Protein AF-0000000080534906 (afdb_homodimer)

Secondary structure (DSSP, 8-state):
----GGGGGGSS-------SS----EEPHHHHHHHHHHH-HHHHHHHHHHHHHHHHHHHHTSPPPEEEEEEEES-SB-GGGBBSTT-EEEEEEEEEE--TTHHHHHHHHHHHHHHHHHHHHHHHHHHHHHHHHHHHHHHHHHHHHHHHHHHHHHHHHHHHHHHHHHHHTTSS-HHHHHHHHHHHHHHHHHHHHHHHHHHHHHHHHHHTTT-SS---SEE---TTSPPPPPPHHHHHHGGGGSHHHHHHHHHHHHHHHHHHHHHHTTSPPEEEEEEEEEETTTTEEEEEEEEEEES-HHHHHHHHHHHHHHHHHHHHHHHHHHHHHHHHHHHHHHHHHHHHHHHHHHIIIIIHHHHHHHHHHHHHHHHTTSS-HHHHHHHHHHHHHHHHHHHHHHHHHHHHHHHHHHHH--GGGG--/----GGGGGGSS-------SS----EE-HHHHHHHHHHH-HHHHHHHHHHHHHHHHHHHHTSPPPEEEEEEEEEESBSGGGBBSTT-EEEEEEEEEE--TTHHHHHHHHHHHHHHHHHHHHHHHHHHHHHHHHHHHHHHHHHHHHHHHHHHHHHHHHHHHHHHHHHHHTTSS-HHHHHHHHHHHHHHHHHHHHHHHHHHHHHHHHHHTTT-SS---SEE---TTSPPPPPPHHHHHHGGGGSHHHHHHHHHHHHHHHHHHHHHHTTSPPEEEEEEEEEETTTTEEEEEEEEE----HHHHHHHHHHHHHHHHHHHHHHHHHHHHHHHHHHHHHHHHHHHHHHHHHHIIIIIHHHHHHHHHHHHHHHHTTSS-HHHHHHHHHHHHHHHHHHHHHHHHHHHHHHHHHHHH--GGGG--

InterPro domains:
  IPR003423 Outer membrane efflux protein [PF02321] (239-399)
  IPR051906 Outer membrane protein TolC-like [PTHR30026] (5-407)

Structure (mmCIF, N/CA/C/O backbone):
data_AF-0000000080534906-model_v1
#
loop_
_entity.id
_entity.type
_entity.pdbx_description
1 polymer 'Cation efflux transporter component'
#
loop_
_atom_site.group_PDB
_atom_site.id
_atom_site.type_symbol
_atom_site.label_atom_id
_atom_site.label_alt_id
_atom_site.label_comp_id
_atom_site.label_asym_id
_atom_site.label_entity_id
_atom_site.label_seq_id
_atom_site.pdbx_PDB_ins_code
_atom_site.Cartn_x
_atom_site.Cartn_y
_atom_site.Cartn_z
_atom_site.occupancy
_atom_site.B_iso_or_equiv
_atom_site.auth_seq_id
_atom_site.auth_comp_id
_atom_site.auth_asym_id
_atom_site.auth_atom_id
_atom_site.pdbx_PDB_model_num
ATOM 1 N N . MET A 1 1 ? 21.875 11.039 -13.227 1 22 1 MET A N 1
ATOM 2 C CA . MET A 1 1 ? 20.453 11.32 -13.086 1 22 1 MET A CA 1
ATOM 3 C C . MET A 1 1 ? 20.203 12.328 -11.977 1 22 1 MET A C 1
ATOM 5 O O . MET A 1 1 ? 20.469 12.047 -10.805 1 22 1 MET A O 1
ATOM 9 N N . LYS A 1 2 ? 20.25 13.625 -12.305 1 30.27 2 LYS A N 1
ATOM 10 C CA . LYS A 1 2 ? 20.484 14.828 -11.516 1 30.27 2 LYS A CA 1
ATOM 11 C C . LYS A 1 2 ? 19.266 15.156 -10.648 1 30.27 2 LYS A C 1
ATOM 13 O O . LYS A 1 2 ? 18.156 15.328 -11.156 1 30.27 2 LYS A O 1
ATOM 18 N N . LEU A 1 3 ? 19.094 14.641 -9.57 1 35.41 3 LEU A N 1
ATOM 19 C CA . LEU A 1 3 ? 18.297 15.398 -8.609 1 35.41 3 LEU A CA 1
ATOM 20 C C . LEU A 1 3 ? 18.562 16.891 -8.742 1 35.41 3 LEU A C 1
ATOM 22 O O . LEU A 1 3 ? 19.547 17.406 -8.219 1 35.41 3 LEU A O 1
ATOM 26 N N . ARG A 1 4 ? 18.266 17.5 -9.805 1 37.47 4 ARG A N 1
ATOM 27 C CA . ARG A 1 4 ? 18.703 18.734 -10.445 1 37.47 4 ARG A CA 1
ATOM 28 C C . ARG A 1 4 ? 18.453 19.938 -9.539 1 37.47 4 ARG A C 1
ATOM 30 O O . ARG A 1 4 ? 19.25 20.875 -9.5 1 37.47 4 ARG A O 1
ATOM 37 N N . SER A 1 5 ? 17.219 19.812 -8.961 1 41.75 5 SER A N 1
ATOM 38 C CA . SER A 1 5 ? 16.875 21.125 -8.406 1 41.75 5 SER A CA 1
ATOM 39 C C . SER A 1 5 ? 17.672 21.406 -7.137 1 41.75 5 SER A C 1
ATOM 41 O O . SER A 1 5 ? 17.891 22.578 -6.781 1 41.75 5 SER A O 1
ATOM 43 N N . LEU A 1 6 ? 17.984 20.344 -6.441 1 44.34 6 LEU A N 1
ATOM 44 C CA . LEU A 1 6 ? 18.719 20.641 -5.211 1 44.34 6 LEU A CA 1
ATOM 45 C C . LEU A 1 6 ? 20.172 20.953 -5.508 1 44.34 6 LEU A C 1
ATOM 47 O O . LEU A 1 6 ? 20.969 21.172 -4.59 1 44.34 6 LEU A O 1
ATOM 51 N N . TRP A 1 7 ? 20.625 20.906 -6.789 1 43.66 7 TRP A N 1
ATOM 52 C CA . TRP A 1 7 ? 22.031 21.156 -7.09 1 43.66 7 TRP A CA 1
ATOM 53 C C . TRP A 1 7 ? 22.422 22.578 -6.727 1 43.66 7 TRP A C 1
ATOM 55 O O . TRP A 1 7 ? 23.609 22.922 -6.758 1 43.66 7 TRP A O 1
ATOM 65 N N . ALA A 1 8 ? 21.344 23.375 -6.707 1 41.06 8 ALA A N 1
ATOM 66 C CA . ALA A 1 8 ? 21.781 24.766 -6.562 1 41.06 8 ALA A CA 1
ATOM 67 C C . ALA A 1 8 ? 22.406 25 -5.199 1 41.06 8 ALA A C 1
ATOM 69 O O . ALA A 1 8 ? 22.953 26.078 -4.941 1 41.06 8 ALA A O 1
ATOM 70 N N . LEU A 1 9 ? 22.25 24.031 -4.383 1 41.94 9 LEU A N 1
ATOM 71 C CA . LEU A 1 9 ? 22.828 24.328 -3.078 1 41.94 9 LEU A CA 1
ATOM 72 C C . LEU A 1 9 ? 24.359 24.188 -3.123 1 41.94 9 LEU A C 1
ATOM 74 O O . LEU A 1 9 ? 25.047 24.531 -2.158 1 41.94 9 LEU A O 1
ATOM 78 N N . ALA A 1 10 ? 24.984 23.672 -4.262 1 40.16 10 ALA A N 1
ATOM 79 C CA . ALA A 1 10 ? 26.359 23.203 -4.199 1 40.16 10 ALA A CA 1
ATOM 80 C C . ALA A 1 10 ? 27.344 24.375 -4.305 1 40.16 10 ALA A C 1
ATOM 82 O O . ALA A 1 10 ? 28.547 24.188 -4.105 1 40.16 10 ALA A O 1
ATOM 83 N N . ILE A 1 11 ? 27.078 25.516 -5.008 1 37.44 11 ILE A N 1
ATOM 84 C CA . ILE A 1 11 ? 28.234 26.156 -5.621 1 37.44 11 ILE A CA 1
ATOM 85 C C . ILE A 1 11 ? 28.969 27 -4.586 1 37.44 11 ILE A C 1
ATOM 87 O O . ILE A 1 11 ? 29.938 27.703 -4.906 1 37.44 11 ILE A O 1
ATOM 91 N N . ALA A 1 12 ? 28.516 27.422 -3.387 1 34.06 12 ALA A N 1
ATOM 92 C CA . ALA A 1 12 ? 29.234 28.609 -2.943 1 34.06 12 ALA A CA 1
ATOM 93 C C . ALA A 1 12 ? 30.688 28.297 -2.59 1 34.06 12 ALA A C 1
ATOM 95 O O . ALA A 1 12 ? 31.609 28.953 -3.07 1 34.06 12 ALA A O 1
ATOM 96 N N . GLY A 1 13 ? 31.094 28.047 -1.197 1 33.25 13 GLY A N 1
ATOM 97 C CA . GLY A 1 13 ? 32.125 28.703 -0.424 1 33.25 13 GLY A CA 1
ATOM 98 C C . GLY A 1 13 ? 33.5 28.078 -0.599 1 33.25 13 GLY A C 1
ATOM 99 O O . GLY A 1 13 ? 34.5 28.609 -0.115 1 33.25 13 GLY A O 1
ATOM 100 N N . ALA A 1 14 ? 33.875 26.766 -0.84 1 32.97 14 ALA A N 1
ATOM 101 C CA . ALA A 1 14 ? 34.906 26.25 0.05 1 32.97 14 ALA A CA 1
ATOM 102 C C . ALA A 1 14 ? 36.312 26.562 -0.478 1 32.97 14 ALA A C 1
ATOM 104 O O . ALA A 1 14 ? 36.875 25.797 -1.259 1 32.97 14 ALA A O 1
ATOM 105 N N . TYR A 1 15 ? 36.625 27.672 -0.857 1 33.22 15 TYR A N 1
ATOM 106 C CA . TYR A 1 15 ? 38.062 27.578 -1.204 1 33.22 15 TYR A CA 1
ATOM 107 C C . TYR A 1 15 ? 38.906 27.266 0.026 1 33.22 15 TYR A C 1
ATOM 109 O O . TYR A 1 15 ? 40.094 27.609 0.073 1 33.22 15 TYR A O 1
ATOM 117 N N . GLY A 1 16 ? 38.406 27 1.328 1 32.84 16 GLY A N 1
ATOM 118 C CA . GLY A 1 16 ? 39.406 27.125 2.367 1 32.84 16 GLY A CA 1
ATOM 119 C C . GLY A 1 16 ? 40.469 26.047 2.295 1 32.84 16 GLY A C 1
ATOM 120 O O . GLY A 1 16 ? 40.219 24.938 1.82 1 32.84 16 GLY A O 1
ATOM 121 N N . VAL A 1 17 ? 41.75 26.328 2.57 1 33.94 17 VAL A N 1
ATOM 122 C CA . VAL A 1 17 ? 43 25.625 2.705 1 33.94 17 VAL A CA 1
ATOM 123 C C . VAL A 1 17 ? 42.906 24.562 3.807 1 33.94 17 VAL A C 1
ATOM 125 O O . VAL A 1 17 ? 42.656 24.891 4.969 1 33.94 17 VAL A O 1
ATOM 128 N N . ALA A 1 18 ? 42.656 23.297 3.598 1 34.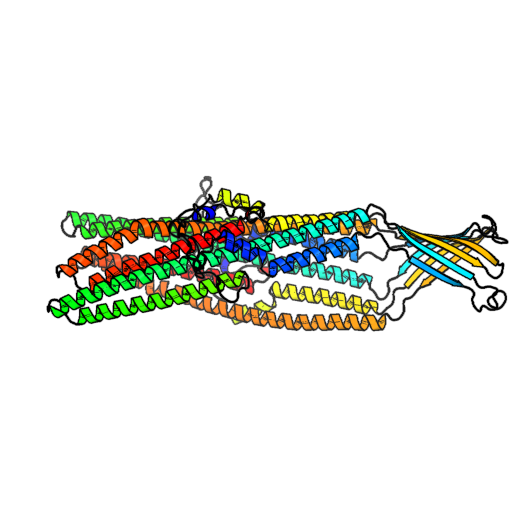84 18 ALA A N 1
ATOM 129 C CA . ALA A 1 18 ? 42.531 22.172 4.52 1 34.84 18 ALA A CA 1
ATOM 130 C C . ALA A 1 18 ? 43.875 21.859 5.191 1 34.84 18 ALA A C 1
ATOM 132 O O . ALA A 1 18 ? 44.844 21.562 4.52 1 34.84 18 ALA A O 1
ATOM 133 N N . VAL A 1 19 ? 44.156 22.406 6.371 1 35.31 19 VAL A N 1
ATOM 134 C CA . VAL A 1 19 ? 45.188 21.844 7.227 1 35.31 19 VAL A CA 1
ATOM 135 C C . VAL A 1 19 ? 44.906 20.375 7.484 1 35.31 19 VAL A C 1
ATOM 137 O O . VAL A 1 19 ? 43.75 19.969 7.602 1 35.31 19 VAL A O 1
ATOM 140 N N . PRO A 1 20 ? 45.844 19.375 7.477 1 37.91 20 PRO A N 1
ATOM 141 C CA . PRO A 1 20 ? 45.688 17.922 7.492 1 37.91 20 PRO A CA 1
ATOM 142 C C . PRO A 1 20 ? 44.906 17.406 8.703 1 37.91 20 PRO A C 1
ATOM 144 O O . PRO A 1 20 ? 44.969 16.219 9.008 1 37.91 20 PRO A O 1
ATOM 147 N N . GLY A 1 21 ? 44.656 18.203 9.805 1 36.16 21 GLY A N 1
ATOM 148 C CA . GLY A 1 21 ? 43.938 17.594 10.914 1 36.16 21 GLY A CA 1
ATOM 149 C C . GLY A 1 21 ? 42.656 16.938 10.484 1 36.16 21 GLY A C 1
ATOM 150 O O . GLY A 1 21 ? 42.094 17.25 9.422 1 36.16 21 GLY A O 1
ATOM 151 N N . HIS A 1 22 ? 42.188 15.727 11.086 1 39.41 22 HIS A N 1
ATOM 152 C CA . HIS A 1 22 ? 40.906 15.07 10.734 1 39.41 22 HIS A CA 1
ATOM 153 C C . HIS A 1 22 ? 39.812 16.094 10.461 1 39.41 22 HIS A C 1
ATOM 155 O O . HIS A 1 22 ? 39.156 16.562 11.391 1 39.41 22 HIS A O 1
ATOM 161 N N . ALA A 1 23 ? 40.031 17.094 9.797 1 42.72 23 ALA A N 1
ATOM 162 C CA . ALA A 1 23 ? 39.125 18.172 9.391 1 42.72 23 ALA A CA 1
ATOM 163 C C . ALA A 1 23 ? 37.75 17.641 9.047 1 42.72 23 ALA A C 1
ATOM 165 O O . ALA A 1 23 ? 37.594 16.719 8.25 1 42.72 23 ALA A O 1
ATOM 166 N N . ALA A 1 24 ? 36.812 17.594 9.977 1 53.94 24 ALA A N 1
ATOM 167 C CA . ALA A 1 24 ? 35.406 17.188 9.836 1 53.94 24 ALA A CA 1
ATOM 168 C C . ALA A 1 24 ? 34.875 17.5 8.445 1 53.94 24 ALA A C 1
ATOM 170 O O . ALA A 1 24 ? 34.875 18.672 8.031 1 53.94 24 ALA A O 1
ATOM 171 N N . GLU A 1 25 ? 35.094 16.609 7.469 1 70.81 25 GLU A N 1
ATOM 172 C CA . GLU A 1 25 ? 34.719 16.656 6.059 1 70.81 25 GLU A CA 1
ATOM 173 C C . GLU A 1 25 ? 33.281 17.109 5.879 1 70.81 25 GLU A C 1
ATOM 175 O O . GLU A 1 25 ? 32.406 16.719 6.648 1 70.81 25 GLU A O 1
ATOM 180 N N . VAL A 1 26 ? 33.156 18.219 5.109 1 88.44 26 VAL A N 1
ATOM 181 C CA . VAL A 1 26 ? 31.828 18.719 4.73 1 88.44 26 VAL A CA 1
ATOM 182 C C . VAL A 1 26 ? 31.188 17.781 3.717 1 88.44 26 VAL A C 1
ATOM 184 O O . VAL A 1 26 ? 31.781 17.484 2.682 1 88.44 26 VAL A O 1
ATOM 187 N N . LEU A 1 27 ? 30.141 17.219 4.125 1 92.25 27 LEU A N 1
ATOM 188 C CA . LEU A 1 27 ? 29.438 16.234 3.303 1 92.25 27 LEU A CA 1
ATOM 189 C C . LEU A 1 27 ? 28.375 16.906 2.438 1 92.25 27 LEU A C 1
ATOM 191 O O . LEU A 1 27 ? 27.578 17.703 2.936 1 92.25 27 LEU A O 1
ATOM 195 N N . ARG A 1 28 ? 28.469 16.609 1.106 1 93.19 28 ARG A N 1
ATOM 196 C CA . ARG A 1 28 ? 27.469 17.125 0.175 1 93.19 28 ARG A CA 1
ATOM 197 C C . ARG A 1 28 ? 26.359 16.109 -0.065 1 93.19 28 ARG A C 1
ATOM 199 O O . ARG A 1 28 ? 26.531 14.914 0.229 1 93.19 28 ARG A O 1
ATOM 206 N N . LEU A 1 29 ? 25.203 16.703 -0.519 1 91.44 29 LEU A N 1
ATOM 207 C CA . LEU A 1 29 ? 24.047 15.828 -0.746 1 91.44 29 LEU A CA 1
ATOM 208 C C . LEU A 1 29 ? 24.391 14.719 -1.732 1 91.44 29 LEU A C 1
ATOM 210 O O . LEU A 1 29 ? 24.031 13.562 -1.516 1 91.44 29 LEU A O 1
ATOM 214 N N . GLU A 1 30 ? 25.141 15.039 -2.826 1 90.38 30 GLU A N 1
ATOM 215 C CA . GLU A 1 30 ? 25.484 14.062 -3.846 1 90.38 30 GLU A CA 1
ATOM 216 C C . GLU A 1 30 ? 26.344 12.938 -3.26 1 90.38 30 GLU A C 1
ATOM 218 O O . GLU A 1 30 ? 26.172 11.773 -3.627 1 90.38 30 GLU A O 1
ATOM 223 N N . ASP A 1 31 ? 27.141 13.359 -2.328 1 91.44 31 ASP A N 1
ATOM 224 C CA . ASP A 1 31 ? 28.016 12.383 -1.677 1 91.44 31 ASP A CA 1
ATOM 225 C C . ASP A 1 31 ? 27.203 11.469 -0.759 1 91.44 31 ASP A C 1
ATOM 227 O O . ASP A 1 31 ? 27.469 10.266 -0.692 1 91.44 31 ASP A O 1
ATOM 231 N N . VAL A 1 32 ? 26.25 12.07 -0.11 1 93.44 32 VAL A N 1
ATOM 232 C CA . VAL A 1 32 ? 25.406 11.32 0.814 1 93.44 32 VAL A CA 1
ATOM 233 C C . VAL A 1 32 ? 24.609 10.266 0.049 1 93.44 32 VAL A C 1
ATOM 235 O O . VAL A 1 32 ? 24.578 9.102 0.44 1 93.44 32 VAL A O 1
ATOM 238 N N . VAL A 1 33 ? 24.109 10.656 -1.079 1 93.38 33 VAL A N 1
ATOM 239 C CA . VAL A 1 33 ? 23.297 9.75 -1.884 1 93.38 33 VAL A CA 1
ATOM 240 C C . VAL A 1 33 ? 24.172 8.656 -2.479 1 93.38 33 VAL A C 1
ATOM 242 O O . VAL A 1 33 ? 23.812 7.48 -2.471 1 93.38 33 VAL A O 1
ATOM 245 N N . ALA A 1 34 ? 25.344 9.008 -2.949 1 92.75 34 ALA A N 1
ATOM 246 C CA . ALA A 1 34 ? 26.281 8.047 -3.529 1 92.75 34 ALA A CA 1
ATOM 247 C C . ALA A 1 34 ? 26.719 7.016 -2.49 1 92.75 34 ALA A C 1
ATOM 249 O O . ALA A 1 34 ? 26.766 5.816 -2.771 1 92.75 34 ALA A O 1
ATOM 250 N N . ARG A 1 35 ? 26.922 7.5 -1.3 1 92.44 35 ARG A N 1
ATOM 251 C CA . ARG A 1 35 ? 27.344 6.609 -0.225 1 92.44 35 ARG A CA 1
ATOM 252 C C . ARG A 1 35 ? 26.219 5.668 0.181 1 92.44 35 ARG A C 1
ATOM 254 O O . ARG A 1 35 ? 26.438 4.473 0.385 1 92.44 35 ARG A O 1
ATOM 261 N N . ALA A 1 36 ? 25.109 6.25 0.319 1 93.94 36 ALA A N 1
ATOM 262 C CA . ALA A 1 36 ? 23.953 5.438 0.706 1 93.94 36 ALA A CA 1
ATOM 263 C C . ALA A 1 36 ? 23.688 4.344 -0.323 1 93.94 36 ALA A C 1
ATOM 265 O O . ALA A 1 36 ? 23.5 3.178 0.034 1 93.94 36 ALA A O 1
ATOM 266 N N . LEU A 1 37 ? 23.734 4.668 -1.606 1 92.81 37 LEU A N 1
ATOM 267 C CA . LEU A 1 37 ? 23.438 3.721 -2.674 1 92.81 37 LEU A CA 1
ATOM 268 C C . LEU A 1 37 ? 24.562 2.703 -2.832 1 92.81 37 LEU A C 1
ATOM 270 O O . LEU A 1 37 ? 24.328 1.568 -3.254 1 92.81 37 LEU A O 1
ATOM 274 N N . GLY A 1 38 ? 25.719 3.037 -2.471 1 91.94 38 GLY A N 1
ATOM 275 C CA . GLY A 1 38 ? 26.875 2.154 -2.621 1 91.94 38 GLY A CA 1
ATOM 276 C C . GLY A 1 38 ? 27 1.152 -1.49 1 91.94 38 GLY A C 1
ATOM 277 O O . GLY A 1 38 ? 27.547 0.065 -1.68 1 91.94 38 GLY A O 1
ATOM 278 N N . THR A 1 39 ? 26.406 1.502 -0.361 1 91.06 39 THR A N 1
ATOM 279 C CA . THR A 1 39 ? 26.734 0.671 0.789 1 91.06 39 THR A CA 1
ATOM 280 C C . THR A 1 39 ? 25.484 0.114 1.444 1 91.06 39 THR A C 1
ATOM 282 O O . THR A 1 39 ? 25.547 -0.822 2.244 1 91.06 39 THR A O 1
ATOM 285 N N . HIS A 1 40 ? 24.359 0.608 1.161 1 92 40 HIS A N 1
ATOM 286 C CA . HIS A 1 40 ? 23.156 0.164 1.851 1 92 40 HIS A CA 1
ATOM 287 C C . HIS A 1 40 ? 22.875 -1.31 1.575 1 92 40 HIS A C 1
ATOM 289 O O . HIS A 1 40 ? 22.844 -1.734 0.418 1 92 40 HIS A O 1
ATOM 295 N N . PRO A 1 41 ? 22.562 -2.043 2.617 1 94 41 PRO A N 1
ATOM 296 C CA . PRO A 1 41 ? 22.359 -3.486 2.465 1 94 41 PRO A CA 1
ATOM 297 C C . PRO A 1 41 ? 21.172 -3.83 1.573 1 94 41 PRO A C 1
ATOM 299 O O . PRO A 1 41 ? 21.156 -4.879 0.927 1 94 41 PRO A O 1
ATOM 302 N N . SER A 1 42 ? 20.156 -3.047 1.546 1 94.5 42 SER A N 1
ATOM 303 C CA . SER A 1 42 ? 19 -3.322 0.703 1 94.5 42 SER A CA 1
ATOM 304 C C . SER A 1 42 ? 19.375 -3.316 -0.775 1 94.5 42 SER A C 1
ATOM 306 O O . SER A 1 42 ? 18.797 -4.051 -1.574 1 94.5 42 SER A O 1
ATOM 308 N N . VAL A 1 43 ? 20.328 -2.424 -1.152 1 93.62 43 VAL A N 1
ATOM 309 C CA . VAL A 1 43 ? 20.797 -2.398 -2.535 1 93.62 43 VAL A CA 1
ATOM 310 C C . VAL A 1 43 ? 21.516 -3.701 -2.857 1 93.62 43 VAL A C 1
ATOM 312 O O . VAL A 1 43 ? 21.312 -4.289 -3.92 1 93.62 43 VAL A O 1
ATOM 315 N N . GLN A 1 44 ? 22.297 -4.184 -1.909 1 94.25 44 GLN A N 1
ATOM 316 C CA . GLN A 1 44 ? 23.016 -5.445 -2.078 1 94.25 44 GLN A CA 1
ATOM 317 C C . GLN A 1 44 ? 22.047 -6.625 -2.135 1 94.25 44 GLN A C 1
ATOM 319 O O . GLN A 1 44 ? 22.25 -7.562 -2.906 1 94.25 44 GLN A O 1
ATOM 324 N N . ALA A 1 45 ? 21.031 -6.547 -1.333 1 96.62 45 ALA A N 1
ATOM 325 C CA . ALA A 1 45 ? 20.016 -7.594 -1.337 1 96.62 45 ALA A CA 1
ATOM 326 C C . ALA A 1 45 ? 19.328 -7.691 -2.697 1 96.62 45 ALA A C 1
ATOM 328 O O . ALA A 1 45 ? 19.109 -8.789 -3.211 1 96.62 45 ALA A O 1
ATOM 329 N N . ASP A 1 46 ? 19.062 -6.582 -3.32 1 96.06 46 ASP A N 1
ATOM 330 C CA . ASP A 1 46 ? 18.406 -6.57 -4.625 1 96.06 46 ASP A CA 1
ATOM 331 C C . ASP A 1 46 ? 19.344 -7.098 -5.711 1 96.06 46 ASP A C 1
ATOM 333 O O . ASP A 1 46 ? 18.906 -7.77 -6.645 1 96.06 46 ASP A O 1
ATOM 337 N N . THR A 1 47 ? 20.641 -6.801 -5.574 1 95.56 47 THR A N 1
ATOM 338 C CA . THR A 1 47 ? 21.609 -7.32 -6.523 1 95.56 47 THR A CA 1
ATOM 339 C C . THR A 1 47 ? 21.656 -8.844 -6.469 1 95.56 47 THR A C 1
ATOM 341 O O . THR A 1 47 ? 21.688 -9.508 -7.508 1 95.56 47 THR A O 1
ATOM 344 N N . ALA A 1 48 ? 21.641 -9.359 -5.227 1 97.19 48 ALA A N 1
ATOM 345 C CA . ALA A 1 48 ? 21.641 -10.812 -5.062 1 97.19 48 ALA A CA 1
ATOM 346 C C . ALA A 1 48 ? 20.344 -11.414 -5.598 1 97.19 48 ALA A C 1
ATOM 348 O O . ALA A 1 48 ? 20.359 -12.477 -6.223 1 97.19 48 ALA A O 1
ATOM 349 N N . ARG A 1 49 ? 19.281 -10.789 -5.367 1 97.19 49 ARG A N 1
ATOM 350 C CA . ARG A 1 49 ? 17.984 -11.258 -5.859 1 97.19 49 ARG A CA 1
ATOM 351 C C . ARG A 1 49 ? 17.969 -11.289 -7.387 1 97.19 49 ARG A C 1
ATOM 353 O O . ARG A 1 49 ? 17.422 -12.227 -7.984 1 97.19 49 ARG A O 1
ATOM 360 N N . LEU A 1 50 ? 18.547 -10.273 -8.039 1 96.81 50 LEU A N 1
ATOM 361 C CA . LEU A 1 50 ? 18.625 -10.234 -9.5 1 96.81 50 LEU A CA 1
ATOM 362 C C . LEU A 1 50 ? 19.406 -11.438 -10.023 1 96.81 50 LEU A C 1
ATOM 364 O O . LEU A 1 50 ? 18.984 -12.062 -11.008 1 96.81 50 LEU A O 1
ATOM 368 N N . GLU A 1 51 ? 20.438 -11.812 -9.297 1 97.12 51 GLU A N 1
ATOM 369 C CA . GLU A 1 51 ? 21.219 -12.969 -9.703 1 97.12 51 GLU A CA 1
ATOM 370 C C . GLU A 1 51 ? 20.422 -14.266 -9.516 1 97.12 51 GLU A C 1
ATOM 372 O O . GLU A 1 51 ? 20.547 -15.195 -10.32 1 97.12 51 GLU A O 1
ATOM 377 N N . ALA A 1 52 ? 19.641 -14.297 -8.461 1 97.75 52 ALA A N 1
ATOM 378 C CA . ALA A 1 52 ? 18.781 -15.453 -8.242 1 97.75 52 ALA A CA 1
ATOM 379 C C . ALA A 1 52 ? 17.781 -15.602 -9.383 1 97.75 52 ALA A C 1
ATOM 381 O O . ALA A 1 52 ? 17.578 -16.703 -9.891 1 97.75 52 ALA A O 1
ATOM 382 N N . VAL A 1 53 ? 17.219 -14.523 -9.82 1 97.5 53 VAL A N 1
ATOM 383 C CA . VAL A 1 53 ? 16.234 -14.547 -10.898 1 97.5 53 VAL A CA 1
ATOM 384 C C . VAL A 1 53 ? 16.922 -14.945 -12.203 1 97.5 53 VAL A C 1
ATOM 386 O O . VAL A 1 53 ? 16.359 -15.703 -13 1 97.5 53 VAL A O 1
ATOM 389 N N . ARG A 1 54 ? 18.125 -14.484 -12.438 1 97.19 54 ARG A N 1
ATOM 390 C CA . ARG A 1 54 ? 18.891 -14.852 -13.625 1 97.19 54 ARG A CA 1
ATOM 391 C C . ARG A 1 54 ? 19.172 -16.344 -13.648 1 97.19 54 ARG A C 1
ATOM 393 O O . ARG A 1 54 ? 19.078 -16.984 -14.703 1 97.19 54 ARG A O 1
ATOM 400 N N . SER A 1 55 ? 19.516 -16.828 -12.43 1 97.38 55 SER A N 1
ATOM 401 C CA . SER A 1 55 ? 19.766 -18.266 -12.344 1 97.38 55 SER A CA 1
ATOM 402 C C . SER A 1 55 ? 18.516 -19.062 -12.656 1 97.38 55 SER A C 1
ATOM 404 O O . SER A 1 55 ? 18.578 -20.078 -13.367 1 97.38 55 SER A O 1
ATOM 406 N N . ARG A 1 56 ? 17.422 -18.625 -12.172 1 97.06 56 ARG A N 1
ATOM 407 C CA . ARG A 1 56 ? 16.156 -19.297 -12.469 1 97.06 56 ARG A CA 1
ATOM 408 C C . ARG A 1 56 ? 15.828 -19.203 -13.961 1 97.06 56 ARG A C 1
ATOM 410 O O . ARG A 1 56 ? 15.383 -20.188 -14.555 1 97.06 56 ARG A O 1
ATOM 417 N N . ALA A 1 57 ? 16.047 -18.047 -14.555 1 96.31 57 ALA A N 1
ATOM 418 C CA . ALA A 1 57 ? 15.812 -17.859 -15.984 1 96.31 57 ALA A CA 1
ATOM 419 C C . ALA A 1 57 ? 16.688 -18.812 -16.797 1 96.31 57 ALA A C 1
ATOM 421 O O . ALA A 1 57 ? 16.234 -19.375 -17.797 1 96.31 57 ALA A O 1
ATOM 422 N N . GLY A 1 58 ? 17.953 -19 -16.328 1 95.69 58 GLY A N 1
ATOM 423 C CA . GLY A 1 58 ? 18.844 -19.922 -16.984 1 95.69 58 GLY A CA 1
ATOM 424 C C . GLY A 1 58 ? 18.344 -21.359 -16.953 1 95.69 58 GLY A C 1
ATOM 425 O O . GLY A 1 58 ? 18.438 -22.078 -17.953 1 95.69 58 GLY A O 1
ATOM 426 N N . ARG A 1 59 ? 17.781 -21.719 -15.867 1 95.06 59 ARG A N 1
ATOM 427 C CA . ARG A 1 59 ? 17.234 -23.062 -15.727 1 95.06 59 ARG A CA 1
ATOM 428 C C . ARG A 1 59 ? 16.031 -23.266 -16.641 1 95.06 59 ARG A C 1
ATOM 430 O O . ARG A 1 59 ? 15.914 -24.312 -17.297 1 95.06 59 ARG A O 1
ATOM 437 N N . GLU A 1 60 ? 15.18 -22.281 -16.703 1 92.12 60 GLU A N 1
ATOM 438 C CA . GLU A 1 60 ? 13.938 -22.391 -17.469 1 92.12 60 GLU A CA 1
ATOM 439 C C . GLU A 1 60 ? 14.211 -22.344 -18.969 1 92.12 60 GLU A C 1
ATOM 441 O O . GLU A 1 60 ? 13.367 -22.75 -19.766 1 92.12 60 GLU A O 1
ATOM 446 N N . ALA A 1 61 ? 15.406 -21.844 -19.359 1 93.75 61 ALA A N 1
ATOM 447 C CA . ALA A 1 61 ? 15.773 -21.734 -20.766 1 93.75 61 ALA A CA 1
ATOM 448 C C . ALA A 1 61 ? 16.328 -23.047 -21.297 1 93.75 61 ALA A C 1
ATOM 450 O O . ALA A 1 61 ? 16.469 -23.234 -22.516 1 93.75 61 ALA A O 1
ATOM 451 N N . LEU A 1 62 ? 16.578 -24 -20.453 1 94.19 62 LEU A N 1
ATOM 452 C CA . LEU A 1 62 ? 17.172 -25.266 -20.859 1 94.19 62 LEU A CA 1
ATOM 453 C C . LEU A 1 62 ? 16.172 -26.109 -21.641 1 94.19 62 LEU A C 1
ATOM 455 O O . LEU A 1 62 ? 14.977 -26.094 -21.359 1 94.19 62 LEU A O 1
ATOM 459 N N . PRO A 1 63 ? 16.672 -26.766 -22.656 1 93.5 63 PRO A N 1
ATOM 460 C CA . PRO A 1 63 ? 15.781 -27.688 -23.359 1 93.5 63 PRO A CA 1
ATOM 461 C C . PRO A 1 63 ? 15.344 -28.859 -22.484 1 93.5 63 PRO A C 1
ATOM 463 O O . PRO A 1 63 ? 15.883 -29.062 -21.391 1 93.5 63 PRO A O 1
ATOM 466 N N . THR A 1 64 ? 14.367 -29.578 -22.969 1 93.56 64 THR A N 1
ATOM 467 C CA . THR A 1 64 ? 13.875 -30.734 -22.219 1 93.56 64 THR A CA 1
ATOM 468 C C . THR A 1 64 ? 14.992 -31.766 -22.031 1 93.56 64 THR A C 1
ATOM 470 O O . THR A 1 64 ? 15.836 -31.938 -22.906 1 93.56 64 THR A O 1
ATOM 473 N N . PRO A 1 65 ? 15 -32.469 -20.953 1 92.31 65 PRO A N 1
ATOM 474 C CA . PRO A 1 65 ? 16.062 -33.438 -20.688 1 92.31 65 PRO A CA 1
ATOM 475 C C . PRO A 1 65 ? 15.891 -34.719 -21.516 1 92.31 65 PRO A C 1
ATOM 477 O O . PRO A 1 65 ? 14.781 -35.031 -21.938 1 92.31 65 PRO A O 1
ATOM 480 N N . LEU A 1 66 ? 17.078 -35.469 -21.719 1 94.12 66 LEU A N 1
ATOM 481 C CA . LEU A 1 66 ? 17.094 -36.812 -22.266 1 94.12 66 LEU A CA 1
ATOM 482 C C . LEU A 1 66 ? 16.812 -37.844 -21.172 1 94.12 66 LEU A C 1
ATOM 484 O O . LEU A 1 66 ? 17.297 -37.719 -20.047 1 94.12 66 LEU A O 1
ATOM 488 N N . VAL A 1 67 ? 16 -38.781 -21.547 1 93.44 67 VAL A N 1
ATOM 489 C CA . VAL A 1 67 ? 15.703 -39.844 -20.594 1 93.44 67 VAL A CA 1
ATOM 490 C C . VAL A 1 67 ? 16.25 -41.188 -21.094 1 93.44 67 VAL A C 1
ATOM 492 O O . VAL A 1 67 ? 15.93 -41.594 -22.219 1 93.44 67 VAL A O 1
ATOM 495 N N . LEU A 1 68 ? 17.156 -41.812 -20.25 1 93.62 68 LEU A N 1
ATOM 496 C CA . LEU A 1 68 ? 17.672 -43.156 -20.547 1 93.62 68 LEU A CA 1
ATOM 497 C C . LEU A 1 68 ? 16.906 -44.219 -19.781 1 93.62 68 LEU A C 1
ATOM 499 O O . LEU A 1 68 ? 16.625 -44.062 -18.578 1 93.62 68 LEU A O 1
ATOM 503 N N . GLY A 1 69 ? 16.453 -45.156 -20.656 1 90.06 69 GLY A N 1
ATOM 504 C CA . GLY A 1 69 ? 15.742 -46.281 -20.031 1 90.06 69 GLY A CA 1
ATOM 505 C C . GLY A 1 69 ? 16.25 -47.625 -20.453 1 90.06 69 GLY A C 1
ATOM 506 O O . GLY A 1 69 ? 16.75 -47.812 -21.562 1 90.06 69 GLY A O 1
ATOM 507 N N . GLY A 1 70 ? 16.234 -48.688 -19.438 1 85.75 70 GLY A N 1
ATOM 508 C CA . GLY A 1 70 ? 16.516 -50.062 -19.688 1 85.75 70 GLY A CA 1
ATOM 509 C C . GLY A 1 70 ? 15.438 -51 -19.172 1 85.75 70 GLY A C 1
ATOM 510 O O . GLY A 1 70 ? 14.859 -50.75 -18.109 1 85.75 70 GLY A O 1
ATOM 511 N N . GLU A 1 71 ? 15.117 -51.906 -20.156 1 82.75 71 GLU A N 1
ATOM 512 C CA . GLU A 1 71 ? 14.102 -52.875 -19.781 1 82.75 71 GLU A CA 1
ATOM 513 C C . GLU A 1 71 ? 14.609 -54.312 -20.016 1 82.75 71 GLU A C 1
ATOM 515 O O . GLU A 1 71 ? 15.227 -54.594 -21.031 1 82.75 71 GLU A O 1
ATOM 520 N N . LEU A 1 72 ? 14.5 -55.156 -19.016 1 78.69 72 LEU A N 1
ATOM 521 C CA . LEU A 1 72 ? 14.781 -56.594 -19.125 1 78.69 72 LEU A CA 1
ATOM 522 C C . LEU A 1 72 ? 13.5 -57.406 -18.969 1 78.69 72 LEU A C 1
ATOM 524 O O . LEU A 1 72 ? 12.766 -57.25 -18 1 78.69 72 LEU A O 1
ATOM 528 N N . GLU A 1 73 ? 13.273 -58.062 -20.156 1 75.44 73 GLU A N 1
ATOM 529 C CA . GLU A 1 73 ? 12.062 -58.875 -20.156 1 75.44 73 GLU A CA 1
ATOM 530 C C . GLU A 1 73 ? 12.398 -60.344 -20.219 1 75.44 73 GLU A C 1
ATOM 532 O O . GLU A 1 73 ? 13.477 -60.719 -20.672 1 75.44 73 GLU A O 1
ATOM 537 N N . ASN A 1 74 ? 11.398 -61.125 -19.859 1 68.44 74 ASN A N 1
ATOM 538 C CA . ASN A 1 74 ? 11.406 -62.562 -19.953 1 68.44 74 ASN A CA 1
ATOM 539 C C . ASN A 1 74 ? 12.602 -63.188 -19.203 1 68.44 74 ASN A C 1
ATOM 541 O O . ASN A 1 74 ? 13.273 -64.062 -19.719 1 68.44 74 ASN A O 1
ATOM 545 N N . VAL A 1 75 ? 12.812 -62.469 -18.125 1 68 75 VAL A N 1
ATOM 546 C CA . VAL A 1 75 ? 13.852 -63.031 -17.266 1 68 75 VAL A CA 1
ATOM 547 C C . VAL A 1 75 ? 13.242 -64.062 -16.328 1 68 75 VAL A C 1
ATOM 549 O O . VAL A 1 75 ? 12.188 -63.844 -15.727 1 68 75 VAL A O 1
ATOM 552 N N . ALA A 1 76 ? 13.758 -65.25 -16.25 1 66.56 76 ALA A N 1
ATOM 553 C CA . ALA A 1 76 ? 13.391 -66.312 -15.336 1 66.56 76 ALA A CA 1
ATOM 554 C C . ALA A 1 76 ? 12.016 -66.875 -15.672 1 66.56 76 ALA A C 1
ATOM 556 O O . ALA A 1 76 ? 11.203 -67.125 -14.773 1 66.56 76 ALA A O 1
ATOM 557 N N . GLY A 1 77 ? 11.625 -66.875 -17.016 1 65 77 GLY A N 1
ATOM 558 C CA . GLY A 1 77 ? 10.328 -67.375 -17.406 1 65 77 GLY A CA 1
ATOM 559 C C . GLY A 1 77 ? 10.273 -68.875 -17.422 1 65 77 GLY A C 1
ATOM 560 O O . GLY A 1 77 ? 11.211 -69.562 -16.984 1 65 77 GLY A O 1
ATOM 561 N N . SER A 1 78 ? 9.062 -69.438 -17.594 1 68.38 78 SER A N 1
ATOM 562 C CA . SER A 1 78 ? 8.844 -70.875 -17.641 1 68.38 78 SER A CA 1
ATOM 563 C C . SER A 1 78 ? 8.609 -71.312 -19.078 1 68.38 78 SER A C 1
ATOM 565 O O . SER A 1 78 ? 8.336 -70.5 -19.969 1 68.38 78 SER A O 1
ATOM 567 N N . GLY A 1 79 ? 8.852 -72.625 -19.328 1 60.06 79 GLY A N 1
ATOM 568 C CA . GLY A 1 79 ? 8.625 -73.25 -20.609 1 60.06 79 GLY A CA 1
ATOM 569 C C . GLY A 1 79 ? 9.547 -72.75 -21.703 1 60.06 79 GLY A C 1
ATOM 570 O O . GLY A 1 79 ? 10.766 -72.75 -21.531 1 60.06 79 GLY A O 1
ATOM 571 N N . GLY A 1 80 ? 8.773 -72.312 -22.797 1 55.41 80 GLY A N 1
ATOM 572 C CA . GLY A 1 80 ? 9.516 -71.75 -23.938 1 55.41 80 GLY A CA 1
ATOM 573 C C . GLY A 1 80 ? 10.266 -70.5 -23.609 1 55.41 80 GLY A C 1
ATOM 574 O O . GLY A 1 80 ? 11.125 -70.062 -24.375 1 55.41 80 GLY A O 1
ATOM 575 N N . LEU A 1 81 ? 9.969 -69.875 -22.484 1 60 81 LEU A N 1
ATOM 576 C CA . LEU A 1 81 ? 10.625 -68.688 -22 1 60 81 LEU A CA 1
ATOM 577 C C . LEU A 1 81 ? 11.539 -69 -20.812 1 60 81 LEU A C 1
ATOM 579 O O . LEU A 1 81 ? 11.883 -68.062 -20.047 1 60 81 LEU A O 1
ATOM 583 N N . SER A 1 82 ? 11.875 -70.312 -20.609 1 60.75 82 SER A N 1
ATOM 584 C CA . SER A 1 82 ? 12.672 -70.75 -19.484 1 60.75 82 SER A CA 1
ATOM 585 C C . SER A 1 82 ? 14.133 -70.312 -19.625 1 60.75 82 SER A C 1
ATOM 587 O O . SER A 1 82 ? 14.672 -70.312 -20.734 1 60.75 82 SER A O 1
ATOM 589 N N . GLY A 1 83 ? 14.688 -69.875 -18.375 1 61.59 83 GLY A N 1
ATOM 590 C CA . GLY A 1 83 ? 16.078 -69.5 -18.25 1 61.59 83 GLY A CA 1
ATOM 591 C C . GLY A 1 83 ? 16.375 -68.125 -18.734 1 61.59 83 GLY A C 1
ATOM 592 O O . GLY A 1 83 ? 15.461 -67.25 -18.812 1 61.59 83 GLY A O 1
ATOM 593 N N . LEU A 1 84 ? 17.562 -67.75 -18.797 1 64.31 84 LEU A N 1
ATOM 594 C CA . LEU A 1 84 ? 18.078 -66.5 -19.312 1 64.31 84 LEU A CA 1
ATOM 595 C C . LEU A 1 84 ? 18.156 -66.5 -20.828 1 64.31 84 LEU A C 1
ATOM 597 O O . LEU A 1 84 ? 18.438 -65.5 -21.453 1 64.31 84 LEU A O 1
ATOM 601 N N . ASP A 1 85 ? 17.703 -67.75 -21.359 1 65.25 85 ASP A N 1
ATOM 602 C CA . ASP A 1 85 ? 17.859 -67.875 -22.797 1 65.25 85 ASP A CA 1
ATOM 603 C C . ASP A 1 85 ? 16.781 -67.125 -23.562 1 65.25 85 ASP A C 1
ATOM 605 O O . ASP A 1 85 ? 16.969 -66.812 -24.734 1 65.25 85 ASP A O 1
ATOM 609 N N . ALA A 1 86 ? 15.672 -66.875 -22.922 1 66.88 86 ALA A N 1
ATOM 610 C CA . ALA A 1 86 ? 14.578 -66.125 -23.578 1 66.88 86 ALA A CA 1
ATOM 611 C C . ALA A 1 86 ? 14.531 -64.688 -23.141 1 66.88 86 ALA A C 1
ATOM 613 O O . ALA A 1 86 ? 13.602 -63.938 -23.484 1 66.88 86 ALA A O 1
ATOM 614 N N . ALA A 1 87 ? 15.688 -64.25 -22.578 1 75.75 87 ALA A N 1
ATOM 615 C CA . ALA A 1 87 ? 15.734 -62.875 -22.031 1 75.75 87 ALA A CA 1
ATOM 616 C C . ALA A 1 87 ? 15.781 -61.844 -23.141 1 75.75 87 ALA A C 1
ATOM 618 O O . ALA A 1 87 ? 16.422 -62.062 -24.172 1 75.75 87 ALA A O 1
ATOM 619 N N . GLU A 1 88 ? 14.945 -60.781 -22.922 1 78.25 88 GLU A N 1
ATOM 620 C CA . GLU A 1 88 ? 14.945 -59.625 -23.828 1 78.25 88 GLU A CA 1
ATOM 621 C C . GLU A 1 88 ? 15.367 -58.344 -23.125 1 78.25 88 GLU A C 1
ATOM 623 O O . GLU A 1 88 ? 14.867 -58.031 -22.031 1 78.25 88 GLU A O 1
ATOM 628 N N . SER A 1 89 ? 16.453 -57.812 -23.656 1 83 89 SER A N 1
ATOM 629 C CA . SER A 1 89 ? 16.922 -56.531 -23.125 1 83 89 SER A CA 1
ATOM 630 C C . SER A 1 89 ? 16.641 -55.375 -24.109 1 83 89 SER A C 1
ATOM 632 O O . SER A 1 89 ? 16.859 -55.531 -25.312 1 83 89 SER A O 1
ATOM 634 N N . THR A 1 90 ? 16 -54.344 -23.547 1 85.25 90 THR A N 1
ATOM 635 C CA . THR A 1 90 ? 15.734 -53.156 -24.359 1 85.25 90 THR A CA 1
ATOM 636 C C . THR A 1 90 ? 16.375 -51.906 -23.734 1 85.25 90 THR A C 1
ATOM 638 O O . THR A 1 90 ? 16.203 -51.656 -22.547 1 85.25 90 THR A O 1
ATOM 641 N N . PHE A 1 91 ? 17.234 -51.312 -24.453 1 89.62 91 PHE A N 1
ATOM 642 C CA . PHE A 1 91 ? 17.781 -50 -24.078 1 89.62 91 PHE A CA 1
ATOM 643 C C . PHE A 1 91 ? 17.141 -48.906 -24.922 1 89.62 91 PHE A C 1
ATOM 645 O O . PHE A 1 91 ? 17.062 -49 -26.141 1 89.62 91 PHE A O 1
ATOM 652 N N . ARG A 1 92 ? 16.641 -47.875 -24.172 1 91.44 92 ARG A N 1
ATOM 653 C CA . ARG A 1 92 ? 15.914 -46.844 -24.891 1 91.44 92 ARG A CA 1
ATOM 654 C C . ARG A 1 92 ? 16.391 -45.469 -24.453 1 91.44 92 ARG A C 1
ATOM 656 O O . ARG A 1 92 ? 16.719 -45.219 -23.297 1 91.44 92 ARG A O 1
ATOM 663 N N . ILE A 1 93 ? 16.422 -44.469 -25.391 1 93.38 93 ILE A N 1
ATOM 664 C CA . ILE A 1 93 ? 16.609 -43.062 -25.188 1 93.38 93 ILE A CA 1
ATOM 665 C C . ILE A 1 93 ? 15.375 -42.281 -25.641 1 93.38 93 ILE A C 1
ATOM 667 O O . ILE A 1 93 ? 14.875 -42.5 -26.75 1 93.38 93 ILE A O 1
ATOM 671 N N . SER A 1 94 ? 14.867 -41.5 -24.781 1 93.5 94 SER A N 1
ATOM 672 C CA . SER A 1 94 ? 13.672 -40.75 -25.141 1 93.5 94 SER A CA 1
ATOM 673 C C . SER A 1 94 ? 13.844 -39.25 -24.859 1 93.5 94 SER A C 1
ATOM 675 O O . SER A 1 94 ? 14.688 -38.875 -24.047 1 93.5 94 SER A O 1
ATOM 677 N N . LYS A 1 95 ? 13.086 -38.375 -25.594 1 94.44 95 LYS A N 1
ATOM 678 C CA . LYS A 1 95 ? 13.125 -36.938 -25.453 1 94.44 95 LYS A CA 1
ATOM 679 C C . LYS A 1 95 ? 11.766 -36.312 -25.797 1 94.44 95 LYS A C 1
ATOM 681 O O . LYS A 1 95 ? 11.062 -36.781 -26.688 1 94.44 95 LYS A O 1
ATOM 686 N N . VAL A 1 96 ? 11.469 -35.344 -25 1 94.31 96 VAL A N 1
ATOM 687 C CA . VAL A 1 96 ? 10.258 -34.594 -25.312 1 94.31 96 VAL A CA 1
ATOM 688 C C . VAL A 1 96 ? 10.586 -33.469 -26.266 1 94.31 96 VAL A C 1
ATOM 690 O O . VAL A 1 96 ? 11.453 -32.625 -25.984 1 94.31 96 VAL A O 1
ATOM 693 N N . LEU A 1 97 ? 10.008 -33.438 -27.375 1 94.88 97 LEU A N 1
ATOM 694 C CA . LEU A 1 97 ? 10.141 -32.344 -28.344 1 94.88 97 LEU A CA 1
ATOM 695 C C . LEU A 1 97 ? 9.031 -31.328 -28.141 1 94.88 97 LEU A C 1
ATOM 697 O O . LEU A 1 97 ? 7.855 -31.625 -28.344 1 94.88 97 LEU A O 1
ATOM 701 N N . GLU A 1 98 ? 9.492 -30.219 -27.766 1 93.38 98 GLU A N 1
ATOM 702 C CA . GLU A 1 98 ? 8.547 -29.125 -27.562 1 93.38 98 GLU A CA 1
ATOM 703 C C . GLU A 1 98 ? 8.234 -28.422 -28.875 1 93.38 98 GLU A C 1
ATOM 705 O O . GLU A 1 98 ? 9.141 -28 -29.594 1 93.38 98 GLU A O 1
ATOM 710 N N . LEU A 1 99 ? 6.988 -28.281 -29.156 1 92.31 99 LEU A N 1
ATOM 711 C CA . LEU A 1 99 ? 6.566 -27.625 -30.391 1 92.31 99 LEU A CA 1
ATOM 712 C C . LEU A 1 99 ? 5.914 -26.281 -30.094 1 92.31 99 LEU A C 1
ATOM 714 O O . LEU A 1 99 ? 5.668 -25.938 -28.938 1 92.31 99 LEU A O 1
ATOM 718 N N . GLY A 1 100 ? 5.777 -25.438 -31.141 1 92.88 100 GLY A N 1
ATOM 719 C CA . GLY A 1 100 ? 5.066 -24.172 -31.016 1 92.88 100 GLY A CA 1
ATOM 720 C C . GLY A 1 100 ? 5.945 -23.031 -30.516 1 92.88 100 GLY A C 1
ATOM 721 O O . GLY A 1 100 ? 5.445 -21.969 -30.156 1 92.88 100 GLY A O 1
ATOM 722 N N . GLY A 1 101 ? 7.254 -23.234 -30.344 1 94.25 101 GLY A N 1
ATOM 723 C CA . GLY A 1 101 ? 8.156 -22.188 -29.891 1 94.25 101 GLY A CA 1
ATOM 724 C C . GLY A 1 101 ? 8.156 -22.016 -28.375 1 94.25 101 GLY A C 1
ATOM 725 O O . GLY A 1 101 ? 8.383 -20.906 -27.875 1 94.25 101 GLY A O 1
ATOM 726 N N . LYS A 1 102 ? 7.812 -23 -27.656 1 95.31 102 LYS A N 1
ATOM 727 C CA . LYS A 1 102 ? 7.688 -22.953 -26.203 1 95.31 102 LYS A CA 1
ATOM 728 C C . LYS A 1 102 ? 9.016 -22.578 -25.547 1 95.31 102 LYS A C 1
ATOM 730 O O . LYS A 1 102 ? 9.047 -21.797 -24.594 1 95.31 102 LYS A O 1
ATOM 735 N N . ARG A 1 103 ? 10.125 -23.125 -26.078 1 94.62 103 ARG A N 1
ATOM 736 C CA . ARG A 1 103 ? 11.422 -22.812 -25.484 1 94.62 103 ARG A CA 1
ATOM 737 C C . ARG A 1 103 ? 11.727 -21.328 -25.609 1 94.62 103 ARG A C 1
ATOM 739 O O . ARG A 1 103 ? 12.133 -20.688 -24.641 1 94.62 103 ARG A O 1
ATOM 746 N N . ALA A 1 104 ? 11.547 -20.812 -26.828 1 95.75 104 ALA A N 1
ATOM 747 C CA . ALA A 1 104 ? 11.766 -19.375 -27.031 1 95.75 104 ALA A CA 1
ATOM 748 C C . ALA A 1 104 ? 10.859 -18.547 -26.125 1 95.75 104 ALA A C 1
ATOM 750 O O . ALA A 1 104 ? 11.281 -17.516 -25.594 1 95.75 104 ALA A O 1
ATOM 751 N N . ALA A 1 105 ? 9.633 -18.984 -25.906 1 96.56 105 ALA A N 1
ATOM 752 C CA . ALA A 1 105 ? 8.688 -18.281 -25.031 1 96.56 105 ALA A CA 1
ATOM 753 C C . ALA A 1 105 ? 9.141 -18.312 -23.578 1 96.56 105 ALA A C 1
ATOM 755 O O . ALA A 1 105 ? 9.023 -17.312 -22.859 1 96.56 105 ALA A O 1
ATOM 756 N N . ARG A 1 106 ? 9.672 -19.406 -23.125 1 96.12 106 ARG A N 1
ATOM 757 C CA . ARG A 1 106 ? 10.18 -19.531 -21.75 1 96.12 106 ARG A CA 1
ATOM 758 C C . ARG A 1 106 ? 11.398 -18.625 -21.547 1 96.12 106 ARG A C 1
ATOM 760 O O . ARG A 1 106 ? 11.555 -18.016 -20.484 1 96.12 106 ARG A O 1
ATOM 767 N N . GLN A 1 107 ? 12.227 -18.625 -22.609 1 96.81 107 GLN A N 1
ATOM 768 C CA . GLN A 1 107 ? 13.375 -17.734 -22.531 1 96.81 107 GLN A CA 1
ATOM 769 C C . GLN A 1 107 ? 12.938 -16.281 -22.422 1 96.81 107 GLN A C 1
ATOM 771 O O . GLN A 1 107 ? 13.492 -15.523 -21.625 1 96.81 107 GLN A O 1
ATOM 776 N N . ALA A 1 108 ? 11.961 -15.992 -23.188 1 96.81 108 ALA A N 1
ATOM 777 C CA . ALA A 1 108 ? 11.43 -14.633 -23.141 1 96.81 108 ALA A CA 1
ATOM 778 C C . ALA A 1 108 ? 10.844 -14.328 -21.766 1 96.81 108 ALA A C 1
ATOM 780 O O . ALA A 1 108 ? 10.984 -13.211 -21.25 1 96.81 108 ALA A O 1
ATOM 781 N N . LEU A 1 109 ? 10.156 -15.297 -21.109 1 97.38 109 LEU A N 1
ATOM 782 C CA . LEU A 1 109 ? 9.633 -15.125 -19.766 1 97.38 109 LEU A CA 1
ATOM 783 C C . LEU A 1 109 ? 10.758 -14.867 -18.766 1 97.38 109 LEU A C 1
ATOM 785 O O . LEU A 1 109 ? 10.656 -13.984 -17.922 1 97.38 109 LEU A O 1
ATOM 789 N N . GLY A 1 110 ? 11.789 -15.641 -18.953 1 97.25 110 GLY A N 1
ATOM 790 C CA . GLY A 1 110 ? 12.945 -15.414 -18.094 1 97.25 110 GLY A CA 1
ATOM 791 C C . GLY A 1 110 ? 13.516 -14.008 -18.219 1 97.25 110 GLY A C 1
ATOM 792 O O . GLY A 1 110 ? 13.812 -13.367 -17.203 1 97.25 110 GLY A O 1
ATOM 793 N N . GLY A 1 111 ? 13.672 -13.562 -19.438 1 97.44 111 GLY A N 1
ATOM 794 C CA . GLY A 1 111 ? 14.125 -12.203 -19.656 1 97.44 111 GLY A CA 1
ATOM 795 C C . GLY A 1 111 ? 13.211 -11.164 -19.047 1 97.44 111 GLY A C 1
ATOM 796 O O . GLY A 1 111 ? 13.672 -10.203 -18.438 1 97.44 111 GLY A O 1
ATOM 797 N N . ALA A 1 112 ? 11.914 -11.367 -19.203 1 97.69 112 ALA A N 1
ATOM 798 C CA . ALA A 1 112 ? 10.93 -10.438 -18.641 1 97.69 112 ALA A CA 1
ATOM 799 C C . ALA A 1 112 ? 10.992 -10.414 -17.125 1 97.69 112 ALA A C 1
ATOM 801 O O . ALA A 1 112 ? 10.844 -9.359 -16.5 1 97.69 112 ALA A O 1
ATOM 802 N N . GLU A 1 113 ? 11.195 -11.523 -16.516 1 97.62 113 GLU A N 1
ATOM 803 C CA . GLU A 1 113 ? 11.289 -11.609 -15.07 1 97.62 113 GLU A CA 1
ATOM 804 C C . GLU A 1 113 ? 12.523 -10.875 -14.555 1 97.62 113 GLU A C 1
ATOM 806 O O . GLU A 1 113 ? 12.477 -10.242 -13.492 1 97.62 113 GLU A O 1
ATOM 811 N N . VAL A 1 114 ? 13.602 -10.992 -15.305 1 97.38 114 VAL A N 1
ATOM 812 C CA . VAL A 1 114 ? 14.82 -10.273 -14.945 1 97.38 114 VAL A CA 1
ATOM 813 C C . VAL A 1 114 ? 14.57 -8.766 -15.023 1 97.38 114 VAL A C 1
ATOM 815 O O . VAL A 1 114 ? 14.969 -8.016 -14.125 1 97.38 114 VAL A O 1
ATOM 818 N N . ASP A 1 115 ? 13.906 -8.383 -16.062 1 97.19 115 ASP A N 1
ATOM 819 C CA . ASP A 1 115 ? 13.586 -6.969 -16.219 1 97.19 115 ASP A CA 1
ATOM 820 C C . ASP A 1 115 ? 12.703 -6.469 -15.078 1 97.19 115 ASP A C 1
ATOM 822 O O . ASP A 1 115 ? 12.891 -5.352 -14.586 1 97.19 115 ASP A O 1
ATOM 826 N N . ALA A 1 116 ? 11.695 -7.289 -14.68 1 97.19 116 ALA A N 1
ATOM 827 C CA . ALA A 1 116 ? 10.82 -6.93 -13.57 1 97.19 116 ALA A CA 1
ATOM 828 C C . ALA A 1 116 ? 11.617 -6.789 -12.273 1 97.19 116 ALA A C 1
ATOM 830 O O . ALA A 1 116 ? 11.398 -5.852 -11.5 1 97.19 116 ALA A O 1
ATOM 831 N N . ALA A 1 117 ? 12.539 -7.656 -12.102 1 96.75 117 ALA A N 1
ATOM 832 C CA . ALA A 1 117 ? 13.375 -7.598 -10.906 1 96.75 117 ALA A CA 1
ATOM 833 C C . ALA A 1 117 ? 14.258 -6.355 -10.914 1 96.75 117 ALA A C 1
ATOM 835 O O . ALA A 1 117 ? 14.461 -5.715 -9.875 1 96.75 117 ALA A O 1
ATOM 836 N N . ARG A 1 118 ? 14.797 -6.035 -12.07 1 96.44 118 ARG A N 1
ATOM 837 C CA . ARG A 1 118 ? 15.625 -4.84 -12.219 1 96.44 118 ARG A CA 1
ATOM 838 C C . ARG A 1 118 ? 14.82 -3.582 -11.906 1 96.44 118 ARG A C 1
ATOM 840 O O . ARG A 1 118 ? 15.32 -2.68 -11.227 1 96.44 118 ARG A O 1
ATOM 847 N N . SER A 1 119 ? 13.594 -3.529 -12.398 1 94.81 119 SER A N 1
ATOM 848 C CA . SER A 1 119 ? 12.727 -2.383 -12.156 1 94.81 119 SER A CA 1
ATOM 849 C C . SER A 1 119 ? 12.398 -2.244 -10.672 1 94.81 119 SER A C 1
ATOM 851 O O . SER A 1 119 ? 12.352 -1.132 -10.141 1 94.81 119 SER A O 1
ATOM 853 N N . GLU A 1 120 ? 12.203 -3.338 -9.969 1 94.38 120 GLU A N 1
ATOM 854 C CA . GLU A 1 120 ? 11.938 -3.318 -8.531 1 94.38 120 GLU A CA 1
ATOM 855 C C . GLU A 1 120 ? 13.148 -2.803 -7.762 1 94.38 120 GLU A C 1
ATOM 857 O O . GLU A 1 120 ? 13 -2.096 -6.766 1 94.38 120 GLU A O 1
ATOM 862 N N . ALA A 1 121 ? 14.305 -3.197 -8.258 1 94.5 121 ALA A N 1
ATOM 863 C CA . ALA A 1 121 ? 15.539 -2.719 -7.637 1 94.5 121 ALA A CA 1
ATOM 864 C C . ALA A 1 121 ? 15.656 -1.202 -7.754 1 94.5 121 ALA A C 1
ATOM 866 O O . ALA A 1 121 ? 16.109 -0.535 -6.824 1 94.5 121 ALA A O 1
ATOM 867 N N . ASP A 1 122 ? 15.25 -0.669 -8.852 1 92.88 122 ASP A N 1
ATOM 868 C CA . ASP A 1 122 ? 15.281 0.774 -9.062 1 92.88 122 ASP A CA 1
ATOM 869 C C . ASP A 1 122 ? 14.367 1.499 -8.086 1 92.88 122 ASP A C 1
ATOM 871 O O . ASP A 1 122 ? 14.695 2.586 -7.605 1 92.88 122 ASP A O 1
ATOM 875 N N . VAL A 1 123 ? 13.211 0.919 -7.773 1 92.56 123 VAL A N 1
ATOM 876 C CA . VAL A 1 123 ? 12.281 1.499 -6.809 1 92.56 123 VAL A CA 1
ATOM 877 C C . VAL A 1 123 ? 12.945 1.581 -5.434 1 92.56 123 VAL A C 1
ATOM 879 O O . VAL A 1 123 ? 12.844 2.602 -4.75 1 92.56 123 VAL A O 1
ATOM 882 N N . THR A 1 124 ? 13.68 0.561 -5.117 1 93.38 124 THR A N 1
ATOM 883 C CA . THR A 1 124 ? 14.375 0.514 -3.84 1 93.38 124 THR A CA 1
ATOM 884 C C . THR A 1 124 ? 15.461 1.588 -3.775 1 93.38 124 THR A C 1
ATOM 886 O O . THR A 1 124 ? 15.617 2.256 -2.752 1 93.38 124 THR A O 1
ATOM 889 N N . ARG A 1 125 ? 16.172 1.758 -4.824 1 92.94 125 ARG A N 1
ATOM 890 C CA . ARG A 1 125 ? 17.25 2.742 -4.879 1 92.94 125 ARG A CA 1
ATOM 891 C C . ARG A 1 125 ? 16.719 4.152 -4.656 1 92.94 125 ARG A C 1
ATOM 893 O O . ARG A 1 125 ? 17.297 4.934 -3.908 1 92.94 125 ARG A O 1
ATOM 900 N N . ILE A 1 126 ? 15.586 4.418 -5.262 1 91.88 126 ILE A N 1
ATOM 901 C CA . ILE A 1 126 ? 14.992 5.742 -5.121 1 91.88 126 ILE A CA 1
ATOM 902 C C . ILE A 1 126 ? 14.531 5.953 -3.68 1 91.88 126 ILE A C 1
ATOM 904 O O . ILE A 1 126 ? 14.688 7.047 -3.127 1 91.88 126 ILE A O 1
ATOM 908 N N . ALA A 1 127 ? 13.961 4.906 -3.088 1 91.81 127 ALA A N 1
ATOM 909 C CA . ALA A 1 127 ? 13.516 5 -1.7 1 91.81 127 ALA A CA 1
ATOM 910 C C . ALA A 1 127 ? 14.68 5.305 -0.768 1 91.81 127 ALA A C 1
ATOM 912 O O . ALA A 1 127 ? 14.562 6.137 0.134 1 91.81 127 ALA A O 1
ATOM 913 N N . ILE A 1 128 ? 15.812 4.723 -1.029 1 93.69 128 ILE A N 1
ATOM 914 C CA . ILE A 1 128 ? 17 4.914 -0.197 1 93.69 128 ILE A CA 1
ATOM 915 C C . ILE A 1 128 ? 17.547 6.316 -0.407 1 93.69 128 ILE A C 1
ATOM 917 O O . ILE A 1 128 ? 17.906 7 0.555 1 93.69 128 ILE A O 1
ATOM 921 N N . ALA A 1 129 ? 17.625 6.738 -1.657 1 93 129 ALA A N 1
ATOM 922 C CA . ALA A 1 129 ? 18.094 8.078 -1.963 1 93 129 ALA A CA 1
ATOM 923 C C . ALA A 1 129 ? 17.234 9.141 -1.296 1 93 129 ALA A C 1
ATOM 925 O O . ALA A 1 129 ? 17.734 10.125 -0.762 1 93 129 ALA A O 1
ATOM 926 N N . THR A 1 130 ? 15.922 8.914 -1.288 1 92.25 130 THR A N 1
ATOM 927 C CA . THR A 1 130 ? 14.977 9.844 -0.683 1 92.25 130 THR A CA 1
ATOM 928 C C . THR A 1 130 ? 15.18 9.906 0.829 1 92.25 130 THR A C 1
ATOM 930 O O . THR A 1 130 ? 15.188 10.992 1.411 1 92.25 130 THR A O 1
ATOM 933 N N . LEU A 1 131 ? 15.312 8.75 1.393 1 93.75 131 LEU A N 1
ATOM 934 C CA . LEU A 1 131 ? 15.547 8.688 2.832 1 93.75 131 LEU A CA 1
ATOM 935 C C . LEU A 1 131 ? 16.828 9.43 3.207 1 93.75 131 LEU A C 1
ATOM 937 O O . LEU A 1 131 ? 16.844 10.203 4.164 1 93.75 131 LEU A O 1
ATOM 941 N N . ALA A 1 132 ? 17.859 9.242 2.424 1 94.31 132 ALA A N 1
ATOM 942 C CA . ALA A 1 132 ? 19.141 9.898 2.668 1 94.31 132 ALA A CA 1
ATOM 943 C C . ALA A 1 132 ? 19.016 11.414 2.525 1 94.31 132 ALA A C 1
ATOM 945 O O . ALA A 1 132 ? 19.516 12.164 3.365 1 94.31 132 ALA A O 1
ATOM 946 N N . ALA A 1 133 ? 18.344 11.82 1.518 1 93.81 133 ALA A N 1
ATOM 947 C CA . ALA A 1 133 ? 18.141 13.25 1.292 1 93.81 133 ALA A CA 1
ATOM 948 C C . ALA A 1 133 ? 17.359 13.883 2.432 1 93.81 133 ALA A C 1
ATOM 950 O O . ALA A 1 133 ? 17.672 14.992 2.877 1 93.81 133 ALA A O 1
ATOM 951 N N . GLY A 1 134 ? 16.297 13.18 2.896 1 94.19 134 GLY A N 1
ATOM 952 C CA . GLY A 1 134 ? 15.523 13.672 4.02 1 94.19 134 GLY A CA 1
ATOM 953 C C . GLY A 1 134 ? 16.344 13.844 5.285 1 94.19 134 GLY A C 1
ATOM 954 O O . GLY A 1 134 ? 16.25 14.875 5.957 1 94.19 134 GLY A O 1
ATOM 955 N N . ARG A 1 135 ? 17.141 12.891 5.543 1 95.75 135 ARG A N 1
ATOM 956 C CA . ARG A 1 135 ? 17.984 12.945 6.738 1 95.75 135 ARG A CA 1
ATOM 957 C C . ARG A 1 135 ? 19.062 14.008 6.598 1 95.75 135 ARG A C 1
ATOM 959 O O . ARG A 1 135 ? 19.453 14.633 7.582 1 95.75 135 ARG A O 1
ATOM 966 N N . PHE A 1 136 ? 19.594 14.273 5.371 1 95.44 136 PHE A N 1
ATOM 967 C CA . PHE A 1 136 ? 20.516 15.359 5.086 1 95.44 136 PHE A CA 1
ATOM 968 C C . PHE A 1 136 ? 19.906 16.703 5.441 1 95.44 136 PHE A C 1
ATOM 970 O O . PHE A 1 136 ? 20.547 17.531 6.098 1 95.44 136 PHE A O 1
ATOM 977 N N . VAL A 1 137 ? 18.625 16.859 5.055 1 94.69 137 VAL A N 1
ATOM 978 C CA . VAL A 1 137 ? 17.906 18.094 5.332 1 94.69 137 VAL A CA 1
ATOM 979 C C . VAL A 1 137 ? 17.766 18.281 6.84 1 94.69 137 VAL A C 1
ATOM 981 O O . VAL A 1 137 ? 17.891 19.406 7.348 1 94.69 137 VAL A O 1
ATOM 984 N N . ASP A 1 138 ? 17.531 17.203 7.547 1 95.44 138 ASP A N 1
ATOM 985 C CA . ASP A 1 138 ? 17.391 17.266 9 1 95.44 138 ASP A CA 1
ATOM 986 C C . ASP A 1 138 ? 18.688 17.75 9.656 1 95.44 138 ASP A C 1
ATOM 988 O O . ASP A 1 138 ? 18.656 18.531 10.609 1 95.44 138 ASP A O 1
ATOM 992 N N . VAL A 1 139 ? 19.812 17.281 9.141 1 96.25 139 VAL A N 1
ATOM 993 C CA . VAL A 1 139 ? 21.109 17.719 9.672 1 96.25 139 VAL A CA 1
ATOM 994 C C . VAL A 1 139 ? 21.328 19.188 9.344 1 96.25 139 VAL A C 1
ATOM 996 O O . VAL A 1 139 ? 21.766 19.969 10.203 1 96.25 139 VAL A O 1
ATOM 999 N N . LEU A 1 140 ? 20.984 19.547 8.148 1 95 140 LEU A N 1
ATOM 1000 C CA . LEU A 1 140 ? 21.125 20.938 7.727 1 95 140 LEU A CA 1
ATOM 1001 C C . LEU A 1 140 ? 20.328 21.859 8.641 1 95 140 LEU A C 1
ATOM 1003 O O . LEU A 1 140 ? 20.844 22.875 9.102 1 95 140 LEU A O 1
ATOM 1007 N N . ALA A 1 141 ? 19.094 21.484 8.922 1 94.88 141 ALA A N 1
ATOM 1008 C CA . ALA A 1 141 ? 18.234 22.281 9.797 1 94.88 141 ALA A CA 1
ATOM 1009 C C . ALA A 1 141 ? 18.797 22.328 11.219 1 94.88 141 ALA A C 1
ATOM 1011 O O . ALA A 1 141 ? 18.828 23.391 11.844 1 94.88 141 ALA A O 1
ATOM 1012 N N . ALA A 1 142 ? 19.266 21.188 11.68 1 96.06 142 ALA A N 1
ATOM 1013 C CA . ALA A 1 142 ? 19.797 21.109 13.039 1 96.06 142 ALA A CA 1
ATOM 1014 C C . ALA A 1 142 ? 21.047 21.969 13.18 1 96.06 142 ALA A C 1
ATOM 1016 O O . ALA A 1 142 ? 21.25 22.609 14.211 1 96.06 142 ALA A O 1
ATOM 1017 N N . GLN A 1 143 ? 21.891 22.062 12.188 1 95.62 143 GLN A N 1
ATOM 1018 C CA . GLN A 1 143 ? 23.094 22.891 12.172 1 95.62 143 GLN A CA 1
ATOM 1019 C C . GLN A 1 143 ? 22.734 24.375 12.281 1 95.62 143 GLN A C 1
ATOM 1021 O O . GLN A 1 143 ? 23.391 25.125 13.023 1 95.62 143 GLN A O 1
ATOM 1026 N N . GLU A 1 144 ? 21.766 24.703 11.555 1 94.31 144 GLU A N 1
ATOM 1027 C CA . GLU A 1 144 ? 21.344 26.094 11.578 1 94.31 144 GLU A CA 1
ATOM 1028 C C . GLU A 1 144 ? 20.75 26.469 12.938 1 94.31 144 GLU A C 1
ATOM 1030 O O . GLU A 1 144 ? 20.969 27.578 13.43 1 94.31 144 GLU A O 1
ATOM 1035 N N . HIS A 1 145 ? 20.047 25.531 13.578 1 94.5 145 HIS A N 1
ATOM 1036 C CA . HIS A 1 145 ? 19.5 25.766 14.906 1 94.5 145 HIS A CA 1
ATOM 1037 C C . HIS A 1 145 ? 20.625 26 15.922 1 94.5 145 HIS A C 1
ATOM 1039 O O . HIS A 1 145 ? 20.484 26.844 16.812 1 94.5 145 HIS A O 1
ATOM 1045 N N . VAL A 1 146 ? 21.719 25.297 15.781 1 95.94 146 VAL A N 1
ATOM 1046 C CA . VAL A 1 146 ? 22.844 25.469 16.688 1 95.94 146 VAL A CA 1
ATOM 1047 C C . VAL A 1 146 ? 23.469 26.844 16.453 1 95.94 146 VAL A C 1
ATOM 1049 O O . VAL A 1 146 ? 23.797 27.547 17.422 1 95.94 146 VAL A O 1
ATOM 1052 N N . GLU A 1 147 ? 23.594 27.219 15.234 1 94.25 147 GLU A N 1
ATOM 1053 C CA . GLU A 1 147 ? 24.156 28.531 14.906 1 94.25 147 GLU A CA 1
ATOM 1054 C C . GLU A 1 147 ? 23.312 29.656 15.508 1 94.25 147 GLU A C 1
ATOM 1056 O O . GLU A 1 147 ? 23.844 30.594 16.109 1 94.25 147 GLU A O 1
ATOM 1061 N N . HIS A 1 148 ? 22 29.469 15.391 1 93.12 148 HIS A N 1
ATOM 1062 C CA . HIS A 1 148 ? 21.109 30.484 15.945 1 93.12 148 HIS A CA 1
ATOM 1063 C C . HIS A 1 148 ? 21.141 30.484 17.469 1 93.12 148 HIS A C 1
ATOM 1065 O O . HIS A 1 148 ? 21.078 31.547 18.094 1 93.12 148 HIS A O 1
ATOM 1071 N N . ALA A 1 149 ? 21.281 29.312 18.031 1 95.25 149 ALA A N 1
ATOM 1072 C CA . ALA A 1 149 ? 21.344 29.219 19.484 1 95.25 149 ALA A CA 1
ATOM 1073 C C . ALA A 1 149 ? 22.625 29.875 20.016 1 95.25 149 ALA A C 1
ATOM 1075 O O . ALA A 1 149 ? 22.609 30.516 21.062 1 95.25 149 ALA A O 1
ATOM 1076 N N . GLU A 1 150 ? 23.703 29.734 19.281 1 95.94 150 GLU A N 1
ATOM 1077 C CA . GLU A 1 150 ? 24.969 30.359 19.672 1 95.94 150 GLU A CA 1
ATOM 1078 C C . GLU A 1 150 ? 24.875 31.875 19.578 1 95.94 150 GLU A C 1
ATOM 1080 O O . GLU A 1 150 ? 25.391 32.594 20.453 1 95.94 150 GLU A O 1
ATOM 1085 N N . GLU A 1 151 ? 24.188 32.312 18.609 1 93.94 151 GLU A N 1
ATOM 1086 C CA . GLU A 1 151 ? 23.969 33.75 18.469 1 93.94 151 GLU A CA 1
ATOM 1087 C C . GLU A 1 151 ? 23.109 34.281 19.609 1 93.94 151 GLU A C 1
ATOM 1089 O O . GLU A 1 151 ? 23.344 35.406 20.109 1 93.94 151 GLU A O 1
ATOM 1094 N N . ARG A 1 152 ? 22.141 33.5 19.984 1 94.25 152 ARG A N 1
ATOM 1095 C CA . ARG A 1 152 ? 21.266 33.875 21.094 1 94.25 152 ARG A CA 1
ATOM 1096 C C . ARG A 1 152 ? 22.062 34 22.391 1 94.25 152 ARG A C 1
ATOM 1098 O O . ARG A 1 152 ? 21.828 34.938 23.172 1 94.25 152 ARG A O 1
ATOM 1105 N N . ILE A 1 153 ? 23 33.156 22.625 1 95.5 153 ILE A N 1
ATOM 1106 C CA . ILE A 1 153 ? 23.828 33.188 23.828 1 95.5 153 ILE A CA 1
ATOM 1107 C C . ILE A 1 153 ? 24.719 34.438 23.812 1 95.5 153 ILE A C 1
ATOM 1109 O O . ILE A 1 153 ? 24.859 35.125 24.828 1 95.5 153 ILE A O 1
ATOM 1113 N N . LYS A 1 154 ? 25.266 34.781 22.688 1 95.19 154 LYS A N 1
ATOM 1114 C CA . LYS A 1 154 ? 26.094 35.969 22.562 1 95.19 154 LYS A CA 1
ATOM 1115 C C . LYS A 1 154 ? 25.312 37.219 22.875 1 95.19 154 LYS A C 1
ATOM 1117 O O . LYS A 1 154 ? 25.781 38.094 23.625 1 95.19 154 LYS A O 1
ATOM 1122 N N . MET A 1 155 ? 24.125 37.188 22.391 1 91.75 155 MET A N 1
ATOM 1123 C CA . MET A 1 155 ? 23.281 38.375 22.625 1 91.75 155 MET A CA 1
ATOM 1124 C C . MET A 1 155 ? 22.828 38.438 24.078 1 91.75 155 MET A C 1
ATOM 1126 O O . MET A 1 155 ? 22.875 39.531 24.688 1 91.75 155 MET A O 1
ATOM 1130 N N . ALA A 1 156 ? 22.453 37.312 24.609 1 93.56 156 ALA A N 1
ATOM 1131 C CA . ALA A 1 156 ? 22 37.281 26 1 93.56 156 ALA A CA 1
ATOM 1132 C C . ALA A 1 156 ? 23.141 37.625 26.953 1 93.56 156 ALA A C 1
ATOM 1134 O O . ALA A 1 156 ? 22.938 38.312 27.953 1 93.56 156 ALA A O 1
ATOM 1135 N N . SER A 1 157 ? 24.359 37.219 26.672 1 95.19 157 SER A N 1
ATOM 1136 C CA . SER A 1 157 ? 25.531 37.5 27.484 1 95.19 157 SER A CA 1
ATOM 1137 C C . SER A 1 157 ? 25.875 39 27.438 1 95.19 157 SER A C 1
ATOM 1139 O O . SER A 1 157 ? 26.203 39.594 28.469 1 95.19 157 SER A O 1
ATOM 1141 N N . ALA A 1 158 ? 25.766 39.531 26.312 1 92 158 ALA A N 1
ATOM 1142 C CA . ALA A 1 158 ? 26 40.969 26.156 1 92 158 ALA A CA 1
ATOM 1143 C C . ALA A 1 158 ? 24.969 41.781 26.938 1 92 158 ALA A C 1
ATOM 1145 O O . ALA A 1 158 ? 25.312 42.781 27.578 1 92 158 ALA A O 1
ATOM 1146 N N . MET A 1 159 ? 23.781 41.25 26.828 1 90.81 159 MET A N 1
ATOM 1147 C CA . MET A 1 159 ? 22.703 41.938 27.531 1 90.81 159 MET A CA 1
ATOM 1148 C C . MET A 1 159 ? 22.891 41.844 29.031 1 90.81 159 MET A C 1
ATOM 1150 O O . MET A 1 159 ? 22.703 42.844 29.75 1 90.81 159 MET A O 1
ATOM 1154 N N . ARG A 1 160 ? 23.266 40.719 29.547 1 94.25 160 ARG A N 1
ATOM 1155 C CA . ARG A 1 160 ? 23.5 40.531 30.969 1 94.25 160 ARG A CA 1
ATOM 1156 C C . ARG A 1 160 ? 24.594 41.469 31.469 1 94.25 160 ARG A C 1
ATOM 1158 O O . ARG A 1 160 ? 24.469 42.094 32.531 1 94.25 160 ARG A O 1
ATOM 1165 N N . ARG A 1 161 ? 25.625 41.656 30.734 1 94.25 161 ARG A N 1
ATOM 1166 C CA . ARG A 1 161 ? 26.75 42.531 31.094 1 94.25 161 ARG A CA 1
ATOM 1167 C C . ARG A 1 161 ? 26.297 44 31.141 1 94.25 161 ARG A C 1
ATOM 1169 O O . ARG A 1 161 ? 26.672 44.719 32.062 1 94.25 161 ARG A O 1
ATOM 1176 N N . GLU A 1 162 ? 25.516 44.281 30.141 1 89.12 162 GLU A N 1
ATOM 1177 C CA . GLU A 1 162 ? 25.031 45.656 30.078 1 89.12 162 GLU A CA 1
ATOM 1178 C C . GLU A 1 162 ? 24.109 45.969 31.266 1 89.12 162 GLU A C 1
ATOM 1180 O O . GLU A 1 162 ? 24.234 47.031 31.891 1 89.12 162 GLU A O 1
ATOM 1185 N N . VAL A 1 163 ? 23.25 45.031 31.594 1 91.62 163 VAL A N 1
ATOM 1186 C CA . VAL A 1 163 ? 22.312 45.25 32.688 1 91.62 163 VAL A CA 1
ATOM 1187 C C . VAL A 1 163 ? 23.078 45.25 34.031 1 91.62 163 VAL A C 1
ATOM 1189 O O . VAL A 1 163 ? 22.719 46 34.938 1 91.62 163 VAL A O 1
ATOM 1192 N N . ALA A 1 164 ? 24.094 44.469 34.188 1 93 164 ALA A N 1
ATOM 1193 C CA . ALA A 1 164 ? 24.922 44.469 35.375 1 93 164 ALA A CA 1
ATOM 1194 C C . ALA A 1 164 ? 25.547 45.812 35.625 1 93 164 ALA A C 1
ATOM 1196 O O . ALA A 1 164 ? 25.609 46.281 36.75 1 93 164 ALA A O 1
ATOM 1197 N N . ARG A 1 165 ? 25.953 46.469 34.562 1 91.38 165 ARG A N 1
ATOM 1198 C CA . ARG A 1 165 ? 26.547 47.781 34.656 1 91.38 165 ARG A CA 1
ATOM 1199 C C . ARG A 1 165 ? 25.516 48.844 35.094 1 91.38 165 ARG A C 1
ATOM 1201 O O . ARG A 1 165 ? 25.828 49.719 35.906 1 91.38 165 ARG A O 1
ATOM 1208 N N . TRP A 1 166 ? 24.375 48.656 34.625 1 89 166 TRP A N 1
ATOM 1209 C CA . TRP A 1 166 ? 23.328 49.625 34.938 1 89 166 TRP A CA 1
ATOM 1210 C C . TRP A 1 166 ? 22.844 49.406 36.375 1 89 166 TRP A C 1
ATOM 1212 O O . TRP A 1 166 ? 22.516 50.375 37.062 1 89 166 TRP A O 1
ATOM 1222 N N . VAL A 1 167 ? 22.781 48.188 36.875 1 89.5 167 VAL A N 1
ATOM 1223 C CA . VAL A 1 167 ? 22.391 47.906 38.25 1 89.5 167 VAL A CA 1
ATOM 1224 C C . VAL A 1 167 ? 23.453 48.438 39.219 1 89.5 167 VAL A C 1
ATOM 1226 O O . VAL A 1 167 ? 23.125 49 40.281 1 89.5 167 VAL A O 1
ATOM 1229 N N . ALA A 1 168 ? 24.656 48.312 38.844 1 90.81 168 ALA A N 1
ATOM 1230 C CA . ALA A 1 168 ? 25.75 48.812 39.656 1 90.81 168 ALA A CA 1
ATOM 1231 C C . ALA A 1 168 ? 25.703 50.344 39.75 1 90.81 168 ALA A C 1
ATOM 1233 O O . ALA A 1 168 ? 26.094 50.906 40.781 1 90.81 168 ALA A O 1
ATOM 1234 N N . ALA A 1 169 ? 25.125 50.938 38.719 1 90 169 ALA A N 1
ATOM 1235 C CA . ALA A 1 169 ? 25 52.406 38.688 1 90 169 ALA A CA 1
ATOM 1236 C C . ALA A 1 169 ? 23.672 52.844 39.281 1 90 169 ALA A C 1
ATOM 1238 O O . ALA A 1 169 ? 23.344 54.031 39.25 1 90 169 ALA A O 1
ATOM 1239 N N . ALA A 1 170 ? 22.875 51.906 39.875 1 86.06 170 ALA A N 1
ATOM 1240 C CA . ALA A 1 170 ? 21.609 52.156 40.531 1 86.06 170 ALA A CA 1
ATOM 1241 C C . ALA A 1 170 ? 20.562 52.719 39.594 1 86.06 170 ALA A C 1
ATOM 1243 O O . ALA A 1 170 ? 19.688 53.5 40 1 86.06 170 ALA A O 1
ATOM 1244 N N . ARG A 1 171 ? 20.781 52.375 38.375 1 83.94 171 ARG A N 1
ATOM 1245 C CA . ARG A 1 171 ? 19.844 52.844 37.344 1 83.94 171 ARG A CA 1
ATOM 1246 C C . ARG A 1 171 ? 18.734 51.812 37.125 1 83.94 171 ARG A C 1
ATOM 1248 O O . ARG A 1 171 ? 17.641 52.188 36.688 1 83.94 171 ARG A O 1
ATOM 1255 N N . ASN A 1 172 ? 19.062 50.531 37.406 1 85.19 172 ASN A N 1
ATOM 1256 C CA . ASN A 1 172 ? 18.109 49.438 37.25 1 85.19 172 ASN A CA 1
ATOM 1257 C C . ASN A 1 172 ? 18.016 48.594 38.5 1 85.19 172 ASN A C 1
ATOM 1259 O O . ASN A 1 172 ? 18.984 48.5 39.25 1 85.19 172 ASN A O 1
ATOM 1263 N N . PRO A 1 173 ? 16.828 48.125 38.719 1 88.5 173 PRO A N 1
ATOM 1264 C CA . PRO A 1 173 ? 16.688 47.25 39.906 1 88.5 173 PRO A CA 1
ATOM 1265 C C . PRO A 1 173 ? 17.406 45.906 39.75 1 88.5 173 PRO A C 1
ATOM 1267 O O . PRO A 1 173 ? 17.703 45.5 38.625 1 88.5 173 PRO A O 1
ATOM 1270 N N . ASP A 1 174 ? 17.609 45.25 40.875 1 91.31 174 ASP A N 1
ATOM 1271 C CA . ASP A 1 174 ? 18.281 43.969 40.875 1 91.31 174 ASP A CA 1
ATOM 1272 C C . ASP A 1 174 ? 17.453 42.906 40.156 1 91.31 174 ASP A C 1
ATOM 1274 O O . ASP A 1 174 ? 17.984 41.938 39.625 1 91.31 174 ASP A O 1
ATOM 1278 N N . SER A 1 175 ? 16.203 43.094 40.094 1 90.19 175 SER A N 1
ATOM 1279 C CA . SER A 1 175 ? 15.305 42.156 39.438 1 90.19 175 SER A CA 1
ATOM 1280 C C . SER A 1 175 ? 15.617 42.062 37.938 1 90.19 175 SER A C 1
ATOM 1282 O O . SER A 1 175 ? 15.5 41 37.344 1 90.19 175 SER A O 1
ATOM 1284 N N . ASP A 1 176 ? 16.125 43.188 37.406 1 89.88 176 ASP A N 1
ATOM 1285 C CA . ASP A 1 176 ? 16.484 43.156 36 1 89.88 176 ASP A CA 1
ATOM 1286 C C . ASP A 1 176 ? 17.703 42.281 35.719 1 89.88 176 ASP A C 1
ATOM 1288 O O . ASP A 1 176 ? 17.75 41.562 34.719 1 89.88 176 ASP A O 1
ATOM 1292 N N . LEU A 1 177 ? 18.594 42.344 36.656 1 91.88 177 LEU A N 1
ATOM 1293 C CA . LEU A 1 177 ? 19.797 41.531 36.5 1 91.88 177 LEU A CA 1
ATOM 1294 C C . LEU A 1 177 ? 19.453 40.031 36.625 1 91.88 177 LEU A C 1
ATOM 1296 O O . LEU A 1 177 ? 19.969 39.219 35.875 1 91.88 177 LEU A O 1
ATOM 1300 N N . ARG A 1 178 ? 18.547 39.719 37.562 1 94.19 178 ARG A N 1
ATOM 1301 C CA . ARG A 1 178 ? 18.125 38.344 37.688 1 94.19 178 ARG A CA 1
ATOM 1302 C C . ARG A 1 178 ? 17.391 37.844 36.438 1 94.19 178 ARG A C 1
ATOM 1304 O O . ARG A 1 178 ? 17.609 36.719 36 1 94.19 178 ARG A O 1
ATOM 1311 N N . SER A 1 179 ? 16.578 38.688 35.875 1 92.12 179 SER A N 1
ATOM 1312 C CA . SER A 1 179 ? 15.859 38.344 34.625 1 92.12 179 SER A CA 1
ATOM 1313 C C . SER A 1 179 ? 16.828 38.125 33.469 1 92.12 179 SER A C 1
ATOM 1315 O O . SER A 1 179 ? 16.656 37.188 32.688 1 92.12 179 SER A O 1
ATOM 1317 N N . ALA A 1 180 ? 17.844 38.906 33.406 1 93.25 180 ALA A N 1
ATOM 1318 C CA . ALA A 1 180 ? 18.859 38.75 32.375 1 93.25 180 ALA A CA 1
ATOM 1319 C C . ALA A 1 180 ? 19.641 37.469 32.531 1 93.25 180 ALA A C 1
ATOM 1321 O O . ALA A 1 180 ? 19.984 36.812 31.562 1 93.25 180 ALA A O 1
ATOM 1322 N N . GLU A 1 181 ? 19.875 37.156 33.781 1 94.62 181 GLU A N 1
ATOM 1323 C CA . GLU A 1 181 ? 20.578 35.906 34.062 1 94.62 181 GLU A CA 1
ATOM 1324 C C . GLU A 1 181 ? 19.734 34.688 33.688 1 94.62 181 GLU A C 1
ATOM 1326 O O . GLU A 1 181 ? 20.25 33.719 33.125 1 94.62 181 GLU A O 1
ATOM 1331 N N . ILE A 1 182 ? 18.469 34.719 33.906 1 94 182 ILE A N 1
ATOM 1332 C CA . ILE A 1 182 ? 17.562 33.656 33.531 1 94 182 ILE A CA 1
ATOM 1333 C C . ILE A 1 182 ? 17.516 33.531 32 1 94 182 ILE A C 1
ATOM 1335 O O . ILE A 1 182 ? 17.516 32.406 31.469 1 94 182 ILE A O 1
ATOM 1339 N N . ALA A 1 183 ? 17.422 34.656 31.328 1 92.38 183 ALA A N 1
ATOM 1340 C CA . ALA A 1 183 ? 17.406 34.656 29.859 1 92.38 183 ALA A CA 1
ATOM 1341 C C . ALA A 1 183 ? 18.656 33.969 29.312 1 92.38 183 ALA A C 1
ATOM 1343 O O . ALA A 1 183 ? 18.594 33.25 28.328 1 92.38 183 ALA A O 1
ATOM 1344 N N . LEU A 1 184 ? 19.797 34.25 29.922 1 94 184 LEU A N 1
ATOM 1345 C CA . LEU A 1 184 ? 21.047 33.656 29.5 1 94 184 LEU A CA 1
ATOM 1346 C C . LEU A 1 184 ? 21.031 32.125 29.75 1 94 184 LEU A C 1
ATOM 1348 O O . LEU A 1 184 ? 21.438 31.359 28.891 1 94 184 LEU A O 1
ATOM 1352 N N . LEU A 1 185 ? 20.469 31.734 30.906 1 95.56 185 LEU A N 1
ATOM 1353 C CA . LEU A 1 185 ? 20.359 30.328 31.234 1 95.56 185 LEU A CA 1
ATOM 1354 C C . LEU A 1 185 ? 19.438 29.609 30.234 1 95.56 185 LEU A C 1
ATOM 1356 O O . LEU A 1 185 ? 19.719 28.484 29.812 1 95.56 185 LEU A O 1
ATOM 1360 N N . ASP A 1 186 ? 18.359 30.219 29.844 1 93.5 186 ASP A N 1
ATOM 1361 C CA . ASP A 1 186 ? 17.438 29.656 28.859 1 93.5 186 ASP A CA 1
ATOM 1362 C C . ASP A 1 186 ? 18.109 29.484 27.5 1 93.5 186 ASP A C 1
ATOM 1364 O O . ASP A 1 186 ? 17.906 28.484 26.812 1 93.5 186 ASP A O 1
ATOM 1368 N N . ALA A 1 187 ? 18.875 30.469 27.094 1 94.69 187 ALA A N 1
ATOM 1369 C CA . ALA A 1 187 ? 19.594 30.391 25.828 1 94.69 187 ALA A CA 1
ATOM 1370 C C . ALA A 1 187 ? 20.594 29.25 25.828 1 94.69 187 ALA A C 1
ATOM 1372 O O . ALA A 1 187 ? 20.75 28.547 24.828 1 94.69 187 ALA A O 1
ATOM 1373 N N . GLU A 1 188 ? 21.234 29.094 27 1 96.31 188 GLU A N 1
ATOM 1374 C CA . GLU A 1 188 ? 22.203 28 27.109 1 96.31 188 GLU A CA 1
ATOM 1375 C C . GLU A 1 188 ? 21.516 26.641 27.031 1 96.31 188 GLU A C 1
ATOM 1377 O O . GLU A 1 188 ? 22.031 25.719 26.406 1 96.31 188 GLU A O 1
ATOM 1382 N N . LEU A 1 189 ? 20.391 26.562 27.641 1 95.56 189 LEU A N 1
ATOM 1383 C CA . LEU A 1 189 ? 19.609 25.328 27.562 1 95.56 189 LEU A CA 1
ATOM 1384 C C . LEU A 1 189 ? 19.203 25.016 26.125 1 95.56 189 LEU A C 1
ATOM 1386 O O . LEU A 1 189 ? 19.297 23.875 25.688 1 95.56 189 LEU A O 1
ATOM 1390 N N . LYS A 1 190 ? 18.719 25.969 25.438 1 95 190 LYS A N 1
ATOM 1391 C CA . LYS A 1 190 ? 18.312 25.797 24.047 1 95 190 LYS A CA 1
ATOM 1392 C C . LYS A 1 190 ? 19.469 25.359 23.172 1 95 190 LYS A C 1
ATOM 1394 O O . LYS A 1 190 ? 19.297 24.562 22.25 1 95 190 LYS A O 1
ATOM 1399 N N . ARG A 1 191 ? 20.656 25.938 23.453 1 96.19 191 ARG A N 1
ATOM 1400 C CA . ARG A 1 191 ? 21.844 25.516 22.703 1 96.19 191 ARG A CA 1
ATOM 1401 C C . ARG A 1 191 ? 22.156 24.047 22.969 1 96.19 191 ARG A C 1
ATOM 1403 O O . ARG A 1 191 ? 22.469 23.297 22.031 1 96.19 191 ARG A O 1
ATOM 1410 N N . GLU A 1 192 ? 22.047 23.641 24.188 1 96.94 192 GLU A N 1
ATOM 1411 C CA . GLU A 1 192 ? 22.281 22.234 24.516 1 96.94 192 GLU A CA 1
ATOM 1412 C C . GLU A 1 192 ? 21.281 21.328 23.797 1 96.94 192 GLU A C 1
ATOM 1414 O O . GLU A 1 192 ? 21.656 20.266 23.281 1 96.94 192 GLU A O 1
ATOM 1419 N N . GLN A 1 193 ? 20.031 21.719 23.719 1 96.62 193 GLN A N 1
ATOM 1420 C CA . GLN A 1 193 ? 19 20.953 23.031 1 96.62 193 GLN A CA 1
ATOM 1421 C C . GLN A 1 193 ? 19.297 20.891 21.531 1 96.62 193 GLN A C 1
ATOM 1423 O O . GLN A 1 193 ? 19.125 19.844 20.906 1 96.62 193 GLN A O 1
ATOM 1428 N N . ALA A 1 194 ? 19.703 21.969 20.984 1 96.81 194 ALA A N 1
ATOM 1429 C CA . ALA A 1 194 ? 20.016 22.016 19.562 1 96.81 194 ALA A CA 1
ATOM 1430 C C . ALA A 1 194 ? 21.219 21.125 19.234 1 96.81 194 ALA A C 1
ATOM 1432 O O . ALA A 1 194 ? 21.234 20.453 18.203 1 96.81 194 ALA A O 1
ATOM 1433 N N . LEU A 1 195 ? 22.156 21.125 20.188 1 96.69 195 LEU A N 1
ATOM 1434 C CA . LEU A 1 195 ? 23.344 20.281 19.984 1 96.69 195 LEU A CA 1
ATOM 1435 C C . LEU A 1 195 ? 22.969 18.812 20.047 1 96.69 195 LEU A C 1
ATOM 1437 O O . LEU A 1 195 ? 23.469 18.016 19.234 1 96.69 195 LEU A O 1
ATOM 1441 N N . GLN A 1 196 ? 22.125 18.5 20.922 1 97.06 196 GLN A N 1
ATOM 1442 C CA . GLN A 1 196 ? 21.656 17.125 21 1 97.06 196 GLN A CA 1
ATOM 1443 C C . GLN A 1 196 ? 20.891 16.719 19.75 1 97.06 196 GLN A C 1
ATOM 1445 O O . GLN A 1 196 ? 21.047 15.609 19.234 1 97.06 196 GLN A O 1
ATOM 1450 N N . ALA A 1 197 ? 20.031 17.562 19.297 1 96.75 197 ALA A N 1
ATOM 1451 C CA . ALA A 1 197 ? 19.281 17.297 18.078 1 96.75 197 ALA A CA 1
ATOM 1452 C C . ALA A 1 197 ? 20.203 17.109 16.875 1 96.75 197 ALA A C 1
ATOM 1454 O O . ALA A 1 197 ? 19.969 16.266 16.031 1 96.75 197 ALA A O 1
ATOM 1455 N N . LEU A 1 198 ? 21.25 17.969 16.812 1 96.69 198 LEU A N 1
ATOM 1456 C CA . LEU A 1 198 ? 22.203 17.859 15.719 1 96.69 198 LEU A CA 1
ATOM 1457 C C . LEU A 1 198 ? 22.938 16.516 15.766 1 96.69 198 LEU A C 1
ATOM 1459 O O . LEU A 1 198 ? 23.094 15.859 14.742 1 96.69 198 LEU A O 1
ATOM 1463 N N . GLU A 1 199 ? 23.281 16.141 16.969 1 95.88 199 GLU A N 1
ATOM 1464 C CA . GLU A 1 199 ? 23.953 14.844 17.125 1 95.88 199 GLU A CA 1
ATOM 1465 C C . GLU A 1 199 ? 23.047 13.695 16.703 1 95.88 199 GLU A C 1
ATOM 1467 O O . GLU A 1 199 ? 23.484 12.766 16.016 1 95.88 199 GLU A O 1
ATOM 1472 N N . SER A 1 200 ? 21.812 13.758 17.094 1 96.81 200 SER A N 1
ATOM 1473 C CA . SER A 1 200 ? 20.828 12.742 16.719 1 96.81 200 SER A CA 1
ATOM 1474 C C . SER A 1 200 ? 20.656 12.695 15.203 1 96.81 200 SER A C 1
ATOM 1476 O O . SER A 1 200 ? 20.594 11.617 14.609 1 96.81 200 SER A O 1
ATOM 1478 N N . ALA A 1 201 ? 20.547 13.875 14.602 1 96.94 201 ALA A N 1
ATOM 1479 C CA . ALA A 1 201 ? 20.375 13.953 13.156 1 96.94 201 ALA A CA 1
ATOM 1480 C C . ALA A 1 201 ? 21.578 13.391 12.422 1 96.94 201 ALA A C 1
ATOM 1482 O O . ALA A 1 201 ? 21.438 12.672 11.43 1 96.94 201 ALA A O 1
ATOM 1483 N N . ARG A 1 202 ? 22.781 13.734 12.914 1 95.88 202 ARG A N 1
ATOM 1484 C CA . ARG A 1 202 ? 24 13.227 12.305 1 95.88 202 ARG A CA 1
ATOM 1485 C C . ARG A 1 202 ? 24.078 11.711 12.414 1 95.88 202 ARG A C 1
ATOM 1487 O O . ARG A 1 202 ? 24.5 11.039 11.477 1 95.88 202 ARG A O 1
ATOM 1494 N N . MET A 1 203 ? 23.672 11.234 13.531 1 95.5 203 MET A N 1
ATOM 1495 C CA . MET A 1 203 ? 23.656 9.789 13.727 1 95.5 203 MET A CA 1
ATOM 1496 C C . MET A 1 203 ? 22.672 9.117 12.773 1 95.5 203 MET A C 1
ATOM 1498 O O . MET A 1 203 ? 22.984 8.078 12.188 1 95.5 203 MET A O 1
ATOM 1502 N N . SER A 1 204 ? 21.531 9.672 12.664 1 95.75 204 SER A N 1
ATOM 1503 C CA . SER A 1 204 ? 20.516 9.133 11.766 1 95.75 204 SER A CA 1
ATOM 1504 C C . SER A 1 204 ? 21 9.133 10.32 1 95.75 204 SER A C 1
ATOM 1506 O O . SER A 1 204 ? 20.75 8.188 9.57 1 95.75 204 SER A O 1
ATOM 1508 N N . LEU A 1 205 ? 21.703 10.211 9.93 1 95.44 205 LEU A N 1
ATOM 1509 C CA . LEU A 1 205 ? 22.234 10.297 8.57 1 95.44 205 LEU A CA 1
ATOM 1510 C C . LEU A 1 205 ? 23.312 9.25 8.344 1 95.44 205 LEU A C 1
ATOM 1512 O O . LEU A 1 205 ? 23.297 8.547 7.332 1 95.44 205 LEU A O 1
ATOM 1516 N N . ALA A 1 206 ? 24.141 9.125 9.328 1 93.56 206 ALA A N 1
ATOM 1517 C CA . ALA A 1 206 ? 25.219 8.141 9.227 1 93.56 206 ALA A CA 1
ATOM 1518 C C . ALA A 1 206 ? 24.656 6.719 9.156 1 93.56 206 ALA A C 1
ATOM 1520 O O . ALA A 1 206 ? 25.219 5.863 8.461 1 93.56 206 ALA A O 1
ATOM 1521 N N . ALA A 1 207 ? 23.547 6.469 9.805 1 92.62 207 ALA A N 1
ATOM 1522 C CA . ALA A 1 207 ? 22.922 5.152 9.836 1 92.62 207 ALA A CA 1
ATOM 1523 C C . ALA A 1 207 ? 22.422 4.754 8.445 1 92.62 207 ALA A C 1
ATOM 1525 O O . ALA A 1 207 ? 22.234 3.568 8.164 1 92.62 207 ALA A O 1
ATOM 1526 N N . THR A 1 208 ? 22.203 5.703 7.59 1 92.19 208 THR A N 1
ATOM 1527 C CA . THR A 1 208 ? 21.688 5.43 6.258 1 92.19 208 THR A CA 1
ATOM 1528 C C . THR A 1 208 ? 22.672 4.602 5.445 1 92.19 208 THR A C 1
ATOM 1530 O O . THR A 1 208 ? 22.281 3.842 4.559 1 92.19 208 THR A O 1
ATOM 1533 N N . TRP A 1 209 ? 23.969 4.727 5.77 1 89.56 209 TRP A N 1
ATOM 1534 C CA . TRP A 1 209 ? 24.938 3.896 5.059 1 89.56 209 TRP A CA 1
ATOM 1535 C C . TRP A 1 209 ? 25.625 2.928 6.016 1 89.56 209 TRP A C 1
ATOM 1537 O O . TRP A 1 209 ? 26.719 2.428 5.723 1 89.56 209 TRP A O 1
ATOM 1547 N N . GLY A 1 210 ? 25.031 2.689 7.164 1 87.38 210 GLY A N 1
ATOM 1548 C CA . GLY A 1 210 ? 25.422 1.62 8.07 1 87.38 210 GLY A CA 1
ATOM 1549 C C . GLY A 1 210 ? 26.562 2.014 9 1 87.38 210 GLY A C 1
ATOM 1550 O O . GLY A 1 210 ? 27.141 1.159 9.664 1 87.38 210 GLY A O 1
ATOM 1551 N N . ALA A 1 211 ? 26.875 3.291 9.047 1 88.5 211 ALA A N 1
ATOM 1552 C CA . ALA A 1 211 ? 27.938 3.727 9.945 1 88.5 211 ALA A CA 1
ATOM 1553 C C . ALA A 1 211 ? 27.422 3.852 11.375 1 88.5 211 ALA A C 1
ATOM 1555 O O . ALA A 1 211 ? 26.359 4.449 11.617 1 88.5 211 ALA A O 1
ATOM 1556 N N . PRO A 1 212 ? 28.062 3.27 12.312 1 88.94 212 PRO A N 1
ATOM 1557 C CA . PRO A 1 212 ? 27.625 3.365 13.703 1 88.94 212 PRO A CA 1
ATOM 1558 C C . PRO A 1 212 ? 27.812 4.762 14.289 1 88.94 212 PRO A C 1
ATOM 1560 O O . PRO A 1 212 ? 27.156 5.121 15.273 1 88.94 212 PRO A O 1
ATOM 1563 N N . SER A 1 213 ? 28.828 5.512 13.742 1 91.19 213 SER A N 1
ATOM 1564 C CA . SER A 1 213 ? 29.078 6.891 14.164 1 91.19 213 SER A CA 1
ATOM 1565 C C . SER A 1 213 ? 29.344 7.789 12.961 1 91.19 213 SER A C 1
ATOM 1567 O O . SER A 1 213 ? 29.844 7.332 11.93 1 91.19 213 SER A O 1
ATOM 1569 N N . PRO A 1 214 ? 28.953 8.992 13.141 1 90.94 214 PRO A N 1
ATOM 1570 C CA . PRO A 1 214 ? 29.188 9.914 12.031 1 90.94 214 PRO A CA 1
ATOM 1571 C C . PRO A 1 214 ? 30.656 10.156 11.75 1 90.94 214 PRO A C 1
ATOM 1573 O O . PRO A 1 214 ? 31.453 10.281 12.688 1 90.94 214 PRO A O 1
ATOM 1576 N N . ASP A 1 215 ? 31.078 10.172 10.508 1 88.69 215 ASP A N 1
ATOM 1577 C CA . ASP A 1 215 ? 32.438 10.445 10.086 1 88.69 215 ASP A CA 1
ATOM 1578 C C . ASP A 1 215 ? 32.562 11.82 9.438 1 88.69 215 ASP A C 1
ATOM 1580 O O . ASP A 1 215 ? 33.5 12.094 8.695 1 88.69 215 ASP A O 1
ATOM 1584 N N . PHE A 1 216 ? 31.562 12.586 9.555 1 90.94 216 PHE A N 1
ATOM 1585 C CA . PHE A 1 216 ? 31.531 13.945 9.031 1 90.94 216 PHE A CA 1
ATOM 1586 C C . PHE A 1 216 ? 31.156 14.945 10.125 1 90.94 216 PHE A C 1
ATOM 1588 O O . PHE A 1 216 ? 30.578 14.57 11.141 1 90.94 216 PHE A O 1
ATOM 1595 N N . GLY A 1 217 ? 31.594 16.188 9.906 1 89.19 217 GLY A N 1
ATOM 1596 C CA . GLY A 1 217 ? 31.312 17.219 10.883 1 89.19 217 GLY A CA 1
ATOM 1597 C C . GLY A 1 217 ? 30.094 18.062 10.539 1 89.19 217 GLY A C 1
ATOM 1598 O O . GLY A 1 217 ? 29.25 18.297 11.398 1 89.19 217 GLY A O 1
ATOM 1599 N N . SER A 1 218 ? 30.031 18.438 9.305 1 92.44 218 SER A N 1
ATOM 1600 C CA . SER A 1 218 ? 28.953 19.297 8.852 1 92.44 218 SER A CA 1
ATOM 1601 C C . SER A 1 218 ? 28.516 18.938 7.43 1 92.44 218 SER A C 1
ATOM 1603 O O . SER A 1 218 ? 29.188 18.156 6.75 1 92.44 218 SER A O 1
ATOM 1605 N N . VAL A 1 219 ? 27.328 19.312 7.18 1 93.44 219 VAL A N 1
ATOM 1606 C CA . VAL A 1 219 ? 26.828 19.125 5.816 1 93.44 219 VAL A CA 1
ATOM 1607 C C . VAL A 1 219 ? 26.781 20.469 5.094 1 93.44 219 VAL A C 1
ATOM 1609 O O . VAL A 1 219 ? 26.594 21.516 5.727 1 93.44 219 VAL A O 1
ATOM 1612 N N . ALA A 1 220 ? 27.047 20.312 3.814 1 89.31 220 ALA A N 1
ATOM 1613 C CA . ALA A 1 220 ? 27.016 21.531 3 1 89.31 220 ALA A CA 1
ATOM 1614 C C . ALA A 1 220 ? 25.594 21.891 2.602 1 89.31 220 ALA A C 1
ATOM 1616 O O . ALA A 1 220 ? 24.797 21 2.275 1 89.31 220 ALA A O 1
ATOM 1617 N N . GLY A 1 221 ? 25.188 23.141 2.756 1 83.56 221 GLY A N 1
ATOM 1618 C CA . GLY A 1 221 ? 23.875 23.609 2.312 1 83.56 221 GLY A CA 1
ATOM 1619 C C . GLY A 1 221 ? 23.406 24.859 3.039 1 83.56 221 GLY A C 1
ATOM 1620 O O . GLY A 1 221 ? 23.969 25.219 4.078 1 83.56 221 GLY A O 1
ATOM 1621 N N . ASP A 1 222 ? 22.609 25.562 2.297 1 76.62 222 ASP A N 1
ATOM 1622 C CA . ASP A 1 222 ? 22.047 26.797 2.852 1 76.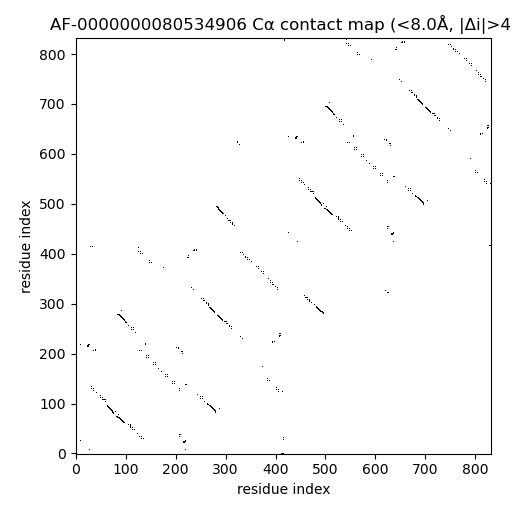62 222 ASP A CA 1
ATOM 1623 C C . ASP A 1 222 ? 20.516 26.781 2.781 1 76.62 222 ASP A C 1
ATOM 1625 O O . ASP A 1 222 ? 19.938 26.719 1.692 1 76.62 222 ASP A O 1
ATOM 1629 N N . THR A 1 223 ? 19.969 26.812 3.967 1 80.69 223 THR A N 1
ATOM 1630 C CA . THR A 1 223 ? 18.5 26.844 3.998 1 80.69 223 THR A CA 1
ATOM 1631 C C . THR A 1 223 ? 17.984 28.203 3.531 1 80.69 223 THR A C 1
ATOM 1633 O O . THR A 1 223 ? 16.781 28.359 3.316 1 80.69 223 THR A O 1
ATOM 1636 N N . ALA A 1 224 ? 18.922 29.109 3.305 1 76.94 224 ALA A N 1
ATOM 1637 C CA . ALA A 1 224 ? 18.516 30.469 2.928 1 76.94 224 ALA A CA 1
ATOM 1638 C C . ALA A 1 224 ? 18.047 30.516 1.476 1 76.94 224 ALA A C 1
ATOM 1640 O O . ALA A 1 224 ? 17.281 31.406 1.097 1 76.94 224 ALA A O 1
ATOM 1641 N N . VAL A 1 225 ? 18.531 29.625 0.732 1 79.38 225 VAL A N 1
ATOM 1642 C CA . VAL A 1 225 ? 18.125 29.594 -0.672 1 79.38 225 VAL A CA 1
ATOM 1643 C C . VAL A 1 225 ? 17.25 28.375 -0.93 1 79.38 225 VAL A C 1
ATOM 1645 O O . VAL A 1 225 ? 17.703 27.234 -0.841 1 79.38 225 VAL A O 1
ATOM 1648 N N . LEU A 1 226 ? 15.969 28.734 -1.142 1 87.56 226 LEU A N 1
ATOM 1649 C CA . LEU A 1 226 ? 15.039 27.656 -1.445 1 87.56 226 LEU A CA 1
ATOM 1650 C C . LEU A 1 226 ? 14.984 27.375 -2.945 1 87.56 226 LEU A C 1
ATOM 1652 O O . LEU A 1 226 ? 14.875 28.312 -3.744 1 87.56 226 LEU A O 1
ATOM 1656 N N . PRO A 1 227 ? 15.203 26.109 -3.289 1 87.25 227 PRO A N 1
ATOM 1657 C CA . PRO A 1 227 ? 15.039 25.766 -4.703 1 87.25 227 PRO A CA 1
ATOM 1658 C C . PRO A 1 227 ? 13.648 26.109 -5.234 1 87.25 227 PRO A C 1
ATOM 1660 O O . PRO A 1 227 ? 12.664 26.062 -4.488 1 87.25 227 PRO A O 1
ATOM 1663 N N . PRO A 1 228 ? 13.617 26.484 -6.492 1 86.56 228 PRO A N 1
ATOM 1664 C CA . PRO A 1 228 ? 12.312 26.828 -7.074 1 86.56 228 PRO A CA 1
ATOM 1665 C C . PRO A 1 228 ? 11.391 25.609 -7.188 1 86.56 228 PRO A C 1
ATOM 1667 O O . PRO A 1 228 ? 11.867 24.484 -7.293 1 86.56 228 PRO A O 1
ATOM 1670 N N . LEU A 1 229 ? 10.148 25.906 -7.062 1 88.38 229 LEU A N 1
ATOM 1671 C CA . LEU A 1 229 ? 9.133 24.875 -7.199 1 88.38 229 LEU A CA 1
ATOM 1672 C C . LEU A 1 229 ? 8.586 24.828 -8.625 1 88.38 229 LEU A C 1
ATOM 1674 O O . LEU A 1 229 ? 8.094 25.844 -9.133 1 88.38 229 LEU A O 1
ATOM 1678 N N . ASP A 1 230 ? 8.703 23.672 -9.312 1 87.75 230 ASP A N 1
ATOM 1679 C CA . ASP A 1 230 ? 8.133 23.484 -10.648 1 87.75 230 ASP A CA 1
ATOM 1680 C C . ASP A 1 230 ? 6.609 23.547 -10.609 1 87.75 230 ASP A C 1
ATOM 1682 O O . ASP A 1 230 ? 6 23.328 -9.562 1 87.75 230 ASP A O 1
ATOM 1686 N N . ASP A 1 231 ? 6.07 23.781 -11.758 1 91.06 231 ASP A N 1
ATOM 1687 C CA . ASP A 1 231 ? 4.617 23.812 -11.852 1 91.06 231 ASP A CA 1
ATOM 1688 C C . ASP A 1 231 ? 4.023 22.422 -11.625 1 91.06 231 ASP A C 1
ATOM 1690 O O . ASP A 1 231 ? 4.633 21.406 -12 1 91.06 231 ASP A O 1
ATOM 1694 N N . PHE A 1 232 ? 2.84 22.469 -11.062 1 89.06 232 PHE A N 1
ATOM 1695 C CA . PHE A 1 232 ? 2.195 21.203 -10.734 1 89.06 232 PHE A CA 1
ATOM 1696 C C . PHE A 1 232 ? 2.006 20.344 -11.984 1 89.06 232 PHE A C 1
ATOM 1698 O O . PHE A 1 232 ? 2.188 19.125 -11.945 1 89.06 232 PHE A O 1
ATOM 1705 N N . ASP A 1 233 ? 1.658 20.969 -13.047 1 87.81 233 ASP A N 1
ATOM 1706 C CA . ASP A 1 233 ? 1.417 20.234 -14.289 1 87.81 233 ASP A CA 1
ATOM 1707 C C . ASP A 1 233 ? 2.689 19.531 -14.773 1 87.81 233 ASP A C 1
ATOM 1709 O O . ASP A 1 233 ? 2.641 18.406 -15.25 1 87.81 233 ASP A O 1
ATOM 1713 N N . ASP A 1 234 ? 3.771 20.219 -14.664 1 89 234 ASP A N 1
ATOM 1714 C CA . ASP A 1 234 ? 5.051 19.641 -15.062 1 89 234 ASP A CA 1
ATOM 1715 C C . ASP A 1 234 ? 5.41 18.453 -14.172 1 89 234 ASP A C 1
ATOM 1717 O O . ASP A 1 234 ? 5.836 17.406 -14.672 1 89 234 ASP A O 1
ATOM 1721 N N . LEU A 1 235 ? 5.184 18.609 -12.898 1 89.88 235 LEU A N 1
ATOM 1722 C CA . LEU A 1 235 ? 5.461 17.531 -11.961 1 89.88 235 LEU A CA 1
ATOM 1723 C C . LEU A 1 235 ? 4.531 16.344 -12.211 1 89.88 235 LEU A C 1
ATOM 1725 O O . LEU A 1 235 ? 4.965 15.195 -12.164 1 89.88 235 LEU A O 1
ATOM 1729 N N . SER A 1 236 ? 3.291 16.641 -12.539 1 89.12 236 SER A N 1
ATOM 1730 C CA . SER A 1 236 ? 2.293 15.602 -12.766 1 89.12 236 SER A CA 1
ATOM 1731 C C . SER A 1 236 ? 2.617 14.781 -14.008 1 89.12 236 SER A C 1
ATOM 1733 O O . SER A 1 236 ? 2.352 13.578 -14.047 1 89.12 236 SER A O 1
ATOM 1735 N N . ARG A 1 237 ? 3.225 15.336 -14.992 1 88.81 237 ARG A N 1
ATOM 1736 C CA . ARG A 1 237 ? 3.588 14.633 -16.219 1 88.81 237 ARG A CA 1
ATOM 1737 C C . ARG A 1 237 ? 4.703 13.625 -15.969 1 88.81 237 ARG A C 1
ATOM 1739 O O . ARG A 1 237 ? 4.781 12.594 -16.641 1 88.81 237 ARG A O 1
ATOM 1746 N N . ARG A 1 238 ? 5.453 13.859 -15.016 1 90.38 238 ARG A N 1
ATOM 1747 C CA . ARG A 1 238 ? 6.582 12.984 -14.703 1 90.38 238 ARG A CA 1
ATOM 1748 C C . ARG A 1 238 ? 6.121 11.727 -13.984 1 90.38 238 ARG A C 1
ATOM 1750 O O . ARG A 1 238 ? 6.867 10.742 -13.898 1 90.38 238 ARG A O 1
ATOM 1757 N N . LEU A 1 239 ? 4.883 11.75 -13.523 1 90.06 239 LEU A N 1
ATOM 1758 C CA . LEU A 1 239 ? 4.355 10.617 -12.773 1 90.06 239 LEU A CA 1
ATOM 1759 C C . LEU A 1 239 ? 4.277 9.375 -13.648 1 90.06 239 LEU A C 1
ATOM 1761 O O . LEU A 1 239 ? 4.406 8.25 -13.156 1 90.06 239 LEU A O 1
ATOM 1765 N N . ALA A 1 240 ? 4.172 9.57 -14.961 1 87.69 240 ALA A N 1
ATOM 1766 C CA . ALA A 1 240 ? 3.967 8.461 -15.883 1 87.69 240 ALA A CA 1
ATOM 1767 C C . ALA A 1 240 ? 5.258 7.68 -16.094 1 87.69 240 ALA A C 1
ATOM 1769 O O . ALA A 1 240 ? 5.23 6.539 -16.562 1 87.69 240 ALA A O 1
ATOM 1770 N N . THR A 1 241 ? 6.375 8.234 -15.703 1 87.44 241 THR A N 1
ATOM 1771 C CA . THR A 1 241 ? 7.645 7.598 -16.031 1 87.44 241 THR A CA 1
ATOM 1772 C C . THR A 1 241 ? 8.438 7.289 -14.773 1 87.44 241 THR A C 1
ATOM 1774 O O . THR A 1 241 ? 9.664 7.168 -14.812 1 87.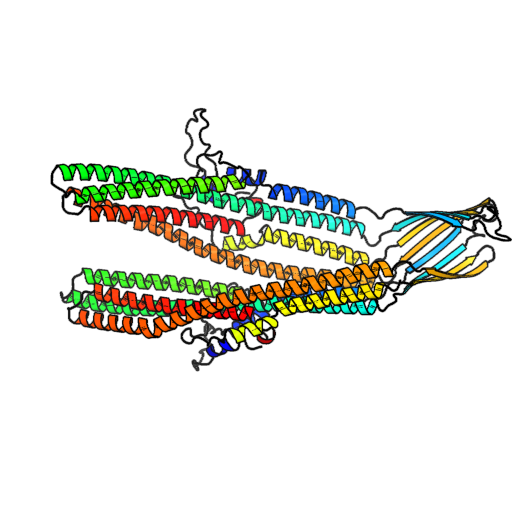44 241 THR A O 1
ATOM 1777 N N . THR A 1 242 ? 7.727 7.176 -13.688 1 89.75 242 THR A N 1
ATOM 1778 C CA . THR A 1 242 ? 8.391 6.879 -12.422 1 89.75 242 THR A CA 1
ATOM 1779 C C . THR A 1 242 ? 8.812 5.414 -12.359 1 89.75 242 THR A C 1
ATOM 1781 O O . THR A 1 242 ? 8.258 4.574 -13.078 1 89.75 242 THR A O 1
ATOM 1784 N N . PRO A 1 243 ? 9.828 5.121 -11.57 1 89.06 243 PRO A N 1
ATOM 1785 C CA . PRO A 1 243 ? 10.25 3.725 -11.414 1 89.06 243 PRO A CA 1
ATOM 1786 C C . PRO A 1 243 ? 9.102 2.811 -10.984 1 89.06 243 PRO A C 1
ATOM 1788 O O . PRO A 1 243 ? 9.047 1.646 -11.383 1 89.06 243 PRO A O 1
ATOM 1791 N N . GLN A 1 244 ? 8.188 3.314 -10.211 1 89.69 244 GLN A N 1
ATOM 1792 C CA . GLN A 1 244 ? 7.039 2.514 -9.797 1 89.69 244 GLN A CA 1
ATOM 1793 C C . GLN A 1 244 ? 6.176 2.133 -11 1 89.69 244 GLN A C 1
ATOM 1795 O O . GLN A 1 244 ? 5.723 0.991 -11.109 1 89.69 244 GLN A O 1
ATOM 1800 N N . GLN A 1 245 ? 5.965 3.107 -11.883 1 91.5 245 GLN A N 1
ATOM 1801 C CA . GLN A 1 245 ? 5.195 2.828 -13.094 1 91.5 245 GLN A CA 1
ATOM 1802 C C . GLN A 1 245 ? 5.961 1.896 -14.031 1 91.5 245 GLN A C 1
ATOM 1804 O O . GLN A 1 245 ? 5.367 1.023 -14.664 1 91.5 245 GLN A O 1
ATOM 1809 N N . ARG A 1 246 ? 7.258 2.047 -14.086 1 91.69 246 ARG A N 1
ATOM 1810 C CA . ARG A 1 246 ? 8.086 1.163 -14.898 1 91.69 246 ARG A CA 1
ATOM 1811 C C . ARG A 1 246 ? 8.047 -0.264 -14.359 1 91.69 246 ARG A C 1
ATOM 1813 O O . ARG A 1 246 ? 8.078 -1.225 -15.133 1 91.69 246 ARG A O 1
ATOM 1820 N N . ALA A 1 247 ? 8.039 -0.355 -13.047 1 93.56 247 ALA A N 1
ATOM 1821 C CA . ALA A 1 247 ? 7.934 -1.68 -12.438 1 93.56 247 ALA A CA 1
ATOM 1822 C C . ALA A 1 247 ? 6.625 -2.363 -12.828 1 93.56 247 ALA A C 1
ATOM 1824 O O . ALA A 1 247 ? 6.602 -3.568 -13.094 1 93.56 247 ALA A O 1
ATOM 1825 N N . LEU A 1 248 ? 5.535 -1.636 -12.961 1 93.94 248 LEU A N 1
ATOM 1826 C CA . LEU A 1 248 ? 4.258 -2.197 -13.383 1 93.94 248 LEU A CA 1
ATOM 1827 C C . LEU A 1 248 ? 4.297 -2.582 -14.859 1 93.94 248 LEU A C 1
ATOM 1829 O O . LEU A 1 248 ? 3.725 -3.6 -15.258 1 93.94 248 LEU A O 1
ATOM 1833 N N . ASP A 1 249 ? 5 -1.768 -15.656 1 94.38 249 ASP A N 1
ATOM 1834 C CA . ASP A 1 249 ? 5.184 -2.105 -17.062 1 94.38 249 ASP A CA 1
ATOM 1835 C C . ASP A 1 249 ? 5.965 -3.408 -17.219 1 94.38 249 ASP A C 1
ATOM 1837 O O . ASP A 1 249 ? 5.625 -4.246 -18.062 1 94.38 249 ASP A O 1
ATOM 1841 N N . ALA A 1 250 ? 6.984 -3.516 -16.375 1 96.31 250 ALA A N 1
ATOM 1842 C CA . ALA A 1 250 ? 7.773 -4.742 -16.406 1 96.31 250 ALA A CA 1
ATOM 1843 C C . ALA A 1 250 ? 6.938 -5.949 -15.992 1 96.31 250 ALA A C 1
ATOM 1845 O O . ALA A 1 250 ? 7.09 -7.039 -16.547 1 96.31 250 ALA A O 1
ATOM 1846 N N . GLN A 1 251 ? 6.051 -5.746 -15.07 1 96.62 251 GLN A N 1
ATOM 1847 C CA . GLN A 1 251 ? 5.156 -6.824 -14.664 1 96.62 251 GLN A CA 1
ATOM 1848 C C . GLN A 1 251 ? 4.207 -7.207 -15.797 1 96.62 251 GLN A C 1
ATOM 1850 O O . GLN A 1 251 ? 3.891 -8.383 -15.977 1 96.62 251 GLN A O 1
ATOM 1855 N N . ALA A 1 252 ? 3.756 -6.195 -16.531 1 97.25 252 ALA A N 1
ATOM 1856 C CA . ALA A 1 252 ? 2.943 -6.48 -17.719 1 97.25 252 ALA A CA 1
ATOM 1857 C C . ALA A 1 252 ? 3.719 -7.328 -18.719 1 97.25 252 ALA A C 1
ATOM 1859 O O . ALA A 1 252 ? 3.158 -8.234 -19.344 1 97.25 252 ALA A O 1
ATOM 1860 N N . GLY A 1 253 ? 5.027 -6.992 -18.844 1 97.5 253 GLY A N 1
ATOM 1861 C CA . GLY A 1 253 ? 5.887 -7.785 -19.703 1 97.5 253 GLY A CA 1
ATOM 1862 C C . GLY A 1 253 ? 5.969 -9.242 -19.281 1 97.5 253 GLY A C 1
ATOM 1863 O O . GLY A 1 253 ? 5.98 -10.141 -20.125 1 97.5 253 GLY A O 1
ATOM 1864 N N . VAL A 1 254 ? 5.957 -9.516 -18.031 1 97.69 254 VAL A N 1
ATOM 1865 C CA . VAL A 1 254 ? 6 -10.875 -17.5 1 97.69 254 VAL A CA 1
ATOM 1866 C C . VAL A 1 254 ? 4.703 -11.609 -17.844 1 97.69 254 VAL A C 1
ATOM 1868 O O . VAL A 1 254 ? 4.734 -12.742 -18.328 1 97.69 254 VAL A O 1
ATOM 1871 N N . ILE A 1 255 ? 3.559 -10.945 -17.672 1 97.75 255 ILE A N 1
ATOM 1872 C CA . ILE A 1 255 ? 2.268 -11.555 -17.953 1 97.75 255 ILE A CA 1
ATOM 1873 C C . ILE A 1 255 ? 2.133 -11.797 -19.453 1 97.75 255 ILE A C 1
ATOM 1875 O O . ILE A 1 255 ? 1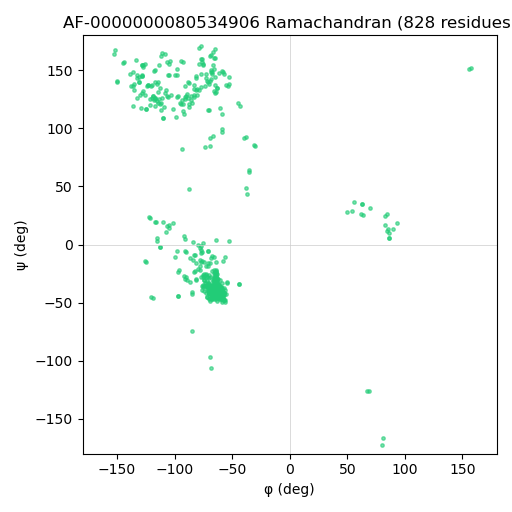.606 -12.836 -19.875 1 97.75 255 ILE A O 1
ATOM 1879 N N . ASP A 1 256 ? 2.631 -10.898 -20.25 1 97.62 256 ASP A N 1
ATOM 1880 C CA . ASP A 1 256 ? 2.617 -11.07 -21.703 1 97.62 256 ASP A CA 1
ATOM 1881 C C . ASP A 1 256 ? 3.439 -12.281 -22.125 1 97.62 256 ASP A C 1
ATOM 1883 O O . ASP A 1 256 ? 3.025 -13.047 -23 1 97.62 256 ASP A O 1
ATOM 1887 N N . ALA A 1 257 ? 4.598 -12.383 -21.469 1 97.5 257 ALA A N 1
ATOM 1888 C CA . ALA A 1 257 ? 5.434 -13.547 -21.766 1 97.5 257 ALA A CA 1
ATOM 1889 C C . ALA A 1 257 ? 4.742 -14.844 -21.344 1 97.5 257 ALA A C 1
ATOM 1891 O O . ALA A 1 257 ? 4.828 -15.852 -22.047 1 97.5 257 ALA A O 1
ATOM 1892 N N . ARG A 1 258 ? 4.074 -14.836 -20.25 1 97.19 258 ARG A N 1
ATOM 1893 C CA . ARG A 1 258 ? 3.301 -16 -19.812 1 97.19 258 ARG A CA 1
ATOM 1894 C C . ARG A 1 258 ? 2.176 -16.297 -20.797 1 97.19 258 ARG A C 1
ATOM 1896 O O . ARG A 1 258 ? 1.86 -17.469 -21.047 1 97.19 258 ARG A O 1
ATOM 1903 N N . ARG A 1 259 ? 1.582 -15.266 -21.328 1 97.69 259 ARG A N 1
ATOM 1904 C CA . ARG A 1 259 ? 0.545 -15.422 -22.344 1 97.69 259 ARG A CA 1
ATOM 1905 C C . ARG A 1 259 ? 1.094 -16.125 -23.578 1 97.69 259 ARG A C 1
ATOM 1907 O O . ARG A 1 259 ? 0.427 -16.984 -24.156 1 97.69 259 ARG A O 1
ATOM 1914 N N . GLU A 1 260 ? 2.305 -15.789 -23.938 1 97 260 GLU A N 1
ATOM 1915 C CA . GLU A 1 260 ? 2.936 -16.406 -25.109 1 97 260 GLU A CA 1
ATOM 1916 C C . GLU A 1 260 ? 3.217 -17.891 -24.844 1 97 260 GLU A C 1
ATOM 1918 O O . GLU A 1 260 ? 3.084 -18.719 -25.75 1 97 260 GLU A O 1
ATOM 1923 N N . ILE A 1 261 ? 3.582 -18.188 -23.641 1 95.75 261 ILE A N 1
ATOM 1924 C CA . ILE A 1 261 ? 3.758 -19.594 -23.297 1 95.75 261 ILE A CA 1
ATOM 1925 C C . ILE A 1 261 ? 2.416 -20.328 -23.375 1 95.75 261 ILE A C 1
ATOM 1927 O O . ILE A 1 261 ? 2.338 -21.438 -23.875 1 95.75 261 ILE A O 1
ATOM 1931 N N . ALA A 1 262 ? 1.379 -19.672 -22.859 1 96.25 262 ALA A N 1
ATOM 1932 C CA . ALA A 1 262 ? 0.039 -20.25 -22.938 1 96.25 262 ALA A CA 1
ATOM 1933 C C . ALA A 1 262 ? -0.386 -20.484 -24.375 1 96.25 262 ALA A C 1
ATOM 1935 O O . ALA A 1 262 ? -0.92 -21.547 -24.719 1 96.25 262 ALA A O 1
ATOM 1936 N N . ARG A 1 263 ? -0.105 -19.609 -25.234 1 96.62 263 ARG A N 1
ATOM 1937 C CA . ARG A 1 263 ? -0.448 -19.734 -26.641 1 96.62 263 ARG A CA 1
ATOM 1938 C C . ARG A 1 263 ? 0.341 -20.859 -27.312 1 96.62 263 ARG A C 1
ATOM 1940 O O . ARG A 1 263 ? -0.218 -21.656 -28.062 1 96.62 263 ARG A O 1
ATOM 1947 N N . ALA A 1 264 ? 1.625 -20.859 -26.938 1 95.5 264 ALA A N 1
ATOM 1948 C CA . ALA A 1 264 ? 2.484 -21.891 -27.5 1 95.5 264 ALA A CA 1
ATOM 1949 C C . ALA A 1 264 ? 2.057 -23.281 -27.031 1 95.5 264 ALA A C 1
ATOM 1951 O O . ALA A 1 264 ? 2.283 -24.281 -27.719 1 95.5 264 ALA A O 1
ATOM 1952 N N . SER A 1 265 ? 1.399 -23.359 -25.922 1 94.75 265 SER A N 1
ATOM 1953 C CA . SER A 1 265 ? 1.008 -24.625 -25.328 1 94.75 265 SER A CA 1
ATOM 1954 C C . SER A 1 265 ? -0.203 -25.219 -26.031 1 94.75 265 SER A C 1
ATOM 1956 O O . SER A 1 265 ? -0.623 -26.344 -25.734 1 94.75 265 SER A O 1
ATOM 1958 N N . ALA A 1 266 ? -0.788 -24.469 -27.047 1 94.81 266 ALA A N 1
ATOM 1959 C CA . ALA A 1 266 ? -1.881 -25.016 -27.844 1 94.81 266 ALA A CA 1
ATOM 1960 C C . ALA A 1 266 ? -1.411 -26.203 -28.688 1 94.81 266 ALA A C 1
ATOM 1962 O O . ALA A 1 266 ? -2.191 -27.109 -28.984 1 94.81 266 ALA A O 1
ATOM 1963 N N . LYS A 1 267 ? -0.116 -26.078 -29.047 1 94.81 267 LYS A N 1
ATOM 1964 C CA . LYS A 1 267 ? 0.48 -27.203 -29.75 1 94.81 267 LYS A CA 1
ATOM 1965 C C . LYS A 1 267 ? 1.008 -28.25 -28.781 1 94.81 267 LYS A C 1
ATOM 1967 O O . LYS A 1 267 ? 1.784 -27.922 -27.875 1 94.81 267 LYS A O 1
ATOM 1972 N N . PRO A 1 268 ? 0.614 -29.453 -28.875 1 93.56 268 PRO A N 1
ATOM 1973 C CA . PRO A 1 268 ? 1.047 -30.484 -27.922 1 93.56 268 PRO A CA 1
ATOM 1974 C C . PRO A 1 268 ? 2.535 -30.797 -28.031 1 93.56 268 PRO A C 1
ATOM 1976 O O . PRO A 1 268 ? 3.125 -30.625 -29.109 1 93.56 268 PRO A O 1
ATOM 1979 N N . ASP A 1 269 ? 3.152 -31.281 -26.953 1 92.38 269 ASP A N 1
ATOM 1980 C CA . ASP A 1 269 ? 4.516 -31.812 -26.969 1 92.38 269 ASP A CA 1
ATOM 1981 C C . ASP A 1 269 ? 4.543 -33.25 -27.469 1 92.38 269 ASP A C 1
ATOM 1983 O O . ASP A 1 269 ? 3.584 -34 -27.266 1 92.38 269 ASP A O 1
ATOM 1987 N N . VAL A 1 270 ? 5.625 -33.594 -28.203 1 94.06 270 VAL A N 1
ATOM 1988 C CA . VAL A 1 270 ? 5.781 -34.938 -28.734 1 94.06 270 VAL A CA 1
ATOM 1989 C C . VAL A 1 270 ? 6.941 -35.625 -28.031 1 94.06 270 VAL A C 1
ATOM 1991 O O . VAL A 1 270 ? 8.062 -35.125 -28 1 94.06 270 VAL A O 1
ATOM 1994 N N . SER A 1 271 ? 6.594 -36.719 -27.438 1 93.94 271 SER A N 1
ATOM 1995 C CA . SER A 1 271 ? 7.656 -37.531 -26.875 1 93.94 271 SER A CA 1
ATOM 1996 C C . SER A 1 271 ? 8.117 -38.594 -27.859 1 93.94 271 SER A C 1
ATOM 1998 O O . SER A 1 271 ? 7.312 -39.375 -28.359 1 93.94 271 SER A O 1
ATOM 2000 N N . VAL A 1 272 ? 9.477 -38.594 -28.156 1 93.75 272 VAL A N 1
ATOM 2001 C CA . VAL A 1 272 ? 10.047 -39.562 -29.062 1 93.75 272 VAL A CA 1
ATOM 2002 C C . VAL A 1 272 ? 11.062 -40.438 -28.328 1 93.75 272 VAL A C 1
ATOM 2004 O O . VAL A 1 272 ? 11.789 -39.938 -27.469 1 93.75 272 VAL A O 1
ATOM 2007 N N . GLY A 1 273 ? 10.984 -41.656 -28.688 1 92.31 273 GLY A N 1
ATOM 2008 C CA . GLY A 1 273 ? 11.93 -42.594 -28.094 1 92.31 273 GLY A CA 1
ATOM 2009 C C . GLY A 1 273 ? 12.523 -43.531 -29.125 1 92.31 273 GLY A C 1
ATOM 2010 O O . GLY A 1 273 ? 11.852 -43.938 -30.062 1 92.31 273 GLY A O 1
ATOM 2011 N N . LEU A 1 274 ? 13.875 -43.781 -29 1 90.62 274 LEU A N 1
ATOM 2012 C CA . LEU A 1 274 ? 14.609 -44.781 -29.781 1 90.62 274 LEU A CA 1
ATOM 2013 C C . LEU A 1 274 ? 15.32 -45.781 -28.875 1 90.62 274 LEU A C 1
ATOM 2015 O O . LEU A 1 274 ? 15.875 -45.406 -27.844 1 90.62 274 LEU A O 1
ATOM 2019 N N . GLY A 1 275 ? 15.211 -47.031 -29.281 1 87.75 275 GLY A N 1
ATOM 2020 C CA . GLY A 1 275 ? 15.859 -48.031 -28.469 1 87.75 275 GLY A CA 1
ATOM 2021 C C . GLY A 1 275 ? 16.297 -49.25 -29.25 1 87.75 275 GLY A C 1
ATOM 2022 O O . GLY A 1 275 ? 16.062 -49.312 -30.453 1 87.75 275 GLY A O 1
ATOM 2023 N N . ILE A 1 276 ? 17.156 -50.125 -28.625 1 85.12 276 ILE A N 1
ATOM 2024 C CA . ILE A 1 276 ? 17.625 -51.375 -29.188 1 85.12 276 ILE A CA 1
ATOM 2025 C C . ILE A 1 276 ? 17.188 -52.531 -28.281 1 85.12 276 ILE A C 1
ATOM 2027 O O . ILE A 1 276 ? 17.344 -52.469 -27.062 1 85.12 276 ILE A O 1
ATOM 2031 N N . ARG A 1 277 ? 16.547 -53.406 -28.984 1 83.19 277 ARG A N 1
ATOM 2032 C CA . ARG A 1 277 ? 16.094 -54.594 -28.281 1 83.19 277 ARG A CA 1
ATOM 2033 C C . ARG A 1 277 ? 16.906 -55.812 -28.672 1 83.19 277 ARG A C 1
ATOM 2035 O O . ARG A 1 277 ? 17.172 -56.031 -29.859 1 83.19 277 ARG A O 1
ATOM 2042 N N . ARG A 1 278 ? 17.359 -56.594 -27.766 1 80.5 278 ARG A N 1
ATOM 2043 C CA . ARG A 1 278 ? 18.109 -57.844 -28.016 1 80.5 278 ARG A CA 1
ATOM 2044 C C . ARG A 1 278 ? 17.359 -59.031 -27.453 1 80.5 278 ARG A C 1
ATOM 2046 O O . ARG A 1 278 ? 16.938 -59.031 -26.297 1 80.5 278 ARG A O 1
ATOM 2053 N N . LEU A 1 279 ? 17.234 -59.969 -28.438 1 75.31 279 LEU A N 1
ATOM 2054 C CA . LEU A 1 279 ? 16.641 -61.219 -28.047 1 75.31 279 LEU A CA 1
ATOM 2055 C C . LEU A 1 279 ? 17.703 -62.281 -27.859 1 75.31 279 LEU A C 1
ATOM 2057 O O . LEU A 1 279 ? 18.375 -62.688 -28.812 1 75.31 279 LEU A O 1
ATOM 2061 N N . GLU A 1 280 ? 17.781 -62.688 -26.734 1 73.44 280 GLU A N 1
ATOM 2062 C CA . GLU A 1 280 ? 18.844 -63.656 -26.438 1 73.44 280 GLU A CA 1
ATOM 2063 C C . GLU A 1 280 ? 18.516 -65.062 -27.016 1 73.44 280 GLU A C 1
ATOM 2065 O O . GLU A 1 280 ? 19.422 -65.812 -27.391 1 73.44 280 GLU A O 1
ATOM 2070 N N . ALA A 1 281 ? 17.281 -65.312 -27.062 1 69.12 281 ALA A N 1
ATOM 2071 C CA . ALA A 1 281 ? 16.891 -66.625 -27.562 1 69.12 281 ALA A CA 1
ATOM 2072 C C . ALA A 1 281 ? 17.375 -66.812 -29 1 69.12 281 ALA A C 1
ATOM 2074 O O . ALA A 1 281 ? 17.859 -67.875 -29.359 1 69.12 281 ALA A O 1
ATOM 2075 N N . THR A 1 282 ? 17.344 -65.812 -29.75 1 69.88 282 THR A N 1
ATOM 2076 C CA . THR A 1 282 ? 17.719 -65.938 -31.156 1 69.88 282 THR A CA 1
ATOM 2077 C C . THR A 1 282 ? 18.969 -65.125 -31.438 1 69.88 282 THR A C 1
ATOM 2079 O O . THR A 1 282 ? 19.453 -65.125 -32.562 1 69.88 282 THR A O 1
ATOM 2082 N N . LYS A 1 283 ? 19.531 -64.562 -30.328 1 72.75 283 LYS A N 1
ATOM 2083 C CA . LYS A 1 283 ? 20.703 -63.688 -30.453 1 72.75 283 LYS A CA 1
ATOM 2084 C C . LYS A 1 283 ? 20.5 -62.594 -31.516 1 72.75 283 LYS A C 1
ATOM 2086 O O . LYS A 1 283 ? 21.391 -62.312 -32.312 1 72.75 283 LYS A O 1
ATOM 2091 N N . ASP A 1 284 ? 19.25 -62.25 -31.688 1 74.25 284 ASP A N 1
ATOM 2092 C CA . ASP A 1 284 ? 18.906 -61.219 -32.656 1 74.25 284 ASP A CA 1
ATOM 2093 C C . ASP A 1 284 ? 18.703 -59.844 -31.984 1 74.25 284 ASP A C 1
ATOM 2095 O O . ASP A 1 284 ? 18.438 -59.781 -30.781 1 74.25 284 ASP A O 1
ATOM 2099 N N . SER A 1 285 ? 19.078 -58.812 -32.688 1 76.94 285 SER A N 1
ATOM 2100 C CA . SER A 1 285 ? 18.859 -57.438 -32.219 1 76.94 285 SER A CA 1
ATOM 2101 C C . SER A 1 285 ? 17.906 -56.688 -33.125 1 76.94 285 SER A C 1
ATOM 2103 O O . SER A 1 285 ? 17.844 -56.938 -34.312 1 76.94 285 SER A O 1
ATOM 2105 N N . GLY A 1 286 ? 16.938 -55.875 -32.469 1 78.19 286 GLY A N 1
ATOM 2106 C CA . GLY A 1 286 ? 16.016 -55.031 -33.25 1 78.19 286 GLY A CA 1
ATOM 2107 C C . GLY A 1 286 ? 15.914 -53.625 -32.719 1 78.19 286 GLY A C 1
ATOM 2108 O O . GLY A 1 286 ? 16.312 -53.344 -31.578 1 78.19 286 GLY A O 1
ATOM 2109 N N . LEU A 1 287 ? 15.469 -52.719 -33.625 1 83.62 287 LEU A N 1
ATOM 2110 C CA . LEU A 1 287 ? 15.273 -51.312 -33.281 1 83.62 287 LEU A CA 1
ATOM 2111 C C . LEU A 1 287 ? 13.852 -51.094 -32.812 1 83.62 287 LEU A C 1
ATOM 2113 O O . LEU A 1 287 ? 12.898 -51.656 -33.344 1 83.62 287 LEU A O 1
ATOM 2117 N N . VAL A 1 288 ? 13.734 -50.281 -31.688 1 85.31 288 VAL A N 1
ATOM 2118 C CA . VAL A 1 288 ? 12.422 -49.906 -31.172 1 85.31 288 VAL A CA 1
ATOM 2119 C C . VAL A 1 288 ? 12.273 -48.375 -31.234 1 85.31 288 VAL A C 1
ATOM 2121 O O . VAL A 1 288 ? 13.211 -47.625 -30.906 1 85.31 288 VAL A O 1
ATOM 2124 N N . MET A 1 289 ? 11.156 -47.938 -31.859 1 89.81 289 MET A N 1
ATOM 2125 C CA . MET A 1 289 ? 10.82 -46.5 -31.922 1 89.81 289 MET A CA 1
ATOM 2126 C C . MET A 1 289 ? 9.469 -46.219 -31.281 1 89.81 289 MET A C 1
ATOM 2128 O O . MET A 1 289 ? 8.539 -47.031 -31.391 1 89.81 289 MET A O 1
ATOM 2132 N N . SER A 1 290 ? 9.414 -45.188 -30.516 1 90.44 290 SER A N 1
ATOM 2133 C CA . SER A 1 290 ? 8.148 -44.812 -29.875 1 90.44 290 SER A CA 1
ATOM 2134 C C . SER A 1 290 ? 7.859 -43.312 -30.031 1 90.44 290 SER A C 1
ATOM 2136 O O . SER A 1 290 ? 8.781 -42.5 -30.047 1 90.44 290 SER A O 1
ATOM 2138 N N . VAL A 1 291 ? 6.562 -42.969 -30.219 1 92.75 291 VAL A N 1
ATOM 2139 C CA . VAL A 1 291 ? 6.062 -41.594 -30.281 1 92.75 291 VAL A CA 1
ATOM 2140 C C . VAL A 1 291 ? 4.793 -41.469 -29.438 1 92.75 291 VAL A C 1
ATOM 2142 O O . VAL A 1 291 ? 3.955 -42.375 -29.438 1 92.75 291 VAL A O 1
ATOM 2145 N N . SER A 1 292 ? 4.73 -40.438 -28.625 1 93.06 292 SER A N 1
ATOM 2146 C CA . SER A 1 292 ? 3.535 -40.188 -27.828 1 93.06 292 SER A CA 1
ATOM 2147 C C . SER A 1 292 ? 3.15 -38.719 -27.844 1 93.06 292 SER A C 1
ATOM 2149 O O . SER A 1 292 ? 4.016 -37.844 -27.734 1 93.06 292 SER A O 1
ATOM 2151 N N . VAL A 1 293 ? 1.811 -38.375 -28 1 93.94 293 VAL A N 1
ATOM 2152 C CA . VAL A 1 293 ? 1.288 -37 -28.094 1 93.94 293 VAL A CA 1
ATOM 2153 C C . VAL A 1 293 ? 0.038 -36.875 -27.234 1 93.94 293 VAL A C 1
ATOM 2155 O O . VAL A 1 293 ? -0.94 -37.594 -27.422 1 93.94 293 VAL A O 1
ATOM 2158 N N . PRO A 1 294 ? 0.107 -36 -26.266 1 91.94 294 PRO A N 1
ATOM 2159 C CA . PRO A 1 294 ? -1.126 -35.75 -25.531 1 91.94 294 PRO A CA 1
ATOM 2160 C C . PRO A 1 294 ? -2.139 -34.938 -26.344 1 91.94 294 PRO A C 1
ATOM 2162 O O . PRO A 1 294 ? -1.754 -34.031 -27.094 1 91.94 294 PRO A O 1
ATOM 2165 N N . LEU A 1 295 ? -3.436 -35.219 -26.125 1 91.88 295 LEU A N 1
ATOM 2166 C CA . LEU A 1 295 ? -4.492 -34.531 -26.859 1 91.88 295 LEU A CA 1
ATOM 2167 C C . LEU A 1 295 ? -5.211 -33.531 -25.969 1 91.88 295 LEU A C 1
ATOM 2169 O O . LEU A 1 295 ? -5.137 -33.625 -24.734 1 91.88 295 LEU A O 1
ATOM 2173 N N . GLY A 1 296 ? -5.871 -32.5 -26.609 1 90.31 296 GLY A N 1
ATOM 2174 C CA . GLY A 1 296 ? -6.691 -31.531 -25.891 1 90.31 296 GLY A CA 1
ATOM 2175 C C . GLY A 1 296 ? -5.918 -30.312 -25.422 1 90.31 296 GLY A C 1
ATOM 2176 O O . GLY A 1 296 ? -6.355 -29.594 -24.516 1 90.31 296 GLY A O 1
ATOM 2177 N N . SER A 1 297 ? -4.762 -30.125 -25.906 1 91.88 297 SER A N 1
ATOM 2178 C CA . SER A 1 297 ? -3.898 -29.016 -25.516 1 91.88 297 SER A CA 1
ATOM 2179 C C . SER A 1 297 ? -4.516 -27.672 -25.906 1 91.88 297 SER A C 1
ATOM 2181 O O . SER A 1 297 ? -4.371 -26.688 -25.172 1 91.88 297 SER A O 1
ATOM 2183 N N . ARG A 1 298 ? -5.332 -27.609 -26.922 1 93.88 298 ARG A N 1
ATOM 2184 C CA . ARG A 1 298 ? -5.871 -26.359 -27.422 1 93.88 298 ARG A CA 1
ATOM 2185 C C . ARG A 1 298 ? -6.859 -25.75 -26.438 1 93.88 298 ARG A C 1
ATOM 2187 O O . ARG A 1 298 ? -6.789 -24.547 -26.141 1 93.88 298 ARG A O 1
ATOM 2194 N N . ARG A 1 299 ? -7.785 -26.547 -25.953 1 93.06 299 ARG A N 1
ATOM 2195 C CA . ARG A 1 299 ? -8.797 -26.031 -25.031 1 93.06 299 ARG A CA 1
ATOM 2196 C C . ARG A 1 299 ? -8.156 -25.516 -23.75 1 93.06 299 ARG A C 1
ATOM 2198 O O . ARG A 1 299 ? -8.547 -24.453 -23.25 1 93.06 299 ARG A O 1
ATOM 2205 N N . ARG A 1 300 ? -7.215 -26.219 -23.219 1 93.81 300 ARG A N 1
ATOM 2206 C CA . ARG A 1 300 ? -6.504 -25.781 -22.016 1 93.81 300 ARG A CA 1
ATOM 2207 C C . ARG A 1 300 ? -5.723 -24.5 -22.266 1 93.81 300 ARG A C 1
ATOM 2209 O O . ARG A 1 300 ? -5.688 -23.609 -21.406 1 93.81 300 ARG A O 1
ATOM 2216 N N . SER A 1 301 ? -5.109 -24.453 -23.406 1 94.81 301 SER A N 1
ATOM 2217 C CA . SER A 1 301 ? -4.379 -23.25 -23.797 1 94.81 301 SER A CA 1
ATOM 2218 C C . SER A 1 301 ? -5.301 -22.047 -23.859 1 94.81 301 SER A C 1
ATOM 2220 O O . SER A 1 301 ? -4.934 -20.953 -23.406 1 94.81 301 SER A O 1
ATOM 2222 N N . ASP A 1 302 ? -6.527 -22.281 -24.344 1 95.75 302 ASP A N 1
ATOM 2223 C CA . ASP A 1 302 ? -7.492 -21.188 -24.453 1 95.75 302 ASP A CA 1
ATOM 2224 C C . ASP A 1 302 ? -7.812 -20.594 -23.078 1 95.75 302 ASP A C 1
ATOM 2226 O O . ASP A 1 302 ? -7.871 -19.375 -22.922 1 95.75 302 ASP A O 1
ATOM 2230 N N . PHE A 1 303 ? -8.016 -21.406 -22.125 1 95.38 303 PHE A N 1
ATOM 2231 C CA . PHE A 1 303 ? -8.305 -20.938 -20.766 1 95.38 303 PHE A CA 1
ATOM 2232 C C . PHE A 1 303 ? -7.105 -20.203 -20.188 1 95.38 303 PHE A C 1
ATOM 2234 O O . PHE A 1 303 ? -7.266 -19.172 -19.516 1 95.38 303 PHE A O 1
ATOM 2241 N N . SER A 1 304 ? -5.883 -20.688 -20.438 1 96 304 SER A N 1
ATOM 2242 C CA . SER A 1 304 ? -4.676 -20.047 -19.922 1 96 304 SER A CA 1
ATOM 2243 C C . SER A 1 304 ? -4.445 -18.688 -20.578 1 96 304 SER A C 1
ATOM 2245 O O . SER A 1 304 ? -4.016 -17.75 -19.922 1 96 304 SER A O 1
ATOM 2247 N N . VAL A 1 305 ? -4.711 -18.625 -21.859 1 97.5 305 VAL A N 1
ATOM 2248 C CA . VAL A 1 305 ? -4.59 -17.359 -22.578 1 97.5 305 VAL A CA 1
ATOM 2249 C C . VAL A 1 305 ? -5.613 -16.359 -22.031 1 97.5 305 VAL A C 1
ATOM 2251 O O . VAL A 1 305 ? -5.289 -15.203 -21.781 1 97.5 305 VAL A O 1
ATOM 2254 N N . ALA A 1 306 ? -6.84 -16.859 -21.828 1 97.25 306 ALA A N 1
ATOM 2255 C CA . ALA A 1 306 ? -7.879 -16 -21.281 1 97.25 306 ALA A CA 1
ATOM 2256 C C . ALA A 1 306 ? -7.492 -15.492 -19.891 1 97.25 306 ALA A C 1
ATOM 2258 O O . ALA A 1 306 ? -7.684 -14.312 -19.594 1 97.25 306 ALA A O 1
ATOM 2259 N N . GLU A 1 307 ? -6.941 -16.344 -19.062 1 96.94 307 GLU A N 1
ATOM 2260 C CA . GLU A 1 307 ? -6.473 -15.938 -17.734 1 96.94 307 GLU A CA 1
ATOM 2261 C C . GLU A 1 307 ? -5.438 -14.82 -17.828 1 96.94 307 GLU A C 1
ATOM 2263 O O . GLU A 1 307 ? -5.551 -13.805 -17.141 1 96.94 307 GLU A O 1
ATOM 2268 N N . ALA A 1 308 ? -4.488 -15.008 -18.703 1 97 308 ALA A N 1
ATOM 2269 C CA . ALA A 1 308 ? -3.432 -14.008 -18.875 1 97 308 ALA A CA 1
ATOM 2270 C C . ALA A 1 308 ? -3.998 -12.695 -19.391 1 97 308 ALA A C 1
ATOM 2272 O O . ALA A 1 308 ? -3.582 -11.617 -18.953 1 97 308 ALA A O 1
ATOM 2273 N N . ASP A 1 309 ? -4.969 -12.797 -20.328 1 97.69 309 ASP A N 1
ATOM 2274 C CA . ASP A 1 309 ? -5.598 -11.602 -20.875 1 97.69 309 ASP A CA 1
ATOM 2275 C C . ASP A 1 309 ? -6.309 -10.805 -19.781 1 97.69 309 ASP A C 1
ATOM 2277 O O . ASP A 1 309 ? -6.16 -9.578 -19.719 1 97.69 309 ASP A O 1
ATOM 2281 N N . TYR A 1 310 ? -6.996 -11.508 -18.969 1 97.44 310 TYR A N 1
ATOM 2282 C CA . TYR A 1 310 ? -7.715 -10.828 -17.906 1 97.44 310 TYR A CA 1
ATOM 2283 C C . TYR A 1 310 ? -6.75 -10.281 -16.859 1 97.44 310 TYR A C 1
ATOM 2285 O O . TYR A 1 310 ? -6.996 -9.234 -16.266 1 97.44 310 TYR A O 1
ATOM 2293 N N . GLU A 1 311 ? -5.652 -10.977 -16.641 1 97 311 GLU A N 1
ATOM 2294 C CA . GLU A 1 311 ? -4.629 -10.461 -15.727 1 97 311 GLU A CA 1
ATOM 2295 C C . GLU A 1 311 ? -4.02 -9.164 -16.266 1 97 311 GLU A C 1
ATOM 2297 O O . GLU A 1 311 ? -3.756 -8.234 -15.492 1 97 311 GLU A O 1
ATOM 2302 N N . LEU A 1 312 ? -3.793 -9.156 -17.594 1 97.19 312 LEU A N 1
ATOM 2303 C CA . LEU A 1 312 ? -3.275 -7.945 -18.219 1 97.19 312 LEU A CA 1
ATOM 2304 C C . LEU A 1 312 ? -4.27 -6.797 -18.078 1 97.19 312 LEU A C 1
ATOM 2306 O O . LEU A 1 312 ? -3.877 -5.664 -17.797 1 97.19 312 LEU A O 1
ATOM 2310 N N . THR A 1 313 ? -5.535 -7.125 -18.25 1 97.12 313 THR A N 1
ATOM 2311 C CA . THR A 1 313 ? -6.578 -6.117 -18.094 1 97.12 313 THR A CA 1
ATOM 2312 C C . THR A 1 313 ? -6.629 -5.602 -16.656 1 97.12 313 THR A C 1
ATOM 2314 O O . THR A 1 313 ? -6.73 -4.395 -16.422 1 97.12 313 THR A O 1
ATOM 2317 N N . SER A 1 314 ? -6.523 -6.496 -15.719 1 96.56 314 SER A N 1
ATOM 2318 C CA . SER A 1 314 ? -6.512 -6.125 -14.305 1 96.56 314 SER A CA 1
ATOM 2319 C C . SER A 1 314 ? -5.332 -5.211 -13.992 1 96.56 314 SER A C 1
ATOM 2321 O O . SER A 1 314 ? -5.492 -4.191 -13.312 1 96.56 314 SER A O 1
ATOM 2323 N N . LEU A 1 315 ? -4.203 -5.559 -14.531 1 96 315 LEU A N 1
ATOM 2324 C CA . LEU A 1 315 ? -3 -4.77 -14.273 1 96 315 LEU A CA 1
ATOM 2325 C C . LEU A 1 315 ? -3.123 -3.379 -14.883 1 96 315 LEU A C 1
ATOM 2327 O O . LEU A 1 315 ? -2.662 -2.396 -14.297 1 96 315 LEU A O 1
ATOM 2331 N N . LYS A 1 316 ? -3.73 -3.311 -16.016 1 96.12 316 LYS A N 1
ATOM 2332 C CA . LYS A 1 316 ? -3.961 -2.023 -16.656 1 96.12 316 LYS A CA 1
ATOM 2333 C C . LYS A 1 316 ? -4.777 -1.094 -15.766 1 96.12 316 LYS A C 1
ATOM 2335 O O . LYS A 1 316 ? -4.41 0.065 -15.57 1 96.12 316 LYS A O 1
ATOM 2340 N N . TYR A 1 317 ? -5.805 -1.646 -15.195 1 94.5 317 TYR A N 1
ATOM 2341 C CA . TYR A 1 317 ? -6.66 -0.835 -14.336 1 94.5 317 TYR A CA 1
ATOM 2342 C C . TYR A 1 317 ? -5.973 -0.537 -13.008 1 94.5 317 TYR A C 1
ATOM 2344 O O . TYR A 1 317 ? -6.16 0.539 -12.43 1 94.5 317 TYR A O 1
ATOM 2352 N N . ARG A 1 318 ? -5.203 -1.412 -12.523 1 94.12 318 ARG A N 1
ATOM 2353 C CA . ARG A 1 318 ? -4.441 -1.158 -11.312 1 94.12 318 ARG A CA 1
ATOM 2354 C C . ARG A 1 318 ? -3.441 -0.022 -11.516 1 94.12 318 ARG A C 1
ATOM 2356 O O . ARG A 1 318 ? -3.236 0.799 -10.617 1 94.12 318 ARG A O 1
ATOM 2363 N N . ARG A 1 319 ? -2.848 -0.01 -12.656 1 93.19 319 ARG A N 1
ATOM 2364 C CA . ARG A 1 319 ? -1.931 1.073 -12.992 1 93.19 319 ARG A CA 1
ATOM 2365 C C . ARG A 1 319 ? -2.65 2.418 -13 1 93.19 319 ARG A C 1
ATOM 2367 O O . ARG A 1 319 ? -2.139 3.406 -12.469 1 93.19 319 ARG A O 1
ATOM 2374 N N . GLN A 1 320 ? -3.809 2.377 -13.562 1 91.75 320 GLN A N 1
ATOM 2375 C CA . GLN A 1 320 ? -4.598 3.604 -13.602 1 91.75 320 GLN A CA 1
ATOM 2376 C C . GLN A 1 320 ? -4.965 4.062 -12.188 1 91.75 320 GLN A C 1
ATOM 2378 O O . GLN A 1 320 ? -4.891 5.254 -11.883 1 91.75 320 GLN A O 1
ATOM 2383 N N . ALA A 1 321 ? -5.355 3.092 -11.352 1 90.5 321 ALA A N 1
ATOM 2384 C CA . ALA A 1 321 ? -5.691 3.412 -9.969 1 90.5 321 ALA A CA 1
ATOM 2385 C C . ALA A 1 321 ? -4.492 3.994 -9.227 1 90.5 321 ALA A C 1
ATOM 2387 O O . ALA A 1 321 ? -4.621 4.973 -8.492 1 90.5 321 ALA A O 1
ATOM 2388 N N . GLN A 1 322 ? -3.396 3.436 -9.445 1 90.25 322 GLN A N 1
ATOM 2389 C CA . GLN A 1 322 ? -2.18 3.906 -8.797 1 90.25 322 GLN A CA 1
ATOM 2390 C C . GLN A 1 322 ? -1.805 5.305 -9.273 1 90.25 322 GLN A C 1
ATOM 2392 O O . GLN A 1 322 ? -1.354 6.141 -8.484 1 90.25 322 GLN A O 1
ATOM 2397 N N . MET A 1 323 ? -1.994 5.547 -10.516 1 89.5 323 MET A N 1
ATOM 2398 C CA . MET A 1 323 ? -1.717 6.871 -11.078 1 89.5 323 MET A CA 1
ATOM 2399 C C . MET A 1 323 ? -2.609 7.926 -10.438 1 89.5 323 MET A C 1
ATOM 2401 O O . MET A 1 323 ? -2.145 9.016 -10.102 1 89.5 323 MET A O 1
ATOM 2405 N N . LEU A 1 324 ? -3.854 7.57 -10.266 1 85.75 324 LEU A N 1
ATOM 2406 C CA . LEU A 1 324 ? -4.789 8.484 -9.625 1 85.75 324 LEU A CA 1
ATOM 2407 C C . LEU A 1 324 ? -4.363 8.789 -8.195 1 85.75 324 LEU A C 1
ATOM 2409 O O . LEU A 1 324 ? -4.375 9.945 -7.766 1 85.75 324 LEU A O 1
ATOM 2413 N N . GLU A 1 325 ? -4 7.793 -7.516 1 85.62 325 GLU A N 1
ATOM 2414 C CA . GLU A 1 325 ? -3.574 7.953 -6.129 1 85.62 325 GLU A CA 1
ATOM 2415 C C . GLU A 1 325 ? -2.297 8.781 -6.039 1 85.62 325 GLU A C 1
ATOM 2417 O O . GLU A 1 325 ? -2.172 9.641 -5.168 1 85.62 325 GLU A O 1
ATOM 2422 N N . MET A 1 326 ? -1.354 8.531 -6.93 1 88.81 326 MET A N 1
ATOM 2423 C CA . MET A 1 326 ? -0.087 9.258 -6.93 1 88.81 326 MET A CA 1
ATOM 2424 C C . MET A 1 326 ? -0.303 10.727 -7.266 1 88.81 326 MET A C 1
ATOM 2426 O O . MET A 1 326 ? 0.35 11.602 -6.691 1 88.81 326 MET A O 1
ATOM 2430 N N . ARG A 1 327 ? -1.164 10.984 -8.164 1 88.19 327 ARG A N 1
ATOM 2431 C CA . ARG A 1 327 ? -1.456 12.367 -8.516 1 88.19 327 ARG A CA 1
ATOM 2432 C C . ARG A 1 327 ? -2.064 13.117 -7.34 1 88.19 327 ARG A C 1
ATOM 2434 O O . ARG A 1 327 ? -1.72 14.273 -7.09 1 88.19 327 ARG A O 1
ATOM 2441 N N . GLN A 1 328 ? -2.955 12.43 -6.668 1 85.06 328 GLN A N 1
ATOM 2442 C CA . GLN A 1 328 ? -3.559 13.047 -5.488 1 85.06 328 GLN A CA 1
ATOM 2443 C C . GLN A 1 328 ? -2.516 13.297 -4.406 1 85.06 328 GLN A C 1
ATOM 2445 O O . GLN A 1 328 ? -2.525 14.344 -3.758 1 85.06 328 GLN A O 1
ATOM 2450 N N . GLU A 1 329 ? -1.683 12.328 -4.195 1 87.25 329 GLU A N 1
ATOM 2451 C CA . GLU A 1 329 ? -0.609 12.484 -3.221 1 87.25 329 GLU A CA 1
ATOM 2452 C C . GLU A 1 329 ? 0.311 13.648 -3.592 1 87.25 329 GLU A C 1
ATOM 2454 O O . GLU A 1 329 ? 0.669 14.461 -2.74 1 87.25 329 GLU A O 1
ATOM 2459 N N . LEU A 1 330 ? 0.646 13.734 -4.848 1 90.06 330 LEU A N 1
ATOM 2460 C CA . LEU A 1 330 ? 1.489 14.82 -5.336 1 90.06 330 LEU A CA 1
ATOM 2461 C C . LEU A 1 330 ? 0.81 16.172 -5.133 1 90.06 330 LEU A C 1
ATOM 2463 O O . LEU A 1 330 ? 1.46 17.156 -4.754 1 90.06 330 LEU A O 1
ATOM 2467 N N . PHE A 1 331 ? -0.468 16.203 -5.352 1 86.75 331 PHE A N 1
ATOM 2468 C CA . PHE A 1 331 ? -1.202 17.453 -5.16 1 86.75 331 PHE A CA 1
ATOM 2469 C C . PHE A 1 331 ? -1.146 17.906 -3.705 1 86.75 331 PHE A C 1
ATOM 2471 O O . PHE A 1 331 ? -0.939 19.078 -3.42 1 86.75 331 PHE A O 1
ATOM 2478 N N . GLY A 1 332 ? -1.353 16.891 -2.844 1 85.06 332 GLY A N 1
ATOM 2479 C CA . GLY A 1 332 ? -1.245 17.219 -1.43 1 85.06 332 GLY A CA 1
ATOM 2480 C C . GLY A 1 332 ? 0.118 17.75 -1.041 1 85.06 332 GLY A C 1
ATOM 2481 O O . GLY A 1 332 ? 0.214 18.766 -0.35 1 85.06 332 GLY A O 1
ATOM 2482 N N . ILE A 1 333 ? 1.118 17.156 -1.497 1 91.81 333 ILE A N 1
ATOM 2483 C CA . ILE A 1 333 ? 2.484 17.594 -1.212 1 91.81 333 ILE A CA 1
ATOM 2484 C C . ILE A 1 333 ? 2.734 18.969 -1.822 1 91.81 333 ILE A C 1
ATOM 2486 O O . ILE A 1 333 ? 3.348 19.828 -1.19 1 91.81 333 ILE A O 1
ATOM 2490 N N . TYR A 1 334 ? 2.227 19.172 -2.963 1 90.12 334 TYR A N 1
ATOM 2491 C CA . TYR A 1 334 ? 2.4 20.438 -3.672 1 90.12 334 TYR A CA 1
ATOM 2492 C C . TYR A 1 334 ? 1.747 21.594 -2.91 1 90.12 334 TYR A C 1
ATOM 2494 O O . TYR A 1 334 ? 2.328 22.672 -2.785 1 90.12 334 TYR A O 1
ATOM 2502 N N . GLN A 1 335 ? 0.621 21.297 -2.441 1 84.94 335 GLN A N 1
ATOM 2503 C CA . GLN A 1 335 ? -0.061 22.312 -1.646 1 84.94 335 GLN A CA 1
ATOM 2504 C C . GLN A 1 335 ? 0.725 22.641 -0.381 1 84.94 335 GLN A C 1
ATOM 2506 O O . GLN A 1 335 ? 0.856 23.812 -0.01 1 84.94 335 GLN A O 1
ATOM 2511 N N . GLN A 1 336 ? 1.22 21.641 0.226 1 88.81 336 GLN A N 1
ATOM 2512 C CA . GLN A 1 336 ? 2.027 21.859 1.423 1 88.81 336 GLN A CA 1
ATOM 2513 C C . GLN A 1 336 ? 3.314 22.609 1.092 1 88.81 336 GLN A C 1
ATOM 2515 O O . GLN A 1 336 ? 3.775 23.438 1.879 1 88.81 336 GLN A O 1
ATOM 2520 N N . LEU A 1 337 ? 3.867 22.375 -0.049 1 91.56 337 LEU A N 1
ATOM 2521 C CA . LEU A 1 337 ? 5.062 23.062 -0.515 1 91.56 337 LEU A CA 1
ATOM 2522 C C . LEU A 1 337 ? 4.777 24.547 -0.719 1 91.56 337 LEU A C 1
ATOM 2524 O O . LEU A 1 337 ? 5.543 25.406 -0.261 1 91.56 337 LEU A O 1
ATOM 2528 N N . LYS A 1 338 ? 3.688 24.797 -1.297 1 88 338 LYS A N 1
ATOM 2529 C CA . LYS A 1 338 ? 3.311 26.188 -1.52 1 88 338 LYS A CA 1
ATOM 2530 C C . LYS A 1 338 ? 3.086 26.922 -0.196 1 88 338 LYS A C 1
ATOM 2532 O O . LYS A 1 338 ? 3.488 28.078 -0.04 1 88 338 LYS A O 1
ATOM 2537 N N . GLN A 1 339 ? 2.512 26.172 0.656 1 84.38 339 GLN A N 1
ATOM 2538 C CA . GLN A 1 339 ? 2.281 26.75 1.977 1 84.38 339 GLN A CA 1
ATOM 2539 C C . GLN A 1 339 ? 3.598 27.016 2.699 1 84.38 339 GLN A C 1
ATOM 2541 O O . GLN A 1 339 ? 3.785 28.078 3.283 1 84.38 339 GLN A O 1
ATOM 2546 N N . ALA A 1 340 ? 4.465 26.062 2.662 1 89.44 340 ALA A N 1
ATOM 2547 C CA . ALA A 1 340 ? 5.762 26.219 3.312 1 89.44 340 ALA A CA 1
ATOM 2548 C C . ALA A 1 340 ? 6.566 27.344 2.66 1 89.44 340 ALA A C 1
ATOM 2550 O O . ALA A 1 340 ? 7.215 28.125 3.35 1 89.44 340 ALA A O 1
ATOM 2551 N N . GLN A 1 341 ? 6.508 27.438 1.372 1 89.44 341 GLN A N 1
ATOM 2552 C CA . GLN A 1 341 ? 7.191 28.5 0.636 1 89.44 341 GLN A CA 1
ATOM 2553 C C . GLN A 1 341 ? 6.668 29.875 1.037 1 89.44 341 GLN A C 1
ATOM 2555 O O . GLN A 1 341 ? 7.453 30.781 1.329 1 89.44 341 GLN A O 1
ATOM 2560 N N . SER A 1 342 ? 5.402 29.984 1.096 1 86 342 SER A N 1
ATOM 2561 C CA . SER A 1 342 ? 4.781 31.25 1.494 1 86 342 SER A CA 1
ATOM 2562 C C . SER A 1 342 ? 5.141 31.609 2.932 1 86 342 SER A C 1
ATOM 2564 O O . SER A 1 342 ? 5.371 32.781 3.242 1 86 342 SER A O 1
ATOM 2566 N N . GLU A 1 343 ? 5.211 30.594 3.697 1 85.44 343 GLU A N 1
ATOM 2567 C CA . GLU A 1 343 ? 5.574 30.844 5.094 1 85.44 343 GLU A CA 1
ATOM 2568 C C . GLU A 1 343 ? 7.004 31.359 5.211 1 85.44 343 GLU A C 1
ATOM 2570 O O . GLU A 1 343 ? 7.266 32.312 5.934 1 85.44 343 GLU A O 1
ATOM 2575 N N . VAL A 1 344 ? 7.906 30.797 4.527 1 89.44 344 VAL A N 1
ATOM 2576 C CA . VAL A 1 344 ? 9.297 31.234 4.555 1 89.44 344 VAL A CA 1
ATOM 2577 C C . VAL A 1 344 ? 9.398 32.656 4.047 1 89.44 344 VAL A C 1
ATOM 2579 O O . VAL A 1 344 ? 10.062 33.5 4.66 1 89.44 344 VAL A O 1
ATOM 2582 N N . GLU A 1 345 ? 8.703 32.938 3.029 1 86.44 345 GLU A N 1
ATOM 2583 C CA . GLU A 1 345 ? 8.742 34.281 2.439 1 86.44 345 GLU A CA 1
ATOM 2584 C C . GLU A 1 345 ? 8.148 35.312 3.387 1 86.44 345 GLU A C 1
ATOM 2586 O O . GLU A 1 345 ? 8.719 36.375 3.572 1 86.44 345 GLU A O 1
ATOM 2591 N N . SER A 1 346 ? 7.09 34.938 4.016 1 85.5 346 SER A N 1
ATOM 2592 C CA . SER A 1 346 ? 6.449 35.844 4.957 1 85.5 346 SER A CA 1
ATOM 2593 C C . SER A 1 346 ? 7.34 36.094 6.164 1 85.5 346 SER A C 1
ATOM 2595 O O . SER A 1 346 ? 7.52 37.25 6.562 1 85.5 346 SER A O 1
ATOM 2597 N N . VAL A 1 347 ? 7.965 35.062 6.668 1 86.44 347 VAL A N 1
ATOM 2598 C CA . VAL A 1 347 ? 8.805 35.219 7.855 1 86.44 347 VAL A CA 1
ATOM 2599 C C . VAL A 1 347 ? 10.062 36 7.504 1 86.44 347 VAL A C 1
ATOM 2601 O O . VAL A 1 347 ? 10.422 36.969 8.195 1 86.44 347 VAL A O 1
ATOM 2604 N N . ARG A 1 348 ? 10.672 35.75 6.43 1 86.75 348 ARG A N 1
ATOM 2605 C CA . ARG A 1 348 ? 11.945 36.375 6.039 1 86.75 348 ARG A CA 1
ATOM 2606 C C . ARG A 1 348 ? 11.758 37.812 5.582 1 86.75 348 ARG A C 1
ATOM 2608 O O . ARG A 1 348 ? 12.539 38.688 5.957 1 86.75 348 ARG A O 1
ATOM 2615 N N . GLN A 1 349 ? 10.727 38 4.879 1 86.25 349 GLN A N 1
ATOM 2616 C CA . GLN A 1 349 ? 10.617 39.312 4.211 1 86.25 349 GLN A CA 1
ATOM 2617 C C . GLN A 1 349 ? 9.766 40.281 5.027 1 86.25 349 GLN A C 1
ATOM 2619 O O . GLN A 1 349 ? 9.945 41.5 4.934 1 86.25 349 GLN A O 1
ATOM 2624 N N . ARG A 1 350 ? 8.961 39.719 5.859 1 81.94 350 ARG A N 1
ATOM 2625 C CA . ARG A 1 350 ? 8.031 40.625 6.531 1 81.94 350 ARG A CA 1
ATOM 2626 C C . ARG A 1 350 ? 8.227 40.562 8.047 1 81.94 350 ARG A C 1
ATOM 2628 O O . ARG A 1 350 ? 8.469 41.594 8.672 1 81.94 350 ARG A O 1
ATOM 2635 N N . GLN A 1 351 ? 8.336 39.375 8.602 1 83.5 351 GLN A N 1
ATOM 2636 C CA . GLN A 1 351 ? 8.273 39.25 10.055 1 83.5 351 GLN A CA 1
ATOM 2637 C C . GLN A 1 351 ? 9.641 39.5 10.68 1 83.5 351 GLN A C 1
ATOM 2639 O O . GLN A 1 351 ? 9.75 40.25 11.656 1 83.5 351 GLN A O 1
ATOM 2644 N N . LEU A 1 352 ? 10.625 39.031 10.117 1 88.38 352 LEU A N 1
ATOM 2645 C CA . LEU A 1 352 ? 11.953 39.094 10.711 1 88.38 352 LEU A CA 1
ATOM 2646 C C . LEU A 1 352 ? 12.469 40.531 10.711 1 88.38 352 LEU A C 1
ATOM 2648 O O . LEU A 1 352 ? 12.945 41.031 11.734 1 88.38 352 LEU A O 1
ATOM 2652 N N . PRO A 1 353 ? 12.367 41.25 9.609 1 89.25 353 PRO A N 1
ATOM 2653 C CA . PRO A 1 353 ? 12.82 42.656 9.617 1 89.25 353 PRO A CA 1
ATOM 2654 C C . PRO A 1 353 ? 12.07 43.5 10.633 1 89.25 353 PRO A C 1
ATOM 2656 O O . PRO A 1 353 ? 12.672 44.344 11.312 1 89.25 353 PRO A O 1
ATOM 2659 N N . LYS A 1 354 ? 10.789 43.219 10.789 1 83.5 354 LYS A N 1
ATOM 2660 C CA . LYS A 1 354 ? 10.008 43.969 11.758 1 83.5 354 LYS A CA 1
ATOM 2661 C C . LYS A 1 354 ? 10.414 43.625 13.188 1 83.5 354 LYS A C 1
ATOM 2663 O O . LYS A 1 354 ? 10.477 44.5 14.047 1 83.5 354 LYS A O 1
ATOM 2668 N N . ALA A 1 355 ? 10.648 42.344 13.398 1 86.75 355 ALA A N 1
ATOM 2669 C CA . ALA A 1 355 ? 11.094 41.906 14.719 1 86.75 355 ALA A CA 1
ATOM 2670 C C . ALA A 1 355 ? 12.469 42.469 15.047 1 86.75 355 ALA A C 1
ATOM 2672 O O . ALA A 1 355 ? 12.734 42.844 16.188 1 86.75 355 ALA A O 1
ATOM 2673 N N . GLN A 1 356 ? 13.367 42.625 14.133 1 89.75 356 GLN A N 1
ATOM 2674 C CA . GLN A 1 356 ? 14.688 43.219 14.32 1 89.75 356 GLN A CA 1
ATOM 2675 C C . GLN A 1 356 ? 14.578 44.688 14.656 1 89.75 356 GLN A C 1
ATOM 2677 O O . GLN A 1 356 ? 15.281 45.188 15.539 1 89.75 356 GLN A O 1
ATOM 2682 N N . GLN A 1 357 ? 13.664 45.375 14 1 89.31 357 GLN A N 1
ATOM 2683 C CA . GLN A 1 357 ? 13.43 46.781 14.273 1 89.31 357 GLN A CA 1
ATOM 2684 C C . GLN A 1 357 ? 12.891 47 15.68 1 89.31 357 GLN A C 1
ATOM 2686 O O . GLN A 1 357 ? 13.328 47.906 16.391 1 89.31 357 GLN A O 1
ATOM 2691 N N . ALA A 1 358 ? 11.969 46.062 15.961 1 85.31 358 ALA A N 1
ATOM 2692 C CA . ALA A 1 358 ? 11.398 46.156 17.297 1 85.31 358 ALA A CA 1
ATOM 2693 C C . ALA A 1 358 ? 12.461 45.906 18.375 1 85.31 358 ALA A C 1
ATOM 2695 O O . ALA A 1 358 ? 12.469 46.562 19.406 1 85.31 358 ALA A O 1
ATOM 2696 N N . PHE A 1 359 ? 13.367 45.094 18.219 1 89.75 359 PHE A N 1
ATOM 2697 C CA . PHE A 1 359 ? 14.461 44.781 19.141 1 89.75 359 PHE A CA 1
ATOM 2698 C C . PHE A 1 359 ? 15.406 45.969 19.266 1 89.75 359 PHE A C 1
ATOM 2700 O O . PHE A 1 359 ? 15.766 46.375 20.375 1 89.75 359 PHE A O 1
ATOM 2707 N N . ASP A 1 360 ? 15.719 46.562 18.109 1 90.62 360 ASP A N 1
ATOM 2708 C CA . ASP A 1 360 ? 16.625 47.688 18.109 1 90.62 360 ASP A CA 1
ATOM 2709 C C . ASP A 1 360 ? 16 48.906 18.828 1 90.62 360 ASP A C 1
ATOM 2711 O O . ASP A 1 360 ? 16.688 49.594 19.578 1 90.62 360 ASP A O 1
ATOM 2715 N N . GLN A 1 361 ? 14.703 49.031 18.594 1 89 361 GLN A N 1
ATOM 2716 C CA . GLN A 1 361 ? 14 50.125 19.266 1 89 361 GLN A CA 1
ATOM 2717 C C . GLN A 1 361 ? 13.906 49.875 20.766 1 89 361 GLN A C 1
ATOM 2719 O O . GLN A 1 361 ? 14.078 50.812 21.562 1 89 361 GLN A O 1
ATOM 2724 N N . SER A 1 362 ? 13.672 48.625 21.062 1 88.31 362 SER A N 1
ATOM 2725 C CA . SER A 1 362 ? 13.594 48.281 22.484 1 88.31 362 SER A CA 1
ATOM 2726 C C . SER A 1 362 ? 14.945 48.438 23.172 1 88.31 362 SER A C 1
ATOM 2728 O O . SER A 1 362 ? 15.016 48.875 24.328 1 88.31 362 SER A O 1
ATOM 2730 N N . ARG A 1 363 ? 15.984 48.156 22.484 1 88.06 363 ARG A N 1
ATOM 2731 C CA . ARG A 1 363 ? 17.328 48.312 23.016 1 88.06 363 ARG A CA 1
ATOM 2732 C C . ARG A 1 363 ? 17.672 49.781 23.25 1 88.06 363 ARG A C 1
ATOM 2734 O O . ARG A 1 363 ? 18.188 50.125 24.312 1 88.06 363 ARG A O 1
ATOM 2741 N N . ARG A 1 364 ? 17.328 50.656 22.375 1 89.62 364 ARG A N 1
ATOM 2742 C CA . ARG A 1 364 ? 17.562 52.094 22.516 1 89.62 364 ARG A CA 1
ATOM 2743 C C . ARG A 1 364 ? 16.719 52.688 23.656 1 89.62 364 ARG A C 1
ATOM 2745 O O . ARG A 1 364 ? 17.219 53.469 24.453 1 89.62 364 ARG A O 1
ATOM 2752 N N . GLY A 1 365 ? 15.523 52.25 23.641 1 88.62 365 GLY A N 1
ATOM 2753 C CA . GLY A 1 365 ? 14.648 52.688 24.703 1 88.62 365 GLY A CA 1
ATOM 2754 C C . GLY A 1 365 ? 15.109 52.25 26.094 1 88.62 365 GLY A C 1
ATOM 2755 O O . GLY A 1 365 ? 14.977 53 27.062 1 88.62 365 GLY A O 1
ATOM 2756 N N . PHE A 1 366 ? 15.625 51.125 26.203 1 86.62 366 PHE A N 1
ATOM 2757 C CA . PHE A 1 366 ? 16.141 50.594 27.469 1 86.62 366 PHE A CA 1
ATOM 2758 C C . PHE A 1 366 ? 17.391 51.375 27.891 1 86.62 366 PHE A C 1
ATOM 2760 O O . PHE A 1 366 ? 17.547 51.75 29.047 1 86.62 366 PHE A O 1
ATOM 2767 N N . GLU A 1 367 ? 18.25 51.688 26.906 1 84.25 367 GLU A N 1
ATOM 2768 C CA . GLU A 1 367 ? 19.484 52.438 27.172 1 84.25 367 GLU A CA 1
ATOM 2769 C C . GLU A 1 367 ? 19.156 53.844 27.625 1 84.25 367 GLU A C 1
ATOM 2771 O O . GLU A 1 367 ? 19.875 54.406 28.453 1 84.25 367 GLU A O 1
ATOM 2776 N N . GLU A 1 368 ? 18.016 54.344 27.172 1 87.19 368 GLU A N 1
ATOM 2777 C CA . GLU A 1 368 ? 17.594 55.719 27.531 1 87.19 368 GLU A CA 1
ATOM 2778 C C . GLU A 1 368 ? 16.75 55.688 28.797 1 87.19 368 GLU A C 1
ATOM 2780 O O . GLU A 1 368 ? 16.375 56.75 29.312 1 87.19 368 GLU A O 1
ATOM 2785 N N . GLY A 1 369 ? 16.438 54.531 29.281 1 81.56 369 GLY A N 1
ATOM 2786 C CA . GLY A 1 369 ? 15.68 54.375 30.5 1 81.56 369 GLY A CA 1
ATOM 2787 C C . GLY A 1 369 ? 14.18 54.5 30.281 1 81.56 369 GLY A C 1
ATOM 2788 O O . GLY A 1 369 ? 13.414 54.562 31.25 1 81.56 369 GLY A O 1
ATOM 2789 N N . ARG A 1 370 ? 13.797 54.375 29.031 1 84.81 370 ARG A N 1
ATOM 2790 C CA . ARG A 1 370 ? 12.391 54.562 28.688 1 84.81 370 ARG A CA 1
ATOM 2791 C C . ARG A 1 370 ? 11.625 53.25 28.734 1 84.81 370 ARG A C 1
ATOM 2793 O O . ARG A 1 370 ? 10.406 53.25 28.922 1 84.81 370 ARG A O 1
ATOM 2800 N N . PHE A 1 371 ? 12.344 52.188 28.453 1 85.69 371 PHE A N 1
ATOM 2801 C CA . PHE A 1 371 ? 11.695 50.875 28.453 1 85.69 371 PHE A CA 1
ATOM 2802 C C . PHE A 1 371 ? 12.297 49.969 29.516 1 85.69 371 PHE A C 1
ATOM 2804 O O . PHE A 1 371 ? 13.445 50.125 29.922 1 85.69 371 PHE A O 1
ATOM 2811 N N . SER A 1 372 ? 11.461 49.094 30 1 85.38 372 SER A N 1
ATOM 2812 C CA . SER A 1 372 ? 11.906 48.094 30.969 1 85.38 372 SER A CA 1
ATOM 2813 C C . SER A 1 372 ? 12.68 46.969 30.297 1 85.38 372 SER A C 1
ATOM 2815 O O . SER A 1 372 ? 12.609 46.812 29.078 1 85.38 372 SER A O 1
ATOM 2817 N N . PHE A 1 373 ? 13.445 46.281 31.078 1 85.56 373 PHE A N 1
ATOM 2818 C CA . PHE A 1 373 ? 14.172 45.125 30.562 1 85.56 373 PHE A CA 1
ATOM 2819 C C . PHE A 1 373 ? 13.219 44.062 30.016 1 85.56 373 PHE A C 1
ATOM 2821 O O . PHE A 1 373 ? 13.555 43.375 29.062 1 85.56 373 PHE A O 1
ATOM 2828 N N . LEU A 1 374 ? 12.055 44.031 30.625 1 83.19 374 LEU A N 1
ATOM 2829 C CA . LEU A 1 374 ? 11.055 43.062 30.188 1 83.19 374 LEU A CA 1
ATOM 2830 C C . LEU A 1 374 ? 10.68 43.281 28.719 1 83.19 374 LEU A C 1
ATOM 2832 O O . LEU A 1 374 ? 10.555 42.344 27.953 1 83.19 374 LEU A O 1
ATOM 2836 N N . VAL A 1 375 ? 10.523 44.562 28.391 1 81.88 375 VAL A N 1
ATOM 2837 C CA . VAL A 1 375 ? 10.18 44.938 27.031 1 81.88 375 VAL A CA 1
ATOM 2838 C C . VAL A 1 375 ? 11.297 44.5 26.078 1 81.88 375 VAL A C 1
ATOM 2840 O O . VAL A 1 375 ? 11.039 43.938 25.031 1 81.88 375 VAL A O 1
ATOM 2843 N N . LEU A 1 376 ? 12.523 44.719 26.453 1 85.88 376 LEU A N 1
ATOM 2844 C CA . LEU A 1 376 ? 13.688 44.344 25.656 1 85.88 376 LEU A CA 1
ATOM 2845 C C . LEU A 1 376 ? 13.789 42.844 25.531 1 85.88 376 LEU A C 1
ATOM 2847 O O . LEU A 1 376 ? 13.992 42.312 24.438 1 85.88 376 LEU A O 1
ATOM 2851 N N . SER A 1 377 ? 13.602 42.188 26.625 1 87.44 377 SER A N 1
ATOM 2852 C CA . SER A 1 377 ? 13.688 40.719 26.641 1 87.44 377 SER A CA 1
ATOM 2853 C C . SER A 1 377 ? 12.617 40.094 25.75 1 87.44 377 SER A C 1
ATOM 2855 O O . SER A 1 377 ? 12.883 39.125 25.047 1 87.44 377 SER A O 1
ATOM 2857 N N . GLN A 1 378 ? 11.445 40.625 25.781 1 86.19 378 GLN A N 1
ATOM 2858 C CA . GLN A 1 378 ? 10.344 40.094 24.969 1 86.19 378 GLN A CA 1
ATOM 2859 C C . GLN A 1 378 ? 10.609 40.312 23.484 1 86.19 378 GLN A C 1
ATOM 2861 O O . GLN A 1 378 ? 10.32 39.438 22.656 1 86.19 378 GLN A O 1
ATOM 2866 N N . ALA A 1 379 ? 11.125 41.469 23.156 1 86.56 379 ALA A N 1
ATOM 2867 C CA . ALA A 1 379 ? 11.477 41.75 21.766 1 86.56 379 ALA A CA 1
ATOM 2868 C C . ALA A 1 379 ? 12.562 40.781 21.266 1 86.56 379 ALA A C 1
ATOM 2870 O O . ALA A 1 379 ? 12.508 40.281 20.141 1 86.56 379 ALA A O 1
ATOM 2871 N N . GLN A 1 380 ? 13.508 40.531 22.094 1 87.94 380 GLN A N 1
ATOM 2872 C CA . GLN A 1 380 ? 14.578 39.594 21.766 1 87.94 380 GLN A CA 1
ATOM 2873 C C . GLN A 1 380 ? 14.047 38.188 21.578 1 87.94 380 GLN A C 1
ATOM 2875 O O . GLN A 1 380 ? 14.422 37.5 20.625 1 87.94 380 GLN A O 1
ATOM 2880 N N . GLN A 1 381 ? 13.203 37.781 22.469 1 87.94 381 GLN A N 1
ATOM 2881 C CA . GLN A 1 381 ? 12.617 36.469 22.375 1 87.94 381 GLN A CA 1
ATOM 2882 C C . GLN A 1 381 ? 11.828 36.281 21.078 1 87.94 381 GLN A C 1
ATOM 2884 O O . GLN A 1 381 ? 11.922 35.25 20.438 1 87.94 381 GLN A O 1
ATOM 2889 N N . ARG A 1 382 ? 11.07 37.25 20.734 1 84.94 382 ARG A N 1
ATOM 2890 C CA . ARG A 1 382 ? 10.281 37.188 19.516 1 84.94 382 ARG A CA 1
ATOM 2891 C C . ARG A 1 382 ? 11.18 37.062 18.297 1 84.94 382 ARG A C 1
ATOM 2893 O O . ARG A 1 382 ? 10.867 36.312 17.359 1 84.94 382 ARG A O 1
ATOM 2900 N N . LEU A 1 383 ? 12.242 37.844 18.312 1 88.38 383 LEU A N 1
ATOM 2901 C CA . LEU A 1 383 ? 13.195 37.75 17.219 1 88.38 383 LEU A CA 1
ATOM 2902 C C . LEU A 1 383 ? 13.742 36.344 17.062 1 88.38 383 LEU A C 1
ATOM 2904 O O . LEU A 1 383 ? 13.742 35.812 15.953 1 88.38 383 LEU A O 1
ATOM 2908 N N . PHE A 1 384 ? 14.07 35.719 18.094 1 89.56 384 PHE A N 1
ATOM 2909 C CA . PHE A 1 384 ? 14.672 34.406 18.031 1 89.56 384 PHE A CA 1
ATOM 2910 C C . PHE A 1 384 ? 13.617 33.344 17.688 1 89.56 384 PHE A C 1
ATOM 2912 O O . PHE A 1 384 ? 13.906 32.375 17 1 89.56 384 PHE A O 1
ATOM 2919 N N . ASP A 1 385 ? 12.406 33.5 18.203 1 89 385 ASP A N 1
ATOM 2920 C CA . ASP A 1 385 ? 11.312 32.594 17.859 1 89 385 ASP A CA 1
ATOM 2921 C C . ASP A 1 385 ? 11.07 32.594 16.344 1 89 385 ASP A C 1
ATOM 2923 O O . ASP A 1 385 ? 10.812 31.531 15.758 1 89 385 ASP A O 1
ATOM 2927 N N . LEU A 1 386 ? 11.133 33.75 15.82 1 87.31 386 LEU A N 1
ATOM 2928 C CA . LEU A 1 386 ? 10.906 33.875 14.383 1 87.31 386 LEU A CA 1
ATOM 2929 C C . LEU A 1 386 ? 12.055 33.25 13.594 1 87.31 386 LEU A C 1
ATOM 2931 O O . LEU A 1 386 ? 11.836 32.688 12.523 1 87.31 386 LEU A O 1
ATOM 2935 N N . ARG A 1 387 ? 13.227 33.438 14.117 1 88.5 387 ARG A N 1
ATOM 2936 C CA . ARG A 1 387 ? 14.367 32.781 13.461 1 88.5 387 ARG A CA 1
ATOM 2937 C C . ARG A 1 387 ? 14.219 31.266 13.469 1 88.5 387 ARG A C 1
ATOM 2939 O O . ARG A 1 387 ? 14.484 30.609 12.461 1 88.5 387 ARG A O 1
ATOM 2946 N N . GLU A 1 388 ? 13.812 30.734 14.539 1 89.56 388 GLU A N 1
ATOM 2947 C CA . GLU A 1 388 ? 13.57 29.312 14.641 1 89.56 388 GLU A CA 1
ATOM 2948 C C . GLU A 1 388 ? 12.469 28.859 13.68 1 89.56 388 GLU A C 1
ATOM 2950 O O . GLU A 1 388 ? 12.594 27.828 13.023 1 89.56 388 GLU A O 1
ATOM 2955 N N . ARG A 1 389 ? 11.453 29.609 13.617 1 88.75 389 ARG A N 1
ATOM 2956 C CA . ARG A 1 389 ? 10.336 29.312 12.727 1 88.75 389 ARG A CA 1
ATOM 2957 C C . ARG A 1 389 ? 10.773 29.328 11.266 1 88.75 389 ARG A C 1
ATOM 2959 O O . ARG A 1 389 ? 10.305 28.516 10.461 1 88.75 389 ARG A O 1
ATOM 2966 N N . GLU A 1 390 ? 11.594 30.328 10.953 1 89.44 390 GLU A N 1
ATOM 2967 C CA . GLU A 1 390 ? 12.109 30.422 9.586 1 89.44 390 GLU A CA 1
ATOM 2968 C C . GLU A 1 390 ? 12.852 29.141 9.195 1 89.44 390 GLU A C 1
ATOM 2970 O O . GLU A 1 390 ? 12.617 28.594 8.117 1 89.44 390 GLU A O 1
ATOM 2975 N N . VAL A 1 391 ? 13.727 28.672 10.031 1 91.06 391 VAL A N 1
ATOM 2976 C CA . VAL A 1 391 ? 14.516 27.484 9.773 1 91.06 391 VAL A CA 1
ATOM 2977 C C . VAL A 1 391 ? 13.586 26.266 9.633 1 91.06 391 VAL A C 1
ATOM 2979 O O . VAL A 1 391 ? 13.758 25.453 8.734 1 91.06 391 VAL A O 1
ATOM 2982 N N . GLU A 1 392 ? 12.594 26.172 10.5 1 92.25 392 GLU A N 1
ATOM 2983 C CA . GLU A 1 392 ? 11.664 25.047 10.469 1 92.25 392 GLU A CA 1
ATOM 2984 C C . GLU A 1 392 ? 10.836 25.047 9.188 1 92.25 392 GLU A C 1
ATOM 2986 O O . GLU A 1 392 ? 10.578 23.984 8.609 1 92.25 392 GLU A O 1
ATOM 2991 N N . ALA A 1 393 ? 10.43 26.234 8.805 1 90.56 393 ALA A N 1
ATOM 2992 C CA . ALA A 1 393 ? 9.648 26.344 7.57 1 90.56 393 ALA A CA 1
ATOM 2993 C C . ALA A 1 393 ? 10.492 25.969 6.352 1 90.56 393 ALA A C 1
ATOM 2995 O O . ALA A 1 393 ? 10.008 25.281 5.449 1 90.56 393 ALA A O 1
ATOM 2996 N N . ALA A 1 394 ? 11.695 26.469 6.367 1 92.25 394 ALA A N 1
ATOM 2997 C CA . ALA A 1 394 ? 12.602 26.141 5.273 1 92.25 394 ALA A CA 1
ATOM 2998 C C . ALA A 1 394 ? 12.883 24.641 5.223 1 92.25 394 ALA A C 1
ATOM 3000 O O . ALA A 1 394 ? 12.875 24.031 4.148 1 92.25 394 ALA A O 1
ATOM 3001 N N . ALA A 1 395 ? 13.117 24.047 6.367 1 93 395 ALA A N 1
ATOM 3002 C CA . ALA A 1 395 ? 13.352 22.609 6.449 1 93 395 ALA A CA 1
ATOM 3003 C C . ALA A 1 395 ? 12.141 21.828 5.969 1 93 395 ALA A C 1
ATOM 3005 O O . ALA A 1 395 ? 12.281 20.828 5.262 1 93 395 ALA A O 1
ATOM 3006 N N . ARG A 1 396 ? 11.008 22.219 6.379 1 93.94 396 ARG A N 1
ATOM 3007 C CA . ARG A 1 396 ? 9.773 21.578 5.941 1 93.94 396 ARG A CA 1
ATOM 3008 C C . ARG A 1 396 ? 9.633 21.641 4.422 1 93.94 396 ARG A C 1
ATOM 3010 O O . ARG A 1 396 ? 9.25 20.656 3.789 1 93.94 396 ARG A O 1
ATOM 3017 N N . TYR A 1 397 ? 9.906 22.859 3.912 1 93.12 397 TYR A N 1
ATOM 3018 C CA . TYR A 1 397 ? 9.867 23.031 2.463 1 93.12 397 TYR A CA 1
ATOM 3019 C C . TYR A 1 397 ? 10.812 22.047 1.781 1 93.12 397 TYR A C 1
ATOM 3021 O O . TYR A 1 397 ? 10.43 21.359 0.838 1 93.12 397 TYR A O 1
ATOM 3029 N N . LEU A 1 398 ? 12.008 21.969 2.266 1 93.25 398 LEU A N 1
ATOM 3030 C CA . LEU A 1 398 ? 13.016 21.109 1.657 1 93.25 398 LEU A CA 1
ATOM 3031 C C . LEU A 1 398 ? 12.633 19.641 1.782 1 93.25 398 LEU A C 1
ATOM 3033 O O . LEU A 1 398 ? 12.805 18.875 0.841 1 93.25 398 LEU A O 1
ATOM 3037 N N . ARG A 1 399 ? 12.102 19.219 2.885 1 93.88 399 ARG A N 1
ATOM 3038 C CA . ARG A 1 399 ? 11.664 17.844 3.08 1 93.88 399 ARG A CA 1
ATOM 3039 C C . ARG A 1 399 ? 10.531 17.484 2.125 1 93.88 399 ARG A C 1
ATOM 3041 O O . ARG A 1 399 ? 10.523 16.391 1.552 1 93.88 399 ARG A O 1
ATOM 3048 N N . LEU A 1 400 ? 9.609 18.438 1.996 1 93.69 400 LEU A N 1
ATOM 3049 C CA . LEU A 1 400 ? 8.492 18.219 1.083 1 93.69 400 LEU A CA 1
ATOM 3050 C C . LEU A 1 400 ? 8.977 18.141 -0.36 1 93.69 400 LEU A C 1
ATOM 3052 O O . LEU A 1 400 ? 8.43 17.375 -1.161 1 93.69 400 LEU A O 1
ATOM 3056 N N . LEU A 1 401 ? 9.984 18.938 -0.624 1 92.06 401 LEU A N 1
ATOM 3057 C CA . LEU A 1 401 ? 10.562 18.875 -1.963 1 92.06 401 LEU A CA 1
ATOM 3058 C C . LEU A 1 401 ? 11.188 17.516 -2.232 1 92.06 401 LEU A C 1
ATOM 3060 O O . LEU A 1 401 ? 11.047 16.969 -3.332 1 92.06 401 LEU A O 1
ATOM 3064 N N . VAL A 1 402 ? 11.844 16.969 -1.225 1 91 402 VAL A N 1
ATOM 3065 C CA . VAL A 1 402 ? 12.43 15.633 -1.322 1 91 402 VAL A CA 1
ATOM 3066 C C . VAL A 1 402 ? 11.328 14.609 -1.578 1 91 402 VAL A C 1
ATOM 3068 O O . VAL A 1 402 ? 11.484 13.711 -2.412 1 91 402 VAL A O 1
ATOM 3071 N N . GLU A 1 403 ? 10.234 14.742 -0.948 1 91.12 403 GLU A N 1
ATOM 3072 C CA . GLU A 1 403 ? 9.109 13.828 -1.116 1 91.12 403 GLU A CA 1
ATOM 3073 C C . GLU A 1 403 ? 8.492 13.961 -2.506 1 91.12 403 GLU A C 1
ATOM 3075 O O . GLU A 1 403 ? 8.094 12.961 -3.113 1 91.12 403 GLU A O 1
ATOM 3080 N N . ALA A 1 404 ? 8.352 15.188 -2.951 1 91 404 ALA A N 1
ATOM 3081 C CA . ALA A 1 404 ? 7.844 15.422 -4.297 1 91 404 ALA A CA 1
ATOM 3082 C C . ALA A 1 404 ? 8.758 14.789 -5.348 1 91 404 ALA A C 1
ATOM 3084 O O . ALA A 1 404 ? 8.281 14.203 -6.32 1 91 404 ALA A O 1
ATOM 3085 N N . ASP A 1 405 ? 10.023 14.914 -5.062 1 86.88 405 ASP A N 1
ATOM 3086 C CA . ASP A 1 405 ? 11 14.336 -5.977 1 86.88 405 ASP A CA 1
ATOM 3087 C C . ASP A 1 405 ? 10.914 12.812 -5.977 1 86.88 405 ASP A C 1
ATOM 3089 O O . ASP A 1 405 ? 11.055 12.18 -7.023 1 86.88 405 ASP A O 1
ATOM 3093 N N . ARG A 1 406 ? 10.688 12.273 -4.832 1 87.81 406 ARG A N 1
ATOM 3094 C CA . ARG A 1 406 ? 10.523 10.828 -4.734 1 87.81 406 ARG A CA 1
ATOM 3095 C C . ARG A 1 406 ? 9.383 10.352 -5.625 1 87.81 406 ARG A C 1
ATOM 3097 O O . ARG A 1 406 ? 9.516 9.352 -6.336 1 87.81 406 ARG A O 1
ATOM 3104 N N . LEU A 1 407 ? 8.32 11.094 -5.645 1 88.38 407 LEU A N 1
ATOM 3105 C CA . LEU A 1 407 ? 7.133 10.711 -6.398 1 88.38 407 LEU A CA 1
ATOM 3106 C C . LEU A 1 407 ? 7.344 10.93 -7.895 1 88.38 407 LEU A C 1
ATOM 3108 O O . LEU A 1 407 ? 6.738 10.242 -8.719 1 88.38 407 LEU A O 1
ATOM 3112 N N . THR A 1 408 ? 8.219 11.922 -8.203 1 87.12 408 THR A N 1
ATOM 3113 C CA . THR A 1 408 ? 8.305 12.312 -9.609 1 87.12 408 THR A CA 1
ATOM 3114 C C . THR A 1 408 ? 9.664 11.945 -10.195 1 87.12 408 THR A C 1
ATOM 3116 O O . THR A 1 408 ? 9.922 12.195 -11.367 1 87.12 408 THR A O 1
ATOM 3119 N N . ALA A 1 409 ? 10.484 11.422 -9.375 1 76.69 409 ALA A N 1
ATOM 3120 C CA . ALA A 1 409 ? 11.859 11.141 -9.789 1 76.69 409 ALA A CA 1
ATOM 3121 C C . ALA A 1 409 ? 11.891 10.078 -10.883 1 76.69 409 ALA A C 1
ATOM 3123 O O . ALA A 1 409 ? 11.062 9.164 -10.898 1 76.69 409 ALA A O 1
ATOM 3124 N N . SER A 1 410 ? 12.625 10.453 -11.883 1 67.5 410 SER A N 1
ATOM 3125 C CA . SER A 1 410 ? 12.938 9.438 -12.875 1 67.5 410 SER A CA 1
ATOM 3126 C C . SER A 1 410 ? 14.195 8.664 -12.492 1 67.5 410 SER A C 1
ATOM 3128 O O . SER A 1 410 ? 15.062 9.18 -11.781 1 67.5 410 SER A O 1
ATOM 3130 N N . ALA A 1 411 ? 14.188 7.348 -12.695 1 54.69 411 ALA A N 1
ATOM 3131 C CA . ALA A 1 411 ? 15.336 6.488 -12.406 1 54.69 411 ALA A CA 1
ATOM 3132 C C . ALA A 1 411 ? 16.625 7.117 -12.898 1 54.69 411 ALA A C 1
ATOM 3134 O O . ALA A 1 411 ? 17.703 6.898 -12.312 1 54.69 411 ALA A O 1
ATOM 3135 N N . LEU A 1 412 ? 16.562 7.809 -13.961 1 48.19 412 LEU A N 1
ATOM 3136 C CA . LEU A 1 412 ? 17.75 8.383 -14.578 1 48.19 412 LEU A CA 1
ATOM 3137 C C . LEU A 1 412 ? 18.297 9.539 -13.742 1 48.19 412 LEU A C 1
ATOM 3139 O O . LEU A 1 412 ? 19.453 9.914 -13.891 1 48.19 412 LEU A O 1
ATOM 3143 N N . ASP A 1 413 ? 17.469 9.992 -12.867 1 53.91 413 ASP A N 1
ATOM 3144 C CA . ASP A 1 413 ? 17.844 11.188 -12.133 1 53.91 413 ASP A CA 1
ATOM 3145 C C . ASP A 1 413 ? 18.734 10.844 -10.938 1 53.91 413 ASP A C 1
ATOM 3147 O O . ASP A 1 413 ? 19.344 11.727 -10.328 1 53.91 413 ASP A O 1
ATOM 3151 N N . ILE A 1 414 ? 18.75 9.461 -10.625 1 48.38 414 ILE A N 1
ATOM 3152 C CA . ILE A 1 414 ? 19.469 9.117 -9.398 1 48.38 414 ILE A CA 1
ATOM 3153 C C . ILE A 1 414 ? 20.875 8.656 -9.75 1 48.38 414 ILE A C 1
ATOM 3155 O O . ILE A 1 414 ? 21.641 8.242 -8.867 1 48.38 414 ILE A O 1
ATOM 3159 N N . ARG A 1 415 ? 21.234 8.508 -11.125 1 41.34 415 ARG A N 1
ATOM 3160 C CA . ARG A 1 415 ? 22.609 8.094 -11.391 1 41.34 415 ARG A CA 1
ATOM 3161 C C . ARG A 1 415 ? 23.609 9.109 -10.836 1 41.34 415 ARG A C 1
ATOM 3163 O O . ARG A 1 415 ? 23.484 10.312 -11.102 1 41.34 415 ARG A O 1
ATOM 3170 N N . PRO A 1 416 ? 24.391 8.578 -9.883 1 37.34 416 PRO A N 1
ATOM 3171 C CA . PRO A 1 416 ? 25.469 9.469 -9.461 1 37.34 416 PRO A CA 1
ATOM 3172 C C . PRO A 1 416 ? 26.25 10.055 -10.641 1 37.34 416 PRO A C 1
ATOM 3174 O O . PRO A 1 416 ? 26.266 9.461 -11.727 1 37.34 416 PRO A O 1
ATOM 3177 N N . MET B 1 1 ? -28.031 -1.904 0.208 1 22.78 1 MET B N 1
ATOM 3178 C CA . MET B 1 1 ? -27.516 -1.923 1.573 1 22.78 1 MET B CA 1
ATOM 3179 C C . MET B 1 1 ? -27.094 -0.526 2.012 1 22.78 1 MET B C 1
ATOM 3181 O O . MET B 1 1 ? -26.188 0.072 1.413 1 22.78 1 MET B O 1
ATOM 3185 N N . LYS B 1 2 ? -28.047 0.232 2.721 1 28.22 2 LYS B N 1
ATOM 3186 C CA . LYS B 1 2 ? -28.25 1.649 3.01 1 28.22 2 LYS B CA 1
ATOM 3187 C C . LYS B 1 2 ? -27.172 2.168 3.971 1 28.22 2 LYS B C 1
ATOM 3189 O O . LYS B 1 2 ? -27.016 1.646 5.078 1 28.22 2 LYS B O 1
ATOM 3194 N N . LEU B 1 3 ? -26.125 2.535 3.564 1 34.72 3 LEU B N 1
ATOM 3195 C CA . LEU B 1 3 ? -25.469 3.541 4.387 1 34.72 3 LEU B CA 1
ATOM 3196 C C . LEU B 1 3 ? -26.484 4.488 5.016 1 34.72 3 LEU B C 1
ATOM 3198 O O . LEU B 1 3 ? -26.906 5.457 4.387 1 34.72 3 LEU B O 1
ATOM 3202 N N . ARG B 1 4 ? -27.359 3.959 5.844 1 35.38 4 ARG B N 1
ATOM 3203 C CA . ARG B 1 4 ? -28.641 4.426 6.34 1 35.38 4 ARG B CA 1
ATOM 3204 C C . ARG B 1 4 ? -28.5 5.758 7.07 1 35.38 4 ARG B C 1
ATOM 3206 O O . ARG B 1 4 ? -29.359 6.633 6.957 1 35.38 4 ARG B O 1
ATOM 3213 N N . SER B 1 5 ? -27.438 5.711 7.953 1 41.59 5 SER B N 1
ATOM 3214 C CA . SER B 1 5 ? -27.578 6.82 8.891 1 41.59 5 SER B CA 1
ATOM 3215 C C . SER B 1 5 ? -27.25 8.156 8.219 1 41.59 5 SER B C 1
ATOM 3217 O O . SER B 1 5 ? -27.703 9.211 8.68 1 41.59 5 SER B O 1
ATOM 3219 N N . LEU B 1 6 ? -26.328 8.078 7.297 1 42.19 6 LEU B N 1
ATOM 3220 C CA . LEU B 1 6 ? -26.016 9.383 6.73 1 42.19 6 LEU B CA 1
ATOM 3221 C C . LEU B 1 6 ? -27.109 9.836 5.77 1 42.19 6 LEU B C 1
ATOM 3223 O O . LEU B 1 6 ? -26.984 10.875 5.121 1 42.19 6 LEU B O 1
ATOM 3227 N N . TRP B 1 7 ? -28.219 9.031 5.57 1 42.84 7 TRP B N 1
ATOM 3228 C CA . TRP B 1 7 ? -29.297 9.422 4.668 1 42.84 7 TRP B CA 1
ATOM 3229 C C . TRP B 1 7 ? -30 10.68 5.168 1 42.84 7 TRP B C 1
ATOM 3231 O O . TRP B 1 7 ? -30.859 11.242 4.48 1 42.84 7 TRP B O 1
ATOM 3241 N N . ALA B 1 8 ? -29.812 10.852 6.488 1 39.84 8 ALA B N 1
ATOM 3242 C CA . ALA B 1 8 ? -30.656 11.945 6.973 1 39.84 8 ALA B CA 1
ATOM 3243 C C . ALA B 1 8 ? -30.188 13.289 6.418 1 39.84 8 ALA B C 1
ATOM 3245 O O . ALA B 1 8 ? -30.844 14.312 6.609 1 39.84 8 ALA B O 1
ATOM 3246 N N . LEU B 1 9 ? -29.031 13.273 5.828 1 41.53 9 LEU B N 1
ATOM 3247 C CA . LEU B 1 9 ? -28.625 14.602 5.387 1 41.53 9 LEU B CA 1
ATOM 3248 C C . LEU B 1 9 ? -29.375 15.016 4.133 1 41.53 9 LEU B C 1
ATOM 3250 O O . LEU B 1 9 ? -29.203 16.125 3.627 1 41.53 9 LEU B O 1
ATOM 3254 N N . ALA B 1 10 ? -30.25 14.117 3.412 1 39.84 10 ALA B N 1
ATOM 3255 C CA . ALA B 1 10 ? -30.75 14.406 2.07 1 39.84 10 ALA B CA 1
ATOM 3256 C C . ALA B 1 10 ? -31.953 15.344 2.119 1 39.84 10 ALA B C 1
ATOM 3258 O O . ALA B 1 10 ? -32.469 15.742 1.078 1 39.84 10 ALA B O 1
ATOM 3259 N N . ILE B 1 11 ? -32.844 15.383 3.182 1 35.94 11 ILE B N 1
ATOM 3260 C CA . ILE B 1 11 ? -34.188 15.727 2.822 1 35.94 11 ILE B CA 1
ATOM 3261 C C . ILE B 1 11 ? -34.312 17.234 2.652 1 35.94 11 ILE B C 1
ATOM 3263 O O . ILE B 1 11 ? -35.406 17.75 2.391 1 35.94 11 ILE B O 1
ATOM 3267 N N . ALA B 1 12 ? -33.562 18.203 3.123 1 32.81 12 ALA B N 1
ATOM 3268 C CA . ALA B 1 12 ? -34.312 19.453 3.252 1 32.81 12 ALA B CA 1
ATOM 3269 C C . ALA B 1 12 ? -34.688 20.016 1.883 1 32.81 12 ALA B C 1
ATOM 3271 O O . ALA B 1 12 ? -35.844 20.312 1.618 1 32.81 12 ALA B O 1
ATOM 3272 N N . GLY B 1 13 ? -33.969 21.203 1.354 1 30.95 13 GLY B N 1
ATOM 3273 C CA . GLY B 1 13 ? -34.5 22.484 0.94 1 30.95 13 GLY B CA 1
ATOM 3274 C C . GLY B 1 13 ? -35 22.5 -0.49 1 30.95 13 GLY B C 1
ATOM 3275 O O . GLY B 1 13 ? -36.094 22.984 -0.765 1 30.95 13 GLY B O 1
ATOM 3276 N N . ALA B 1 14 ? -34.219 22.516 -1.688 1 31.55 14 ALA B N 1
ATOM 3277 C CA . ALA B 1 14 ? -34.281 23.609 -2.67 1 31.55 14 ALA B CA 1
ATOM 3278 C C . ALA B 1 14 ? -35.281 23.281 -3.775 1 31.55 14 ALA B C 1
ATOM 3280 O O . ALA B 1 14 ? -35.094 22.328 -4.543 1 31.55 14 ALA B O 1
ATOM 3281 N N . TYR B 1 15 ? -36.5 23.5 -3.57 1 33.25 15 TYR B N 1
ATOM 3282 C CA . TYR B 1 15 ? -37.344 23.562 -4.746 1 33.25 15 TYR B CA 1
ATOM 3283 C C . TYR B 1 15 ? -36.812 24.547 -5.777 1 33.25 15 TYR B C 1
ATOM 3285 O O . TYR B 1 15 ? -37.562 25.016 -6.641 1 33.25 15 TYR B O 1
ATOM 3293 N N . GLY B 1 16 ? -35.625 25.297 -5.695 1 32.69 16 GLY B N 1
ATOM 3294 C CA . GLY B 1 16 ? -35.562 26.391 -6.637 1 32.69 16 GLY B CA 1
ATOM 3295 C C . GLY B 1 16 ? -35.531 25.938 -8.086 1 32.69 16 GLY B C 1
ATOM 3296 O O . GLY B 1 16 ? -35.031 24.844 -8.391 1 32.69 16 GLY B O 1
ATOM 3297 N N . VAL B 1 17 ? -36.156 26.656 -8.969 1 33.91 17 VAL B N 1
ATOM 3298 C CA . VAL B 1 17 ? -36.312 26.672 -10.422 1 33.91 17 VAL B CA 1
ATOM 3299 C C . VAL B 1 17 ? -34.938 26.812 -11.086 1 33.91 17 VAL B C 1
ATOM 3301 O O . VAL B 1 17 ? -34.25 27.812 -10.891 1 33.91 17 VAL B O 1
ATOM 3304 N N . ALA B 1 18 ? -34.281 25.797 -11.586 1 34.66 18 ALA B N 1
ATOM 3305 C CA . ALA B 1 18 ? -32.969 25.734 -12.234 1 34.66 18 ALA B CA 1
ATOM 3306 C C . ALA B 1 18 ? -33 26.406 -13.594 1 34.66 18 ALA B C 1
ATOM 3308 O O . ALA B 1 18 ? -33.75 26.016 -14.484 1 34.66 18 ALA B O 1
ATOM 3309 N N . VAL B 1 19 ? -32.688 27.688 -13.68 1 35.72 19 VAL B N 1
ATOM 3310 C CA . VAL B 1 19 ? -32.344 28.281 -14.977 1 35.72 19 VAL B CA 1
ATOM 3311 C C . VAL B 1 19 ? -31.219 27.453 -15.633 1 35.72 19 VAL B C 1
ATOM 3313 O O . VAL B 1 19 ? -30.312 26.969 -14.953 1 35.72 19 VAL B O 1
ATOM 3316 N N . PRO B 1 20 ? -31.172 27.094 -16.922 1 38.12 20 PRO B N 1
ATOM 3317 C CA . PRO B 1 20 ? -30.312 26.156 -17.656 1 38.12 20 PRO B CA 1
ATOM 3318 C C . PRO B 1 20 ? -28.828 26.469 -17.516 1 38.12 20 PRO B C 1
ATOM 3320 O O . PRO B 1 20 ? -28.016 25.984 -18.297 1 38.12 20 PRO B O 1
ATOM 3323 N N . GLY B 1 21 ? -28.375 27.625 -16.969 1 35.84 21 GLY B N 1
ATOM 3324 C CA . GLY B 1 21 ? -26.938 27.844 -16.938 1 35.84 21 GLY B CA 1
ATOM 3325 C C . GLY B 1 21 ? -26.172 26.688 -16.312 1 35.84 21 GLY B C 1
ATOM 3326 O O . GLY B 1 21 ? -26.75 25.906 -15.555 1 35.84 21 GLY B O 1
ATOM 3327 N N . HIS B 1 22 ? -24.984 26.203 -16.828 1 39.59 22 HIS B N 1
ATOM 3328 C CA . HIS B 1 22 ? -24.203 25.109 -16.25 1 39.59 22 HIS B CA 1
ATOM 3329 C C . HIS B 1 22 ? -24.234 25.172 -14.727 1 39.59 22 HIS B C 1
ATOM 3331 O O . HIS B 1 22 ? -23.469 25.922 -14.109 1 39.59 22 HIS B O 1
ATOM 3337 N N . ALA B 1 23 ? -25.297 25.312 -14.109 1 42.47 23 ALA B N 1
ATOM 3338 C CA . ALA B 1 23 ? -25.609 25.359 -12.688 1 42.47 23 ALA B CA 1
ATOM 3339 C C . ALA B 1 23 ? -24.781 24.344 -11.906 1 42.47 23 ALA B C 1
ATOM 3341 O O . ALA B 1 23 ? -24.766 23.156 -12.242 1 42.47 23 ALA B O 1
ATOM 3342 N N . ALA B 1 24 ? -23.641 24.672 -11.383 1 55.06 24 ALA B N 1
ATOM 3343 C CA . ALA B 1 24 ? -22.75 23.859 -10.57 1 55.06 24 ALA B CA 1
ATOM 3344 C C . ALA B 1 24 ? -23.531 22.844 -9.742 1 55.06 24 ALA B C 1
ATOM 3346 O O . ALA B 1 24 ? -24.406 23.219 -8.961 1 55.06 24 ALA B O 1
ATOM 3347 N N . GLU B 1 25 ? -23.859 21.641 -10.312 1 71.88 25 GLU B N 1
ATOM 3348 C CA . GLU B 1 25 ? -24.609 20.5 -9.805 1 71.88 25 GLU B CA 1
ATOM 3349 C C . GLU B 1 25 ? -24.203 20.172 -8.367 1 71.88 25 GLU B C 1
ATOM 3351 O O . GLU B 1 25 ? -23.016 20.188 -8.031 1 71.88 25 GLU B O 1
ATOM 3356 N N . VAL B 1 26 ? -25.281 20.281 -7.492 1 88.25 26 VAL B N 1
ATOM 3357 C CA . VAL B 1 26 ? -25.109 19.875 -6.102 1 88.25 26 VAL B CA 1
ATOM 3358 C C . VAL B 1 26 ? -24.969 18.359 -6.027 1 88.25 26 VAL B C 1
ATOM 3360 O O . VAL B 1 26 ? -25.812 17.609 -6.531 1 88.25 26 VAL B O 1
ATOM 3363 N N . LEU B 1 27 ? -23.875 17.969 -5.613 1 92.75 27 LEU B N 1
ATOM 3364 C CA . LEU B 1 27 ? -23.547 16.562 -5.539 1 92.75 27 LEU B CA 1
ATOM 3365 C C . LEU B 1 27 ? -23.922 15.984 -4.176 1 92.75 27 LEU B C 1
ATOM 3367 O O . LEU B 1 27 ? -23.562 16.547 -3.141 1 92.75 27 LEU B O 1
ATOM 3371 N N . ARG B 1 28 ? -24.75 14.891 -4.246 1 93.38 28 ARG B N 1
ATOM 3372 C CA . ARG B 1 28 ? -25.125 14.203 -3.014 1 93.38 28 ARG B CA 1
ATOM 3373 C C . ARG B 1 28 ? -24.172 13.047 -2.719 1 93.38 28 ARG B C 1
ATOM 3375 O O . ARG B 1 28 ? -23.453 12.594 -3.607 1 93.38 28 ARG B O 1
ATOM 3382 N N . LEU B 1 29 ? -24.141 12.688 -1.384 1 91.75 29 LEU B N 1
ATOM 3383 C CA . LEU B 1 29 ? -23.234 11.625 -0.958 1 91.75 29 LEU B CA 1
ATOM 3384 C C . LEU B 1 29 ? -23.484 10.344 -1.752 1 91.75 29 LEU B C 1
ATOM 3386 O O . LEU B 1 29 ? -22.547 9.688 -2.197 1 91.75 29 LEU B O 1
ATOM 3390 N N . GLU B 1 30 ? -24.766 9.977 -1.979 1 90.81 30 GLU B N 1
ATOM 3391 C CA . GLU B 1 30 ? -25.125 8.766 -2.705 1 90.81 30 GLU B CA 1
ATOM 3392 C C . GLU B 1 30 ? -24.594 8.797 -4.133 1 90.81 30 GLU B C 1
ATOM 3394 O O . GLU B 1 30 ? -24.141 7.777 -4.66 1 90.81 30 GLU B O 1
ATOM 3399 N N . ASP B 1 31 ? -24.641 9.984 -4.652 1 91.69 31 ASP B N 1
ATOM 3400 C CA . ASP B 1 31 ? -24.156 10.156 -6.016 1 91.69 31 ASP B CA 1
ATOM 3401 C C . ASP B 1 31 ? -22.625 10.008 -6.066 1 91.69 31 ASP B C 1
ATOM 3403 O O . ASP B 1 31 ? -22.094 9.414 -7.004 1 91.69 31 ASP B O 1
ATOM 3407 N N . VAL B 1 32 ? -22 10.531 -5.016 1 93.56 32 VAL B N 1
ATOM 3408 C CA . VAL B 1 32 ? -20.547 10.477 -4.938 1 93.56 32 VAL B CA 1
ATOM 3409 C C . VAL B 1 32 ? -20.094 9.023 -4.84 1 93.56 32 VAL B C 1
ATOM 3411 O O . VAL B 1 32 ? -19.203 8.594 -5.574 1 93.56 32 VAL B O 1
ATOM 3414 N N . VAL B 1 33 ? -20.766 8.273 -4.051 1 93.31 33 VAL B N 1
ATOM 3415 C CA . VAL B 1 33 ? -20.406 6.875 -3.844 1 93.31 33 VAL B CA 1
ATOM 3416 C C . VAL B 1 33 ? -20.703 6.07 -5.105 1 93.31 33 VAL B C 1
ATOM 3418 O O . VAL B 1 33 ? -19.891 5.246 -5.531 1 93.31 33 VAL B O 1
ATOM 3421 N N . ALA B 1 34 ? -21.797 6.309 -5.742 1 93 34 ALA B N 1
ATOM 3422 C CA . ALA B 1 34 ? -22.172 5.609 -6.969 1 93 34 ALA B CA 1
ATOM 3423 C C . ALA B 1 34 ? -21.188 5.895 -8.094 1 93 34 ALA B C 1
ATOM 3425 O O . ALA B 1 34 ? -20.766 4.977 -8.805 1 93 34 ALA B O 1
ATOM 3426 N N . ARG B 1 35 ? -20.797 7.109 -8.164 1 92.25 35 ARG B N 1
ATOM 3427 C CA . ARG B 1 35 ? -19.844 7.492 -9.195 1 92.25 35 ARG B CA 1
ATOM 3428 C C . ARG B 1 35 ? -18.469 6.852 -8.938 1 92.25 35 ARG B C 1
ATOM 3430 O O . ARG B 1 35 ? -17.828 6.355 -9.867 1 92.25 35 ARG B O 1
ATOM 3437 N N . ALA B 1 36 ? -18.078 6.93 -7.676 1 93.25 36 ALA B N 1
ATOM 3438 C CA . ALA B 1 36 ? -16.797 6.348 -7.316 1 93.25 36 ALA B CA 1
ATOM 3439 C C . ALA B 1 36 ? -16.766 4.852 -7.613 1 93.25 36 ALA B C 1
ATOM 3441 O O . ALA B 1 36 ? -15.812 4.355 -8.234 1 93.25 36 ALA B O 1
ATOM 3442 N N . LEU B 1 37 ? -17.828 4.156 -7.289 1 92.81 37 LEU B N 1
ATOM 3443 C CA . LEU B 1 37 ? -17.891 2.711 -7.473 1 92.81 37 LEU B CA 1
ATOM 3444 C C . LEU B 1 37 ? -18.062 2.355 -8.945 1 92.81 37 LEU B C 1
ATOM 3446 O O . LEU B 1 37 ? -17.625 1.288 -9.383 1 92.81 37 LEU B O 1
ATOM 3450 N N . GLY B 1 38 ? -18.625 3.197 -9.711 1 91.88 38 GLY B N 1
ATOM 3451 C CA . GLY B 1 38 ? -18.875 2.932 -11.117 1 91.88 38 GLY B CA 1
ATOM 3452 C C . GLY B 1 38 ? -17.656 3.195 -12 1 91.88 38 GLY B C 1
ATOM 3453 O O . GLY B 1 38 ? -17.516 2.59 -13.062 1 91.88 38 GLY B O 1
ATOM 3454 N N . THR B 1 39 ? -16.797 3.998 -11.508 1 90.38 39 THR B N 1
ATOM 3455 C CA . THR B 1 39 ? -15.766 4.449 -12.445 1 90.38 39 THR B CA 1
ATOM 3456 C C . THR B 1 39 ? -14.367 4.184 -11.891 1 90.38 39 THR B C 1
ATOM 3458 O O . THR B 1 39 ? -13.383 4.238 -12.633 1 90.38 39 THR B O 1
ATOM 3461 N N . HIS B 1 40 ? -14.242 3.896 -10.641 1 91.06 40 HIS B N 1
ATOM 3462 C CA . HIS B 1 40 ? -12.906 3.74 -10.062 1 91.06 40 HIS B CA 1
ATOM 3463 C C . HIS B 1 40 ? -12.172 2.559 -10.688 1 91.06 40 HIS B C 1
ATOM 3465 O O . HIS B 1 40 ? -12.703 1.445 -10.734 1 91.06 40 HIS B O 1
ATOM 3471 N N . PRO B 1 41 ? -10.93 2.775 -11.109 1 93.44 41 PRO B N 1
ATOM 3472 C CA . PRO B 1 41 ? -10.18 1.73 -11.812 1 93.44 41 PRO B CA 1
ATOM 3473 C C . PRO B 1 41 ? -9.953 0.488 -10.953 1 93.44 41 PRO B C 1
ATOM 3475 O O . PRO B 1 41 ? -9.867 -0.624 -11.477 1 93.44 41 PRO B O 1
ATOM 3478 N N . SER B 1 42 ? -9.859 0.623 -9.656 1 94.19 42 SER B N 1
ATOM 3479 C CA . SER B 1 42 ? -9.648 -0.532 -8.789 1 94.19 42 SER B CA 1
ATOM 3480 C C . SER B 1 42 ? -10.82 -1.504 -8.859 1 94.19 42 SER B C 1
ATOM 3482 O O . SER B 1 42 ? -10.641 -2.715 -8.727 1 94.19 42 SER B O 1
ATOM 3484 N N . VAL B 1 43 ? -12.031 -0.957 -9.055 1 94.31 43 VAL B N 1
ATOM 3485 C CA . VAL B 1 43 ? -13.195 -1.816 -9.203 1 94.31 43 VAL B CA 1
ATOM 3486 C C . VAL B 1 43 ? -13.094 -2.605 -10.508 1 94.31 43 VAL B C 1
ATOM 3488 O O . VAL B 1 43 ? -13.359 -3.809 -10.531 1 94.31 43 VAL B O 1
ATOM 3491 N N . GLN B 1 44 ? -12.664 -1.92 -11.531 1 94.62 44 GLN B N 1
ATOM 3492 C CA . GLN B 1 44 ? -12.484 -2.574 -12.828 1 94.62 44 GLN B CA 1
ATOM 3493 C C . GLN B 1 44 ? -11.375 -3.621 -12.758 1 94.62 44 GLN B C 1
ATOM 3495 O O . GLN B 1 44 ? -11.484 -4.688 -13.367 1 94.62 44 GLN B O 1
ATOM 3500 N N . ALA B 1 45 ? -10.328 -3.307 -12.023 1 96.31 45 ALA B N 1
ATOM 3501 C CA . ALA B 1 45 ? -9.227 -4.258 -11.859 1 96.31 45 ALA B CA 1
ATOM 3502 C C . ALA B 1 45 ? -9.711 -5.535 -11.18 1 96.31 45 ALA B C 1
ATOM 3504 O O . ALA B 1 45 ? -9.352 -6.641 -11.594 1 96.31 45 ALA B O 1
ATOM 3505 N N . ASP B 1 46 ? -10.578 -5.375 -10.211 1 96.12 46 ASP B N 1
ATOM 3506 C CA . ASP B 1 46 ? -11.102 -6.535 -9.492 1 96.12 46 ASP B CA 1
ATOM 3507 C C . ASP B 1 46 ? -12.031 -7.359 -10.383 1 96.12 46 ASP B C 1
ATOM 3509 O O . ASP B 1 46 ? -12.047 -8.586 -10.297 1 96.12 46 ASP B O 1
ATOM 3513 N N . THR B 1 47 ? -12.797 -6.695 -11.227 1 96 47 THR B N 1
ATOM 3514 C CA . THR B 1 47 ? -13.672 -7.398 -12.164 1 96 47 THR B CA 1
ATOM 3515 C C . THR B 1 47 ? -12.852 -8.25 -13.125 1 96 47 THR B C 1
ATOM 3517 O O . THR B 1 47 ? -13.195 -9.414 -13.375 1 96 47 THR B O 1
ATOM 3520 N N . ALA B 1 48 ? -11.805 -7.66 -13.602 1 97.25 48 ALA B N 1
ATOM 3521 C CA . ALA B 1 48 ? -10.922 -8.406 -14.492 1 97.25 48 ALA B CA 1
ATOM 3522 C C . ALA B 1 48 ? -10.258 -9.57 -13.758 1 97.25 48 ALA B C 1
ATOM 3524 O O . ALA B 1 48 ? -10.125 -10.664 -14.305 1 97.25 48 ALA B O 1
ATOM 3525 N N . ARG B 1 49 ? -9.844 -9.383 -12.562 1 96.94 49 ARG B N 1
ATOM 3526 C CA . ARG B 1 49 ? -9.219 -10.43 -11.758 1 96.94 49 ARG B CA 1
ATOM 3527 C C . ARG B 1 49 ? -10.18 -11.586 -11.523 1 96.94 49 ARG B C 1
ATOM 3529 O O . ARG B 1 49 ? -9.781 -12.75 -11.57 1 96.94 49 ARG B O 1
ATOM 3536 N N . LEU B 1 50 ? -11.469 -11.25 -11.297 1 97 50 LEU B N 1
ATOM 3537 C CA . LEU B 1 50 ? -12.484 -12.281 -11.133 1 97 50 LEU B CA 1
ATOM 3538 C C . LEU B 1 50 ? -12.602 -13.141 -12.391 1 97 50 LEU B C 1
ATOM 3540 O O . LEU B 1 50 ? -12.688 -14.367 -12.297 1 97 50 LEU B O 1
ATOM 3544 N N . GLU B 1 51 ? -12.5 -12.492 -13.516 1 97.19 51 GLU B N 1
ATOM 3545 C CA . GLU B 1 51 ? -12.586 -13.227 -14.773 1 97.19 51 GLU B CA 1
ATOM 3546 C C . GLU B 1 51 ? -11.352 -14.102 -14.977 1 97.19 51 GLU B C 1
ATOM 3548 O O . GLU B 1 51 ? -11.445 -15.203 -15.516 1 97.19 51 GLU B O 1
ATOM 3553 N N . ALA B 1 52 ? -10.195 -13.602 -14.547 1 97.5 52 ALA B N 1
ATOM 3554 C CA . ALA B 1 52 ? -8.984 -14.406 -14.609 1 97.5 52 ALA B CA 1
ATOM 3555 C C . ALA B 1 52 ? -9.117 -15.664 -13.758 1 97.5 52 ALA B C 1
ATOM 3557 O O . ALA B 1 52 ? -8.781 -16.766 -14.203 1 97.5 52 ALA B O 1
ATOM 3558 N N . VAL B 1 53 ? -9.68 -15.508 -12.547 1 97.5 53 VAL B N 1
ATOM 3559 C CA . VAL B 1 53 ? -9.852 -16.641 -11.633 1 97.5 53 VAL B CA 1
ATOM 3560 C C . VAL B 1 53 ? -10.867 -17.609 -12.211 1 97.5 53 VAL B C 1
ATOM 3562 O O . VAL B 1 53 ? -10.695 -18.828 -12.102 1 97.5 53 VAL B O 1
ATOM 3565 N N . ARG B 1 54 ? -11.914 -17.109 -12.883 1 97.25 54 ARG B N 1
ATOM 3566 C CA . ARG B 1 54 ? -12.914 -17.969 -13.516 1 97.25 54 ARG B CA 1
ATOM 3567 C C . ARG B 1 54 ? -12.305 -18.781 -14.648 1 97.25 54 ARG B C 1
ATOM 3569 O O . ARG B 1 54 ? -12.625 -19.969 -14.812 1 97.25 54 ARG B O 1
ATOM 3576 N N . SER B 1 55 ? -11.469 -18.078 -15.398 1 96.81 55 SER B N 1
ATOM 3577 C CA . SER B 1 55 ? -10.781 -18.781 -16.469 1 96.81 55 SER B CA 1
ATOM 3578 C C . SER B 1 55 ? -9.906 -19.906 -15.93 1 96.81 55 SER B C 1
ATOM 3580 O O . SER B 1 55 ? -9.906 -21.016 -16.453 1 96.81 55 SER B O 1
ATOM 3582 N N . ARG B 1 56 ? -9.188 -19.641 -14.883 1 96.75 56 ARG B N 1
ATOM 3583 C CA . ARG B 1 56 ? -8.359 -20.656 -14.258 1 96.75 56 ARG B CA 1
ATOM 3584 C C . ARG B 1 56 ? -9.203 -21.812 -13.727 1 96.75 56 ARG B C 1
ATOM 3586 O O . ARG B 1 56 ? -8.852 -22.984 -13.883 1 96.75 56 ARG B O 1
ATOM 3593 N N . ALA B 1 57 ? -10.359 -21.484 -13.094 1 96.12 57 ALA B N 1
ATOM 3594 C CA . ALA B 1 57 ? -11.281 -22.5 -12.586 1 96.12 57 ALA B CA 1
ATOM 3595 C C . ALA B 1 57 ? -11.812 -23.375 -13.727 1 96.12 57 ALA B C 1
ATOM 3597 O O . ALA B 1 57 ? -11.961 -24.578 -13.57 1 96.12 57 ALA B O 1
ATOM 3598 N N . GLY B 1 58 ? -12.047 -22.719 -14.875 1 95.06 58 GLY B N 1
ATOM 3599 C CA . GLY B 1 58 ? -12.492 -23.469 -16.031 1 95.06 58 GLY B CA 1
ATOM 3600 C C . GLY B 1 58 ? -11.461 -24.453 -16.547 1 95.06 58 GLY B C 1
ATOM 3601 O O . GLY B 1 58 ? -11.797 -25.578 -16.922 1 95.06 58 GLY B O 1
ATOM 3602 N N . ARG B 1 59 ? -10.234 -24.062 -16.5 1 94.25 59 ARG B N 1
ATOM 3603 C CA . ARG B 1 59 ? -9.148 -24.938 -16.938 1 94.25 59 ARG B CA 1
ATOM 3604 C C . ARG B 1 59 ? -9.008 -26.141 -16 1 94.25 59 ARG B C 1
ATOM 3606 O O . ARG B 1 59 ? -8.859 -27.266 -16.469 1 94.25 59 ARG B O 1
ATOM 3613 N N . GLU B 1 60 ? -9.086 -25.844 -14.695 1 92.12 60 GLU B N 1
ATOM 3614 C CA . GLU B 1 60 ? -8.875 -26.891 -13.703 1 92.12 60 GLU B CA 1
ATOM 3615 C C . GLU B 1 60 ? -10.047 -27.875 -13.672 1 92.12 60 GLU B C 1
ATOM 3617 O O . GLU B 1 60 ? -9.914 -28.984 -13.156 1 92.12 60 GLU B O 1
ATOM 3622 N N . ALA B 1 61 ? -11.234 -27.516 -14.211 1 93.81 61 ALA B N 1
ATOM 3623 C CA . ALA B 1 61 ? -12.43 -28.344 -14.234 1 93.81 61 ALA B CA 1
ATOM 3624 C C . ALA B 1 61 ? -12.383 -29.344 -15.391 1 93.81 61 ALA B C 1
ATOM 3626 O O . ALA B 1 61 ? -13.172 -30.281 -15.438 1 93.81 61 ALA B O 1
ATOM 3627 N N . LEU B 1 62 ? -11.438 -29.25 -16.312 1 93.56 62 LEU B N 1
ATOM 3628 C CA . LEU B 1 62 ? -11.359 -30.109 -17.484 1 93.56 62 LEU B CA 1
ATOM 3629 C C . LEU B 1 62 ? -10.914 -31.516 -17.094 1 93.56 62 LEU B C 1
ATOM 3631 O O . LEU B 1 62 ? -10.102 -31.688 -16.172 1 93.56 62 LEU B O 1
ATOM 3635 N N . PRO B 1 63 ? -11.438 -32.5 -17.734 1 92.75 63 PRO B N 1
ATOM 3636 C CA . PRO B 1 63 ? -10.977 -33.844 -17.484 1 92.75 63 PRO B CA 1
ATOM 3637 C C . PRO B 1 63 ? -9.539 -34.094 -17.938 1 92.75 63 PRO B C 1
ATOM 3639 O O . PRO B 1 63 ? -8.969 -33.25 -18.641 1 92.75 63 PRO B O 1
ATOM 3642 N N . THR B 1 64 ? -8.969 -35.219 -17.453 1 92.19 64 THR B N 1
ATOM 3643 C CA . THR B 1 64 ? -7.605 -35.562 -17.844 1 92.19 64 THR B CA 1
ATOM 3644 C C . THR B 1 64 ? -7.5 -35.719 -19.359 1 92.19 64 THR B C 1
ATOM 3646 O O . THR B 1 64 ? -8.438 -36.188 -20 1 92.19 64 THR B O 1
ATOM 3649 N N . PRO B 1 65 ? -6.422 -35.438 -19.984 1 90.62 65 PRO B N 1
ATOM 3650 C CA . PRO B 1 65 ? -6.27 -35.562 -21.438 1 90.62 65 PRO B CA 1
ATOM 3651 C C . PRO B 1 65 ? -6.039 -37 -21.906 1 90.62 65 PRO B C 1
ATOM 3653 O O . PRO B 1 65 ? -5.57 -37.812 -21.125 1 90.62 65 PRO B O 1
ATOM 3656 N N . LEU B 1 66 ? -6.418 -37.219 -23.172 1 93.81 66 LEU B N 1
ATOM 3657 C CA . LEU B 1 66 ? -6.078 -38.469 -23.875 1 93.81 66 LEU B CA 1
ATOM 3658 C C . LEU B 1 66 ? -4.656 -38.406 -24.422 1 93.81 66 LEU B C 1
ATOM 3660 O O . LEU B 1 66 ? -4.203 -37.344 -24.875 1 93.81 66 LEU B O 1
ATOM 3664 N N . VAL B 1 67 ? -3.973 -39.531 -24.375 1 93.62 67 VAL B N 1
ATOM 3665 C CA . VAL B 1 67 ? -2.613 -39.594 -24.906 1 93.62 67 VAL B CA 1
ATOM 3666 C C . VAL B 1 67 ? -2.533 -40.656 -26.016 1 93.62 67 VAL B C 1
ATOM 3668 O O . VAL B 1 67 ? -2.924 -41.812 -25.797 1 93.62 67 VAL B O 1
ATOM 3671 N N . LEU B 1 68 ? -2.049 -40.25 -27.234 1 94.38 68 LEU B N 1
ATOM 3672 C CA . LEU B 1 68 ? -1.819 -41.156 -28.344 1 94.38 68 LEU B CA 1
ATOM 3673 C C . LEU B 1 68 ? -0.354 -41.594 -28.406 1 94.38 68 LEU B C 1
ATOM 3675 O O . LEU B 1 68 ? 0.541 -40.75 -28.281 1 94.38 68 LEU B O 1
ATOM 3679 N N . GLY B 1 69 ? -0.204 -42.875 -28.453 1 91.62 69 GLY B N 1
ATOM 3680 C CA . GLY B 1 69 ? 1.156 -43.375 -28.531 1 91.62 69 GLY B CA 1
ATOM 3681 C C . GLY B 1 69 ? 1.354 -44.406 -29.641 1 91.62 69 GLY B C 1
ATOM 3682 O O . GLY B 1 69 ? 0.446 -45.188 -29.953 1 91.62 69 GLY B O 1
ATOM 3683 N N . GLY B 1 70 ? 2.506 -44.344 -30.359 1 89.12 70 GLY B N 1
ATOM 3684 C CA . GLY B 1 70 ? 2.947 -45.344 -31.328 1 89.12 70 GLY B CA 1
ATOM 3685 C C . GLY B 1 70 ? 4.316 -45.906 -31.016 1 89.12 70 GLY B C 1
ATOM 3686 O O . GLY B 1 70 ? 5.199 -45.188 -30.547 1 89.12 70 GLY B O 1
ATOM 3687 N N . GLU B 1 71 ? 4.355 -47.219 -31.172 1 86.75 71 GLU B N 1
ATOM 3688 C CA . GLU B 1 71 ? 5.629 -47.875 -30.953 1 86.75 71 GLU B CA 1
ATOM 3689 C C . GLU B 1 71 ? 5.969 -48.812 -32.125 1 86.75 71 GLU B C 1
ATOM 3691 O O . GLU B 1 71 ? 5.098 -49.531 -32.625 1 86.75 71 GLU B O 1
ATOM 3696 N N . LEU B 1 72 ? 7.141 -48.719 -32.719 1 81.19 72 LEU B N 1
ATOM 3697 C CA . LEU B 1 72 ? 7.688 -49.625 -33.719 1 81.19 72 LEU B CA 1
ATOM 3698 C C . LEU B 1 72 ? 8.836 -50.438 -33.156 1 81.19 72 LEU B C 1
ATOM 3700 O O . LEU B 1 72 ? 9.797 -49.875 -32.594 1 81.19 72 LEU B O 1
ATOM 3704 N N . GLU B 1 73 ? 8.609 -51.688 -33.156 1 79.06 73 GLU B N 1
ATOM 3705 C CA . GLU B 1 73 ? 9.641 -52.594 -32.625 1 79.06 73 GLU B CA 1
ATOM 3706 C C . GLU B 1 73 ? 10.219 -53.469 -33.719 1 79.06 73 GLU B C 1
ATOM 3708 O O . GLU B 1 73 ? 9.547 -53.781 -34.688 1 79.06 73 GLU B O 1
ATOM 3713 N N . ASN B 1 74 ? 11.453 -53.906 -33.469 1 70.12 74 ASN B N 1
ATOM 3714 C CA . ASN B 1 74 ? 12.164 -54.906 -34.25 1 70.12 74 ASN B CA 1
ATOM 3715 C C . ASN B 1 74 ? 12.375 -54.406 -35.688 1 70.12 74 ASN B C 1
ATOM 3717 O O . ASN B 1 74 ? 12.18 -55.188 -36.656 1 70.12 74 ASN B O 1
ATOM 3721 N N . VAL B 1 75 ? 12.562 -53.219 -35.719 1 68.88 75 VAL B N 1
ATOM 3722 C CA . VAL B 1 75 ? 12.891 -52.688 -37.031 1 68.88 75 VAL B CA 1
ATOM 3723 C C . VAL B 1 75 ? 14.383 -52.875 -37.312 1 68.88 75 VAL B C 1
ATOM 3725 O O . VAL B 1 75 ? 15.203 -52.781 -36.406 1 68.88 75 VAL B O 1
ATOM 3728 N N . ALA B 1 76 ? 14.773 -53.344 -38.469 1 65.94 76 ALA B N 1
ATOM 3729 C CA . ALA B 1 76 ? 16.141 -53.469 -39 1 65.94 76 ALA B CA 1
ATOM 3730 C C . ALA B 1 76 ? 16.969 -54.406 -38.156 1 65.94 76 ALA B C 1
ATOM 3732 O O . ALA B 1 76 ? 18.125 -54.125 -37.812 1 65.94 76 ALA B O 1
ATOM 3733 N N . GLY B 1 77 ? 16.328 -55.5 -37.594 1 64.12 77 GLY B N 1
ATOM 3734 C CA . GLY B 1 77 ? 17 -56.438 -36.719 1 64.12 77 GLY B CA 1
ATOM 3735 C C . GLY B 1 77 ? 17.844 -57.438 -37.5 1 64.12 77 GLY B C 1
ATOM 3736 O O . GLY B 1 77 ? 18 -57.344 -38.719 1 64.12 77 GLY B O 1
ATOM 3737 N N . SER B 1 78 ? 18.688 -58.219 -36.781 1 66.94 78 SER B N 1
ATOM 3738 C CA . SER B 1 78 ? 19.547 -59.25 -37.312 1 66.94 78 SER B CA 1
ATOM 3739 C C . SER B 1 78 ? 18.922 -60.625 -37.156 1 66.94 78 SER B C 1
ATOM 3741 O O . SER B 1 78 ? 18 -60.812 -36.375 1 66.94 78 SER B O 1
ATOM 3743 N N . GLY B 1 79 ? 19.312 -61.469 -38.094 1 61.59 79 GLY B N 1
ATOM 3744 C CA . GLY B 1 79 ? 18.906 -62.875 -38.094 1 61.59 79 GLY B CA 1
ATOM 3745 C C . GLY B 1 79 ? 17.422 -63.062 -38.375 1 61.59 79 GLY B C 1
ATOM 3746 O O . GLY B 1 79 ? 16.922 -62.562 -39.375 1 61.59 79 GLY B O 1
ATOM 3747 N N . GLY B 1 80 ? 16.797 -63.781 -37.469 1 54.88 80 GLY B N 1
ATOM 3748 C CA . GLY B 1 80 ? 15.367 -64.062 -37.625 1 54.88 80 GLY B CA 1
ATOM 3749 C C . GLY B 1 80 ? 14.523 -62.781 -37.531 1 54.88 80 GLY B C 1
ATOM 3750 O O . GLY B 1 80 ? 13.344 -62.781 -37.906 1 54.88 80 GLY B O 1
ATOM 3751 N N . LEU B 1 81 ? 15.133 -61.75 -37.125 1 56.19 81 LEU B N 1
ATOM 3752 C CA . LEU B 1 81 ? 14.469 -60.438 -37.062 1 56.19 81 LEU B CA 1
ATOM 3753 C C . LEU B 1 81 ? 14.922 -59.531 -38.188 1 56.19 81 LEU B C 1
ATOM 3755 O O . LEU B 1 81 ? 14.75 -58.312 -38.125 1 56.19 81 LEU B O 1
ATOM 3759 N N . SER B 1 82 ? 15.539 -60.188 -39.219 1 60.53 82 SER B N 1
ATOM 3760 C CA . SER B 1 82 ? 16.125 -59.438 -40.312 1 60.53 82 SER B CA 1
ATOM 3761 C C . SER B 1 82 ? 15.047 -58.781 -41.188 1 60.53 82 SER B C 1
ATOM 3763 O O . SER B 1 82 ? 13.984 -59.375 -41.406 1 60.53 82 SER B O 1
ATOM 3765 N N . GLY B 1 83 ? 15.305 -57.469 -41.594 1 61 83 GLY B N 1
ATOM 3766 C CA . GLY B 1 83 ? 14.469 -56.719 -42.531 1 61 83 GLY B CA 1
ATOM 3767 C C . GLY B 1 83 ? 13.242 -56.125 -41.844 1 61 83 GLY B C 1
ATOM 3768 O O . GLY B 1 83 ? 13.258 -55.844 -40.656 1 61 83 GLY B O 1
ATOM 3769 N N . LEU B 1 84 ? 12.273 -55.656 -42.625 1 63.69 84 LEU B N 1
ATOM 3770 C CA . LEU B 1 84 ? 10.984 -55.125 -42.188 1 63.69 84 LEU B CA 1
ATOM 3771 C C . LEU B 1 84 ? 9.977 -56.25 -41.969 1 63.69 84 LEU B C 1
ATOM 3773 O O . LEU B 1 84 ? 8.859 -56 -41.531 1 63.69 84 LEU B O 1
ATOM 3777 N N . ASP B 1 85 ? 10.5 -57.531 -42.188 1 64.81 85 ASP B N 1
ATOM 3778 C CA . ASP B 1 85 ? 9.57 -58.656 -42.125 1 64.81 85 ASP B CA 1
ATOM 3779 C C . ASP B 1 85 ? 9.234 -59.031 -40.688 1 64.81 85 ASP B C 1
ATOM 3781 O O . ASP B 1 85 ? 8.172 -59.594 -40.406 1 64.81 85 ASP B O 1
ATOM 3785 N N . ALA B 1 86 ? 10.086 -58.594 -39.719 1 66.69 86 ALA B N 1
ATOM 3786 C CA . ALA B 1 86 ? 9.844 -58.938 -38.312 1 66.69 86 ALA B CA 1
ATOM 3787 C C . ALA B 1 86 ? 9.422 -57.719 -37.531 1 66.69 86 ALA B C 1
ATOM 3789 O O . ALA B 1 86 ? 9.258 -57.781 -36.312 1 66.69 86 ALA B O 1
ATOM 3790 N N . ALA B 1 87 ? 8.945 -56.656 -38.281 1 75.75 87 ALA B N 1
ATOM 3791 C CA . ALA B 1 87 ? 8.602 -55.375 -37.625 1 75.75 87 ALA B CA 1
ATOM 3792 C C . ALA B 1 87 ? 7.258 -55.5 -36.906 1 75.75 87 ALA B C 1
ATOM 3794 O O . ALA B 1 87 ? 6.336 -56.156 -37.375 1 75.75 87 ALA B O 1
ATOM 3795 N N . GLU B 1 88 ? 7.266 -54.938 -35.594 1 81.81 88 GLU B N 1
ATOM 3796 C CA . GLU B 1 88 ? 6.035 -54.844 -34.812 1 81.81 88 GLU B CA 1
ATOM 3797 C C . GLU B 1 88 ? 5.652 -53.375 -34.562 1 81.81 88 GLU B C 1
ATOM 3799 O O . GLU B 1 88 ? 6.496 -52.594 -34.188 1 81.81 88 GLU B O 1
ATOM 3804 N N . SER B 1 89 ? 4.375 -53.094 -35.031 1 84.12 89 SER B N 1
ATOM 3805 C CA . SER B 1 89 ? 3.838 -51.75 -34.781 1 84.12 89 SER B CA 1
ATOM 3806 C C . SER B 1 89 ? 2.703 -51.781 -33.781 1 84.12 89 SER B C 1
ATOM 3808 O O . SER B 1 89 ? 1.829 -52.656 -33.844 1 84.12 89 SER B O 1
ATOM 3810 N N . THR B 1 90 ? 2.875 -50.969 -32.75 1 87.44 90 THR B N 1
ATOM 3811 C CA . THR B 1 90 ? 1.828 -50.844 -31.75 1 87.44 90 THR B CA 1
ATOM 3812 C C . THR B 1 90 ? 1.286 -49.438 -31.688 1 87.44 90 THR B C 1
ATOM 3814 O O . THR B 1 90 ? 2.055 -48.469 -31.594 1 87.44 90 THR B O 1
ATOM 3817 N N . PHE B 1 91 ? -0.02 -49.281 -31.859 1 90.94 91 PHE B N 1
ATOM 3818 C CA . PHE B 1 91 ? -0.737 -48.031 -31.625 1 90.94 91 PHE B CA 1
ATOM 3819 C C . PHE B 1 91 ? -1.555 -48.094 -30.344 1 90.94 91 PHE B C 1
ATOM 3821 O O . PHE B 1 91 ? -2.266 -49.094 -30.109 1 90.94 91 PHE B O 1
ATOM 3828 N N . ARG B 1 92 ? -1.306 -47.094 -29.516 1 93 92 ARG B N 1
ATOM 3829 C CA . ARG B 1 92 ? -1.966 -47.156 -28.203 1 93 92 ARG B CA 1
ATOM 3830 C C . ARG B 1 92 ? -2.643 -45.812 -27.891 1 93 92 ARG B C 1
ATOM 3832 O O . ARG B 1 92 ? -2.102 -44.75 -28.203 1 93 92 ARG B O 1
ATOM 3839 N N . ILE B 1 93 ? -3.807 -45.844 -27.234 1 93.81 93 ILE B N 1
ATOM 3840 C CA . ILE B 1 93 ? -4.52 -44.719 -26.641 1 93.81 93 ILE B CA 1
ATOM 3841 C C . ILE B 1 93 ? -4.621 -44.906 -25.141 1 93.81 93 ILE B C 1
ATOM 3843 O O . ILE B 1 93 ? -5.004 -45.969 -24.656 1 93.81 93 ILE B O 1
ATOM 3847 N N . SER B 1 94 ? -4.164 -43.906 -24.422 1 94.06 94 SER B N 1
ATOM 3848 C CA . SER B 1 94 ? -4.195 -44.062 -22.969 1 94.06 94 SER B CA 1
ATOM 3849 C C . SER B 1 94 ? -4.883 -42.844 -22.328 1 94.06 94 SER B C 1
ATOM 38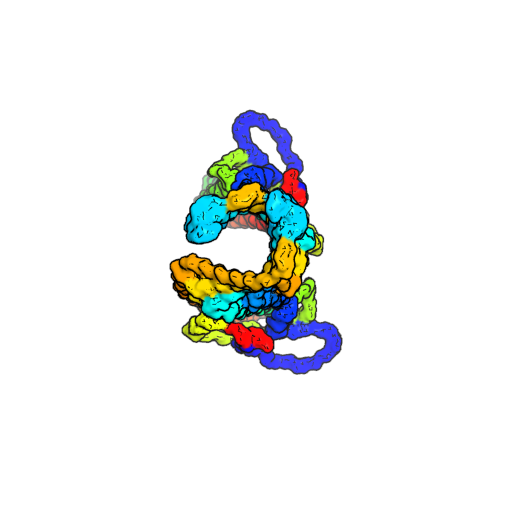51 O O . SER B 1 94 ? -4.973 -41.781 -22.922 1 94.06 94 SER B O 1
ATOM 3853 N N . LYS B 1 95 ? -5.48 -43.031 -21.094 1 94.44 95 LYS B N 1
ATOM 3854 C CA . LYS B 1 95 ? -6.191 -42.031 -20.312 1 94.44 95 LYS B CA 1
ATOM 3855 C C . LYS B 1 95 ? -6.078 -42.312 -18.828 1 94.44 95 LYS B C 1
ATOM 3857 O O . LYS B 1 95 ? -6.047 -43.469 -18.406 1 94.44 95 LYS B O 1
ATOM 3862 N N . VAL B 1 96 ? -5.914 -41.25 -18.125 1 94.12 96 VAL B N 1
ATOM 3863 C CA . VAL B 1 96 ? -5.906 -41.375 -16.672 1 94.12 96 VAL B CA 1
ATOM 3864 C C . VAL B 1 96 ? -7.332 -41.281 -16.125 1 94.12 96 VAL B C 1
ATOM 3866 O O . VAL B 1 96 ? -8.023 -40.281 -16.391 1 94.12 96 VAL B O 1
ATOM 3869 N N . LEU B 1 97 ? -7.805 -42.219 -15.523 1 94.94 97 LEU B N 1
ATOM 3870 C CA . LEU B 1 97 ? -9.102 -42.219 -14.859 1 94.94 97 LEU B CA 1
ATOM 3871 C C . LEU B 1 97 ? -8.969 -41.812 -13.398 1 94.94 97 LEU B C 1
ATOM 3873 O O . LEU B 1 97 ? -8.359 -42.531 -12.602 1 94.94 97 LEU B O 1
ATOM 3877 N N . GLU B 1 98 ? -9.516 -40.688 -13.18 1 93.88 98 GLU B N 1
ATOM 3878 C CA . GLU B 1 98 ? -9.484 -40.188 -11.812 1 93.88 98 GLU B CA 1
ATOM 3879 C C . GLU B 1 98 ? -10.602 -40.781 -10.969 1 93.88 98 GLU B C 1
ATOM 3881 O O . GLU B 1 98 ? -11.773 -40.719 -11.336 1 93.88 98 GLU B O 1
ATOM 3886 N N . LEU B 1 99 ? -10.188 -41.344 -9.836 1 92.75 99 LEU B N 1
ATOM 3887 C CA . LEU B 1 99 ? -11.164 -41.969 -8.953 1 92.75 99 LEU B CA 1
ATOM 3888 C C . LEU B 1 99 ? -11.352 -41.125 -7.684 1 92.75 99 LEU B C 1
ATOM 3890 O O . LEU B 1 99 ? -10.617 -40.156 -7.449 1 92.75 99 LEU B O 1
ATOM 3894 N N . GLY B 1 100 ? -12.414 -41.375 -6.938 1 93.12 100 GLY B N 1
ATOM 3895 C CA . GLY B 1 100 ? -12.641 -40.75 -5.645 1 93.12 100 GLY B CA 1
ATOM 3896 C C . GLY B 1 100 ? -13.328 -39.406 -5.754 1 93.12 100 GLY B C 1
ATOM 3897 O O . GLY B 1 100 ? -13.406 -38.656 -4.777 1 93.12 100 GLY B O 1
ATOM 3898 N N . GLY B 1 101 ? -13.734 -39 -6.934 1 94.44 101 GLY B N 1
ATOM 3899 C CA . GLY B 1 101 ? -14.438 -37.75 -7.105 1 94.44 101 GLY B CA 1
ATOM 3900 C C . GLY B 1 101 ? -13.508 -36.562 -7.223 1 94.44 101 GLY B C 1
ATOM 3901 O O . GLY B 1 101 ? -13.875 -35.438 -6.848 1 94.44 101 GLY B O 1
ATOM 3902 N N . LYS B 1 102 ? -12.328 -36.719 -7.656 1 95.06 102 LYS B N 1
ATOM 3903 C CA . LYS B 1 102 ? -11.305 -35.688 -7.738 1 95.06 102 LYS B CA 1
ATOM 3904 C C . LYS B 1 102 ? -11.75 -34.531 -8.656 1 95.06 102 LYS B C 1
ATOM 3906 O O . LYS B 1 102 ? -11.539 -33.375 -8.344 1 95.06 102 LYS B O 1
ATOM 3911 N N . ARG B 1 103 ? -12.422 -34.875 -9.781 1 94.69 103 ARG B N 1
ATOM 3912 C CA . ARG B 1 103 ? -12.859 -33.844 -10.695 1 94.69 103 ARG B CA 1
ATOM 3913 C C . ARG B 1 103 ? -13.891 -32.906 -10.031 1 94.69 103 ARG B C 1
ATOM 3915 O O . ARG B 1 103 ? -13.789 -31.688 -10.117 1 94.69 103 ARG B O 1
ATOM 3922 N N . ALA B 1 104 ? -14.844 -33.562 -9.391 1 95.81 104 ALA B N 1
ATOM 3923 C CA . ALA B 1 104 ? -15.852 -32.781 -8.68 1 95.81 104 ALA B CA 1
ATOM 3924 C C . ALA B 1 104 ? -15.211 -31.922 -7.594 1 95.81 104 ALA B C 1
ATOM 3926 O O . ALA B 1 104 ? -15.602 -30.781 -7.387 1 95.81 104 ALA B O 1
ATOM 3927 N N . ALA B 1 105 ? -14.203 -32.406 -6.914 1 96.75 105 ALA B N 1
ATOM 3928 C CA . ALA B 1 105 ? -13.492 -31.656 -5.875 1 96.75 105 ALA B CA 1
ATOM 3929 C C . ALA B 1 105 ? -12.727 -30.469 -6.461 1 96.75 105 ALA B C 1
ATOM 3931 O O . ALA B 1 105 ? -12.695 -29.391 -5.871 1 96.75 105 ALA B O 1
ATOM 3932 N N . ARG B 1 106 ? -12.133 -30.672 -7.594 1 96.06 106 ARG B N 1
ATOM 3933 C CA . ARG B 1 106 ? -11.422 -29.578 -8.258 1 96.06 106 ARG B CA 1
ATOM 3934 C C . ARG B 1 106 ? -12.383 -28.484 -8.703 1 96.06 106 ARG B C 1
ATOM 3936 O O . ARG B 1 106 ? -12.07 -27.297 -8.617 1 96.06 106 ARG B O 1
ATOM 3943 N N . GLN B 1 107 ? -13.523 -28.938 -9.211 1 96.75 107 GLN B N 1
ATOM 3944 C CA . GLN B 1 107 ? -14.539 -27.969 -9.602 1 96.75 107 GLN B CA 1
ATOM 3945 C C . GLN B 1 107 ? -15.008 -27.156 -8.398 1 96.75 107 GLN B C 1
ATOM 3947 O O . GLN B 1 107 ? -15.164 -25.938 -8.484 1 96.75 107 GLN B O 1
ATOM 3952 N N . ALA B 1 108 ? -15.133 -27.859 -7.352 1 96.94 108 ALA B N 1
ATOM 3953 C CA . ALA B 1 108 ? -15.539 -27.172 -6.125 1 96.94 108 ALA B CA 1
ATOM 3954 C C . ALA B 1 108 ? -14.461 -26.188 -5.676 1 96.94 108 ALA B C 1
ATOM 3956 O O . ALA B 1 108 ? -14.781 -25.094 -5.191 1 96.94 108 ALA B O 1
ATOM 3957 N N . LEU B 1 109 ? -13.195 -26.547 -5.789 1 97.44 109 LEU B N 1
ATOM 3958 C CA . LEU B 1 109 ? -12.102 -25.641 -5.465 1 97.44 109 LEU B CA 1
ATOM 3959 C C . LEU B 1 109 ? -12.148 -24.391 -6.344 1 97.44 109 LEU B C 1
ATOM 3961 O O . LEU B 1 109 ? -11.984 -23.266 -5.852 1 97.44 109 LEU B O 1
ATOM 3965 N N . GLY B 1 110 ? -12.391 -24.641 -7.641 1 97.44 110 GLY B N 1
ATOM 3966 C CA . GLY B 1 110 ? -12.531 -23.516 -8.539 1 97.44 110 GLY B CA 1
ATOM 3967 C C . GLY B 1 110 ? -13.641 -22.562 -8.133 1 97.44 110 GLY B C 1
ATOM 3968 O O . GLY B 1 110 ? -13.453 -21.344 -8.133 1 97.44 110 GLY B O 1
ATOM 3969 N N . GLY B 1 111 ? -14.766 -23.141 -7.746 1 97.44 111 GLY B N 1
ATOM 3970 C CA . GLY B 1 111 ? -15.859 -22.328 -7.262 1 97.44 111 GLY B CA 1
ATOM 3971 C C . GLY B 1 111 ? -15.523 -21.547 -6 1 97.44 111 GLY B C 1
ATOM 3972 O O . GLY B 1 111 ? -15.852 -20.359 -5.883 1 97.44 111 GLY B O 1
ATOM 3973 N N . ALA B 1 112 ? -14.836 -22.188 -5.113 1 97.88 112 ALA B N 1
ATOM 3974 C CA . ALA B 1 112 ? -14.438 -21.547 -3.863 1 97.88 112 ALA B CA 1
ATOM 3975 C C . ALA B 1 112 ? -13.453 -20.406 -4.121 1 97.88 112 ALA B C 1
ATOM 3977 O O . ALA B 1 112 ? -13.516 -19.375 -3.453 1 97.88 112 ALA B O 1
ATOM 3978 N N . GLU B 1 113 ? -12.594 -20.594 -5.039 1 97.56 113 GLU B N 1
ATOM 3979 C CA . GLU B 1 113 ? -11.625 -19.547 -5.375 1 97.56 113 GLU B CA 1
ATOM 3980 C C . GLU B 1 113 ? -12.312 -18.328 -5.984 1 97.56 113 GLU B C 1
ATOM 3982 O O . GLU B 1 113 ? -11.914 -17.188 -5.719 1 97.56 113 GLU B O 1
ATOM 3987 N N . VAL B 1 114 ? -13.32 -18.578 -6.789 1 97.44 114 VAL B N 1
ATOM 3988 C CA . VAL B 1 114 ? -14.094 -17.5 -7.371 1 97.44 114 VAL B CA 1
ATOM 3989 C C . VAL B 1 114 ? -14.812 -16.734 -6.266 1 97.44 114 VAL B C 1
ATOM 3991 O O . VAL B 1 114 ? -14.82 -15.492 -6.262 1 97.44 114 VAL B O 1
ATOM 3994 N N . ASP B 1 115 ? -15.312 -17.469 -5.32 1 97 115 ASP B N 1
ATOM 3995 C CA . ASP B 1 115 ? -16 -16.828 -4.203 1 97 115 ASP B CA 1
ATOM 3996 C C . ASP B 1 115 ? -15.039 -15.992 -3.369 1 97 115 ASP B C 1
ATOM 3998 O O . ASP B 1 115 ? -15.391 -14.898 -2.924 1 97 115 ASP B O 1
ATOM 4002 N N . ALA B 1 116 ? -13.852 -16.5 -3.158 1 97.19 116 ALA B N 1
ATOM 4003 C CA . ALA B 1 116 ? -12.836 -15.758 -2.416 1 97.19 116 ALA B CA 1
ATOM 4004 C C . ALA B 1 116 ? -12.461 -14.469 -3.141 1 97.19 116 ALA B C 1
ATOM 4006 O O . ALA B 1 116 ? -12.336 -13.406 -2.518 1 97.19 116 ALA B O 1
ATOM 4007 N N . ALA B 1 117 ? -12.344 -14.555 -4.453 1 96.81 117 ALA B N 1
ATOM 4008 C CA . ALA B 1 117 ? -12.023 -13.367 -5.246 1 96.81 117 ALA B CA 1
ATOM 4009 C C . ALA B 1 117 ? -13.156 -12.352 -5.188 1 96.81 117 ALA B C 1
ATOM 4011 O O . ALA B 1 117 ? -12.914 -11.141 -5.117 1 96.81 117 ALA B O 1
ATOM 4012 N N . ARG B 1 118 ? -14.367 -12.859 -5.203 1 96.25 118 ARG B N 1
ATOM 4013 C CA . ARG B 1 118 ? -15.531 -11.984 -5.113 1 96.25 118 ARG B CA 1
ATOM 4014 C C . ARG B 1 118 ? -15.57 -11.258 -3.773 1 96.25 118 ARG B C 1
ATOM 4016 O O . ARG B 1 118 ? -15.859 -10.062 -3.719 1 96.25 118 ARG B O 1
ATOM 4023 N N . SER B 1 119 ? -15.273 -11.969 -2.729 1 94.94 119 SER B N 1
ATOM 4024 C CA . SER B 1 119 ? -15.258 -11.375 -1.396 1 94.94 119 SER B CA 1
ATOM 4025 C C . SER B 1 119 ? -14.172 -10.312 -1.278 1 94.94 119 SER B C 1
ATOM 4027 O O . SER B 1 119 ? -14.383 -9.273 -0.65 1 94.94 119 SER B O 1
ATOM 4029 N N . GLU B 1 120 ? -13.062 -10.531 -1.874 1 94.19 120 GLU B N 1
ATOM 4030 C CA . GLU B 1 120 ? -11.984 -9.547 -1.87 1 94.19 120 GLU B CA 1
ATOM 4031 C C . GLU B 1 120 ? -12.383 -8.281 -2.629 1 94.19 120 GLU B C 1
ATOM 4033 O O . GLU B 1 120 ? -12.016 -7.172 -2.232 1 94.19 120 GLU B O 1
ATOM 4038 N N . ALA B 1 121 ? -13.117 -8.5 -3.746 1 94.69 121 ALA B N 1
ATOM 4039 C CA . ALA B 1 121 ? -13.609 -7.359 -4.52 1 94.69 121 ALA B CA 1
ATOM 4040 C C . ALA B 1 121 ? -14.562 -6.504 -3.682 1 94.69 121 ALA B C 1
ATOM 4042 O O . ALA B 1 121 ? -14.547 -5.273 -3.781 1 94.69 121 ALA B O 1
ATOM 4043 N N . ASP B 1 122 ? -15.297 -7.148 -2.812 1 92.88 122 ASP B N 1
ATOM 4044 C CA . ASP B 1 122 ? -16.219 -6.426 -1.938 1 92.88 122 ASP B CA 1
ATOM 4045 C C . ASP B 1 122 ? -15.461 -5.566 -0.93 1 92.88 122 ASP B C 1
ATOM 4047 O O . ASP B 1 122 ? -15.875 -4.453 -0.615 1 92.88 122 ASP B O 1
ATOM 4051 N N . VAL B 1 123 ? -14.383 -6.039 -0.442 1 92.38 123 VAL B N 1
ATOM 4052 C CA . VAL B 1 123 ? -13.547 -5.285 0.488 1 92.38 123 VAL B CA 1
ATOM 4053 C C . VAL B 1 123 ? -13.031 -4.02 -0.192 1 92.38 123 VAL B C 1
ATOM 4055 O O . VAL B 1 123 ? -13.055 -2.936 0.4 1 92.38 123 VAL B O 1
ATOM 4058 N N . THR B 1 124 ? -12.641 -4.176 -1.44 1 93 124 THR B N 1
ATOM 4059 C CA . THR B 1 124 ? -12.148 -3.041 -2.213 1 93 124 THR B CA 1
ATOM 4060 C C . THR B 1 124 ? -13.242 -2.004 -2.42 1 93 124 THR B C 1
ATOM 4062 O O . THR B 1 124 ? -13 -0.801 -2.297 1 93 124 THR B O 1
ATOM 4065 N N . ARG B 1 125 ? -14.43 -2.443 -2.678 1 92.81 125 ARG B N 1
ATOM 4066 C CA . ARG B 1 125 ? -15.555 -1.552 -2.92 1 92.81 125 ARG B CA 1
ATOM 4067 C C . ARG B 1 125 ? -15.867 -0.716 -1.683 1 92.81 125 ARG B C 1
ATOM 4069 O O . ARG B 1 125 ? -16.094 0.49 -1.784 1 92.81 125 ARG B O 1
ATOM 4076 N N . ILE B 1 126 ? -15.781 -1.341 -0.56 1 91.81 126 ILE B N 1
ATOM 4077 C CA . ILE B 1 126 ? -16.062 -0.633 0.684 1 91.81 126 ILE B CA 1
ATOM 4078 C C . ILE B 1 126 ? -14.969 0.398 0.95 1 91.81 126 ILE B C 1
ATOM 4080 O O . ILE B 1 126 ? -15.25 1.51 1.403 1 91.81 126 ILE B O 1
ATOM 4084 N N . ALA B 1 127 ? -13.758 0.014 0.69 1 90.94 127 ALA B N 1
ATOM 4085 C CA . ALA B 1 127 ? -12.641 0.938 0.888 1 90.94 127 ALA B CA 1
ATOM 4086 C C . ALA B 1 127 ? -12.805 2.182 0.017 1 90.94 127 ALA B C 1
ATOM 4088 O O . ALA B 1 127 ? -12.578 3.303 0.478 1 90.94 127 ALA B O 1
ATOM 4089 N N . ILE B 1 128 ? -13.25 1.996 -1.213 1 92.44 128 ILE B N 1
ATOM 4090 C CA . ILE B 1 128 ? -13.422 3.1 -2.15 1 92.44 128 ILE B CA 1
ATOM 4091 C C . ILE B 1 128 ? -14.594 3.975 -1.704 1 92.44 128 ILE B C 1
ATOM 4093 O O . ILE B 1 128 ? -14.5 5.203 -1.722 1 92.44 128 ILE B O 1
ATOM 4097 N N . ALA B 1 129 ? -15.664 3.342 -1.273 1 92.75 129 ALA B N 1
ATOM 4098 C CA . ALA B 1 129 ? -16.828 4.082 -0.788 1 92.75 129 ALA B CA 1
ATOM 4099 C C . ALA B 1 129 ? -16.469 4.922 0.436 1 92.75 129 ALA B C 1
ATOM 4101 O O . ALA B 1 129 ? -16.891 6.074 0.553 1 92.75 129 ALA B O 1
ATOM 4102 N N . THR B 1 130 ? -15.688 4.383 1.31 1 92.25 130 THR B N 1
ATOM 4103 C CA . THR B 1 130 ? -15.258 5.074 2.523 1 92.25 130 THR B CA 1
ATOM 4104 C C . THR B 1 130 ? -14.383 6.277 2.184 1 92.25 130 THR B C 1
ATOM 4106 O O . THR B 1 130 ? -14.562 7.359 2.748 1 92.25 130 THR B O 1
ATOM 4109 N N . LEU B 1 131 ? -13.469 6.016 1.278 1 91.44 131 LEU B N 1
ATOM 4110 C CA . LEU B 1 131 ? -12.602 7.102 0.845 1 91.44 131 LEU B CA 1
ATOM 4111 C C . LEU B 1 131 ? -13.414 8.242 0.236 1 91.44 131 LEU B C 1
ATOM 4113 O O . LEU B 1 131 ? -13.188 9.414 0.554 1 91.44 131 LEU B O 1
ATOM 4117 N N . ALA B 1 132 ? -14.375 7.914 -0.583 1 93.25 132 ALA B N 1
ATOM 4118 C CA . ALA B 1 132 ? -15.227 8.906 -1.225 1 93.25 132 ALA B CA 1
ATOM 4119 C C . ALA B 1 132 ? -16.047 9.68 -0.191 1 93.25 132 ALA B C 1
ATOM 4121 O O . ALA B 1 132 ? -16.141 10.906 -0.253 1 93.25 132 ALA B O 1
ATOM 4122 N N . ALA B 1 133 ? -16.594 8.961 0.757 1 93.69 133 ALA B N 1
ATOM 4123 C CA . ALA B 1 133 ? -17.375 9.594 1.809 1 93.69 133 ALA B CA 1
ATOM 4124 C C . ALA B 1 133 ? -16.516 10.539 2.641 1 93.69 133 ALA B C 1
ATOM 4126 O O . ALA B 1 133 ? -16.953 11.641 2.988 1 93.69 133 ALA B O 1
ATOM 4127 N N . GLY B 1 134 ? -15.32 10.109 2.98 1 93.62 134 GLY B N 1
ATOM 4128 C CA . GLY B 1 134 ? -14.406 10.969 3.723 1 93.62 134 GLY B CA 1
ATOM 4129 C C . GLY B 1 134 ? -14.078 12.258 2.992 1 93.62 134 GLY B C 1
ATOM 4130 O O . GLY B 1 134 ? -14.109 13.344 3.586 1 93.62 134 GLY B O 1
ATOM 4131 N N . ARG B 1 135 ? -13.758 12.125 1.714 1 93.38 135 ARG B N 1
ATOM 4132 C CA . ARG B 1 135 ? -13.43 13.297 0.908 1 93.38 135 ARG B CA 1
ATOM 4133 C C . ARG B 1 135 ? -14.648 14.195 0.728 1 93.38 135 ARG B C 1
ATOM 4135 O O . ARG B 1 135 ? -14.516 15.414 0.64 1 93.38 135 ARG B O 1
ATOM 4142 N N . PHE B 1 136 ? -15.898 13.648 0.71 1 95.12 136 PHE B N 1
ATOM 4143 C CA . PHE B 1 136 ? -17.156 14.398 0.675 1 95.12 136 PHE B CA 1
ATOM 4144 C C . PHE B 1 136 ? -17.297 15.266 1.917 1 95.12 136 PHE B C 1
ATOM 4146 O O . PHE B 1 136 ? -17.609 16.453 1.816 1 95.12 136 PHE B O 1
ATOM 4153 N N . VAL B 1 137 ? -17 14.656 3.061 1 94.38 137 VAL B N 1
ATOM 4154 C CA . VAL B 1 137 ? -17.078 15.367 4.328 1 94.38 137 VAL B CA 1
ATOM 4155 C C . VAL B 1 137 ? -16.094 16.531 4.336 1 94.38 137 VAL B C 1
ATOM 4157 O O . VAL B 1 137 ? -16.406 17.625 4.832 1 94.38 137 VAL B O 1
ATOM 4160 N N . ASP B 1 138 ? -14.945 16.312 3.768 1 94 138 ASP B N 1
ATOM 4161 C CA . ASP B 1 138 ? -13.93 17.359 3.713 1 94 138 ASP B CA 1
ATOM 4162 C C . ASP B 1 138 ? -14.422 18.547 2.889 1 94 138 ASP B C 1
ATOM 4164 O O . ASP B 1 138 ? -14.188 19.703 3.25 1 94 138 ASP B O 1
ATOM 4168 N N . VAL B 1 139 ? -15.094 18.266 1.784 1 95.44 139 VAL B N 1
ATOM 4169 C CA . VAL B 1 139 ? -15.648 19.328 0.961 1 95.44 139 VAL B CA 1
ATOM 4170 C C . VAL B 1 139 ? -16.75 20.062 1.729 1 95.44 139 VAL B C 1
ATOM 4172 O O . VAL B 1 139 ? -16.828 21.297 1.715 1 95.44 139 VAL B O 1
ATOM 4175 N N . LEU B 1 140 ? -17.578 19.297 2.395 1 94.69 140 LEU B N 1
ATOM 4176 C CA . LEU B 1 140 ? -18.656 19.875 3.189 1 94.69 140 LEU B CA 1
ATOM 4177 C C . LEU B 1 140 ? -18.109 20.844 4.234 1 94.69 140 LEU B C 1
ATOM 4179 O O . LEU B 1 140 ? -18.594 21.953 4.371 1 94.69 140 LEU B O 1
ATOM 4183 N N . ALA B 1 141 ? -17.094 20.406 4.934 1 94.56 141 ALA B N 1
ATOM 4184 C CA . ALA B 1 141 ? -16.469 21.25 5.957 1 94.56 141 ALA B CA 1
ATOM 4185 C C . ALA B 1 141 ? -15.836 22.484 5.34 1 94.56 141 ALA B C 1
ATOM 4187 O O . ALA B 1 141 ? -15.984 23.594 5.863 1 94.56 141 ALA B O 1
ATOM 4188 N N . ALA B 1 142 ? -15.164 22.297 4.219 1 94.69 142 ALA B N 1
ATOM 4189 C CA . ALA B 1 142 ? -14.5 23.422 3.557 1 94.69 142 ALA B CA 1
ATOM 4190 C C . ALA B 1 142 ? -15.516 24.438 3.064 1 94.69 142 ALA B C 1
ATOM 4192 O O . ALA B 1 142 ? -15.273 25.656 3.139 1 94.69 142 ALA B O 1
ATOM 4193 N N . GLN B 1 143 ? -16.672 24.031 2.658 1 95.12 143 GLN B N 1
ATOM 4194 C CA . GLN B 1 143 ? -17.75 24.906 2.211 1 95.12 143 GLN B CA 1
ATOM 4195 C C . GLN B 1 143 ? -18.281 25.766 3.357 1 95.12 143 GLN B C 1
ATOM 4197 O O . GLN B 1 143 ? -18.484 26.969 3.191 1 95.12 143 GLN B O 1
ATOM 4202 N N . GLU B 1 144 ? -18.438 25.141 4.43 1 94.25 144 GLU B N 1
ATOM 4203 C CA . GLU B 1 144 ? -18.922 25.875 5.598 1 94.25 144 GLU B CA 1
ATOM 4204 C C . GLU B 1 144 ? -17.906 26.891 6.082 1 94.25 144 GLU B C 1
ATOM 4206 O O . GLU B 1 144 ? -18.266 27.984 6.508 1 94.25 144 GLU B O 1
ATOM 4211 N N . HIS B 1 145 ? -16.609 26.547 5.984 1 93.88 145 HIS B N 1
ATOM 4212 C CA . HIS B 1 145 ? -15.555 27.484 6.355 1 93.88 145 HIS B CA 1
ATOM 4213 C C . HIS B 1 145 ? -15.594 28.734 5.465 1 93.88 145 HIS B C 1
ATOM 4215 O O . HIS B 1 145 ? -15.375 29.844 5.941 1 93.88 145 HIS B O 1
ATOM 4221 N N . VAL B 1 146 ? -15.875 28.547 4.203 1 94.81 146 VAL B N 1
ATOM 4222 C CA . VAL B 1 146 ? -15.961 29.672 3.289 1 94.81 146 VAL B CA 1
ATOM 4223 C C . VAL B 1 146 ? -17.156 30.547 3.662 1 94.81 146 VAL B C 1
ATOM 4225 O O . VAL B 1 146 ? -17.062 31.781 3.695 1 94.81 146 VAL B O 1
ATOM 4228 N N . GLU B 1 147 ? -18.281 29.922 3.99 1 93.94 147 GLU B N 1
ATOM 4229 C CA . GLU B 1 147 ? -19.484 30.656 4.387 1 93.94 147 GLU B CA 1
ATOM 4230 C C . GLU B 1 147 ? -19.219 31.5 5.637 1 93.94 147 GLU B C 1
ATOM 4232 O O . GLU B 1 147 ? -19.594 32.656 5.688 1 93.94 147 GLU B O 1
ATOM 4237 N N . HIS B 1 148 ? -18.531 30.891 6.59 1 92.88 148 HIS B N 1
ATOM 4238 C CA . HIS B 1 148 ? -18.219 31.609 7.82 1 92.88 148 HIS B CA 1
ATOM 4239 C C . HIS B 1 148 ? -17.234 32.719 7.562 1 92.88 148 HIS B C 1
ATOM 4241 O O . HIS B 1 148 ? -17.328 33.812 8.164 1 92.88 148 HIS B O 1
ATOM 4247 N N . ALA B 1 149 ? -16.281 32.469 6.688 1 93.69 149 ALA B N 1
ATOM 4248 C CA . ALA B 1 149 ? -15.297 33.5 6.367 1 93.69 149 ALA B CA 1
ATOM 4249 C C . ALA B 1 149 ? -15.961 34.688 5.672 1 93.69 149 ALA B C 1
ATOM 4251 O O . ALA B 1 149 ? -15.602 35.844 5.922 1 93.69 149 ALA B O 1
ATOM 4252 N N . GLU B 1 150 ? -16.969 34.438 4.848 1 95.12 150 GLU B N 1
ATOM 4253 C CA . GLU B 1 150 ? -17.703 35.5 4.172 1 95.12 150 GLU B CA 1
ATOM 4254 C C . GLU B 1 150 ? -18.516 36.312 5.168 1 95.12 150 GLU B C 1
ATOM 4256 O O . GLU B 1 150 ? -18.562 37.531 5.066 1 95.12 150 GLU B O 1
ATOM 4261 N N . GLU B 1 151 ? -19.062 35.656 6.117 1 93.69 151 GLU B N 1
ATOM 4262 C CA . GLU B 1 151 ? -19.797 36.344 7.172 1 93.69 151 GLU B CA 1
ATOM 4263 C C . GLU B 1 151 ? -18.859 37.219 8 1 93.69 151 GLU B C 1
ATOM 4265 O O . GLU B 1 151 ? -19.234 38.312 8.406 1 93.69 151 GLU B O 1
ATOM 4270 N N . ARG B 1 152 ? -17.688 36.688 8.242 1 93.06 152 ARG B N 1
ATOM 4271 C CA . ARG B 1 152 ? -16.688 37.438 8.992 1 93.06 152 ARG B CA 1
ATOM 4272 C C . ARG B 1 152 ? -16.312 38.719 8.266 1 93.06 152 ARG B C 1
ATOM 4274 O O . ARG B 1 152 ? -16.156 39.781 8.883 1 93.06 152 ARG B O 1
ATOM 4281 N N . ILE B 1 153 ? -16.188 38.688 6.984 1 93.69 153 ILE B N 1
ATOM 4282 C CA . ILE B 1 153 ? -15.836 39.844 6.184 1 93.69 153 ILE B CA 1
ATOM 4283 C C . ILE B 1 153 ? -16.969 40.875 6.242 1 93.69 153 ILE B C 1
ATOM 4285 O O . ILE B 1 153 ? -16.734 42.062 6.402 1 93.69 153 ILE B O 1
ATOM 4289 N N . LYS B 1 154 ? -18.234 40.438 6.16 1 94.56 154 LYS B N 1
ATOM 4290 C CA . LYS B 1 154 ? -19.391 41.312 6.242 1 94.56 154 LYS B CA 1
ATOM 4291 C C . LYS B 1 154 ? -19.422 42.062 7.574 1 94.56 154 LYS B C 1
ATOM 4293 O O . LYS B 1 154 ? -19.625 43.281 7.613 1 94.56 154 LYS B O 1
ATOM 4298 N N . MET B 1 155 ? -19.109 41.312 8.555 1 91.06 155 MET B N 1
ATOM 4299 C CA . MET B 1 155 ? -19.125 41.906 9.891 1 91.06 155 MET B CA 1
ATOM 4300 C C . MET B 1 155 ? -17.969 42.875 10.078 1 91.06 155 MET B C 1
ATOM 4302 O O . MET B 1 155 ? -18.156 43.969 10.609 1 91.06 155 MET B O 1
ATOM 4306 N N . ALA B 1 156 ? -16.812 42.438 9.648 1 90.94 156 ALA B N 1
ATOM 4307 C CA . ALA B 1 156 ? -15.633 43.281 9.773 1 90.94 156 ALA B CA 1
ATOM 4308 C C . ALA B 1 156 ? -15.781 44.562 8.953 1 90.94 156 ALA B C 1
ATOM 4310 O O . ALA B 1 156 ? -15.367 45.656 9.383 1 90.94 156 ALA B O 1
ATOM 4311 N N . SER B 1 157 ? -16.391 44.5 7.777 1 93.69 157 SER B N 1
ATOM 4312 C CA . SER B 1 157 ? -16.641 45.656 6.918 1 93.69 157 SER B CA 1
ATOM 4313 C C . SER B 1 157 ? -17.625 46.625 7.555 1 93.69 157 SER B C 1
ATOM 4315 O O . SER B 1 157 ? -17.422 47.844 7.512 1 93.69 157 SER B O 1
ATOM 4317 N N . ALA B 1 158 ? -18.641 46.094 8.117 1 91.38 158 ALA B N 1
ATOM 4318 C CA . ALA B 1 158 ? -19.625 46.906 8.812 1 91.38 158 ALA B CA 1
ATOM 4319 C C . ALA B 1 158 ? -18.984 47.625 10.008 1 91.38 158 ALA B C 1
ATOM 4321 O O . ALA B 1 158 ? -19.266 48.812 10.25 1 91.38 158 ALA B O 1
ATOM 4322 N N . MET B 1 159 ? -18.141 46.875 10.648 1 89.19 159 MET B N 1
ATOM 4323 C CA . MET B 1 159 ? -17.469 47.438 11.812 1 89.19 159 MET B CA 1
ATOM 4324 C C . MET B 1 159 ? -16.516 48.562 11.391 1 89.19 159 MET B C 1
ATOM 4326 O O . MET B 1 159 ? -16.469 49.625 12.039 1 89.19 159 MET B O 1
ATOM 4330 N N . ARG B 1 160 ? -15.797 48.375 10.352 1 91.62 160 ARG B N 1
ATOM 4331 C CA . ARG B 1 160 ? -14.883 49.406 9.852 1 91.62 160 ARG B CA 1
ATOM 4332 C C . ARG B 1 160 ? -15.641 50.656 9.5 1 91.62 160 ARG B C 1
ATOM 4334 O O . ARG B 1 160 ? -15.203 51.781 9.836 1 91.62 160 ARG B O 1
ATOM 4341 N N . ARG B 1 161 ? -16.797 50.562 8.883 1 93.44 161 ARG B N 1
ATOM 4342 C CA . ARG B 1 161 ? -17.609 51.719 8.484 1 93.44 161 ARG B CA 1
ATOM 4343 C C . ARG B 1 161 ? -18.109 52.469 9.711 1 93.44 161 ARG B C 1
ATOM 4345 O O . ARG B 1 161 ? -18.094 53.688 9.742 1 93.44 161 ARG B O 1
ATOM 4352 N N . GLU B 1 162 ? -18.5 51.688 10.641 1 88 162 GLU B N 1
ATOM 4353 C CA . GLU B 1 162 ? -19.016 52.281 11.859 1 88 162 GLU B CA 1
ATOM 4354 C C . GLU B 1 162 ? -17.906 53.031 12.609 1 88 162 GLU B C 1
ATOM 4356 O O . GLU B 1 162 ? -18.109 54.156 13.062 1 88 162 GLU B O 1
ATOM 4361 N N . VAL B 1 163 ? -16.766 52.438 12.688 1 89.25 163 VAL B N 1
ATOM 4362 C CA . VAL B 1 163 ? -15.641 53.062 13.391 1 89.25 163 VAL B CA 1
ATOM 4363 C C . VAL B 1 163 ? -15.172 54.281 12.625 1 89.25 163 VAL B C 1
ATOM 4365 O O . VAL B 1 163 ? -14.789 55.312 13.227 1 89.25 163 VAL B O 1
ATOM 4368 N N . ALA B 1 164 ? -15.188 54.25 11.336 1 90.69 164 ALA B N 1
ATOM 4369 C CA . ALA B 1 164 ? -14.82 55.406 10.508 1 90.69 164 ALA B CA 1
ATOM 4370 C C . ALA B 1 164 ? -15.719 56.594 10.805 1 90.69 164 ALA B C 1
ATOM 4372 O O . ALA B 1 164 ? -15.242 57.75 10.898 1 90.69 164 ALA B O 1
ATOM 4373 N N . ARG B 1 165 ? -17 56.344 11.008 1 90.56 165 ARG B N 1
ATOM 4374 C CA . ARG B 1 165 ? -17.953 57.375 11.328 1 90.56 165 ARG B CA 1
ATOM 4375 C C . ARG B 1 165 ? -17.656 58 12.703 1 90.56 165 ARG B C 1
ATOM 4377 O O . ARG B 1 165 ? -17.75 59.188 12.883 1 90.56 165 ARG B O 1
ATOM 4384 N N . TRP B 1 166 ? -17.266 57.156 13.594 1 87.75 166 TRP B N 1
ATOM 4385 C CA . TRP B 1 166 ? -17 57.625 14.953 1 87.75 166 TRP B CA 1
ATOM 4386 C C . TRP B 1 166 ? -15.695 58.406 15.008 1 87.75 166 TRP B C 1
ATOM 4388 O O . TRP B 1 166 ? -15.578 59.375 15.75 1 87.75 166 TRP B O 1
ATOM 4398 N N . VAL B 1 167 ? -14.711 58.031 14.258 1 86.75 167 VAL B N 1
ATOM 4399 C CA . VAL B 1 167 ? -13.438 58.75 14.188 1 86.75 167 VAL B CA 1
ATOM 4400 C C . VAL B 1 167 ? -13.648 60.094 13.539 1 86.75 167 VAL B C 1
ATOM 4402 O O . VAL B 1 167 ? -13.094 61.094 13.992 1 86.75 167 VAL B O 1
ATOM 4405 N N . ALA B 1 168 ? -14.469 60.156 12.57 1 89.44 168 ALA B N 1
ATOM 4406 C CA . ALA B 1 168 ? -14.789 61.406 11.906 1 89.44 168 ALA B CA 1
ATOM 4407 C C . ALA B 1 168 ? -15.508 62.375 12.859 1 89.44 168 ALA B C 1
ATOM 4409 O O . ALA B 1 168 ? -15.336 63.594 12.766 1 89.44 168 ALA B O 1
ATOM 4410 N N . ALA B 1 169 ? -16.188 61.812 13.789 1 88.44 169 ALA B N 1
ATOM 4411 C CA . ALA B 1 169 ? -16.922 62.594 14.781 1 88.44 169 ALA B CA 1
ATOM 4412 C C . ALA B 1 169 ? -16.062 62.875 16 1 88.44 169 ALA B C 1
ATOM 4414 O O . ALA B 1 169 ? -16.547 63.406 17 1 88.44 169 ALA B O 1
ATOM 4415 N N . ALA B 1 170 ? -14.758 62.469 15.953 1 83.94 170 ALA B N 1
ATOM 4416 C CA . ALA B 1 170 ? -13.75 62.688 16.984 1 83.94 170 ALA B CA 1
ATOM 4417 C C . ALA B 1 170 ? -14.133 61.969 18.281 1 83.94 170 ALA B C 1
ATOM 4419 O O . ALA B 1 170 ? -13.781 62.438 19.375 1 83.94 170 ALA B O 1
ATOM 4420 N N . ARG B 1 171 ? -14.883 60.969 18.141 1 82.44 171 ARG B N 1
ATOM 4421 C CA . ARG B 1 171 ? -15.297 60.188 19.297 1 82.44 171 ARG B CA 1
ATOM 4422 C C . ARG B 1 171 ? -14.305 59.062 19.562 1 82.44 171 ARG B C 1
ATOM 4424 O O . ARG B 1 171 ? -14.195 58.562 20.703 1 82.44 171 ARG B O 1
ATOM 4431 N N . ASN B 1 172 ? -13.625 58.594 18.516 1 82.31 172 ASN B N 1
ATOM 4432 C CA . ASN B 1 172 ? -12.641 57.5 18.609 1 82.31 172 ASN B CA 1
ATOM 4433 C C . ASN B 1 172 ? -11.312 57.906 17.969 1 82.31 172 ASN B C 1
ATOM 4435 O O . ASN B 1 172 ? -11.281 58.719 17.062 1 82.31 172 ASN B O 1
ATOM 4439 N N . PRO B 1 173 ? -10.312 57.406 18.578 1 82.69 173 PRO B N 1
ATOM 4440 C CA . PRO B 1 173 ? -9.008 57.719 17.984 1 82.69 173 PRO B CA 1
ATOM 4441 C C . PRO B 1 173 ? -8.797 57.031 16.641 1 82.69 173 PRO B C 1
ATOM 4443 O O . PRO B 1 173 ? -9.484 56.062 16.328 1 82.69 173 PRO B O 1
ATOM 4446 N N . ASP B 1 174 ? -7.832 57.562 15.914 1 84.5 174 ASP B N 1
ATOM 4447 C CA . ASP B 1 174 ? -7.488 57.031 14.602 1 84.5 174 ASP B CA 1
ATOM 4448 C C . ASP B 1 174 ? -6.957 55.625 14.719 1 84.5 174 ASP B C 1
ATOM 4450 O O . ASP B 1 174 ? -7.074 54.812 13.781 1 84.5 174 ASP B O 1
ATOM 4454 N N . SER B 1 175 ? -6.445 55.281 15.859 1 79.94 175 SER B N 1
ATOM 4455 C CA . SER B 1 175 ? -5.914 53.938 16.094 1 79.94 175 SER B CA 1
ATOM 4456 C C . SER B 1 175 ? -7.008 52.875 15.992 1 79.94 175 SER B C 1
ATOM 4458 O O . SER B 1 175 ? -6.762 51.781 15.516 1 79.94 175 SER B O 1
ATOM 4460 N N . ASP B 1 176 ? -8.211 53.312 16.312 1 82.56 176 ASP B N 1
ATOM 4461 C CA . ASP B 1 176 ? -9.336 52.375 16.234 1 82.56 176 ASP B CA 1
ATOM 4462 C C . ASP B 1 176 ? -9.688 52.062 14.781 1 82.56 176 ASP B C 1
ATOM 4464 O O . ASP B 1 176 ? -9.992 50.906 14.453 1 82.56 176 ASP B O 1
ATOM 4468 N N . LEU B 1 177 ? -9.562 53.031 13.961 1 84.19 177 LEU B N 1
ATOM 4469 C CA . LEU B 1 177 ? -9.859 52.844 12.547 1 84.19 177 LEU B CA 1
ATOM 4470 C C . LEU B 1 177 ? -8.805 51.938 11.898 1 84.19 177 LEU B C 1
ATOM 4472 O O . LEU B 1 177 ? -9.141 51.031 11.125 1 84.19 177 LEU B O 1
ATOM 4476 N N . ARG B 1 178 ? -7.574 52.156 12.297 1 82 178 ARG B N 1
ATOM 4477 C CA . ARG B 1 178 ? -6.504 51.312 11.781 1 82 178 ARG B CA 1
ATOM 4478 C C . ARG B 1 178 ? -6.684 49.875 12.234 1 82 178 ARG B C 1
ATOM 4480 O O . ARG B 1 178 ? -6.484 48.938 11.453 1 82 178 ARG B O 1
ATOM 4487 N N . SER B 1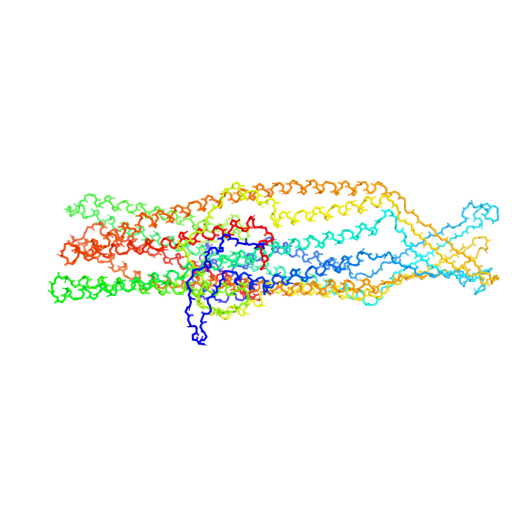 179 ? -7.098 49.656 13.492 1 81.5 179 SER B N 1
ATOM 4488 C CA . SER B 1 179 ? -7.348 48.312 14.016 1 81.5 179 SER B CA 1
ATOM 4489 C C . SER B 1 179 ? -8.508 47.656 13.289 1 81.5 179 SER B C 1
ATOM 4491 O O . SER B 1 179 ? -8.445 46.469 12.984 1 81.5 179 SER B O 1
ATOM 4493 N N . ALA B 1 180 ? -9.492 48.406 12.961 1 85.94 180 ALA B N 1
ATOM 4494 C CA . ALA B 1 180 ? -10.641 47.875 12.227 1 85.94 180 ALA B CA 1
ATOM 4495 C C . ALA B 1 180 ? -10.25 47.469 10.805 1 85.94 180 ALA B C 1
ATOM 4497 O O . ALA B 1 180 ? -10.742 46.469 10.281 1 85.94 180 ALA B O 1
ATOM 4498 N N . GLU B 1 181 ? -9.398 48.281 10.242 1 85.94 181 GLU B N 1
ATOM 4499 C CA . GLU B 1 181 ? -8.906 47.969 8.898 1 85.94 181 GLU B CA 1
ATOM 4500 C C . GLU B 1 181 ? -8.078 46.688 8.898 1 85.94 181 GLU B C 1
ATOM 4502 O O . GLU B 1 181 ? -8.195 45.875 7.984 1 85.94 181 GLU B O 1
ATOM 4507 N N . ILE B 1 182 ? -7.301 46.469 9.883 1 79.31 182 ILE B N 1
ATOM 4508 C CA . ILE B 1 182 ? -6.496 45.25 10.016 1 79.31 182 ILE B CA 1
ATOM 4509 C C . ILE B 1 182 ? -7.414 44.031 10.195 1 79.31 182 ILE B C 1
ATOM 4511 O O . ILE B 1 182 ? -7.18 42.969 9.602 1 79.31 182 ILE B O 1
ATOM 4515 N N . ALA B 1 183 ? -8.391 44.188 11.023 1 82 183 ALA B N 1
ATOM 4516 C CA . ALA B 1 183 ? -9.352 43.125 11.242 1 82 183 ALA B CA 1
ATOM 4517 C C . ALA B 1 183 ? -10.016 42.719 9.93 1 82 183 ALA B C 1
ATOM 4519 O O . ALA B 1 183 ? -10.234 41.5 9.68 1 82 183 ALA B O 1
ATOM 4520 N N . LEU B 1 184 ? -10.359 43.688 9.094 1 86.94 184 LEU B N 1
ATOM 4521 C CA . LEU B 1 184 ? -10.961 43.406 7.801 1 86.94 184 LEU B CA 1
ATOM 4522 C C . LEU B 1 184 ? -9.977 42.656 6.887 1 86.94 184 LEU B C 1
ATOM 4524 O O . LEU B 1 184 ? -10.344 41.688 6.223 1 86.94 184 LEU B O 1
ATOM 4528 N N . LEU B 1 185 ? -8.711 43.125 6.914 1 82.38 185 LEU B N 1
ATOM 4529 C CA . LEU B 1 185 ? -7.684 42.469 6.113 1 82.38 185 LEU B CA 1
ATOM 4530 C C . LEU B 1 185 ? -7.484 41.031 6.551 1 82.38 185 LEU B C 1
ATOM 4532 O O . LEU B 1 185 ? -7.328 40.125 5.715 1 82.38 185 LEU B O 1
ATOM 4536 N N . ASP B 1 186 ? -7.539 40.75 7.832 1 80.5 186 ASP B N 1
ATOM 4537 C CA . ASP B 1 186 ? -7.406 39.406 8.375 1 80.5 186 ASP B CA 1
ATOM 4538 C C . ASP B 1 186 ? -8.57 38.5 7.934 1 80.5 186 ASP B C 1
ATOM 4540 O O . ASP B 1 186 ? -8.367 37.344 7.578 1 80.5 186 ASP B O 1
ATOM 4544 N N . ALA B 1 187 ? -9.719 39.062 7.965 1 87.94 187 ALA B N 1
ATOM 4545 C CA . ALA B 1 187 ? -10.906 38.312 7.535 1 87.94 187 ALA B CA 1
ATOM 4546 C C . ALA B 1 187 ? -10.82 37.938 6.055 1 87.94 187 ALA B C 1
ATOM 4548 O O . ALA B 1 187 ? -11.195 36.844 5.66 1 87.94 187 ALA B O 1
ATOM 4549 N N . GLU B 1 188 ? -10.289 38.906 5.27 1 87.94 188 GLU B N 1
ATOM 4550 C CA . GLU B 1 188 ? -10.133 38.656 3.838 1 87.94 188 GLU B CA 1
ATOM 4551 C C . GLU B 1 188 ? -9.109 37.562 3.578 1 87.94 188 GLU B C 1
ATOM 4553 O O . GLU B 1 188 ? -9.305 36.719 2.707 1 87.94 188 GLU B O 1
ATOM 4558 N N . LEU B 1 189 ? -8.078 37.531 4.336 1 81.12 189 LEU B N 1
ATOM 4559 C CA . LEU B 1 189 ? -7.059 36.5 4.219 1 81.12 189 LEU B CA 1
ATOM 4560 C C . LEU B 1 189 ? -7.637 35.125 4.566 1 81.12 189 LEU B C 1
ATOM 4562 O O . LEU B 1 189 ? -7.371 34.156 3.871 1 81.12 189 LEU B O 1
ATOM 4566 N N . LYS B 1 190 ? -8.359 35.062 5.605 1 85.62 190 LYS B N 1
ATOM 4567 C CA . LYS B 1 190 ? -8.969 33.812 6.027 1 85.62 190 LYS B CA 1
ATOM 4568 C C . LYS B 1 190 ? -9.93 33.281 4.965 1 85.62 190 LYS B C 1
ATOM 4570 O O . LYS B 1 190 ? -10.023 32.062 4.758 1 85.62 190 LYS B O 1
ATOM 4575 N N . ARG B 1 191 ? -10.656 34.25 4.328 1 90.62 191 ARG B N 1
ATOM 4576 C CA . ARG B 1 191 ? -11.547 33.812 3.246 1 90.62 191 ARG B CA 1
ATOM 4577 C C . ARG B 1 191 ? -10.758 33.219 2.086 1 90.62 191 ARG B C 1
ATOM 4579 O O . ARG B 1 191 ? -11.148 32.219 1.522 1 90.62 191 ARG B O 1
ATOM 4586 N N . GLU B 1 192 ? -9.664 33.844 1.734 1 87.38 192 GLU B N 1
ATOM 4587 C CA . GLU B 1 192 ? -8.82 33.312 0.664 1 87.38 192 GLU B CA 1
ATOM 4588 C C . GLU B 1 192 ? -8.297 31.922 1.003 1 87.38 192 GLU B C 1
ATOM 4590 O O . GLU B 1 192 ? -8.297 31.031 0.151 1 87.38 192 GLU B O 1
ATOM 4595 N N . GLN B 1 193 ? -7.91 31.688 2.26 1 85.31 193 GLN B N 1
ATOM 4596 C CA . GLN B 1 193 ? -7.434 30.391 2.715 1 85.31 193 GLN B CA 1
ATOM 4597 C C . GLN B 1 193 ? -8.547 29.344 2.664 1 85.31 193 GLN B C 1
ATOM 4599 O O . GLN B 1 193 ? -8.312 28.203 2.264 1 85.31 193 GLN B O 1
ATOM 4604 N N . ALA B 1 194 ? -9.672 29.75 3.049 1 92.06 194 ALA B N 1
ATOM 4605 C CA . ALA B 1 194 ? -10.812 28.844 3.029 1 92.06 194 ALA B CA 1
ATOM 4606 C C . ALA B 1 194 ? -11.18 28.453 1.6 1 92.06 194 ALA B C 1
ATOM 4608 O O . ALA B 1 194 ? -11.523 27.297 1.333 1 92.06 194 ALA B O 1
ATOM 4609 N N . LEU B 1 195 ? -11.062 29.469 0.716 1 91 195 LEU B N 1
ATOM 4610 C CA . LEU B 1 195 ? -11.367 29.203 -0.686 1 91 195 LEU B CA 1
ATOM 4611 C C . LEU B 1 195 ? -10.359 28.234 -1.287 1 91 195 LEU B C 1
ATOM 4613 O O . LEU B 1 195 ? -10.734 27.328 -2.037 1 91 195 LEU B O 1
ATOM 4617 N N . GLN B 1 196 ? -9.195 28.359 -0.948 1 85.81 196 GLN B N 1
ATOM 4618 C CA . GLN B 1 196 ? -8.156 27.453 -1.423 1 85.81 196 GLN B CA 1
ATOM 4619 C C . GLN B 1 196 ? -8.359 26.047 -0.873 1 85.81 196 GLN B C 1
ATOM 4621 O O . GLN B 1 196 ? -8.195 25.062 -1.596 1 85.81 196 GLN B O 1
ATOM 4626 N N . ALA B 1 197 ? -8.688 25.969 0.376 1 89.94 197 ALA B N 1
ATOM 4627 C CA . ALA B 1 197 ? -8.961 24.672 0.996 1 89.94 197 ALA B CA 1
ATOM 4628 C C . ALA B 1 197 ? -10.141 23.984 0.327 1 89.94 197 ALA B C 1
ATOM 4630 O O . ALA B 1 197 ? -10.125 22.766 0.128 1 89.94 197 ALA B O 1
ATOM 4631 N N . LEU B 1 198 ? -11.117 24.797 0.016 1 93.25 198 LEU B N 1
ATOM 4632 C CA . LEU B 1 198 ? -12.297 24.25 -0.65 1 93.25 198 LEU B CA 1
ATOM 4633 C C . LEU B 1 198 ? -11.938 23.719 -2.037 1 93.25 198 LEU B C 1
ATOM 4635 O O . LEU B 1 198 ? -12.359 22.625 -2.416 1 93.25 198 LEU B O 1
ATOM 4639 N N . GLU B 1 199 ? -11.172 24.453 -2.76 1 87.94 199 GLU B N 1
ATOM 4640 C CA . GLU B 1 199 ? -10.734 24.016 -4.082 1 87.94 199 GLU B CA 1
ATOM 4641 C C . GLU B 1 199 ? -9.93 22.719 -3.998 1 87.94 199 GLU B C 1
ATOM 4643 O O . GLU B 1 199 ? -10.133 21.812 -4.801 1 87.94 199 GLU B O 1
ATOM 4648 N N . SER B 1 200 ? -9.109 22.656 -3.035 1 88.06 200 SER B N 1
ATOM 4649 C CA . SER B 1 200 ? -8.312 21.453 -2.828 1 88.06 200 SER B CA 1
ATOM 4650 C C . SER B 1 200 ? -9.188 20.25 -2.484 1 88.06 200 SER B C 1
ATOM 4652 O O . SER B 1 200 ? -8.984 19.156 -3.004 1 88.06 200 SER B O 1
ATOM 4654 N N . ALA B 1 201 ? -10.133 20.484 -1.618 1 92.94 201 ALA B N 1
ATOM 4655 C CA . ALA B 1 201 ? -11.039 19.406 -1.222 1 92.94 201 ALA B CA 1
ATOM 4656 C C . ALA B 1 201 ? -11.867 18.922 -2.408 1 92.94 201 ALA B C 1
ATOM 4658 O O . ALA B 1 201 ? -12.078 17.719 -2.578 1 92.94 201 ALA B O 1
ATOM 4659 N N . ARG B 1 202 ? -12.305 19.891 -3.205 1 92.44 202 ARG B N 1
ATOM 4660 C CA . ARG B 1 202 ? -13.086 19.531 -4.383 1 92.44 202 ARG B CA 1
ATOM 4661 C C . ARG B 1 202 ? -12.25 18.734 -5.375 1 92.44 202 ARG B C 1
ATOM 4663 O O . ARG B 1 202 ? -12.742 17.766 -5.973 1 92.44 202 ARG B O 1
ATOM 4670 N N . MET B 1 203 ? -11.102 19.125 -5.566 1 86.69 203 MET B N 1
ATOM 4671 C CA . MET B 1 203 ? -10.203 18.391 -6.457 1 86.69 203 MET B CA 1
ATOM 4672 C C . MET B 1 203 ? -9.961 16.969 -5.953 1 86.69 203 MET B C 1
ATOM 4674 O O . MET B 1 203 ? -9.969 16.031 -6.738 1 86.69 203 MET B O 1
ATOM 4678 N N . SER B 1 204 ? -9.766 16.875 -4.652 1 90 204 SER B N 1
ATOM 4679 C CA . SER B 1 204 ? -9.547 15.562 -4.055 1 90 204 SER B CA 1
ATOM 4680 C C . SER B 1 204 ? -10.773 14.664 -4.227 1 90 204 SER B C 1
ATOM 4682 O O . SER B 1 204 ? -10.641 13.469 -4.496 1 90 204 SER B O 1
ATOM 4684 N N . LEU B 1 205 ? -11.906 15.258 -4.07 1 92.94 205 LEU B N 1
ATOM 4685 C CA . LEU B 1 205 ? -13.133 14.492 -4.242 1 92.94 205 LEU B CA 1
ATOM 4686 C C . LEU B 1 205 ? -13.312 14.055 -5.691 1 92.94 205 LEU B C 1
ATOM 4688 O O . LEU B 1 205 ? -13.617 12.898 -5.965 1 92.94 205 LEU B O 1
ATOM 4692 N N . ALA B 1 206 ? -13.031 14.953 -6.59 1 89.69 206 ALA B N 1
ATOM 4693 C CA . ALA B 1 206 ? -13.156 14.641 -8.016 1 89.69 206 ALA B CA 1
ATOM 4694 C C . ALA B 1 206 ? -12.164 13.555 -8.422 1 89.69 206 ALA B C 1
ATOM 4696 O O . ALA B 1 206 ? -12.461 12.711 -9.273 1 89.69 206 ALA B O 1
ATOM 4697 N N . ALA B 1 207 ? -11.07 13.5 -7.785 1 85.62 207 ALA B N 1
ATOM 4698 C CA . ALA B 1 207 ? -10.023 12.523 -8.094 1 85.62 207 ALA B CA 1
ATOM 4699 C C . ALA B 1 207 ? -10.477 11.109 -7.746 1 85.62 207 ALA B C 1
ATOM 4701 O O . ALA B 1 207 ? -9.961 10.133 -8.289 1 85.62 207 ALA B O 1
ATOM 4702 N N . THR B 1 208 ? -11.438 10.992 -6.84 1 88.56 208 THR B N 1
ATOM 4703 C CA . THR B 1 208 ? -11.906 9.68 -6.41 1 88.56 208 THR B CA 1
ATOM 4704 C C . THR B 1 208 ? -12.539 8.93 -7.574 1 88.56 208 THR B C 1
ATOM 4706 O O . THR B 1 208 ? -12.555 7.695 -7.594 1 88.56 208 THR B O 1
ATOM 4709 N N . TRP B 1 209 ? -13.031 9.656 -8.547 1 87.19 209 TRP B N 1
ATOM 4710 C CA . TRP B 1 209 ? -13.578 8.969 -9.711 1 87.19 209 TRP B CA 1
ATOM 4711 C C . TRP B 1 209 ? -12.797 9.32 -10.969 1 87.19 209 TRP B C 1
ATOM 4713 O O . TRP B 1 209 ? -13.312 9.18 -12.086 1 87.19 209 TRP B O 1
ATOM 4723 N N . GLY B 1 210 ? -11.633 9.805 -10.836 1 80.81 210 GLY B N 1
ATOM 4724 C CA . GLY B 1 210 ? -10.68 9.945 -11.922 1 80.81 210 GLY B CA 1
ATOM 4725 C C . GLY B 1 210 ? -10.844 11.234 -12.703 1 80.81 210 GLY B C 1
ATOM 4726 O O . GLY B 1 210 ? -10.266 11.391 -13.781 1 80.81 210 GLY B O 1
ATOM 4727 N N . ALA B 1 211 ? -11.633 12.109 -12.211 1 83.38 211 ALA B N 1
ATOM 4728 C CA . ALA B 1 211 ? -11.797 13.383 -12.914 1 83.38 211 ALA B CA 1
ATOM 4729 C C . ALA B 1 211 ? -10.617 14.312 -12.633 1 83.38 211 ALA B C 1
ATOM 4731 O O . ALA B 1 211 ? -10.195 14.469 -11.484 1 83.38 211 ALA B O 1
ATOM 4732 N N . PRO B 1 212 ? -10.055 14.914 -13.641 1 75.69 212 PRO B N 1
ATOM 4733 C CA . PRO B 1 212 ? -8.93 15.828 -13.438 1 75.69 212 PRO B CA 1
ATOM 4734 C C . PRO B 1 212 ? -9.352 17.156 -12.805 1 75.69 212 PRO B C 1
ATOM 4736 O O . PRO B 1 212 ? -8.523 17.844 -12.211 1 75.69 212 PRO B O 1
ATOM 4739 N N . SER B 1 213 ? -10.617 17.5 -13.016 1 83.38 213 SER B N 1
ATOM 4740 C CA . SER B 1 213 ? -11.188 18.703 -12.43 1 83.38 213 SER B CA 1
ATOM 4741 C C . SER B 1 213 ? -12.602 18.469 -11.922 1 83.38 213 SER B C 1
ATOM 4743 O O . SER B 1 213 ? -13.312 17.594 -12.438 1 83.38 213 SER B O 1
ATOM 4745 N N . PRO B 1 214 ? -12.844 19.188 -10.883 1 87.56 214 PRO B N 1
ATOM 4746 C CA . PRO B 1 214 ? -14.195 19 -10.344 1 87.56 214 PRO B CA 1
ATOM 4747 C C . PRO B 1 214 ? -15.281 19.438 -11.328 1 87.56 214 PRO B C 1
ATOM 4749 O O . PRO B 1 214 ? -15.141 20.453 -12.008 1 87.56 214 PRO B O 1
ATOM 4752 N N . ASP B 1 215 ? -16.328 18.672 -11.531 1 87.81 215 ASP B N 1
ATOM 4753 C CA . ASP B 1 215 ? -17.469 18.984 -12.375 1 87.81 215 ASP B CA 1
ATOM 4754 C C . ASP B 1 215 ? -18.688 19.359 -11.539 1 87.81 215 ASP B C 1
ATOM 4756 O O . ASP B 1 215 ? -19.812 19.312 -12.016 1 87.81 215 ASP B O 1
ATOM 4760 N N . PHE B 1 216 ? -18.5 19.625 -10.281 1 90.19 216 PHE B N 1
ATOM 4761 C CA . PHE B 1 216 ? -19.547 20.047 -9.352 1 90.19 216 PHE B CA 1
ATOM 4762 C C . PHE B 1 216 ? -19.141 21.328 -8.625 1 90.19 216 PHE B C 1
ATOM 4764 O O . PHE B 1 216 ? -17.953 21.656 -8.539 1 90.19 216 PHE B O 1
ATOM 4771 N N . GLY B 1 217 ? -20.203 22.047 -8.203 1 88.81 217 GLY B N 1
ATOM 4772 C CA . GLY B 1 217 ? -19.938 23.297 -7.508 1 88.81 217 GLY B CA 1
ATOM 4773 C C . GLY B 1 217 ? -19.969 23.156 -5.996 1 88.81 217 GLY B C 1
ATOM 4774 O O . GLY B 1 217 ? -19.078 23.656 -5.301 1 88.81 217 GLY B O 1
ATOM 4775 N N . SER B 1 218 ? -20.969 22.438 -5.535 1 92.5 218 SER B N 1
ATOM 4776 C CA . SER B 1 218 ? -21.156 22.266 -4.098 1 92.5 218 SER B CA 1
ATOM 4777 C C . SER B 1 218 ? -21.688 20.875 -3.771 1 92.5 218 SER B C 1
ATOM 4779 O O . SER B 1 218 ? -22.078 20.141 -4.672 1 92.5 218 SER B O 1
ATOM 4781 N N . VAL B 1 219 ? -21.406 20.531 -2.59 1 93.81 219 VAL B N 1
ATOM 4782 C CA . VAL B 1 219 ? -21.969 19.266 -2.121 1 93.81 219 VAL B CA 1
ATOM 4783 C C . VAL B 1 219 ? -23.125 19.531 -1.168 1 93.81 219 VAL B C 1
ATOM 4785 O O . VAL B 1 219 ? -23.156 20.547 -0.481 1 93.81 219 VAL B O 1
ATOM 4788 N N . ALA B 1 220 ? -24.062 18.594 -1.311 1 89.88 220 ALA B N 1
ATOM 4789 C CA . ALA B 1 220 ? -25.234 18.719 -0.437 1 89.88 220 ALA B CA 1
ATOM 4790 C C . ALA B 1 220 ? -24.938 18.172 0.958 1 89.88 220 ALA B C 1
ATOM 4792 O O . ALA B 1 220 ? -24.266 17.156 1.102 1 89.88 220 ALA B O 1
ATOM 4793 N N . GLY B 1 221 ? -25.312 18.906 1.981 1 84.06 221 GLY B N 1
ATOM 4794 C CA . GLY B 1 221 ? -25.156 18.438 3.352 1 84.06 221 GLY B CA 1
ATOM 4795 C C . GLY B 1 221 ? -25.078 19.562 4.359 1 84.06 221 GLY B C 1
ATOM 4796 O O . GLY B 1 221 ? -24.875 20.719 3.986 1 84.06 221 GLY B O 1
ATOM 4797 N N . ASP B 1 222 ? -25.531 19.188 5.5 1 77.31 222 ASP B N 1
ATOM 4798 C CA . ASP B 1 222 ? -25.516 20.156 6.598 1 77.31 222 ASP B CA 1
ATOM 4799 C C . ASP B 1 222 ? -24.766 19.594 7.805 1 77.31 222 ASP B C 1
ATOM 4801 O O . ASP B 1 222 ? -25.172 18.578 8.383 1 77.31 222 ASP B O 1
ATOM 4805 N N . THR B 1 223 ? -23.672 20.297 8.086 1 81.38 223 THR B N 1
ATOM 4806 C CA . THR B 1 223 ? -22.906 19.844 9.242 1 81.38 223 THR B CA 1
ATOM 4807 C C . THR B 1 223 ? -23.656 20.141 10.539 1 81.38 223 THR B C 1
ATOM 4809 O O . THR B 1 223 ? -23.266 19.672 11.609 1 81.38 223 THR B O 1
ATOM 4812 N N . ALA B 1 224 ? -24.766 20.844 10.352 1 77.38 224 ALA B N 1
ATOM 4813 C CA . ALA B 1 224 ? -25.531 21.25 11.531 1 77.38 224 ALA B CA 1
ATOM 4814 C C . ALA B 1 224 ? -26.281 20.078 12.133 1 77.38 224 ALA B C 1
ATOM 4816 O O . ALA B 1 224 ? -26.609 20.078 13.32 1 77.38 224 ALA B O 1
ATOM 4817 N N . VAL B 1 225 ? -26.547 19.156 11.312 1 79.62 225 VAL B N 1
ATOM 4818 C CA . VAL B 1 225 ? -27.266 17.984 11.797 1 79.62 225 VAL B CA 1
ATOM 4819 C C . VAL B 1 225 ? -26.344 16.781 11.805 1 79.62 225 VAL B C 1
ATOM 4821 O O . VAL B 1 225 ? -25.906 16.312 10.75 1 79.62 225 VAL B O 1
ATOM 4824 N N . LEU B 1 226 ? -26.016 16.406 13.055 1 87.69 226 LEU B N 1
ATOM 4825 C CA . LEU B 1 226 ? -25.156 15.227 13.18 1 87.69 226 LEU B CA 1
ATOM 4826 C C . LEU B 1 226 ? -26 13.961 13.273 1 87.69 226 LEU B C 1
ATOM 4828 O O . LEU B 1 226 ? -26.969 13.898 14.047 1 87.69 226 LEU B O 1
ATOM 4832 N N . PRO B 1 227 ? -25.672 13.008 12.406 1 87.44 227 PRO B N 1
ATOM 4833 C CA . PRO B 1 227 ? -26.359 11.719 12.547 1 87.44 227 PRO B CA 1
ATOM 4834 C C . PRO B 1 227 ? -26.156 11.086 13.922 1 87.44 227 PRO B C 1
ATOM 4836 O O . PRO B 1 227 ? -25.109 11.273 14.547 1 87.44 227 PRO B O 1
ATOM 4839 N N . PRO B 1 228 ? -27.188 10.367 14.328 1 86.88 228 PRO B N 1
ATOM 4840 C CA . PRO B 1 228 ? -27.062 9.727 15.641 1 86.88 228 PRO B CA 1
ATOM 4841 C C . PRO B 1 228 ? -26.016 8.602 15.648 1 86.88 228 PRO B C 1
ATOM 4843 O O . PRO B 1 228 ? -25.734 8.008 14.609 1 86.88 228 PRO B O 1
ATOM 4846 N N . LEU B 1 229 ? -25.438 8.453 16.812 1 89.06 229 LEU B N 1
ATOM 4847 C CA . LEU B 1 229 ? -24.453 7.395 17.016 1 89.06 229 LEU B CA 1
ATOM 4848 C C . LEU B 1 229 ? -25.109 6.16 17.625 1 89.06 229 LEU B C 1
ATOM 4850 O O . LEU B 1 229 ? -25.734 6.242 18.688 1 89.06 229 LEU B O 1
ATOM 4854 N N . ASP B 1 230 ? -25.016 5.004 16.938 1 88.81 230 ASP B N 1
ATOM 4855 C CA . ASP B 1 230 ? -25.516 3.742 17.453 1 88.81 230 ASP B CA 1
ATOM 4856 C C . ASP B 1 230 ? -24.734 3.305 18.688 1 88.81 230 ASP B C 1
ATOM 4858 O O . ASP B 1 230 ? -23.594 3.736 18.891 1 88.81 230 ASP B O 1
ATOM 4862 N N . ASP B 1 231 ? -25.375 2.406 19.438 1 92.75 231 ASP B N 1
ATOM 4863 C CA . ASP B 1 231 ? -24.688 1.877 20.609 1 92.75 231 ASP B CA 1
ATOM 4864 C C . ASP B 1 231 ? -23.484 1.016 20.219 1 92.75 231 ASP B C 1
ATOM 4866 O O . ASP B 1 231 ? -23.531 0.33 19.188 1 92.75 231 ASP B O 1
ATOM 4870 N N . PHE B 1 232 ? -22.484 1.118 21.109 1 93.69 232 PHE B N 1
ATOM 4871 C CA . PHE B 1 232 ? -21.266 0.387 20.812 1 93.69 232 PHE B CA 1
ATOM 4872 C C . PHE B 1 232 ? -21.547 -1.099 20.641 1 93.69 232 PHE B C 1
ATOM 4874 O O . PHE B 1 232 ? -20.969 -1.747 19.766 1 93.69 232 PHE B O 1
ATOM 4881 N N . ASP B 1 233 ? -22.438 -1.599 21.438 1 92.75 233 ASP B N 1
ATOM 4882 C CA . ASP B 1 233 ? -22.75 -3.023 21.375 1 92.75 233 ASP B CA 1
ATOM 4883 C C . ASP B 1 233 ? -23.375 -3.385 20.016 1 92.75 233 ASP B C 1
ATOM 4885 O O . ASP B 1 233 ? -23.062 -4.434 19.453 1 92.75 233 ASP B O 1
ATOM 4889 N N . ASP B 1 234 ? -24.234 -2.59 19.562 1 90.94 234 ASP B N 1
ATOM 4890 C CA . ASP B 1 234 ? -24.859 -2.816 18.266 1 90.94 234 ASP B CA 1
ATOM 4891 C C . ASP B 1 234 ? -23.828 -2.766 17.141 1 90.94 234 ASP B C 1
ATOM 4893 O O . ASP B 1 234 ? -23.828 -3.621 16.25 1 90.94 234 ASP B O 1
ATOM 4897 N N . LEU B 1 235 ? -22.922 -1.824 17.219 1 91.19 235 LEU B N 1
ATOM 4898 C CA . LEU B 1 235 ? -21.859 -1.701 16.219 1 91.19 235 LEU B CA 1
ATOM 4899 C C . LEU B 1 235 ? -20.922 -2.893 16.281 1 91.19 235 LEU B C 1
ATOM 4901 O O . LEU B 1 235 ? -20.5 -3.416 15.25 1 91.19 235 LEU B O 1
ATOM 4905 N N . SER B 1 236 ? -20.594 -3.322 17.516 1 91.94 236 SER B N 1
ATOM 4906 C CA . SER B 1 236 ? -19.672 -4.43 17.719 1 91.94 236 SER B CA 1
ATOM 4907 C C . SER B 1 236 ? -20.234 -5.73 17.156 1 91.94 236 SER B C 1
ATOM 4909 O O . SER B 1 236 ? -19.484 -6.566 16.641 1 91.94 236 SER B O 1
ATOM 4911 N N . ARG B 1 237 ? -21.531 -5.91 17.125 1 90.88 237 ARG B N 1
ATOM 4912 C CA . ARG B 1 237 ? -22.156 -7.113 16.609 1 90.88 237 ARG B CA 1
ATOM 4913 C C . ARG B 1 237 ? -22.047 -7.172 15.086 1 90.88 237 ARG B C 1
ATOM 4915 O O . ARG B 1 237 ? -21.984 -8.258 14.5 1 90.88 237 ARG B O 1
ATOM 4922 N N . ARG B 1 238 ? -21.984 -6.066 14.5 1 90.75 238 ARG B N 1
ATOM 4923 C CA . ARG B 1 238 ? -21.906 -5.996 13.039 1 90.75 238 ARG B CA 1
ATOM 4924 C C . ARG B 1 238 ? -20.531 -6.383 12.539 1 90.75 238 ARG B C 1
ATOM 4926 O O . ARG B 1 238 ? -20.344 -6.668 11.359 1 90.75 238 ARG B O 1
ATOM 4933 N N . LEU B 1 239 ? -19.5 -6.438 13.43 1 90.81 239 LEU B N 1
ATOM 4934 C CA . LEU B 1 239 ? -18.125 -6.746 13.055 1 90.81 239 LEU B CA 1
ATOM 4935 C C . LEU B 1 239 ? -18.016 -8.164 12.508 1 90.81 239 LEU B C 1
ATOM 4937 O O . LEU B 1 239 ? -17.172 -8.438 11.664 1 90.81 239 LEU B O 1
ATOM 4941 N N . ALA B 1 240 ? -18.953 -9.016 12.906 1 87.75 240 ALA B N 1
ATOM 4942 C CA . ALA B 1 240 ? -18.875 -10.43 12.539 1 87.75 240 ALA B CA 1
ATOM 4943 C C . ALA B 1 240 ? -19.297 -10.641 11.086 1 87.75 240 ALA B C 1
ATOM 4945 O O . ALA B 1 240 ? -19 -11.688 10.492 1 87.75 240 ALA B O 1
ATOM 4946 N N . THR B 1 241 ? -19.922 -9.664 10.492 1 87.56 241 THR B N 1
ATOM 4947 C CA . THR B 1 241 ? -20.484 -9.875 9.156 1 87.56 241 THR B CA 1
ATOM 4948 C C . THR B 1 241 ? -19.891 -8.875 8.164 1 87.56 241 THR B C 1
ATOM 4950 O O . THR B 1 241 ? -20.516 -8.578 7.137 1 87.56 241 THR B O 1
ATOM 4953 N N . THR B 1 242 ? -18.75 -8.383 8.492 1 89.38 242 THR B N 1
ATOM 4954 C CA . THR B 1 242 ? -18.094 -7.422 7.605 1 89.38 242 THR B CA 1
ATOM 4955 C C . THR B 1 242 ? -17.5 -8.117 6.387 1 89.38 242 THR B C 1
ATOM 4957 O O . THR B 1 242 ? -17.25 -9.32 6.418 1 89.38 242 THR B O 1
ATOM 4960 N N . PRO B 1 243 ? -17.344 -7.371 5.301 1 89.44 243 PRO B N 1
ATOM 4961 C CA . PRO B 1 243 ? -16.719 -7.957 4.113 1 89.44 243 PRO B CA 1
ATOM 4962 C C . PRO B 1 243 ? -15.352 -8.57 4.41 1 89.44 243 PRO B C 1
ATOM 4964 O O . PRO B 1 243 ? -14.977 -9.578 3.809 1 89.44 243 PRO B O 1
ATOM 4967 N N . GLN B 1 244 ? -14.594 -8.031 5.34 1 89.44 244 GLN B N 1
ATOM 4968 C CA . GLN B 1 244 ? -13.297 -8.586 5.703 1 89.44 244 GLN B CA 1
ATOM 4969 C C . GLN B 1 244 ? -13.445 -9.969 6.328 1 89.44 244 GLN B C 1
ATOM 4971 O O . GLN B 1 244 ? -12.672 -10.883 6.02 1 89.44 244 GLN B O 1
ATOM 4976 N N . GLN B 1 245 ? -14.469 -10.086 7.176 1 91.44 245 GLN B N 1
ATOM 4977 C CA . GLN B 1 245 ? -14.719 -11.391 7.785 1 91.44 245 GLN B CA 1
ATOM 4978 C C . GLN B 1 245 ? -15.258 -12.383 6.754 1 91.44 245 GLN B C 1
ATOM 4980 O O . GLN B 1 245 ? -14.906 -13.562 6.785 1 91.44 245 GLN B O 1
ATOM 4985 N N . ARG B 1 246 ? -16.047 -11.922 5.852 1 91.88 246 ARG B N 1
ATOM 4986 C CA . ARG B 1 246 ? -16.562 -12.781 4.789 1 91.88 246 ARG B CA 1
ATOM 4987 C C . ARG B 1 246 ? -15.445 -13.258 3.881 1 91.88 246 ARG B C 1
ATOM 4989 O O . ARG B 1 246 ? -15.477 -14.391 3.393 1 91.88 246 ARG B O 1
ATOM 4996 N N . ALA B 1 247 ? -14.477 -12.344 3.631 1 93.69 247 ALA B N 1
ATOM 4997 C CA . ALA B 1 247 ? -13.32 -12.734 2.828 1 93.69 247 ALA B CA 1
ATOM 4998 C C . ALA B 1 247 ? -12.539 -13.859 3.508 1 93.69 247 ALA B C 1
ATOM 5000 O O . ALA B 1 247 ? -12.07 -14.789 2.844 1 93.69 247 ALA B O 1
ATOM 5001 N N . LEU B 1 248 ? -12.453 -13.875 4.812 1 94.12 248 LEU B N 1
ATOM 5002 C CA . LEU B 1 248 ? -11.773 -14.938 5.539 1 94.12 248 LEU B CA 1
ATOM 5003 C C . LEU B 1 248 ? -12.578 -16.234 5.504 1 94.12 248 LEU B C 1
ATOM 5005 O O . LEU B 1 248 ? -12.016 -17.312 5.402 1 94.12 248 LEU B O 1
ATOM 5009 N N . ASP B 1 249 ? -13.891 -16.062 5.555 1 94.75 249 ASP B N 1
ATOM 5010 C CA . ASP B 1 249 ? -14.758 -17.234 5.418 1 94.75 249 ASP B CA 1
ATOM 5011 C C . ASP B 1 249 ? -14.594 -17.891 4.043 1 94.75 249 ASP B C 1
ATOM 5013 O O . ASP B 1 249 ? -14.531 -19.109 3.936 1 94.75 249 ASP B O 1
ATOM 5017 N N . ALA B 1 250 ? -14.531 -16.984 3.047 1 96.56 250 ALA B N 1
ATOM 5018 C CA . ALA B 1 250 ? -14.336 -17.5 1.695 1 96.56 250 ALA B CA 1
ATOM 5019 C C . ALA B 1 250 ? -12.984 -18.203 1.564 1 96.56 250 ALA B C 1
ATOM 5021 O O . ALA B 1 250 ? -12.867 -19.219 0.868 1 96.56 250 ALA B O 1
ATOM 5022 N N . GLN B 1 251 ? -11.984 -17.719 2.273 1 97.06 251 GLN B N 1
ATOM 5023 C CA . GLN B 1 251 ? -10.68 -18.375 2.279 1 97.06 251 GLN B CA 1
ATOM 5024 C C . GLN B 1 251 ? -10.758 -19.734 2.963 1 97.06 251 GLN B C 1
ATOM 5026 O O . GLN B 1 251 ? -10.094 -20.688 2.535 1 97.06 251 GLN B O 1
ATOM 5031 N N . ALA B 1 252 ? -11.531 -19.812 4.02 1 97.62 252 ALA B N 1
ATOM 5032 C CA . ALA B 1 252 ? -11.758 -21.109 4.656 1 97.62 252 ALA B CA 1
ATOM 5033 C C . ALA B 1 252 ? -12.414 -22.094 3.686 1 97.62 252 ALA B C 1
ATOM 5035 O O . ALA B 1 252 ? -12.078 -23.281 3.672 1 97.62 252 ALA B O 1
ATOM 5036 N N . GLY B 1 253 ? -13.328 -21.531 2.893 1 97.88 253 GLY B N 1
ATOM 5037 C CA . GLY B 1 253 ? -13.953 -22.344 1.864 1 97.88 253 GLY B CA 1
ATOM 5038 C C . GLY B 1 253 ? -12.961 -22.906 0.858 1 97.88 253 GLY B C 1
ATOM 5039 O O . GLY B 1 253 ? -13.086 -24.047 0.422 1 97.88 253 GLY B O 1
ATOM 5040 N N . VAL B 1 254 ? -11.961 -22.172 0.509 1 98.06 254 VAL B N 1
ATOM 5041 C CA . VAL B 1 254 ? -10.922 -22.609 -0.415 1 98.06 254 VAL B CA 1
ATOM 5042 C C . VAL B 1 254 ? -10.102 -23.719 0.223 1 98.06 254 VAL B C 1
ATOM 5044 O O . VAL B 1 254 ? -9.852 -24.75 -0.407 1 98.06 254 VAL B O 1
ATOM 5047 N N . ILE B 1 255 ? -9.734 -23.562 1.479 1 98.06 255 ILE B N 1
ATOM 5048 C CA . ILE B 1 255 ? -8.938 -24.562 2.168 1 98.06 255 ILE B CA 1
ATOM 5049 C C . ILE B 1 255 ? -9.758 -25.844 2.346 1 98.06 255 ILE B C 1
ATOM 5051 O O . ILE B 1 255 ? -9.234 -26.953 2.201 1 98.06 255 ILE B O 1
ATOM 5055 N N . ASP B 1 256 ? -11.047 -25.719 2.617 1 98 256 ASP B N 1
ATOM 5056 C CA . ASP B 1 256 ? -11.938 -26.875 2.736 1 98 256 ASP B CA 1
ATOM 5057 C C . ASP B 1 256 ? -12.016 -27.641 1.421 1 98 256 ASP B C 1
ATOM 5059 O O . ASP B 1 256 ? -12 -28.875 1.415 1 98 256 ASP B O 1
ATOM 5063 N N . ALA B 1 257 ? -12.125 -26.844 0.366 1 97.81 257 ALA B N 1
ATOM 5064 C CA . ALA B 1 257 ? -12.156 -27.5 -0.942 1 97.81 257 ALA B CA 1
ATOM 5065 C C . ALA B 1 257 ? -10.844 -28.203 -1.236 1 97.81 257 ALA B C 1
ATOM 5067 O O . ALA B 1 257 ? -10.836 -29.297 -1.813 1 97.81 257 ALA B O 1
ATOM 5068 N N . ARG B 1 258 ? -9.734 -27.641 -0.851 1 97.75 258 ARG B N 1
ATOM 5069 C CA . ARG B 1 258 ? -8.445 -28.297 -0.998 1 97.75 258 ARG B CA 1
ATOM 5070 C C . ARG B 1 258 ? -8.367 -29.562 -0.153 1 97.75 258 ARG B C 1
ATOM 5072 O O . ARG B 1 258 ? -7.77 -30.547 -0.566 1 97.75 258 ARG B O 1
ATOM 5079 N N . ARG B 1 259 ? -8.984 -29.516 0.992 1 97.88 259 ARG B N 1
ATOM 5080 C CA . ARG B 1 259 ? -9.055 -30.688 1.861 1 97.88 259 ARG B CA 1
ATOM 5081 C C . ARG B 1 259 ? -9.812 -31.828 1.187 1 97.88 259 ARG B C 1
ATOM 5083 O O . ARG B 1 259 ? -9.414 -33 1.285 1 97.88 259 ARG B O 1
ATOM 5090 N N . GLU B 1 260 ? -10.836 -31.469 0.509 1 97.44 260 GLU B N 1
ATOM 5091 C CA . GLU B 1 260 ? -11.633 -32.469 -0.187 1 97.44 260 GLU B CA 1
ATOM 5092 C C . GLU B 1 260 ? -10.852 -33.125 -1.328 1 97.44 260 GLU B C 1
ATOM 5094 O O . GLU B 1 260 ? -10.984 -34.312 -1.586 1 97.44 260 GLU B O 1
ATOM 5099 N N . ILE B 1 261 ? -10.039 -32.312 -1.972 1 96.31 261 ILE B N 1
ATOM 5100 C CA . ILE B 1 261 ? -9.164 -32.875 -3 1 96.31 261 ILE B CA 1
ATOM 5101 C C . ILE B 1 261 ? -8.156 -33.812 -2.363 1 96.31 261 ILE B C 1
ATOM 5103 O O . ILE B 1 261 ? -7.887 -34.906 -2.896 1 96.31 261 ILE B O 1
ATOM 5107 N N . ALA B 1 262 ? -7.613 -33.406 -1.256 1 96.81 262 ALA B N 1
ATOM 5108 C CA . ALA B 1 262 ? -6.668 -34.25 -0.533 1 96.81 262 ALA B CA 1
ATOM 5109 C C . ALA B 1 262 ? -7.316 -35.562 -0.124 1 96.81 262 ALA B C 1
ATOM 5111 O O . ALA B 1 262 ? -6.719 -36.625 -0.285 1 96.81 262 ALA B O 1
ATOM 5112 N N . ARG B 1 263 ? -8.5 -35.562 0.336 1 97.06 263 ARG B N 1
ATOM 5113 C CA . ARG B 1 263 ? -9.227 -36.75 0.738 1 97.06 263 ARG B CA 1
ATOM 5114 C C . ARG B 1 263 ? -9.492 -37.656 -0.46 1 97.06 263 ARG B C 1
ATOM 5116 O O . ARG B 1 263 ? -9.32 -38.875 -0.378 1 97.06 263 ARG B O 1
ATOM 5123 N N . ALA B 1 264 ? -9.898 -36.969 -1.539 1 95.88 264 ALA B N 1
ATOM 5124 C CA . ALA B 1 264 ? -10.18 -37.719 -2.754 1 95.88 264 ALA B CA 1
ATOM 5125 C C . ALA B 1 264 ? -8.914 -38.375 -3.299 1 95.88 264 ALA B C 1
ATOM 5127 O O . ALA B 1 264 ? -8.984 -39.406 -3.969 1 95.88 264 ALA B O 1
ATOM 5128 N N . SER B 1 265 ? -7.754 -37.844 -2.982 1 95.31 265 SER B N 1
ATOM 5129 C CA . SER B 1 265 ? -6.484 -38.344 -3.51 1 95.31 265 SER B CA 1
ATOM 5130 C C . SER B 1 265 ? -6.043 -39.625 -2.805 1 95.31 265 SER B C 1
ATOM 5132 O O . SER B 1 265 ? -5.043 -40.219 -3.186 1 95.31 265 SER B O 1
ATOM 5134 N N . ALA B 1 266 ? -6.797 -40.062 -1.751 1 95.38 266 ALA B N 1
ATOM 5135 C CA . ALA B 1 266 ? -6.504 -41.344 -1.091 1 95.38 266 ALA B CA 1
ATOM 5136 C C . ALA B 1 266 ? -6.711 -42.5 -2.043 1 95.38 266 ALA B C 1
ATOM 5138 O O . ALA B 1 266 ? -6.035 -43.531 -1.931 1 95.38 266 ALA B O 1
ATOM 5139 N N . LYS B 1 267 ? -7.664 -42.25 -2.9 1 95.62 267 LYS B N 1
ATOM 5140 C CA . LYS B 1 267 ? -7.875 -43.25 -3.936 1 95.62 267 LYS B CA 1
ATOM 5141 C C . LYS B 1 267 ? -6.934 -43.031 -5.117 1 95.62 267 LYS B C 1
ATOM 5143 O O . LYS B 1 267 ? -6.902 -41.969 -5.699 1 95.62 267 LYS B O 1
ATOM 5148 N N . PRO B 1 268 ? -6.137 -43.969 -5.449 1 94.12 268 PRO B N 1
ATOM 5149 C CA . PRO B 1 268 ? -5.168 -43.781 -6.535 1 94.12 268 PRO B CA 1
ATOM 5150 C C . PRO B 1 268 ? -5.836 -43.594 -7.895 1 94.12 268 PRO B C 1
ATOM 5152 O O . PRO B 1 268 ? -6.938 -44.094 -8.117 1 94.12 268 PRO B O 1
ATOM 5155 N N . ASP B 1 269 ? -5.215 -42.844 -8.859 1 93.25 269 ASP B N 1
ATOM 5156 C CA . ASP B 1 269 ? -5.633 -42.75 -10.258 1 93.25 269 ASP B CA 1
ATOM 5157 C C . ASP B 1 269 ? -5.223 -44 -11.039 1 93.25 269 ASP B C 1
ATOM 5159 O O . ASP B 1 269 ? -4.234 -44.656 -10.711 1 93.25 269 ASP B O 1
ATOM 5163 N N . VAL B 1 270 ? -6.055 -44.344 -11.992 1 94.88 270 VAL B N 1
ATOM 5164 C CA . VAL B 1 270 ? -5.789 -45.531 -12.828 1 94.88 270 VAL B CA 1
ATOM 5165 C C . VAL B 1 270 ? -5.5 -45.094 -14.258 1 94.88 270 VAL B C 1
ATOM 5167 O O . VAL B 1 270 ? -6.309 -44.375 -14.875 1 94.88 270 VAL B O 1
ATOM 5170 N N . SER B 1 271 ? -4.344 -45.438 -14.719 1 94.19 271 SER B N 1
ATOM 5171 C CA . SER B 1 271 ? -4.031 -45.188 -16.125 1 94.19 271 SER B CA 1
ATOM 5172 C C . SER B 1 271 ? -4.375 -46.406 -16.984 1 94.19 271 SER B C 1
ATOM 5174 O O . SER B 1 271 ? -3.902 -47.531 -16.703 1 94.19 271 SER B O 1
ATOM 5176 N N . VAL B 1 272 ? -5.258 -46.219 -17.953 1 94.25 272 VAL B N 1
ATOM 5177 C CA . VAL B 1 272 ? -5.664 -47.312 -18.844 1 94.25 272 VAL B CA 1
ATOM 5178 C C . VAL B 1 272 ? -5.203 -47 -20.266 1 94.25 272 VAL B C 1
ATOM 5180 O O . VAL B 1 272 ? -5.234 -45.875 -20.719 1 94.25 272 VAL B O 1
ATOM 5183 N N . GLY B 1 273 ? -4.758 -48.062 -20.844 1 93.31 273 GLY B N 1
ATOM 5184 C CA . GLY B 1 273 ? -4.332 -47.938 -22.234 1 93.31 273 GLY B CA 1
ATOM 5185 C C . GLY B 1 273 ? -4.797 -49.125 -23.094 1 93.31 273 GLY B C 1
ATOM 5186 O O . GLY B 1 273 ? -4.879 -50.25 -22.609 1 93.31 273 GLY B O 1
ATOM 5187 N N . LEU B 1 274 ? -5.297 -48.75 -24.297 1 92.69 274 LEU B N 1
ATOM 5188 C CA . LEU B 1 274 ? -5.676 -49.719 -25.312 1 92.69 274 LEU B CA 1
ATOM 5189 C C . LEU B 1 274 ? -4.879 -49.531 -26.594 1 92.69 274 LEU B C 1
ATOM 5191 O O . LEU B 1 274 ? -4.652 -48.406 -27.016 1 92.69 274 LEU B O 1
ATOM 5195 N N . GLY B 1 275 ? -4.453 -50.656 -27.141 1 90.19 275 GLY B N 1
ATOM 5196 C CA . GLY B 1 275 ? -3.668 -50.531 -28.359 1 90.19 275 GLY B CA 1
ATOM 5197 C C . GLY B 1 275 ? -3.775 -51.75 -29.25 1 90.19 275 GLY B C 1
ATOM 5198 O O . GLY B 1 275 ? -4.406 -52.75 -28.891 1 90.19 275 GLY B O 1
ATOM 5199 N N . ILE B 1 276 ? -3.365 -51.594 -30.531 1 89.56 276 ILE B N 1
ATOM 5200 C CA . ILE B 1 276 ? -3.309 -52.656 -31.531 1 89.56 276 ILE B CA 1
ATOM 5201 C C . ILE B 1 276 ? -1.861 -52.875 -31.969 1 89.56 276 ILE B C 1
ATOM 5203 O O . ILE B 1 276 ? -1.146 -51.938 -32.281 1 89.56 276 ILE B O 1
ATOM 5207 N N . ARG B 1 277 ? -1.527 -54.188 -31.828 1 86.44 277 ARG B N 1
ATOM 5208 C CA . ARG B 1 277 ? -0.179 -54.562 -32.25 1 86.44 277 ARG B CA 1
ATOM 5209 C C . ARG B 1 277 ? -0.208 -55.375 -33.531 1 86.44 277 ARG B C 1
ATOM 5211 O O . ARG B 1 277 ? -1.036 -56.281 -33.656 1 86.44 277 ARG B O 1
ATOM 5218 N N . ARG B 1 278 ? 0.549 -55.031 -34.469 1 84 278 ARG B N 1
ATOM 5219 C CA . ARG B 1 278 ? 0.667 -55.781 -35.719 1 84 278 ARG B CA 1
ATOM 5220 C C . ARG B 1 278 ? 2.051 -56.406 -35.875 1 84 278 ARG B C 1
ATOM 5222 O O . ARG B 1 278 ? 3.064 -55.719 -35.719 1 84 278 ARG B O 1
ATOM 5229 N N . LEU B 1 279 ? 2.008 -57.75 -36.094 1 76.56 279 LEU B N 1
ATOM 5230 C CA . LEU B 1 279 ? 3.24 -58.5 -36.344 1 76.56 279 LEU B CA 1
ATOM 5231 C C . LEU B 1 279 ? 3.436 -58.719 -37.844 1 76.56 279 LEU B C 1
ATOM 5233 O O . LEU B 1 279 ? 2.68 -59.469 -38.469 1 76.56 279 LEU B O 1
ATOM 5237 N N . GLU B 1 280 ? 4.328 -58.125 -38.406 1 74.56 280 GLU B N 1
ATOM 5238 C CA . GLU B 1 280 ? 4.52 -58.219 -39.844 1 74.56 280 GLU B CA 1
ATOM 5239 C C . GLU B 1 280 ? 5.023 -59.594 -40.25 1 74.56 280 GLU B C 1
ATOM 5241 O O . GLU B 1 280 ? 4.719 -60.094 -41.344 1 74.56 280 GLU B O 1
ATOM 5246 N N . ALA B 1 281 ? 5.723 -60.188 -39.344 1 68.88 281 ALA B N 1
ATOM 5247 C CA . ALA B 1 281 ? 6.258 -61.531 -39.656 1 68.88 281 ALA B CA 1
ATOM 5248 C C . ALA B 1 281 ? 5.137 -62.531 -39.938 1 68.88 281 ALA B C 1
ATOM 5250 O O . ALA B 1 281 ? 5.215 -63.312 -40.875 1 68.88 281 ALA B O 1
ATOM 5251 N N . THR B 1 282 ? 4.09 -62.406 -39.219 1 70.44 282 THR B N 1
ATOM 5252 C CA . THR B 1 282 ? 2.998 -63.375 -39.375 1 70.44 282 THR B CA 1
ATOM 5253 C C . THR B 1 282 ? 1.749 -62.688 -39.906 1 70.44 282 THR B C 1
ATOM 5255 O O . THR B 1 282 ? 0.723 -63.344 -40.125 1 70.44 282 THR B O 1
ATOM 5258 N N . LYS B 1 283 ? 1.876 -61.375 -40.188 1 77.44 283 LYS B N 1
ATOM 5259 C CA . LYS B 1 283 ? 0.749 -60.562 -40.656 1 77.44 283 LYS B CA 1
ATOM 5260 C C . LYS B 1 283 ? -0.432 -60.688 -39.688 1 77.44 283 LYS B C 1
ATOM 5262 O O . LYS B 1 283 ? -1.58 -60.812 -40.125 1 77.44 283 LYS B O 1
ATOM 5267 N N . ASP B 1 284 ? -0.082 -60.938 -38.438 1 78.56 284 ASP B N 1
ATOM 5268 C CA . ASP B 1 284 ? -1.116 -61.062 -37.438 1 78.56 284 ASP B CA 1
ATOM 5269 C C . ASP B 1 284 ? -1.264 -59.75 -36.625 1 78.56 284 ASP B C 1
ATOM 5271 O O . ASP B 1 284 ? -0.344 -58.938 -36.594 1 78.56 284 ASP B O 1
ATOM 5275 N N . SER B 1 285 ? -2.533 -59.5 -36.25 1 82.19 285 SER B N 1
ATOM 5276 C CA . SER B 1 285 ? -2.816 -58.344 -35.406 1 82.19 285 SER B CA 1
ATOM 5277 C C . SER B 1 285 ? -3.287 -58.781 -34 1 82.19 285 SER B C 1
ATOM 5279 O O . SER B 1 285 ? -3.914 -59.812 -33.844 1 82.19 285 SER B O 1
ATOM 5281 N N . GLY B 1 286 ? -2.691 -58.094 -32.938 1 84.69 286 GLY B N 1
ATOM 5282 C CA . GLY B 1 286 ? -3.139 -58.375 -31.594 1 84.69 286 GLY B CA 1
ATOM 5283 C C . GLY B 1 286 ? -3.539 -57.125 -30.828 1 84.69 286 GLY B C 1
ATOM 5284 O O . GLY B 1 286 ? -3.164 -56 -31.188 1 84.69 286 GLY B O 1
ATOM 5285 N N . LEU B 1 287 ? -4.445 -57.344 -29.875 1 86.69 287 LEU B N 1
ATOM 5286 C CA . LEU B 1 287 ? -4.895 -56.281 -28.969 1 86.69 287 LEU B CA 1
ATOM 5287 C C . LEU B 1 287 ? -4.016 -56.219 -27.734 1 86.69 287 LEU B C 1
ATOM 5289 O O . LEU B 1 287 ? -3.621 -57.25 -27.188 1 86.69 287 LEU B O 1
ATOM 5293 N N . VAL B 1 288 ? -3.52 -54.938 -27.422 1 86.31 288 VAL B N 1
ATOM 5294 C CA . VAL B 1 288 ? -2.742 -54.75 -26.203 1 86.31 288 VAL B CA 1
ATOM 5295 C C . VAL B 1 288 ? -3.496 -53.844 -25.25 1 86.31 288 VAL B C 1
ATOM 5297 O O . VAL B 1 288 ? -4.062 -52.812 -25.656 1 86.31 288 VAL B O 1
ATOM 5300 N N . MET B 1 289 ? -3.596 -54.281 -24 1 90.31 289 MET B N 1
ATOM 5301 C CA . MET B 1 289 ? -4.219 -53.5 -22.938 1 90.31 289 MET B CA 1
ATOM 5302 C C . MET B 1 289 ? -3.252 -53.281 -21.781 1 90.31 289 MET B C 1
ATOM 5304 O O . MET B 1 289 ? -2.432 -54.156 -21.484 1 90.31 289 MET B O 1
ATOM 5308 N N . SER B 1 290 ? -3.254 -52.062 -21.281 1 88.62 290 SER B N 1
ATOM 5309 C CA . SER B 1 290 ? -2.393 -51.781 -20.141 1 88.62 290 SER B CA 1
ATOM 5310 C C . SER B 1 290 ? -3.164 -51.062 -19.031 1 88.62 290 SER B C 1
ATOM 5312 O O . SER B 1 290 ? -4.066 -50.281 -19.297 1 88.62 290 SER B O 1
ATOM 5314 N N . VAL B 1 291 ? -2.883 -51.438 -17.812 1 92.44 291 VAL B N 1
ATOM 5315 C CA . VAL B 1 291 ? -3.41 -50.812 -16.609 1 92.44 291 VAL B CA 1
ATOM 5316 C C . VAL B 1 291 ? -2.273 -50.562 -15.625 1 92.44 291 VAL B C 1
ATOM 5318 O O . VAL B 1 291 ? -1.387 -51.375 -15.445 1 92.44 291 VAL B O 1
ATOM 5321 N N . SER B 1 292 ? -2.17 -49.25 -15.18 1 92.38 292 SER B N 1
ATOM 5322 C CA . SER B 1 292 ? -1.154 -48.906 -14.195 1 92.38 292 SER B CA 1
ATOM 5323 C C . SER B 1 292 ? -1.763 -48.156 -13.023 1 92.38 292 SER B C 1
ATOM 5325 O O . SER B 1 292 ? -2.572 -47.25 -13.227 1 92.38 292 SER B O 1
ATOM 5327 N N . VAL B 1 293 ? -1.452 -48.594 -11.766 1 93.19 293 VAL B N 1
ATOM 5328 C CA . VAL B 1 293 ? -1.967 -47.969 -10.555 1 93.19 293 VAL B CA 1
ATOM 5329 C C . VAL B 1 293 ? -0.814 -47.656 -9.602 1 93.19 293 VAL B C 1
ATOM 5331 O O . VAL B 1 293 ? -0.112 -48.562 -9.148 1 93.19 293 VAL B O 1
ATOM 5334 N N . PRO B 1 294 ? -0.66 -46.312 -9.352 1 91.62 294 PRO B N 1
ATOM 5335 C CA . PRO B 1 294 ? 0.348 -46 -8.336 1 91.62 294 PRO B CA 1
ATOM 5336 C C . PRO B 1 294 ? -0.093 -46.438 -6.934 1 91.62 294 PRO B C 1
ATOM 5338 O O . PRO B 1 294 ? -1.274 -46.312 -6.594 1 91.62 294 PRO B O 1
ATOM 5341 N N . LEU B 1 295 ? 0.811 -46.938 -6.188 1 92.31 295 LEU B N 1
ATOM 5342 C CA . LEU B 1 295 ? 0.497 -47.406 -4.836 1 92.31 295 LEU B CA 1
ATOM 5343 C C . LEU B 1 295 ? 1.01 -46.406 -3.799 1 92.31 295 LEU B C 1
ATOM 5345 O O . LEU B 1 295 ? 1.896 -45.594 -4.09 1 92.31 295 LEU B O 1
ATOM 5349 N N . GLY B 1 296 ? 0.4 -46.375 -2.555 1 93.5 296 GLY B N 1
ATOM 5350 C CA . GLY B 1 296 ? 0.857 -45.531 -1.455 1 93.5 296 GLY B CA 1
ATOM 5351 C C . GLY B 1 296 ? 0.155 -44.188 -1.394 1 93.5 296 GLY B C 1
ATOM 5352 O O . GLY B 1 296 ? 0.657 -43.25 -0.777 1 93.5 296 GLY B O 1
ATOM 5353 N N . SER B 1 297 ? -0.967 -44.031 -2.021 1 93.31 297 SER B N 1
ATOM 5354 C CA . SER B 1 297 ? -1.708 -42.781 -2.094 1 93.31 297 SER B CA 1
ATOM 5355 C C . SER B 1 297 ? -2.354 -42.438 -0.754 1 93.31 297 SER B C 1
ATOM 5357 O O . SER B 1 297 ? -2.439 -41.281 -0.378 1 93.31 297 SER B O 1
ATOM 5359 N N . ARG B 1 298 ? -2.674 -43.406 0.039 1 94.56 298 ARG B N 1
ATOM 5360 C CA . ARG B 1 298 ? -3.416 -43.188 1.275 1 94.56 298 ARG B CA 1
ATOM 5361 C C . ARG B 1 298 ? -2.572 -42.406 2.289 1 94.56 298 ARG B C 1
ATOM 5363 O O . ARG B 1 298 ? -3.033 -41.438 2.869 1 94.56 298 ARG B O 1
ATOM 5370 N N . ARG B 1 299 ? -1.294 -42.844 2.461 1 94.88 299 ARG B N 1
ATOM 5371 C CA . ARG B 1 299 ? -0.438 -42.188 3.436 1 94.88 299 ARG B CA 1
ATOM 5372 C C . ARG B 1 299 ? -0.177 -40.75 3.035 1 94.88 299 ARG B C 1
ATOM 5374 O O . ARG B 1 299 ? -0.164 -39.844 3.887 1 94.88 299 ARG B O 1
ATOM 5381 N N . ARG B 1 300 ? 0.065 -40.5 1.795 1 95.38 300 ARG B N 1
ATOM 5382 C CA . ARG B 1 300 ? 0.288 -39.156 1.296 1 95.38 300 ARG B CA 1
ATOM 5383 C C . ARG B 1 300 ? -0.953 -38.281 1.483 1 95.38 300 ARG B C 1
ATOM 5385 O O . ARG B 1 300 ? -0.851 -37.125 1.87 1 95.38 300 ARG B O 1
ATOM 5392 N N . SER B 1 301 ? -2.104 -38.875 1.212 1 95.5 301 SER B N 1
ATOM 5393 C CA . SER B 1 301 ? -3.369 -38.156 1.393 1 95.5 301 SER B CA 1
ATOM 5394 C C . SER B 1 301 ? -3.578 -37.781 2.852 1 95.5 301 SER B C 1
ATOM 5396 O O . SER B 1 301 ? -4.012 -36.656 3.141 1 95.5 301 SER B O 1
ATOM 5398 N N . ASP B 1 302 ? -3.199 -38.656 3.709 1 96.44 302 ASP B N 1
ATOM 5399 C CA . ASP B 1 302 ? -3.359 -38.375 5.133 1 96.44 302 ASP B CA 1
ATOM 5400 C C . ASP B 1 302 ? -2.576 -37.125 5.543 1 96.44 302 ASP B C 1
ATOM 5402 O O . ASP B 1 302 ? -3.08 -36.281 6.293 1 96.44 302 ASP B O 1
ATOM 5406 N N . PHE B 1 303 ? -1.377 -36.969 5.062 1 96.56 303 PHE B N 1
ATOM 5407 C CA . PHE B 1 303 ? -0.562 -35.812 5.395 1 96.56 303 PHE B CA 1
ATOM 5408 C C . PHE B 1 303 ? -1.153 -34.531 4.789 1 96.56 303 PHE B C 1
ATOM 5410 O O . PHE B 1 303 ? -1.137 -33.469 5.414 1 96.56 303 PHE B O 1
ATOM 5417 N N . SER B 1 304 ? -1.689 -34.625 3.58 1 97.19 304 SER B N 1
ATOM 5418 C CA . SER B 1 304 ? -2.301 -33.469 2.932 1 97.19 304 SER B CA 1
ATOM 5419 C C . SER B 1 304 ? -3.57 -33.031 3.658 1 97.19 304 SER B C 1
ATOM 5421 O O . SER B 1 304 ? -3.836 -31.844 3.795 1 97.19 304 SER B O 1
ATOM 5423 N N . VAL B 1 305 ? -4.367 -34 4.055 1 97.69 305 VAL B N 1
ATOM 5424 C CA . VAL B 1 305 ? -5.578 -33.688 4.809 1 97.69 305 VAL B CA 1
ATOM 5425 C C . VAL B 1 305 ? -5.203 -33.031 6.141 1 97.69 305 VAL B C 1
ATOM 5427 O O . VAL B 1 305 ? -5.801 -32.031 6.535 1 97.69 305 VAL B O 1
ATOM 5430 N N . ALA B 1 306 ? -4.141 -33.562 6.773 1 97.62 306 ALA B N 1
ATOM 5431 C CA . ALA B 1 306 ? -3.674 -33 8.031 1 97.62 306 ALA B CA 1
ATOM 5432 C C . ALA B 1 306 ? -3.197 -31.547 7.84 1 97.62 306 ALA B C 1
ATOM 5434 O O . ALA B 1 306 ? -3.482 -30.672 8.664 1 97.62 306 ALA B O 1
ATOM 5435 N N . GLU B 1 307 ? -2.486 -31.297 6.805 1 97.31 307 GLU B N 1
ATOM 5436 C CA . GLU B 1 307 ? -2.041 -29.938 6.484 1 97.31 307 GLU B CA 1
ATOM 5437 C C . GLU B 1 307 ? -3.225 -28.984 6.363 1 97.31 307 GLU B C 1
ATOM 5439 O O . GLU B 1 307 ? -3.225 -27.906 6.961 1 97.31 307 GLU B O 1
ATOM 5444 N N . ALA B 1 308 ? -4.246 -29.391 5.57 1 97.56 308 ALA B N 1
ATOM 5445 C CA . ALA B 1 308 ? -5.426 -28.562 5.367 1 97.56 308 ALA B CA 1
ATOM 5446 C C . ALA B 1 308 ? -6.16 -28.312 6.684 1 97.56 308 ALA B C 1
ATOM 5448 O O . ALA B 1 308 ? -6.633 -27.203 6.941 1 97.56 308 ALA B O 1
ATOM 5449 N N . ASP B 1 309 ? -6.23 -29.391 7.508 1 97.81 309 ASP B N 1
ATOM 5450 C CA . ASP B 1 309 ? -6.891 -29.25 8.805 1 97.81 309 ASP B CA 1
ATOM 5451 C C . ASP B 1 309 ? -6.184 -28.219 9.68 1 97.81 309 ASP B C 1
ATOM 5453 O O . ASP B 1 309 ? -6.832 -27.375 10.297 1 97.81 309 ASP B O 1
ATOM 5457 N N . TYR B 1 310 ? -4.84 -28.26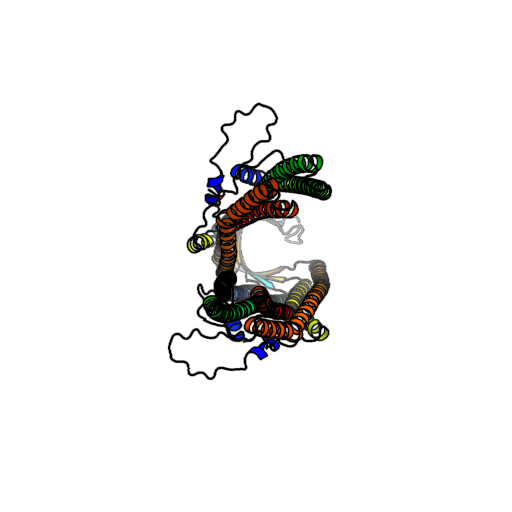6 9.672 1 97.69 310 TYR B N 1
ATOM 5458 C CA . TYR B 1 310 ? -4.094 -27.328 10.492 1 97.69 310 TYR B CA 1
ATOM 5459 C C . TYR B 1 310 ? -4.164 -25.922 9.906 1 97.69 310 TYR B C 1
ATOM 5461 O O . TYR B 1 310 ? -4.156 -24.922 10.641 1 97.69 310 TYR B O 1
ATOM 5469 N N . GLU B 1 311 ? -4.258 -25.844 8.609 1 97.5 311 GLU B N 1
ATOM 5470 C CA . GLU B 1 311 ? -4.449 -24.547 7.984 1 97.5 311 GLU B CA 1
ATOM 5471 C C . GLU B 1 311 ? -5.797 -23.938 8.375 1 97.5 311 GLU B C 1
ATOM 5473 O O . GLU B 1 311 ? -5.895 -22.734 8.617 1 97.5 311 GLU B O 1
ATOM 5478 N N . LEU B 1 312 ? -6.816 -24.797 8.367 1 97.5 312 LEU B N 1
ATOM 5479 C CA . LEU B 1 312 ? -8.141 -24.344 8.781 1 97.5 312 LEU B CA 1
ATOM 5480 C C . LEU B 1 312 ? -8.125 -23.875 10.234 1 97.5 312 LEU B C 1
ATOM 5482 O O . LEU B 1 312 ? -8.711 -22.844 10.57 1 97.5 312 LEU B O 1
ATOM 5486 N N . THR B 1 313 ? -7.41 -24.578 11.078 1 97.75 313 THR B N 1
ATOM 5487 C CA . THR B 1 313 ? -7.277 -24.203 12.484 1 97.75 313 THR B CA 1
ATOM 5488 C C . THR B 1 313 ? -6.535 -22.875 12.617 1 97.75 313 THR B C 1
ATOM 5490 O O . THR B 1 313 ? -6.945 -22.016 13.391 1 97.75 313 THR B O 1
ATOM 5493 N N . SER B 1 314 ? -5.465 -22.766 11.852 1 97.44 314 SER B N 1
ATOM 5494 C CA . SER B 1 314 ? -4.703 -21.516 11.859 1 97.44 314 SER B CA 1
ATOM 5495 C C . SER B 1 314 ? -5.578 -20.344 11.453 1 97.44 314 SER B C 1
ATOM 5497 O O . SER B 1 314 ? -5.562 -19.297 12.102 1 97.44 314 SER B O 1
ATOM 5499 N N . LEU B 1 315 ? -6.371 -20.562 10.391 1 96.88 315 LEU B N 1
ATOM 5500 C CA . LEU B 1 315 ? -7.23 -19.484 9.883 1 96.88 315 LEU B CA 1
ATOM 5501 C C . LEU B 1 315 ? -8.289 -19.109 10.914 1 96.88 315 LEU B C 1
ATOM 5503 O O . LEU B 1 315 ? -8.633 -17.938 11.055 1 96.88 315 LEU B O 1
ATOM 5507 N N . LYS B 1 316 ? -8.773 -20.094 11.625 1 96.38 316 LYS B N 1
ATOM 5508 C CA . LYS B 1 316 ? -9.75 -19.844 12.688 1 96.38 316 LYS B CA 1
ATOM 5509 C C . LYS B 1 316 ? -9.188 -18.906 13.75 1 96.38 316 LYS B C 1
ATOM 5511 O O . LYS B 1 316 ? -9.844 -17.938 14.133 1 96.38 316 LYS B O 1
ATOM 5516 N N . TYR B 1 317 ? -7.984 -19.125 14.148 1 96.31 317 TYR B N 1
ATOM 5517 C CA . TYR B 1 317 ? -7.379 -18.297 15.188 1 96.31 317 TYR B CA 1
ATOM 5518 C C . TYR B 1 317 ? -6.977 -16.922 14.625 1 96.31 317 TYR B C 1
ATOM 5520 O O . TYR B 1 317 ? -7.031 -15.922 15.336 1 96.31 317 TYR B O 1
ATOM 5528 N N . ARG B 1 318 ? -6.559 -16.922 13.398 1 95.06 318 ARG B N 1
ATOM 5529 C CA . ARG B 1 318 ? -6.273 -15.641 12.758 1 95.06 318 ARG B CA 1
ATOM 5530 C C . ARG B 1 318 ? -7.527 -14.773 12.695 1 95.06 318 ARG B C 1
ATOM 5532 O O . ARG B 1 318 ? -7.461 -13.562 12.898 1 95.06 318 ARG B O 1
ATOM 5539 N N . ARG B 1 319 ? -8.656 -15.391 12.391 1 94.06 319 ARG B N 1
ATOM 5540 C CA . ARG B 1 319 ? -9.93 -14.68 12.359 1 94.06 319 ARG B CA 1
ATOM 5541 C C . ARG B 1 319 ? -10.266 -14.102 13.734 1 94.06 319 ARG B C 1
ATOM 5543 O O . ARG B 1 319 ? -10.688 -12.953 13.844 1 94.06 319 ARG B O 1
ATOM 5550 N N . GLN B 1 320 ? -9.992 -14.875 14.742 1 94.81 320 GLN B N 1
ATOM 5551 C CA . GLN B 1 320 ? -10.242 -14.414 16.109 1 94.81 320 GLN B CA 1
ATOM 5552 C C . GLN B 1 320 ? -9.344 -13.227 16.453 1 94.81 320 GLN B C 1
ATOM 5554 O O . GLN B 1 320 ? -9.797 -12.25 17.062 1 94.81 320 GLN B O 1
ATOM 5559 N N . ALA B 1 321 ? -8.078 -13.344 16.047 1 94.94 321 ALA B N 1
ATOM 5560 C CA . ALA B 1 321 ? -7.145 -12.25 16.297 1 94.94 321 ALA B CA 1
ATOM 5561 C C . ALA B 1 321 ? -7.582 -10.977 15.586 1 94.94 321 ALA B C 1
ATOM 5563 O O . ALA B 1 321 ? -7.527 -9.891 16.156 1 94.94 321 ALA B O 1
ATOM 5564 N N . GLN B 1 322 ? -8.055 -11.148 14.398 1 92.75 322 GLN B N 1
ATOM 5565 C CA . GLN B 1 322 ? -8.492 -9.992 13.625 1 92.75 322 GLN B CA 1
ATOM 5566 C C . GLN B 1 322 ? -9.742 -9.367 14.242 1 92.75 322 GLN B C 1
ATOM 5568 O O . GLN B 1 322 ? -9.883 -8.141 14.266 1 92.75 322 GLN B O 1
ATOM 5573 N N . MET B 1 323 ? -10.57 -10.18 14.758 1 92.75 323 MET B N 1
ATOM 5574 C CA . MET B 1 323 ? -11.781 -9.688 15.414 1 92.75 323 MET B CA 1
ATOM 5575 C C . MET B 1 323 ? -11.43 -8.875 16.656 1 92.75 323 MET B C 1
ATOM 5577 O O . MET B 1 323 ? -12.031 -7.828 16.906 1 92.75 323 MET B O 1
ATOM 5581 N N . LEU B 1 324 ? -10.461 -9.328 17.406 1 93.44 324 LEU B N 1
ATOM 5582 C CA . LEU B 1 324 ? -10.016 -8.602 18.594 1 93.44 324 LEU B CA 1
ATOM 5583 C C . LEU B 1 324 ? -9.445 -7.234 18.219 1 93.44 324 LEU B C 1
ATOM 5585 O O . LEU B 1 324 ? -9.766 -6.227 18.859 1 93.44 324 LEU B O 1
ATOM 5589 N N . GLU B 1 325 ? -8.688 -7.305 17.219 1 93.5 325 GLU B N 1
ATOM 5590 C CA . GLU B 1 325 ? -8.07 -6.059 16.766 1 93.5 325 GLU B CA 1
ATOM 5591 C C . GLU B 1 325 ? -9.117 -5.082 16.234 1 93.5 325 GLU B C 1
ATOM 5593 O O . GLU B 1 325 ? -9.055 -3.885 16.516 1 93.5 325 GLU B O 1
ATOM 5598 N N . MET B 1 326 ? -10.109 -5.578 15.453 1 92.56 326 MET B N 1
ATOM 5599 C CA . MET B 1 326 ? -11.156 -4.73 14.883 1 92.56 326 MET B CA 1
ATOM 5600 C C . MET B 1 326 ? -12.039 -4.152 15.984 1 92.56 326 MET B C 1
ATOM 5602 O O . MET B 1 326 ? -12.453 -2.992 15.906 1 92.56 326 MET B O 1
ATOM 5606 N N . ARG B 1 327 ? -12.289 -4.934 17 1 94.06 327 ARG B N 1
ATOM 5607 C CA . ARG B 1 327 ? -13.094 -4.445 18.109 1 94.06 327 ARG B CA 1
ATOM 5608 C C . ARG B 1 327 ? -12.375 -3.328 18.859 1 94.06 327 ARG B C 1
ATOM 5610 O O . ARG B 1 327 ? -12.992 -2.332 19.25 1 94.06 327 ARG B O 1
ATOM 5617 N N . GLN B 1 328 ? -11.078 -3.529 19.078 1 95.12 328 GLN B N 1
ATOM 5618 C CA . GLN B 1 328 ? -10.289 -2.49 19.719 1 95.12 328 GLN B CA 1
ATOM 5619 C C . GLN B 1 328 ? -10.258 -1.217 18.875 1 95.12 328 GLN B C 1
ATOM 5621 O O . GLN B 1 328 ? -10.375 -0.112 19.406 1 95.12 328 GLN B O 1
ATOM 5626 N N . GLU B 1 329 ? -10.062 -1.423 17.625 1 94 329 GLU B N 1
ATOM 5627 C CA . GLU B 1 329 ? -10.062 -0.274 16.719 1 94 329 GLU B CA 1
ATOM 5628 C C . GLU B 1 329 ? -11.414 0.438 16.734 1 94 329 GLU B C 1
ATOM 5630 O O . GLU B 1 329 ? -11.469 1.668 16.797 1 94 329 GLU B O 1
ATOM 5635 N N . LEU B 1 330 ? -12.523 -0.296 16.719 1 94.38 330 LEU B N 1
ATOM 5636 C CA . LEU B 1 330 ? -13.867 0.269 16.766 1 94.38 330 LEU B CA 1
ATOM 5637 C C . LEU B 1 330 ? -14.094 1.02 18.062 1 94.38 330 LEU B C 1
ATOM 5639 O O . LEU B 1 330 ? -14.695 2.096 18.078 1 94.38 330 LEU B O 1
ATOM 5643 N N . PHE B 1 331 ? -13.57 0.49 19.156 1 95 331 PHE B N 1
ATOM 5644 C CA . PHE B 1 331 ? -13.711 1.154 20.438 1 95 331 PHE B CA 1
ATOM 5645 C C . PHE B 1 331 ? -13 2.502 20.438 1 95 331 PHE B C 1
ATOM 5647 O O . PHE B 1 331 ? -13.539 3.494 20.938 1 95 331 PHE B O 1
ATOM 5654 N N . GLY B 1 332 ? -11.781 2.441 19.891 1 95.81 332 GLY B N 1
ATOM 5655 C CA . GLY B 1 332 ? -11.062 3.699 19.781 1 95.81 332 GLY B CA 1
ATOM 5656 C C . GLY B 1 332 ? -11.812 4.742 18.969 1 95.81 332 GLY B C 1
ATOM 5657 O O . GLY B 1 332 ? -11.938 5.891 19.391 1 95.81 332 GLY B O 1
ATOM 5658 N N . ILE B 1 333 ? -12.336 4.371 17.906 1 96 333 ILE B N 1
ATOM 5659 C CA . ILE B 1 333 ? -13.086 5.27 17.047 1 96 333 ILE B CA 1
ATOM 5660 C C . ILE B 1 333 ? -14.359 5.73 17.75 1 96 333 ILE B C 1
ATOM 5662 O O . ILE B 1 333 ? -14.719 6.906 17.688 1 96 333 ILE B O 1
ATOM 5666 N N . TYR B 1 334 ? -14.984 4.832 18.453 1 94.88 334 TYR B N 1
ATOM 5667 C CA . TYR B 1 334 ? -16.219 5.129 19.172 1 94.88 334 TYR B CA 1
ATOM 5668 C C . TYR B 1 334 ? -15.977 6.168 20.266 1 94.88 334 TYR B C 1
ATOM 5670 O O . TYR B 1 334 ? -16.766 7.098 20.438 1 94.88 334 TYR B O 1
ATOM 5678 N N . GLN B 1 335 ? -14.891 6.027 20.953 1 96.38 335 GLN B N 1
ATOM 5679 C CA . GLN B 1 335 ? -14.539 7 21.969 1 96.38 335 GLN B CA 1
ATOM 5680 C C . GLN B 1 335 ? -14.273 8.375 21.359 1 96.38 335 GLN B C 1
ATOM 5682 O O . GLN B 1 335 ? -14.711 9.391 21.906 1 96.38 335 GLN B O 1
ATOM 5687 N N . GLN B 1 336 ? -13.578 8.375 20.297 1 96.31 336 GLN B N 1
ATOM 5688 C CA . GLN B 1 336 ? -13.312 9.633 19.609 1 96.31 336 GLN B CA 1
ATOM 5689 C C . GLN B 1 336 ? -14.609 10.258 19.094 1 96.31 336 GLN B C 1
ATOM 5691 O O . GLN B 1 336 ? -14.766 11.477 19.094 1 96.31 336 GLN B O 1
ATOM 5696 N N . LEU B 1 337 ? -15.562 9.422 18.672 1 95.44 337 LEU B N 1
ATOM 5697 C CA . LEU B 1 337 ? -16.859 9.891 18.219 1 95.44 337 LEU B CA 1
ATOM 5698 C C . LEU B 1 337 ? -17.641 10.547 19.344 1 95.44 337 LEU B C 1
ATOM 5700 O O . LEU B 1 337 ? -18.188 11.641 19.188 1 95.44 337 LEU B O 1
ATOM 5704 N N . LYS B 1 338 ? -17.609 9.93 20.469 1 95.25 338 LYS B N 1
ATOM 5705 C CA . LYS B 1 338 ? -18.281 10.484 21.641 1 95.25 338 LYS B CA 1
ATOM 5706 C C . LYS B 1 338 ? -17.672 11.82 22.047 1 95.25 338 LYS B C 1
ATOM 5708 O O . LYS B 1 338 ? -18.391 12.758 22.391 1 95.25 338 LYS B O 1
ATOM 5713 N N . GLN B 1 339 ? -16.375 11.828 21.938 1 95.62 339 GLN B N 1
ATOM 5714 C CA . GLN B 1 339 ? -15.672 13.07 22.266 1 95.62 339 GLN B CA 1
ATOM 5715 C C . GLN B 1 339 ? -16.031 14.18 21.281 1 95.62 339 GLN B C 1
ATOM 5717 O O . GLN B 1 339 ? -16.312 15.305 21.688 1 95.62 339 GLN B O 1
ATOM 5722 N N . ALA B 1 340 ? -15.984 13.836 20.031 1 95.19 340 ALA B N 1
ATOM 5723 C CA . ALA B 1 340 ? -16.312 14.82 19 1 95.19 340 ALA B CA 1
ATOM 5724 C C . ALA B 1 340 ? -17.766 15.273 19.125 1 95.19 340 ALA B C 1
ATOM 5726 O O . ALA B 1 340 ? -18.062 16.469 18.969 1 95.19 340 ALA B O 1
ATOM 5727 N N . GLN B 1 341 ? -18.672 14.375 19.422 1 93.62 341 GLN B N 1
ATOM 5728 C CA . GLN B 1 341 ? -20.078 14.695 19.625 1 93.62 341 GLN B CA 1
ATOM 5729 C C . GLN B 1 341 ? -20.266 15.648 20.797 1 93.62 341 GLN B C 1
ATOM 5731 O O . GLN B 1 341 ? -20.953 16.656 20.688 1 93.62 341 GLN B O 1
ATOM 5736 N N . SER B 1 342 ? -19.594 15.367 21.891 1 94.81 342 SER B N 1
ATOM 5737 C CA . SER B 1 342 ? -19.672 16.219 23.078 1 94.81 342 SER B CA 1
ATOM 5738 C C . SER B 1 342 ? -19.094 17.594 22.797 1 94.81 342 SER B C 1
ATOM 5740 O O . SER B 1 342 ? -19.625 18.609 23.281 1 94.81 342 SER B O 1
ATOM 5742 N N . GLU B 1 343 ? -18.047 17.578 22.031 1 95.06 343 GLU B N 1
ATOM 5743 C CA . GLU B 1 343 ? -17.438 18.844 21.688 1 95.06 343 GLU B CA 1
ATOM 5744 C C . GLU B 1 343 ? -18.391 19.703 20.844 1 95.06 343 GLU B C 1
ATOM 5746 O O . GLU B 1 343 ? -18.547 20.891 21.109 1 95.06 343 GLU B O 1
ATOM 5751 N N . VAL B 1 344 ? -19.047 19.141 19.906 1 94.56 344 VAL B N 1
ATOM 5752 C CA . VAL B 1 344 ? -19.984 19.875 19.062 1 94.56 344 VAL B CA 1
ATOM 5753 C C . VAL B 1 344 ? -21.141 20.391 19.922 1 94.56 344 VAL B C 1
ATOM 5755 O O . VAL B 1 344 ? -21.516 21.562 19.797 1 94.56 344 VAL B O 1
ATOM 5758 N N . GLU B 1 345 ? -21.625 19.594 20.781 1 93.06 345 GLU B N 1
ATOM 5759 C CA . GLU B 1 345 ? -22.734 19.969 21.641 1 93.06 345 GLU B CA 1
ATOM 5760 C C . GLU B 1 345 ? -22.344 21.094 22.594 1 93.06 345 GLU B C 1
ATOM 5762 O O . GLU B 1 345 ? -23.094 22.062 22.766 1 93.06 345 GLU B O 1
ATOM 5767 N N . SER B 1 346 ? -21.141 20.969 23.141 1 95.75 346 SER B N 1
ATOM 5768 C CA . SER B 1 346 ? -20.656 22 24.047 1 95.75 346 SER B CA 1
ATOM 5769 C C . SER B 1 346 ? -20.453 23.328 23.344 1 95.75 346 SER B C 1
ATOM 5771 O O . SER B 1 346 ? -20.891 24.375 23.828 1 95.75 346 SER B O 1
ATOM 5773 N N . VAL B 1 347 ? -19.891 23.266 22.156 1 95.44 347 VAL B N 1
ATOM 5774 C CA . VAL B 1 347 ? -19.609 24.5 21.422 1 95.44 347 VAL B CA 1
ATOM 5775 C C . VAL B 1 347 ? -20.922 25.109 20.938 1 95.44 347 VAL B C 1
ATOM 5777 O O . VAL B 1 347 ? -21.156 26.312 21.156 1 95.44 347 VAL B O 1
ATOM 5780 N N . ARG B 1 348 ? -21.875 24.375 20.453 1 92.56 348 ARG B N 1
ATOM 5781 C CA . ARG B 1 348 ? -23.109 24.859 19.859 1 92.56 348 ARG B CA 1
ATOM 5782 C C . ARG B 1 348 ? -24.094 25.328 20.938 1 92.56 348 ARG B C 1
ATOM 5784 O O . ARG B 1 348 ? -24.719 26.375 20.781 1 92.56 348 ARG B O 1
ATOM 5791 N N . GLN B 1 349 ? -24.125 24.609 22 1 92.38 349 GLN B N 1
ATOM 5792 C CA . GLN B 1 349 ? -25.188 24.859 22.969 1 92.38 349 GLN B CA 1
ATOM 5793 C C . GLN B 1 349 ? -24.719 25.766 24.094 1 92.38 349 GLN B C 1
ATOM 5795 O O . GLN B 1 349 ? -25.5 26.484 24.703 1 92.38 349 GLN B O 1
ATOM 5800 N N . ARG B 1 350 ? -23.359 25.781 24.328 1 93.81 350 ARG B N 1
ATOM 5801 C CA . ARG B 1 350 ? -22.891 26.516 25.5 1 93.81 350 ARG B CA 1
ATOM 5802 C C . ARG B 1 350 ? -21.969 27.656 25.109 1 93.81 350 ARG B C 1
ATOM 5804 O O . ARG B 1 350 ? -22.219 28.812 25.469 1 93.81 350 ARG B O 1
ATOM 5811 N N . GLN B 1 351 ? -21.047 27.375 24.234 1 96.06 351 GLN B N 1
ATOM 5812 C CA . GLN B 1 351 ? -19.984 28.359 24 1 96.06 351 GLN B CA 1
ATOM 5813 C C . GLN B 1 351 ? -20.438 29.406 22.984 1 96.06 351 GLN B C 1
ATOM 5815 O O . GLN B 1 351 ? -20.25 30.609 23.188 1 96.06 351 GLN B O 1
ATOM 5820 N N . LEU B 1 352 ? -21.078 28.984 21.969 1 95.38 352 LEU B N 1
ATOM 5821 C CA . LEU B 1 352 ? -21.422 29.891 20.875 1 95.38 352 LEU B CA 1
ATOM 5822 C C . LEU B 1 352 ? -22.469 30.922 21.344 1 95.38 352 LEU B C 1
ATOM 5824 O O . LEU B 1 352 ? -22.297 32.125 21.094 1 95.38 352 LEU B O 1
ATOM 5828 N N . PRO B 1 353 ? -23.531 30.516 22.031 1 95.19 353 PRO B N 1
ATOM 5829 C CA . PRO B 1 353 ? -24.5 31.5 22.5 1 95.19 353 PRO B CA 1
ATOM 5830 C C . PRO B 1 353 ? -23.875 32.5 23.469 1 95.19 353 PRO B C 1
ATOM 5832 O O . PRO B 1 353 ? -24.188 33.719 23.391 1 95.19 353 PRO B O 1
ATOM 5835 N N . LYS B 1 354 ? -22.922 32.094 24.312 1 96.25 354 LYS B N 1
ATOM 5836 C CA . LYS B 1 354 ? -22.25 33 25.234 1 96.25 354 LYS B CA 1
ATOM 5837 C C . LYS B 1 354 ? -21.344 33.969 24.5 1 96.25 354 LYS B C 1
ATOM 5839 O O . LYS B 1 354 ? -21.25 35.156 24.844 1 96.25 354 LYS B O 1
ATOM 5844 N N . ALA B 1 355 ? -20.656 33.406 23.5 1 95.75 355 ALA B N 1
ATOM 5845 C CA . ALA B 1 355 ? -19.797 34.25 22.688 1 95.75 355 ALA B CA 1
ATOM 5846 C C . ALA B 1 355 ? -20.609 35.281 21.906 1 95.75 355 ALA B C 1
ATOM 5848 O O . ALA B 1 355 ? -20.188 36.438 21.766 1 95.75 355 ALA B O 1
ATOM 5849 N N . GLN B 1 356 ? -21.797 34.938 21.422 1 94.56 356 GLN B N 1
ATOM 5850 C CA . GLN B 1 356 ? -22.688 35.844 20.719 1 94.56 356 GLN B CA 1
ATOM 5851 C C . GLN B 1 356 ? -23.203 36.969 21.641 1 94.56 356 GLN B C 1
ATOM 5853 O O . GLN B 1 356 ? -23.25 38.125 21.266 1 94.56 356 GLN B O 1
ATOM 5858 N N . GLN B 1 357 ? -23.5 36.594 22.875 1 95.75 357 GLN B N 1
ATOM 5859 C CA . GLN B 1 357 ? -23.938 37.562 23.875 1 95.75 357 GLN B CA 1
ATOM 5860 C C . GLN B 1 357 ? -22.812 38.562 24.219 1 95.75 357 GLN B C 1
ATOM 5862 O O . GLN B 1 357 ? -23.062 39.75 24.328 1 95.75 357 GLN B O 1
ATOM 5867 N N . ALA B 1 358 ? -21.656 37.938 24.359 1 95.12 358 ALA B N 1
ATOM 5868 C CA . ALA B 1 358 ? -20.5 38.781 24.656 1 95.12 358 ALA B CA 1
ATOM 5869 C C . ALA B 1 358 ? -20.234 39.75 23.516 1 95.12 358 ALA B C 1
ATOM 5871 O O . ALA B 1 358 ? -19.891 40.906 23.766 1 95.12 358 ALA B O 1
ATOM 5872 N N . PHE B 1 359 ? -20.422 39.375 22.312 1 94 359 PHE B N 1
ATOM 5873 C CA . PHE B 1 359 ? -20.234 40.219 21.156 1 94 359 PHE B CA 1
ATOM 5874 C C . PHE B 1 359 ? -21.281 41.344 21.109 1 94 359 PHE B C 1
ATOM 5876 O O . PHE B 1 359 ? -20.938 42.5 20.906 1 94 359 PHE B O 1
ATOM 5883 N N . ASP B 1 360 ? -22.516 40.969 21.422 1 93.88 360 ASP B N 1
ATOM 5884 C CA . ASP B 1 360 ? -23.609 41.938 21.406 1 93.88 360 ASP B CA 1
ATOM 5885 C C . ASP B 1 360 ? -23.422 43 22.5 1 93.88 360 ASP B C 1
ATOM 5887 O O . ASP B 1 360 ? -23.641 44.188 22.281 1 93.88 360 ASP B O 1
ATOM 5891 N N . GLN B 1 361 ? -22.938 42.531 23.656 1 94.69 361 GLN B N 1
ATOM 5892 C CA . GLN B 1 361 ? -22.688 43.438 24.766 1 94.69 361 GLN B CA 1
ATOM 5893 C C . GLN B 1 361 ? -21.516 44.375 24.469 1 94.69 361 GLN B C 1
ATOM 5895 O O . GLN B 1 361 ? -21.562 45.562 24.797 1 94.69 361 GLN B O 1
ATOM 5900 N N . SER B 1 362 ? -20.516 43.75 23.859 1 93.56 362 SER B N 1
ATOM 5901 C CA . SER B 1 362 ? -19.359 44.562 23.5 1 93.56 362 SER B CA 1
ATOM 5902 C C . SER B 1 362 ? -19.703 45.594 22.438 1 93.56 362 SER B C 1
ATOM 5904 O O . SER B 1 362 ? -19.203 46.719 22.469 1 93.56 362 SER B O 1
ATOM 5906 N N . ARG B 1 363 ? -20.594 45.25 21.562 1 90.38 363 ARG B N 1
ATOM 5907 C CA . ARG B 1 363 ? -21.031 46.156 20.5 1 90.38 363 ARG B CA 1
ATOM 5908 C C . ARG B 1 363 ? -21.828 47.312 21.078 1 90.38 363 ARG B C 1
ATOM 5910 O O . ARG B 1 363 ? -21.578 48.469 20.75 1 90.38 363 ARG B O 1
ATOM 5917 N N . ARG B 1 364 ? -22.703 47.094 22.031 1 91.38 364 ARG B N 1
ATOM 5918 C CA . ARG B 1 364 ? -23.484 48.125 22.688 1 91.38 364 ARG B CA 1
ATOM 5919 C C . ARG B 1 364 ? -22.594 49.031 23.516 1 91.38 364 ARG B C 1
ATOM 5921 O O . ARG B 1 364 ? -22.75 50.25 23.5 1 91.38 364 ARG B O 1
ATOM 5928 N N . GLY B 1 365 ? -21.734 48.375 24.219 1 90.94 365 GLY B N 1
ATOM 5929 C CA . GLY B 1 365 ? -20.812 49.125 25.016 1 90.94 365 GLY B CA 1
ATOM 5930 C C . GLY B 1 365 ? -19.906 50.031 24.188 1 90.94 365 GLY B C 1
ATOM 5931 O O . GLY B 1 365 ? -19.578 51.156 24.609 1 90.94 365 GLY B O 1
ATOM 5932 N N . PHE B 1 366 ? -19.531 49.562 23.062 1 88.12 366 PHE B N 1
ATOM 5933 C CA . PHE B 1 366 ? -18.703 50.375 22.172 1 88.12 366 PHE B CA 1
ATOM 5934 C C . PHE B 1 366 ? -19.5 51.531 21.594 1 88.12 366 PHE B C 1
ATOM 5936 O O . PHE B 1 366 ? -19 52.656 21.531 1 88.12 366 PHE B O 1
ATOM 5943 N N . GLU B 1 367 ? -20.766 51.312 21.25 1 84.81 367 GLU B N 1
ATOM 5944 C CA . GLU B 1 367 ? -21.641 52.344 20.703 1 84.81 367 GLU B CA 1
ATOM 5945 C C . GLU B 1 367 ? -21.906 53.438 21.734 1 84.81 367 GLU B C 1
ATOM 5947 O O . GLU B 1 367 ? -22.047 54.594 21.391 1 84.81 367 GLU B O 1
ATOM 5952 N N . GLU B 1 368 ? -21.859 53.031 23 1 87.44 368 GLU B N 1
ATOM 5953 C CA . GLU B 1 368 ? -22.109 53.969 24.094 1 87.44 368 GLU B CA 1
ATOM 5954 C C . GLU B 1 368 ? -20.812 54.625 24.562 1 87.44 368 GLU B C 1
ATOM 5956 O O . GLU B 1 368 ? -20.844 55.5 25.438 1 87.44 368 GLU B O 1
ATOM 5961 N N . GLY B 1 369 ? -19.734 54.156 24.031 1 82 369 GLY B N 1
ATOM 5962 C CA . GLY B 1 369 ? -18.453 54.75 24.375 1 82 369 GLY B CA 1
ATOM 5963 C C . GLY B 1 369 ? -17.844 54.188 25.641 1 82 369 GLY B C 1
ATOM 5964 O O . GLY B 1 369 ? -16.844 54.688 26.156 1 82 369 GLY B O 1
ATOM 5965 N N . ARG B 1 370 ? -18.391 53.062 26.109 1 86.75 370 ARG B N 1
ATOM 5966 C CA . ARG B 1 370 ? -17.969 52.469 27.375 1 86.75 370 ARG B CA 1
ATOM 5967 C C . ARG B 1 370 ? -16.828 51.5 27.156 1 86.75 370 ARG B C 1
ATOM 5969 O O . ARG B 1 370 ? -16.047 51.219 28.078 1 86.75 370 ARG B O 1
ATOM 5976 N N . PHE B 1 371 ? -16.797 50.875 26 1 87.75 371 PHE B N 1
ATOM 5977 C CA . PHE B 1 371 ? -15.766 49.875 25.719 1 87.75 371 PHE B CA 1
ATOM 5978 C C . PHE B 1 371 ? -14.898 50.312 24.531 1 87.75 371 PHE B C 1
ATOM 5980 O O . PHE B 1 371 ? -15.344 51.094 23.688 1 87.75 371 PHE B O 1
ATOM 5987 N N . SER B 1 372 ? -13.688 49.906 24.578 1 85.75 372 SER B N 1
ATOM 5988 C CA . SER B 1 372 ? -12.766 50.156 23.469 1 85.75 372 SER B CA 1
ATOM 5989 C C . SER B 1 372 ? -13.016 49.25 22.297 1 85.75 372 SER B C 1
ATOM 5991 O O . SER B 1 372 ? -13.695 48.219 22.438 1 85.75 372 SER B O 1
ATOM 5993 N N . PHE B 1 373 ? -12.555 49.656 21.156 1 84.69 373 PHE B N 1
ATOM 5994 C CA . PHE B 1 373 ? -12.672 48.844 19.969 1 84.69 373 PHE B CA 1
ATOM 5995 C C . PHE B 1 373 ? -11.977 47.5 20.172 1 84.69 373 PHE B C 1
ATOM 5997 O O . PHE B 1 373 ? -12.398 46.469 19.625 1 84.69 373 PHE B O 1
ATOM 6004 N N . LEU B 1 374 ? -10.898 47.531 20.953 1 81.94 374 LEU B N 1
ATOM 6005 C CA . LEU B 1 374 ? -10.148 46.312 21.219 1 81.94 374 LEU B CA 1
ATOM 6006 C C . LEU B 1 374 ? -11.039 45.25 21.875 1 81.94 374 LEU B C 1
ATOM 6008 O O . LEU B 1 374 ? -10.977 44.062 21.516 1 81.94 374 LEU B O 1
ATOM 6012 N N . VAL B 1 375 ? -11.852 45.75 22.812 1 86.12 375 VAL B N 1
ATOM 6013 C CA . VAL B 1 375 ? -12.758 44.844 23.5 1 86.12 375 VAL B CA 1
ATOM 6014 C C . VAL B 1 375 ? -13.758 44.25 22.5 1 86.12 375 VAL B C 1
ATOM 6016 O O . VAL B 1 375 ? -14.008 43.031 22.516 1 86.12 375 VAL B O 1
ATOM 6019 N N . LEU B 1 376 ? -14.297 45.031 21.594 1 87.75 376 LEU B N 1
ATOM 6020 C CA . LEU B 1 376 ? -15.242 44.594 20.578 1 87.75 376 LEU B CA 1
ATOM 6021 C C . LEU B 1 376 ? -14.578 43.625 19.594 1 87.75 376 LEU B C 1
ATOM 6023 O O . LEU B 1 376 ? -15.133 42.562 19.297 1 87.75 376 LEU B O 1
ATOM 6027 N N . SER B 1 377 ? -13.406 44 19.203 1 87.75 377 SER B N 1
ATOM 6028 C CA . SER B 1 377 ? -12.664 43.156 18.25 1 87.75 377 SER B CA 1
ATOM 6029 C C . SER B 1 377 ? -12.352 41.781 18.844 1 87.75 377 SER B C 1
ATOM 6031 O O . SER B 1 377 ? -12.445 40.781 18.156 1 87.75 377 SER B O 1
ATOM 6033 N N . GLN B 1 378 ? -11.969 41.719 20.078 1 89.19 378 GLN B N 1
ATOM 6034 C CA . GLN B 1 378 ? -11.656 40.469 20.75 1 89.19 378 GLN B CA 1
ATOM 6035 C C . GLN B 1 378 ? -12.891 39.594 20.875 1 89.19 378 GLN B C 1
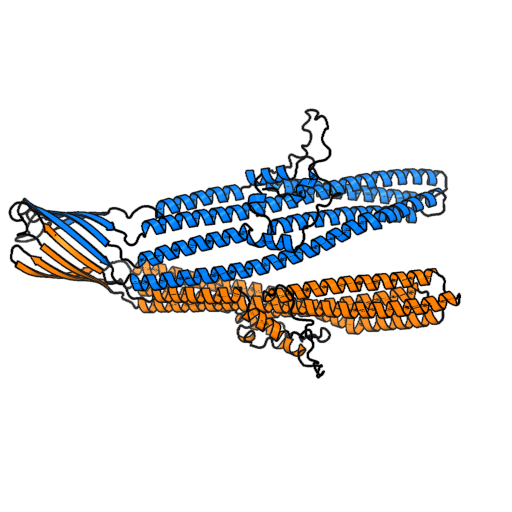ATOM 6037 O O . GLN B 1 378 ? -12.812 38.375 20.688 1 89.19 378 GLN B O 1
ATOM 6042 N N . ALA B 1 379 ? -13.984 40.219 21.203 1 92.31 379 ALA B N 1
ATOM 6043 C CA . ALA B 1 379 ? -15.242 39.469 21.297 1 92.31 379 ALA B CA 1
ATOM 6044 C C . ALA B 1 379 ? -15.641 38.906 19.938 1 92.31 379 ALA B C 1
ATOM 6046 O O . ALA B 1 379 ? -16.094 37.75 19.859 1 92.31 379 ALA B O 1
ATOM 6047 N N . GLN B 1 380 ? -15.484 39.625 18.922 1 90.25 380 GLN B N 1
ATOM 6048 C CA . GLN B 1 380 ? -15.789 39.188 17.578 1 90.25 380 GLN B CA 1
ATOM 6049 C C . GLN B 1 380 ? -14.875 38.031 17.172 1 90.25 380 GLN B C 1
ATOM 6051 O O . GLN B 1 380 ? -15.336 37.031 16.594 1 90.25 380 GLN B O 1
ATOM 6056 N N . GLN B 1 381 ? -13.609 38.156 17.453 1 89.75 381 GLN B N 1
ATOM 6057 C CA . GLN B 1 381 ? -12.648 37.125 17.125 1 89.75 381 GLN B CA 1
ATOM 6058 C C . GLN B 1 381 ? -13 35.812 17.828 1 89.75 381 GLN B C 1
ATOM 6060 O O . GLN B 1 381 ? -12.938 34.719 17.234 1 89.75 381 GLN B O 1
ATOM 6065 N N . ARG B 1 382 ? -13.328 35.938 19.047 1 92.12 382 ARG B N 1
ATOM 6066 C CA . ARG B 1 382 ? -13.695 34.75 19.812 1 92.12 382 ARG B CA 1
ATOM 6067 C C . ARG B 1 382 ? -14.914 34.062 19.219 1 92.12 382 ARG B C 1
ATOM 6069 O O . ARG B 1 382 ? -14.961 32.812 19.141 1 92.12 382 ARG B O 1
ATOM 6076 N N . LEU B 1 383 ? -15.875 34.844 18.812 1 93.12 383 LEU B N 1
ATOM 6077 C CA . LEU B 1 383 ? -17.078 34.312 18.188 1 93.12 383 LEU B CA 1
ATOM 6078 C C . LEU B 1 383 ? -16.719 33.531 16.938 1 93.12 383 LEU B C 1
ATOM 6080 O O . LEU B 1 383 ? -17.156 32.375 16.766 1 93.12 383 LEU B O 1
ATOM 6084 N N . PHE B 1 384 ? -15.891 34.031 16.141 1 91.44 384 PHE B N 1
ATOM 6085 C CA . PHE B 1 384 ? -15.547 33.375 14.875 1 91.44 384 PHE B CA 1
ATOM 6086 C C . PHE B 1 384 ? -14.648 32.156 15.117 1 91.44 384 PHE B C 1
ATOM 6088 O O . PHE B 1 384 ? -14.742 31.172 14.406 1 91.44 384 PHE B O 1
ATOM 6095 N N . ASP B 1 385 ? -13.734 32.219 16.109 1 91.88 385 ASP B N 1
ATOM 6096 C CA . ASP B 1 385 ? -12.914 31.062 16.469 1 91.88 385 ASP B CA 1
ATOM 6097 C C . ASP B 1 385 ? -13.789 29.875 16.875 1 91.88 385 ASP B C 1
ATOM 6099 O O . ASP B 1 385 ? -13.492 28.734 16.516 1 91.88 385 ASP B O 1
ATOM 6103 N N . LEU B 1 386 ? -14.789 30.266 17.562 1 93.56 386 LEU B N 1
ATOM 6104 C CA . LEU B 1 386 ? -15.688 29.219 18.031 1 93.56 386 LEU B CA 1
ATOM 6105 C C . LEU B 1 386 ? -16.484 28.625 16.875 1 93.56 386 LEU B C 1
ATOM 6107 O O . LEU B 1 386 ? -16.766 27.438 16.844 1 93.56 386 LEU B O 1
ATOM 6111 N N . ARG B 1 387 ? -16.875 29.469 15.961 1 91.94 387 ARG B N 1
ATOM 6112 C CA . ARG B 1 387 ? -17.562 28.969 14.773 1 91.94 387 ARG B CA 1
ATOM 6113 C C . ARG B 1 387 ? -16.672 28.016 13.977 1 91.94 387 ARG B C 1
ATOM 6115 O O . ARG B 1 387 ? -17.141 26.969 13.516 1 91.94 387 ARG B O 1
ATOM 6122 N N . GLU B 1 388 ? -15.469 28.328 13.812 1 91.38 388 GLU B N 1
ATOM 6123 C CA . GLU B 1 388 ? -14.508 27.469 13.133 1 91.38 388 GLU B CA 1
ATOM 6124 C C . GLU B 1 388 ? -14.336 26.141 13.867 1 91.38 388 GLU B C 1
ATOM 6126 O O . GLU B 1 388 ? -14.289 25.078 13.242 1 91.38 388 GLU B O 1
ATOM 6131 N N . ARG B 1 389 ? -14.242 26.25 15.141 1 92.88 389 ARG B N 1
ATOM 6132 C CA . ARG B 1 389 ? -14.086 25.062 15.969 1 92.88 389 ARG B CA 1
ATOM 6133 C C . ARG B 1 389 ? -15.297 24.141 15.836 1 92.88 389 ARG B C 1
ATOM 6135 O O . ARG B 1 389 ? -15.156 22.922 15.828 1 92.88 389 ARG B O 1
ATOM 6142 N N . GLU B 1 390 ? -16.469 24.766 15.82 1 93.31 390 GLU B N 1
ATOM 6143 C CA . GLU B 1 390 ? -17.688 23.984 15.664 1 93.31 390 GLU B CA 1
ATOM 6144 C C . GLU B 1 390 ? -17.672 23.188 14.375 1 93.31 390 GLU B C 1
ATOM 6146 O O . GLU B 1 390 ? -17.969 21.984 14.375 1 93.31 390 GLU B O 1
ATOM 6151 N N . VAL B 1 391 ? -17.359 23.828 13.258 1 92.5 391 VAL B N 1
ATOM 6152 C CA . VAL B 1 391 ? -17.312 23.172 11.953 1 92.5 391 VAL B CA 1
ATOM 6153 C C . VAL B 1 391 ? -16.281 22.047 11.977 1 92.5 391 VAL B C 1
ATOM 6155 O O . VAL B 1 391 ? -16.531 20.953 11.477 1 92.5 391 VAL B O 1
ATOM 6158 N N . GLU B 1 392 ? -15.102 22.266 12.602 1 93.38 392 GLU B N 1
ATOM 6159 C CA . GLU B 1 392 ? -14.031 21.266 12.664 1 93.38 392 GLU B CA 1
ATOM 6160 C C . GLU B 1 392 ? -14.453 20.062 13.492 1 93.38 392 GLU B C 1
ATOM 6162 O O . GLU B 1 392 ? -14.148 18.922 13.148 1 93.38 392 GLU B O 1
ATOM 6167 N N . ALA B 1 393 ? -15.094 20.375 14.562 1 93.81 393 ALA B N 1
ATOM 6168 C CA . ALA B 1 393 ? -15.562 19.297 15.422 1 93.81 393 ALA B CA 1
ATOM 6169 C C . ALA B 1 393 ? -16.625 18.453 14.711 1 93.81 393 ALA B C 1
ATOM 6171 O O . ALA B 1 393 ? -16.609 17.219 14.805 1 93.81 393 ALA B O 1
ATOM 6172 N N . ALA B 1 394 ? -17.531 19.141 14.07 1 94.19 394 ALA B N 1
ATOM 6173 C CA . ALA B 1 394 ? -18.578 18.438 13.32 1 94.19 394 ALA B CA 1
ATOM 6174 C C . ALA B 1 394 ? -17.969 17.594 12.203 1 94.19 394 ALA B C 1
ATOM 6176 O O . ALA B 1 394 ? -18.359 16.453 12 1 94.19 394 ALA B O 1
ATOM 6177 N N . ALA B 1 395 ? -17.047 18.156 11.484 1 93.75 395 ALA B N 1
ATOM 6178 C CA . ALA B 1 395 ? -16.359 17.422 10.422 1 93.75 395 ALA B CA 1
ATOM 6179 C C . ALA B 1 395 ? -15.625 16.203 10.977 1 93.75 395 ALA B C 1
ATOM 6181 O O . ALA B 1 395 ? -15.641 15.133 10.367 1 93.75 395 ALA B O 1
ATOM 6182 N N . ARG B 1 396 ? -14.969 16.391 12.07 1 94.81 396 ARG B N 1
ATOM 6183 C CA . ARG B 1 396 ? -14.273 15.281 12.719 1 94.81 396 ARG B CA 1
ATOM 6184 C C . ARG B 1 396 ? -15.25 14.164 13.086 1 94.81 396 ARG B C 1
ATOM 6186 O O . ARG B 1 396 ? -14.953 12.984 12.891 1 94.81 396 ARG B O 1
ATOM 6193 N N . TYR B 1 397 ? -16.406 14.594 13.625 1 94.94 397 TYR B N 1
ATOM 6194 C CA . TYR B 1 397 ? -17.453 13.617 13.953 1 94.94 397 TYR B CA 1
ATOM 6195 C C . TYR B 1 397 ? -17.891 12.844 12.719 1 94.94 397 TYR B C 1
ATOM 6197 O O . TYR B 1 397 ? -17.938 11.609 12.742 1 94.94 397 TYR B O 1
ATOM 6205 N N . LEU B 1 398 ? -18.141 13.539 11.688 1 93.81 398 LEU B N 1
ATOM 6206 C CA . LEU B 1 398 ? -18.625 12.906 10.469 1 93.81 398 LEU B CA 1
ATOM 6207 C C . LEU B 1 398 ? -17.562 11.984 9.875 1 93.81 398 LEU B C 1
ATOM 6209 O O . LEU B 1 398 ? -17.875 10.891 9.398 1 93.81 398 LEU B O 1
ATOM 6213 N N . ARG B 1 399 ? -16.297 12.367 9.875 1 94.06 399 ARG B N 1
ATOM 6214 C CA . ARG B 1 399 ? -15.219 11.539 9.352 1 94.06 399 ARG B CA 1
ATOM 6215 C C . ARG B 1 399 ? -15.062 10.258 10.164 1 94.06 399 ARG B C 1
ATOM 6217 O O . ARG B 1 399 ? -14.859 9.18 9.602 1 94.06 399 ARG B O 1
ATOM 6224 N N . LEU B 1 400 ? -15.164 10.445 11.461 1 94.38 400 LEU B N 1
ATOM 6225 C CA . LEU B 1 400 ? -15.062 9.289 12.344 1 94.38 400 LEU B CA 1
ATOM 6226 C C . LEU B 1 400 ? -16.234 8.336 12.125 1 94.38 400 LEU B C 1
ATOM 6228 O O . LEU B 1 400 ? -16.078 7.117 12.211 1 94.38 400 LEU B O 1
ATOM 6232 N N . LEU B 1 401 ? -17.359 8.922 11.859 1 92.69 401 LEU B N 1
ATOM 6233 C CA . LEU B 1 401 ? -18.531 8.102 11.57 1 92.69 401 LEU B CA 1
ATOM 6234 C C . LEU B 1 401 ? -18.312 7.285 10.297 1 92.69 401 LEU B C 1
ATOM 6236 O O . LEU B 1 401 ? -18.688 6.113 10.242 1 92.69 401 LEU B O 1
ATOM 6240 N N . VAL B 1 402 ? -17.719 7.902 9.289 1 91.12 402 VAL B N 1
ATOM 6241 C CA . VAL B 1 402 ? -17.391 7.219 8.047 1 91.12 402 VAL B CA 1
ATOM 6242 C C . VAL B 1 402 ? -16.453 6.055 8.328 1 91.12 402 VAL B C 1
ATOM 6244 O O . VAL B 1 402 ? -16.609 4.957 7.793 1 91.12 402 VAL B O 1
ATOM 6247 N N . GLU B 1 403 ? -15.508 6.254 9.219 1 91.25 403 GLU B N 1
ATOM 6248 C CA . GLU B 1 403 ? -14.547 5.215 9.57 1 91.25 403 GLU B CA 1
ATOM 6249 C C . GLU B 1 403 ? -15.219 4.078 10.336 1 91.25 403 GLU B C 1
ATOM 6251 O O . GLU B 1 403 ? -14.891 2.908 10.141 1 91.25 403 GLU B O 1
ATOM 6256 N N . ALA B 1 404 ? -16.094 4.441 11.211 1 91.5 404 ALA B N 1
ATOM 6257 C CA . ALA B 1 404 ? -16.844 3.428 11.953 1 91.5 404 ALA B CA 1
ATOM 6258 C C . ALA B 1 404 ? -17.703 2.584 11.008 1 91.5 404 ALA B C 1
ATOM 6260 O O . ALA B 1 404 ? -17.781 1.363 11.156 1 91.5 404 ALA B O 1
ATOM 6261 N N . ASP B 1 405 ? -18.266 3.264 10.07 1 87.31 405 ASP B N 1
ATOM 6262 C CA . ASP B 1 405 ? -19.078 2.57 9.086 1 87.31 405 ASP B CA 1
ATOM 6263 C C . ASP B 1 405 ? -18.234 1.626 8.234 1 87.31 405 ASP B C 1
ATOM 6265 O O . ASP B 1 405 ? -18.688 0.528 7.887 1 87.31 405 ASP B O 1
ATOM 6269 N N . ARG B 1 406 ? -17.047 2.07 7.891 1 87.88 406 ARG B N 1
ATOM 6270 C CA . ARG B 1 406 ? -16.141 1.214 7.137 1 87.88 406 ARG B CA 1
ATOM 6271 C C . ARG B 1 406 ? -15.891 -0.098 7.871 1 87.88 406 ARG B C 1
ATOM 6273 O O . ARG B 1 406 ? -15.914 -1.171 7.266 1 87.88 406 ARG B O 1
ATOM 6280 N N . LEU B 1 407 ? -15.766 0.008 9.156 1 88 407 LEU B N 1
ATOM 6281 C CA . LEU B 1 407 ? -15.438 -1.161 9.961 1 88 407 LEU B CA 1
ATOM 6282 C C . LEU B 1 407 ? -16.656 -2.051 10.148 1 88 407 LEU B C 1
ATOM 6284 O O . LEU B 1 407 ? -16.531 -3.264 10.328 1 88 407 LEU B O 1
ATOM 6288 N N . THR B 1 408 ? -17.828 -1.38 10.094 1 86.56 408 THR B N 1
ATOM 6289 C CA . THR B 1 408 ? -19.016 -2.143 10.469 1 86.56 408 THR B CA 1
ATOM 6290 C C . THR B 1 408 ? -19.922 -2.342 9.266 1 86.56 408 THR B C 1
ATOM 6292 O O . THR B 1 408 ? -20.984 -2.969 9.375 1 86.56 408 THR B O 1
ATOM 6295 N N . ALA B 1 409 ? -19.531 -1.776 8.156 1 76.19 409 ALA B N 1
ATOM 6296 C CA . ALA B 1 409 ? -20.391 -1.811 6.969 1 76.19 409 ALA B CA 1
ATOM 6297 C C . ALA B 1 409 ? -20.562 -3.238 6.457 1 76.19 409 ALA B C 1
ATOM 6299 O O . ALA B 1 409 ? -19.641 -4.055 6.566 1 76.19 409 ALA B O 1
ATOM 6300 N N . SER B 1 410 ? -21.828 -3.543 6.207 1 66.31 410 SER B N 1
ATOM 6301 C CA . SER B 1 410 ? -22.109 -4.781 5.492 1 66.31 410 SER B CA 1
ATOM 6302 C C . SER B 1 410 ? -22.094 -4.562 3.982 1 66.31 410 SER B C 1
ATOM 6304 O O . SER B 1 410 ? -22.344 -3.449 3.512 1 66.31 410 SER B O 1
ATOM 6306 N N . ALA B 1 411 ? -21.531 -5.52 3.201 1 55.59 411 ALA B N 1
ATOM 6307 C CA . ALA B 1 411 ? -21.5 -5.457 1.743 1 55.59 411 ALA B CA 1
ATOM 6308 C C . ALA B 1 411 ? -22.844 -5.02 1.176 1 55.59 411 ALA B C 1
ATOM 6310 O O . ALA B 1 411 ? -22.906 -4.395 0.113 1 55.59 411 ALA B O 1
ATOM 6311 N N . LEU B 1 412 ? -23.906 -5.398 1.812 1 49.38 412 LEU B N 1
ATOM 6312 C CA . LEU B 1 412 ? -25.266 -5.117 1.346 1 49.38 412 LEU B CA 1
ATOM 6313 C C . LEU B 1 412 ? -25.578 -3.631 1.465 1 49.38 412 LEU B C 1
ATOM 6315 O O . LEU B 1 412 ? -26.484 -3.129 0.797 1 49.38 412 LEU B O 1
ATOM 6319 N N . ASP B 1 413 ? -24.766 -2.955 2.221 1 55.22 413 ASP B N 1
ATOM 6320 C CA . ASP B 1 413 ? -25.078 -1.561 2.523 1 55.22 413 ASP B CA 1
ATOM 6321 C C . ASP B 1 413 ? -24.531 -0.629 1.444 1 55.22 413 ASP B C 1
ATOM 6323 O O . ASP B 1 413 ? -24.875 0.551 1.398 1 55.22 413 ASP B O 1
ATOM 6327 N N . ILE B 1 414 ? -23.641 -1.255 0.546 1 50.09 414 ILE B N 1
ATOM 6328 C CA . ILE B 1 414 ? -23 -0.361 -0.407 1 50.09 414 ILE B CA 1
ATOM 6329 C C . ILE B 1 414 ? -23.719 -0.428 -1.751 1 50.09 414 ILE B C 1
ATOM 6331 O O . ILE B 1 414 ? -23.344 0.272 -2.697 1 50.09 414 ILE B O 1
ATOM 6335 N N . ARG B 1 415 ? -24.766 -1.471 -2.062 1 43.22 415 ARG B N 1
ATOM 6336 C CA . ARG B 1 415 ? -25.469 -1.482 -3.346 1 43.22 415 ARG B CA 1
ATOM 6337 C C . ARG B 1 415 ? -26.219 -0.174 -3.572 1 43.22 415 ARG B C 1
ATOM 6339 O O . ARG B 1 415 ? -27 0.257 -2.721 1 43.22 415 ARG B O 1
ATOM 6346 N N . PRO B 1 416 ? -25.625 0.544 -4.625 1 39.72 416 PRO B N 1
ATOM 6347 C CA . PRO B 1 416 ? -26.453 1.705 -4.941 1 39.72 416 PRO B CA 1
ATOM 6348 C C . PRO B 1 416 ? -27.938 1.35 -5.078 1 39.72 416 PRO B C 1
ATOM 6350 O O . PRO B 1 416 ? -28.266 0.198 -5.363 1 39.72 416 PRO B O 1
#

Nearest PDB structures (foldseek):
  1yc9-assembly1_A-3  TM=7.512E-01  e=1.642E-14  Vibrio cholerae
  5azs-assembly1_A  TM=7.477E-01  e=3.829E-14  Pseudomonas aeruginosa PAO1
  1wp1-assembly1_A  TM=7.395E-01  e=8.169E-14  Pseudomonas aeruginosa
  4mt4-assembly1_C  TM=6.676E-01  e=3.112E-13  Campylobacter jejuni
  1wp1-assembly2_B  TM=6.441E-01  e=1.854E-09  Pseudomonas aeruginosa

Sequence (832 aa):
MKLRSLWALAIAGAYGVAVPGHAAEVLRLEDVVARALGTHPSVQADTARLEAVRSRAGREALPTPLVLGGELENVAGSGGLSGLDAAESTFRISKVLELGGKRAARQALGGAEVDAARSEADVTRIAIATLAAGRFVDVLAAQEHVEHAEERIKMASAMRREVARWVAAARNPDSDLRSAEIALLDAELKREQALQALESARMSLAATWGAPSPDFGSVAGDTAVLPPLDDFDDLSRRLATTPQQRALDAQAGVIDARREIARASAKPDVSVGLGIRRLEATKDSGLVMSVSVPLGSRRRSDFSVAEADYELTSLKYRRQAQMLEMRQELFGIYQQLKQAQSEVESVRQRQLPKAQQAFDQSRRGFEEGRFSFLVLSQAQQRLFDLREREVEAAARYLRLLVEADRLTASALDIRPMKLRSLWALAIAGAYGVAVPGHAAEVLRLEDVVARALGTHPSVQADTARLEAVRSRAGREALPTPLVLGGELENVAGSGGLSGLDAAESTFRISKVLELGGKRAARQALGGAEVDAARSEADVTRIAIATLAAGRFVDVLAAQEHVEHAEERIKMASAMRREVARWVAAARNPDSDLRSAEIALLDAELKREQALQALESARMSLAATWGAPSPDFGSVAGDTAVLPPLDDFDDLSRRLATTPQQRALDAQAGVIDARREIARASAKPDVSVGLGIRRLEATKDSGLVMSVSVPLGSRRRSDFSVAEADYELTSLKYRRQAQMLEMRQELFGIYQQLKQAQSEVESVRQRQLPKAQQAFDQSRRGFEEGRFSFLVLSQAQQRLFDLREREVEAAARYLRLLVEADRLTASALDIRP

Foldseek 3Di:
DAPPQQVVFPDDDPPDDDDPDLAQDAAELLNLLVLLCVFPVLLVVLVVVLVVLLVVLVVQLDFWDKDKDKDKPLDCHDDPSHHCQQIKIKIKIKTKAAFLCLSVLSNLLSVLVSQLSVLVSLLVSLVLSLQLLLLLLQLVLLVVQLVLLVVQLVVLVVVLVVVVVCVVVVNDPPVLNVVSVVSNVVSVVSNVVSVVSNLVSQCSNCVSNPHNHHSGDHYRGDLVDAGDDDDLVVLLVLLCQASVNSSLVSVLSSLVSQLSSLVSQLAWMKMKMWMKMAGSNVRDIDIDIDIDTDPDSNVSSVVSNVVSVVVSVVSVVVSVVVSVVLSVVLVVLVVLLVVLVVLLCCLVPPVLVVLVVQLVVQVVCVVVVNDDSVSNSVSSVSNSVSVSVNSVSSSSNSSSVSVSCSSSPHSVNSDD/DAPPQVVVFPDDDDPDDDDPDLAQDAAELLNLLVLLCVFPVLLVVLVVVLVVLLVVLVVQLDFWDKDKDKDKPLDCHDDPSHHCQQIKIKIKIKGKAQFLCLSVLSNLLSVLVSQLSVLVSLLVSLVLSLQLLLLQLQLVLLVLQLVLLVVQLVVLVVVLVVVVVCVVVVLDPPVLNVVSVVSNVVSVVSNVVSVVSNLVSQCSNCPSNPDNHHSGDHYRGDLVDAGDDDDLVVLLVLLCQASVNSSLVSVLSSLVSQLSSLVSQLAWIKMKMWMKMAGSNVRDIDIDIDIDTDPDRNVSSVVSNVVSVVVSVVSVVVSVVVSVVLSVVLVVLVVLLVVLVVLLCCLVVPVLVVLVVQLVVQVVCVVVSNHGSVSNSVSSVSNSVSVSVNSVSSSSNSSSVSVSCSSSPHSVNSDD

pLDDT: mean 86.66, std 15.11, range [22.0, 98.06]

Organism: Stenotrophomonas maltophilia (strain K279a) (NCBI:txid522373)

Radius of gyration: 40.15 Å; Cα contacts (8 Å, |Δi|>4): 1233; chains: 2; bounding box: 83×136×83 Å

Solvent-accessible surface area (backbone atoms only — not comparable to full-atom values): 40761 Å² total; per-residue (Å²): 40,66,68,56,67,69,51,71,54,68,72,78,76,83,75,74,82,79,66,88,60,92,60,58,43,69,42,42,68,69,54,48,37,47,44,28,65,72,50,23,63,69,54,54,50,42,54,53,48,44,52,52,45,45,51,51,25,56,60,58,45,51,75,71,66,77,43,82,45,78,44,80,37,47,65,72,33,66,74,94,29,35,44,71,45,36,20,30,41,33,43,34,44,32,40,56,44,75,36,67,55,35,58,61,26,36,35,47,28,26,54,24,47,39,48,24,44,52,27,50,41,49,39,50,50,48,53,51,40,36,52,42,51,43,32,49,45,46,28,50,42,25,51,50,46,32,54,50,24,52,51,46,35,54,51,29,51,52,47,34,53,52,42,46,53,35,33,75,67,69,73,41,60,70,66,51,42,53,51,32,49,50,52,31,50,50,28,50,48,50,27,53,51,26,47,50,49,26,50,52,28,38,39,55,41,25,44,52,43,68,36,92,58,57,86,54,64,45,64,61,67,52,77,85,62,72,67,84,80,76,54,67,67,63,50,56,61,32,44,73,56,9,34,68,48,47,26,51,51,25,47,48,43,30,43,52,24,50,27,46,34,23,56,16,42,34,42,50,47,39,34,39,33,44,29,45,33,37,34,49,64,73,71,21,41,20,32,31,37,34,39,36,37,55,45,69,29,46,65,49,17,50,26,44,31,49,20,33,52,22,44,49,50,14,49,52,22,41,50,50,35,49,50,48,51,49,50,50,50,47,48,53,46,48,53,50,34,51,50,25,49,51,48,31,49,45,36,63,71,52,46,45,57,51,31,50,50,47,28,53,50,30,47,51,30,35,75,72,65,73,38,53,63,66,57,30,51,51,30,47,50,51,36,51,52,48,52,52,48,37,48,52,28,37,38,50,28,53,44,41,49,44,52,50,39,59,60,32,35,41,67,63,24,67,43,121,50,68,68,54,66,72,51,70,55,70,70,80,81,83,79,73,83,79,68,86,60,91,60,58,43,68,43,40,69,70,55,49,35,46,45,27,65,72,51,24,33,55,55,54,14,41,54,25,40,43,50,16,45,47,26,48,26,54,43,60,46,52,75,74,54,45,33,43,32,39,34,38,32,28,38,72,13,39,70,91,28,37,45,70,46,37,20,30,42,33,42,32,43,31,37,58,45,76,37,64,54,35,61,63,25,39,38,46,26,27,52,24,47,42,48,24,46,51,27,48,42,47,40,51,50,48,53,51,38,38,52,41,50,41,34,48,45,46,29,50,40,24,49,51,45,31,54,52,24,52,52,44,33,54,49,30,50,52,47,32,53,52,41,45,54,35,33,74,68,68,74,40,59,69,66,50,42,54,50,30,50,49,51,29,53,52,26,50,51,50,27,53,52,25,48,50,49,25,51,52,27,39,38,56,40,24,38,52,43,67,36,90,54,56,86,55,65,44,64,60,66,51,77,85,62,72,66,84,79,76,55,68,68,63,50,59,60,32,46,74,58,9,35,68,46,47,25,51,52,25,47,49,42,30,44,50,24,49,26,47,33,23,56,16,42,35,42,49,48,37,37,40,32,44,28,46,32,36,35,47,63,73,70,41,76,45,82,44,76,47,79,48,67,67,80,72,30,47,65,56,17,51,54,46,32,50,50,32,52,52,49,49,52,50,49,53,52,50,51,52,51,48,50,54,53,50,50,51,52,48,48,54,48,50,52,51,33,52,50,25,49,50,48,29,49,45,36,64,71,53,47,45,56,52,31,51,49,47,29,54,50,29,48,51,29,34,75,72,66,75,40,54,65,65,59,32,51,50,30,47,49,51,36,51,52,47,51,52,49,37,48,52,27,36,40,50,28,52,44,42,48,44,52,51,40,58,60,34,37,40,68,55,27,68,52,121